Protein AF-0000000075091235 (afdb_homodimer)

Foldseek 3Di:
DQDPVPRDDDDDDPFDDDPQFDTPLLVLLVVQLQQQHAQVVSQVVCVVVPHHGDDPVSSVVSLVVLLVLLQVLLLVLLQVLLQVQQVVQVVVVQADPVGFGEFAKEKDKDFLADDDDPDQDGQKMKMFIATPVLLATNDMDMAGQAALQCVVCVVVVHHRDDDDFRHDDDDGPVCVRLVRVLVCQLCSCVSRSYHHQEYEYQPPPSNLVSNQVVCSDDPGGHHYAYALVSLLVVLLVLLLVLLPPPLFDVVLSVLSVVCVVVLSVLLVVLLVVLLPDPDDLVVSLVSSLVSLLCSVQVSQQNCVPPDCVRDPPVSNVPHDNCLVVCVVRVSVVSNNVSSNVSSVNSNNSSVNDHNVSNVVLVVLLCSSNVNSPDRQSNGCSSVSSSSQSSCCSSPVQRQQSSSCVVSVDGHDPVSVVVSVVVVVVVVVCVVPPDVPDPPPPPPPDDPVVPDDDPDPPDDDPVVVVVVVVVLQVVLDDDPVVLVVQFVQFLVQPVDPSNLVNQLSADEPVCVVVVVPDDPPDDCVVVNCCRNVNDPCCVVPQNVQFVVCV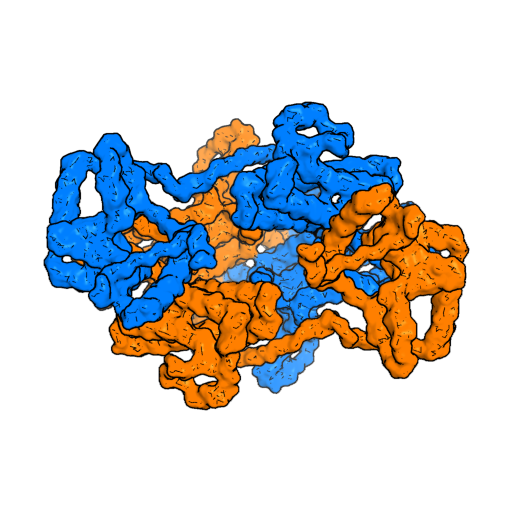VVVVVVVCVVVVWDWARTGWHADPVRSRYIYGARTATPVGTDHDGDGPVPPPD/DADPVPRDDDDDDPFDDDPQFDTPLLVLLVVQLQQQHAQVVSQVVCVVVPHHGDDPVSSVVSLVVLLVLLQVLLLVLLQVLLQVQQVVQVVVVQADPVGFGEFAKEKDKDFLADDDDPDQDGQKMKMFIATPVLLATNDMDMAGQAALQCVVCVVVVHDRDDDDFRHDDDDGPVCVRLVGVLVCQLCSCVSRSYHHQEYEYQPPPSSLVSNQVVCSDDPGGHHYAYALVSLLVVLLVLLLVLLPPPLFDVVLSVLSVVCVVVLSVLLVVLLVVLLPDPDDLVVSLVSSLVSLLCSVQVRQQNCPPPDCVRDPPVSNVPHDNCLVVCVVRVSVVSNNVSSNVSSVNSNNSSVNDHNVSNVVLVVLLCSSNVNSPDRPSNGCSSVSSSSQSSCCSSPVQRQQSSSCVVSVDGHDPVSVVVSVVVVVVVVVCVVPPDVPDPPPPPPPDDPVVPDDDDDDPDDDPVVVVVVVVVLQVVLDDDPVVLVVQFVQFLVQPVDPSNLVLQLSADEPVCVCVVVPDDPPDDCVVVNCCRNVNDPCCPVPFNVQFVVCVVVVVVVVCVVVVWDWGRTGWHADPVRSRYIYGARTATPVGTDHDGDGPVPPPD

Organism: Spodoptera litura (NCBI:txid69820)

Nearest PDB structures (foldseek):
  3slp-assembly1_B  TM=7.299E-01  e=2.199E-02  Lambdavirus lambda
  3sm4-assembly1_A  TM=6.497E-01  e=1.557E-02  Lambdavirus lambda
  3sz4-assembly1_A  TM=7.822E-01  e=1.300E-01  Laribacter hongkongensis HLHK9
  2xri-assembly1_A  TM=3.672E-01  e=8.485E-01  Homo sapiens
  3slp-assembly1_B  TM=7.310E-01  e=6.527E-03  Lambdavirus lambda

InterPro domains:
  IPR011335 Restriction endonuclease type II-like [SSF52980] (484-599)
  IPR011604 PD-(D/E)XK endonuclease-like domain superfamily [G3DSA:3.90.320.10] (476-602)
  IPR019080 YqaJ viral recombinase [PF09588] (498-599)
  IPR049012 Mutator-like transposase domain [PF20700] (2-311)
  IPR051703 NF-kappa-B Signaling Regulator [PTHR46609] (299-599)

Sequence (1204 aa):
MKCRMCSKEFVLKSSEYSANKMDVNEEIVAGIMSIGAGVTQLNTVLCHINIPPMSVRLYQGKHDIICGWWHKTAQHCMAEAGKEEKNHALSIGSVNESGIPMIPVSGDACWSKRSYGTNYSATSGVGAIVGLFSKKVLYYGVKNKTCIICSRAHLKGVQPPKHRCFKNFQGPSTAMEALIITEGFKESIERHGLIYNQYVADGDSSTYASIRNSRPYESVTVGKVECKNHLLRNYCKGLLSIASNTTYPIRARKILKDNYLRIRWGVDSSVKYWVKQSIPFSEKMKNIKDDINNGPYHIFGDHSKCASYFCNDEIKKRTENMVPELKANGVFQKIEDLAHRLSFHAYSFVHNETNNLVESFNARVAKFVGGKRVNFSQRRSYAGRCAAAVISYNSGALQSTVHKYIFGTEANHEIVRLETIRQKLNVKIMEKRIKKRKVIKHTTNKDVHYGEECQKVDMDDKQYATAKREFLLRLEITPEEKDKIEQDTILQSASPLWLETRRKLLTASWFSTVCKRRPSSNCAPLVKQILYGKDLGNVPSIKHGKDNEYTALRELEQVLQTNILQCGLSIDKEISFLGASPDGKCEHGIVEIKCPSSAYGMMKCRMCSKEFVLKSSEYSANKMDVNEEIVAGIMSIGAGVTQLNTVLCHINIPPMSVRLYQGKHDIICGWWHKTAQHCMAEAGKEEKNHALSIGSVNESGIPMIPVSGDACWSKRSYGTNYSATSGVGAIVGLFSKKVLYYGVKNKTCIICSRAHLKGVQPPKHRCFKNFQGPSTAMEALIITEGFKESIERHGLIYNQYVADGDSSTYASIRNSRPYESVTVGKVECKNHLLRNYCKGLLSIASNTTYPIRARKILKDNYLRIRWGVDSSVKYWVKQSIPFSEKMKNIKDDINNGPYHIFGDHSKCASYFCNDEIKKRTENMVPELKANGVFQKIEDLAHRLSFHAYSFVHNETNNLVESFNARVAKFVGGKRVNFSQRRSYAGRCAAAVISYNSGALQSTVHKYIFGTEANHEIVRLETIRQKLNVKIMEKRIKKRKVIKHTTNKDVHYGEECQKVDMDDKQYATAKREFLLRLEITPEEKDKIEQDTILQSASPLWLETRRKLLTASWFSTVCKRRPSSNCAPLVKQILYGKDLGNVPSIKHGKDNEYTALRELEQVLQTNILQCGLSIDKEISFLGASPDGKCEHGIVEIKCPSSAYGM

Secondary structure (DSSP, 8-state):
-B-TTT--B----SS---TTS--HHHHHHHHHHHTT--HHHHHHHHHHTTPPPPPHHHHHHHHHHHHHHHHHHHHHHHHHHHHHHHHHHHHHT-B-TTS-BEEEEEEEEEESS--BTTB---SEEEEEEEETTT-SEEEEEEEE---HHHHHHHHHTSPPPS--------S-TTHHHHHHHHHHHHTHHHHHS-EEEEEEES--HHHHHHHHHH--SSS-PPEEEE-HHHHHHHHHHHHHHHHH-TTS-HHHHHHHHHHHHHHHHHHHHHHHHHHHS-S-HHHHHHHHHHHHHHHHHHHTT--TT--TTT--HHHHHH----HHHHHHTTHHHHHHHHHHHHHTTHHHHHHT--SHHHHHHHHHHHHHTTTTTS---SSSHHHHHHHHHHHHHHHS-HHHHHHHHHTSS---HHHHHHHHHHHHHHHHHHHH-------------S-TTSSS--------HHHHHHHHHHHHHHH---HHHHHHHHHHTTTGGG-HHHHHHHHHSEEHHHHHHHHT--TTS--HHHHHHHHH---GGGSHHHHHHHHHHHHHHHHHHHHHTS--B----EEPSS-TTEEE--SEEETTEEE-----GGGTT-/-B-TTT--B----SS---TTS--HHHHHHHHHHHTT--HHHHHHHHHHTTPPPPPHHHHHHHHHHHHHHHHHHHHHHHHHHHHHHHHHHHHHT-B-TTS-BEEEEEEEEEESS--BTTB---SEEEEEEEETTT-SEEEEEEEE---HHHHHHHHHTSPPPS--------S-TTHHHHHHHHHHHHTHHHHHS-EEEEEEES--HHHHHHHHHH--SSS-PPEEEE-HHHHHHHHHHHHHHHHH-TTS-HHHHHHHHHHHHHHHHHHHHHHHHHHHS-S-HHHHHHHHHHHHHHHHHHHTT--TT--TTT--HHHHHH----HHHHHHTTHHHHHHHHHHHHHTTHHHHHHT--SHHHHHHHHHHHHHTTTTTS---SSSHHHHHHHHHHHHHHHS-HHHHHHHHHTSS---HHHHHHHHHHHHHHHHHHHH-------------S-TTSSS--------HHHHHHHHHHHHHHH---HHHHHHHHHHTTTGGG-HHHHHHHHHSEEHHHHHHHHT--TTS-SHHHHHHHHH---GGGSHHHHHHHHHHHHHHHHHHHHHTS--B----EEPSS-TTEEE--SEEETTEEE-----GGGTT-

Structure (mmCIF, N/CA/C/O backbone):
data_AF-0000000075091235-model_v1
#
loop_
_entity.id
_entity.type
_entity.pdbx_description
1 polymer 'Uncharacterized protein LOC111364270'
#
loop_
_atom_site.group_PDB
_atom_site.id
_atom_site.type_symbol
_atom_site.label_atom_id
_atom_site.label_alt_id
_atom_site.label_comp_id
_atom_site.label_asym_id
_atom_site.label_entity_id
_atom_site.label_seq_id
_atom_site.pdbx_PDB_ins_code
_atom_site.Cartn_x
_atom_site.Cartn_y
_atom_site.Cartn_z
_atom_site.occupancy
_atom_site.B_iso_or_equiv
_atom_site.auth_seq_id
_atom_site.auth_comp_id
_atom_site.auth_asym_id
_atom_site.auth_atom_id
_atom_site.pdbx_PDB_model_num
ATOM 1 N N . MET A 1 1 ? -47.375 -5.469 15.273 1 59.91 1 MET A N 1
ATOM 2 C CA . MET A 1 1 ? -48.125 -4.297 14.82 1 59.91 1 MET A CA 1
ATOM 3 C C . MET A 1 1 ? -49.594 -4.414 15.195 1 59.91 1 MET A C 1
ATOM 5 O O . MET A 1 1 ? -50.156 -5.508 15.164 1 59.91 1 MET A O 1
ATOM 9 N N . LYS A 1 2 ? -50.062 -3.443 15.891 1 63.91 2 LYS A N 1
ATOM 10 C CA . LYS A 1 2 ? -51.438 -3.5 16.359 1 63.91 2 LYS A CA 1
ATOM 11 C C . LYS A 1 2 ? -52.375 -2.684 15.461 1 63.91 2 LYS A C 1
ATOM 13 O O . LYS A 1 2 ? -52.062 -1.521 15.164 1 63.91 2 LYS A O 1
ATOM 18 N N . CYS A 1 3 ? -53.25 -3.445 14.812 1 60.53 3 CYS A N 1
ATOM 19 C CA . CYS A 1 3 ? -54.219 -2.773 13.984 1 60.53 3 CYS A CA 1
ATOM 20 C C . CYS A 1 3 ? -55.094 -1.842 14.828 1 60.53 3 CYS A C 1
ATOM 22 O O . CYS A 1 3 ? -55.625 -2.244 15.867 1 60.53 3 CYS A O 1
ATOM 24 N N . ARG A 1 4 ? -54.844 -0.584 14.578 1 67.62 4 ARG A N 1
ATOM 25 C CA . ARG A 1 4 ? -55.594 0.412 15.32 1 67.62 4 ARG A CA 1
ATOM 26 C C . ARG A 1 4 ? -57.094 0.147 15.227 1 67.62 4 ARG A C 1
ATOM 28 O O . ARG A 1 4 ? -57.844 0.542 16.109 1 67.62 4 ARG A O 1
ATOM 35 N N . MET A 1 5 ? -57.438 -0.457 14.148 1 61.53 5 MET A N 1
ATOM 36 C CA . MET A 1 5 ? -58.844 -0.627 13.922 1 61.53 5 MET A CA 1
ATOM 37 C C . MET A 1 5 ? -59.406 -1.799 14.734 1 61.53 5 MET A C 1
ATOM 39 O O . MET A 1 5 ? -60.406 -1.669 15.414 1 61.53 5 MET A O 1
ATOM 43 N N . CYS A 1 6 ? -58.781 -2.895 14.547 1 62.59 6 CYS A N 1
ATOM 44 C CA . CYS A 1 6 ? -59.344 -4.086 15.164 1 62.59 6 CYS A CA 1
ATOM 45 C C . CYS A 1 6 ? -58.531 -4.52 16.375 1 62.59 6 CYS A C 1
ATOM 47 O O . CYS A 1 6 ? -58.875 -5.496 17.047 1 62.59 6 CYS A O 1
ATOM 49 N N . SER A 1 7 ? -57.594 -3.738 16.75 1 67.31 7 SER A N 1
ATOM 50 C CA . SER A 1 7 ? -56.75 -3.957 17.906 1 67.31 7 SER A CA 1
ATOM 51 C C . SER A 1 7 ? -56.062 -5.312 17.844 1 67.31 7 SER A C 1
ATOM 53 O O . SER A 1 7 ? -55.531 -5.805 18.844 1 67.31 7 SER A O 1
ATOM 55 N N . LYS A 1 8 ? -56.188 -5.961 16.688 1 64 8 LYS A N 1
ATOM 56 C CA . LYS A 1 8 ? -55.5 -7.242 16.562 1 64 8 LYS A CA 1
ATOM 57 C C . LYS A 1 8 ? -54 -7.047 16.375 1 64 8 LYS A C 1
ATOM 59 O O . LYS A 1 8 ? -53.562 -6.117 15.68 1 64 8 LYS A O 1
ATOM 64 N N . GLU A 1 9 ? -53.281 -7.695 17.25 1 68.06 9 GLU A N 1
ATOM 65 C CA . GLU A 1 9 ? -51.812 -7.691 17.172 1 68.06 9 GLU A CA 1
ATOM 66 C C . GLU A 1 9 ? -51.344 -8.672 16.109 1 68.06 9 GLU A C 1
ATOM 68 O O . GLU A 1 9 ? -51.812 -9.805 16.031 1 68.06 9 GLU A O 1
ATOM 73 N N . PHE A 1 10 ? -50.969 -8.125 14.992 1 60.41 10 PHE A N 1
ATOM 74 C CA . PHE A 1 10 ? -50.375 -8.992 13.992 1 60.41 10 PHE A CA 1
ATOM 75 C C . PHE A 1 10 ? -48.844 -8.945 14.062 1 60.41 10 PHE A C 1
ATOM 77 O O . PHE A 1 10 ? -48.281 -7.91 14.414 1 60.41 10 PHE A O 1
ATOM 84 N N . VAL A 1 11 ? -48.406 -10.203 14.18 1 60.56 11 VAL A N 1
ATOM 85 C CA . VAL A 1 11 ? -46.969 -10.32 14.133 1 60.56 11 VAL A CA 1
ATOM 86 C C . VAL A 1 11 ? -46.5 -10.336 12.68 1 60.56 11 VAL A C 1
ATOM 88 O O . VAL A 1 11 ? -46.938 -11.18 11.891 1 60.56 11 VAL A O 1
ATOM 91 N N . LEU A 1 12 ? -46.125 -9.195 12.156 1 55.38 12 LEU A N 1
ATOM 92 C CA . LEU A 1 12 ? -45.531 -9.148 10.836 1 55.38 12 LEU A CA 1
ATOM 93 C C . LEU A 1 12 ? -44.062 -9.547 10.891 1 55.38 12 LEU A C 1
ATOM 95 O O . LEU A 1 12 ? -43.25 -8.859 11.516 1 55.38 12 LEU A O 1
ATOM 99 N N . LYS A 1 13 ? -43.938 -10.797 10.461 1 58.41 13 LYS A N 1
ATOM 100 C CA . LYS A 1 13 ? -42.531 -11.234 10.375 1 58.41 13 LYS A CA 1
ATOM 101 C C . LYS A 1 13 ? -41.875 -10.664 9.133 1 58.41 13 LYS A C 1
ATOM 103 O O . LYS A 1 13 ? -42.5 -10.516 8.086 1 58.41 13 LYS A O 1
ATOM 108 N N . SER A 1 14 ? -40.844 -9.969 9.344 1 56.56 14 SER A N 1
ATOM 109 C CA . SER A 1 14 ? -40.094 -9.375 8.234 1 56.56 14 SER A CA 1
ATOM 110 C C . SER A 1 14 ? -39.719 -10.43 7.195 1 56.56 14 SER A C 1
ATOM 112 O O . SER A 1 14 ? -39.531 -10.109 6.023 1 56.56 14 SER A O 1
ATOM 114 N N . SER A 1 15 ? -39.469 -11.695 7.652 1 61.28 15 SER A N 1
ATOM 115 C CA . SER A 1 15 ? -39.156 -12.734 6.684 1 61.28 15 SER A CA 1
ATOM 116 C C . SER A 1 15 ? -39.781 -14.07 7.074 1 61.28 15 SER A C 1
ATOM 118 O O . SER A 1 15 ? -40.031 -14.32 8.25 1 61.28 15 SER A O 1
ATOM 120 N N . GLU A 1 16 ? -40.438 -14.742 6.137 1 60.22 16 GLU A N 1
ATOM 121 C CA . GLU A 1 16 ? -40.938 -16.094 6.371 1 60.22 16 GLU A CA 1
ATOM 122 C C . GLU A 1 16 ? -39.812 -17.078 6.621 1 60.22 16 GLU A C 1
ATOM 124 O O . GLU A 1 16 ? -38.781 -17.031 5.938 1 60.22 16 GLU A O 1
ATOM 129 N N . TYR A 1 17 ? -39.719 -17.641 7.863 1 65.69 17 TYR A N 1
ATOM 130 C CA . TYR A 1 17 ? -38.719 -18.641 8.156 1 65.69 17 TYR A CA 1
ATOM 131 C C . TYR A 1 17 ? -38.812 -19.828 7.203 1 65.69 17 TYR A C 1
ATOM 133 O O . TYR A 1 17 ? -39.938 -20.328 6.969 1 65.69 17 TYR A O 1
ATOM 141 N N . SER A 1 18 ? -38 -19.844 6.195 1 68.75 18 SER A N 1
ATOM 142 C CA . SER A 1 18 ? -37.938 -21.031 5.336 1 68.75 18 SER A CA 1
ATOM 143 C C . SER A 1 18 ? -36.625 -21.781 5.547 1 68.75 18 SER A C 1
ATOM 145 O O . SER A 1 18 ? -35.562 -21.172 5.746 1 68.75 18 SER A O 1
ATOM 147 N N . ALA A 1 19 ? -36.75 -23.109 5.77 1 73.19 19 ALA A N 1
ATOM 148 C CA . ALA A 1 19 ? -35.594 -23.969 5.965 1 73.19 19 ALA A CA 1
ATOM 149 C C . ALA A 1 19 ? -34.781 -24.062 4.684 1 73.19 19 ALA A C 1
ATOM 151 O O . ALA A 1 19 ? -33.594 -24.438 4.723 1 73.19 19 ALA A O 1
ATOM 152 N N . ASN A 1 20 ? -35.375 -23.641 3.682 1 82.19 20 ASN A N 1
ATOM 153 C CA . ASN A 1 20 ? -34.719 -23.906 2.416 1 82.19 20 ASN A CA 1
ATOM 154 C C . ASN A 1 20 ? -34.125 -22.625 1.818 1 82.19 20 ASN A C 1
ATOM 156 O O . ASN A 1 20 ? -33.844 -22.562 0.626 1 82.19 20 ASN A O 1
ATOM 160 N N . LYS A 1 21 ? -34.125 -21.609 2.672 1 86.94 21 LYS A N 1
ATOM 161 C CA . LYS A 1 21 ? -33.562 -20.344 2.213 1 86.94 21 LYS A CA 1
ATOM 162 C C . LYS A 1 21 ? -32.938 -19.578 3.367 1 86.94 21 LYS A C 1
ATOM 164 O O . LYS A 1 21 ? -33.25 -19.828 4.535 1 86.94 21 LYS A O 1
ATOM 169 N N . MET A 1 22 ? -32.031 -18.75 3.059 1 91.44 22 MET A N 1
ATOM 170 C CA . MET A 1 22 ? -31.469 -17.859 4.07 1 91.44 22 MET A CA 1
ATOM 171 C C . MET A 1 22 ? -32.5 -16.891 4.613 1 91.44 22 MET A C 1
ATOM 173 O O . MET A 1 22 ? -33.344 -16.391 3.859 1 91.44 22 MET A O 1
ATOM 177 N N . ASP A 1 23 ? -32.469 -16.719 5.828 1 90.5 23 ASP A N 1
ATOM 178 C CA . ASP A 1 23 ? -33.375 -15.711 6.379 1 90.5 23 ASP A CA 1
ATOM 179 C C . ASP A 1 23 ? -32.812 -14.305 6.172 1 90.5 23 ASP A C 1
ATOM 181 O O . ASP A 1 23 ? -31.719 -14.141 5.617 1 90.5 23 ASP A O 1
ATOM 185 N N . VAL A 1 24 ? -33.562 -13.32 6.547 1 91.06 24 VAL A N 1
ATOM 186 C CA . VAL A 1 24 ? -33.25 -11.93 6.246 1 91.06 24 VAL A CA 1
ATOM 187 C C . VAL A 1 24 ? -31.969 -11.539 6.98 1 91.06 24 VAL A C 1
ATOM 189 O O . VAL A 1 24 ? -31.141 -10.781 6.449 1 91.06 24 VAL A O 1
ATOM 192 N N . ASN A 1 25 ? -31.75 -12.039 8.203 1 92.81 25 ASN A N 1
ATOM 193 C CA . ASN A 1 25 ? -30.531 -11.742 8.969 1 92.81 25 ASN A CA 1
ATOM 194 C C . ASN A 1 25 ? -29.297 -12.375 8.336 1 92.81 25 ASN A C 1
ATOM 196 O O . ASN A 1 25 ? -28.234 -11.758 8.297 1 92.81 25 ASN A O 1
ATOM 200 N N . GLU A 1 26 ? -29.516 -13.539 7.867 1 94.88 26 GLU A N 1
ATOM 201 C CA . GLU A 1 26 ? -28.438 -14.219 7.176 1 94.88 26 GLU A CA 1
ATOM 202 C C . GLU A 1 26 ? -28.078 -13.516 5.867 1 94.88 26 GLU A C 1
ATOM 204 O O . GLU A 1 26 ? -26.906 -13.344 5.543 1 94.88 26 GLU A O 1
ATOM 209 N N . GLU A 1 27 ? -29.141 -13.07 5.203 1 95.5 27 GLU A N 1
ATOM 210 C CA . GLU A 1 27 ? -28.938 -12.398 3.92 1 95.5 27 GLU A CA 1
ATOM 211 C C . GLU A 1 27 ? -28.203 -11.078 4.094 1 95.5 27 GLU A C 1
ATOM 213 O O . GLU A 1 27 ? -27.328 -10.742 3.303 1 95.5 27 GLU A O 1
ATOM 218 N N . ILE A 1 28 ? -28.531 -10.352 5.082 1 96.12 28 ILE A N 1
ATOM 219 C CA . ILE A 1 28 ? -27.922 -9.039 5.273 1 96.12 28 ILE A CA 1
ATOM 220 C C . ILE A 1 28 ? -26.469 -9.211 5.684 1 96.12 28 ILE A C 1
ATOM 222 O O . ILE A 1 28 ? -25.609 -8.422 5.289 1 96.12 28 ILE A O 1
ATOM 226 N N . VAL A 1 29 ? -26.188 -10.234 6.496 1 97.56 29 VAL A N 1
ATOM 227 C CA . VAL A 1 29 ? -24.812 -10.508 6.914 1 97.56 29 VAL A CA 1
ATOM 228 C C . VAL A 1 29 ? -23.984 -10.977 5.719 1 97.56 29 VAL A C 1
ATOM 230 O O . VAL A 1 29 ? -22.859 -10.516 5.516 1 97.56 29 VAL A O 1
ATOM 233 N N . ALA A 1 30 ? -24.578 -11.828 4.895 1 97.62 30 ALA A N 1
ATOM 234 C CA . ALA A 1 30 ? -23.891 -12.273 3.682 1 97.62 30 ALA A CA 1
ATOM 235 C C . ALA A 1 30 ? -23.625 -11.094 2.746 1 97.62 30 ALA A C 1
ATOM 237 O O . ALA A 1 30 ? -22.547 -11.008 2.135 1 97.62 30 ALA A O 1
ATOM 238 N N . GLY A 1 31 ? -24.609 -10.234 2.695 1 97 31 GLY A N 1
ATOM 239 C CA . GLY A 1 31 ? -24.484 -9.07 1.836 1 97 31 GLY A CA 1
ATOM 240 C C . GLY A 1 31 ? -23.375 -8.125 2.277 1 97 31 GLY A C 1
ATOM 241 O O . GLY A 1 31 ? -22.562 -7.691 1.463 1 97 31 GLY A O 1
ATOM 242 N N . ILE A 1 32 ? -23.328 -7.824 3.549 1 97.12 32 ILE A N 1
ATOM 243 C CA . ILE A 1 32 ? -22.328 -6.887 4.062 1 97.12 32 ILE A CA 1
ATOM 244 C C . ILE A 1 32 ? -20.938 -7.5 3.955 1 97.12 32 ILE A C 1
ATOM 246 O O . ILE A 1 32 ? -19.953 -6.797 3.693 1 97.12 32 ILE A O 1
ATOM 250 N N . MET A 1 33 ? -20.812 -8.82 4.121 1 97.06 33 MET A N 1
ATOM 251 C CA . MET A 1 33 ? -19.531 -9.508 3.99 1 97.06 33 MET A CA 1
ATOM 252 C C . MET A 1 33 ? -19.047 -9.492 2.543 1 97.06 33 MET A C 1
ATOM 254 O O . MET A 1 33 ? -17.859 -9.375 2.281 1 97.06 33 MET A O 1
ATOM 258 N N . SER A 1 34 ? -19.984 -9.57 1.629 1 96.31 34 SER A N 1
ATOM 259 C CA . SER A 1 34 ? -19.625 -9.641 0.214 1 96.31 34 SER A CA 1
ATOM 260 C C . SER A 1 34 ? -19.047 -8.328 -0.285 1 96.31 34 SER A C 1
ATOM 262 O O . SER A 1 34 ? -18.359 -8.297 -1.306 1 96.31 34 SER A O 1
ATOM 264 N N . ILE A 1 35 ? -19.328 -7.246 0.447 1 94.81 35 ILE A N 1
ATOM 265 C CA . ILE A 1 35 ? -18.812 -5.965 -0.011 1 94.81 35 ILE A CA 1
ATOM 266 C C . ILE A 1 35 ? -17.594 -5.578 0.824 1 94.81 35 ILE A C 1
ATOM 268 O O . ILE A 1 35 ? -17.125 -4.434 0.765 1 94.81 35 ILE A O 1
ATOM 272 N N . GLY A 1 36 ? -17.109 -6.488 1.603 1 93.44 36 GLY A N 1
ATOM 273 C CA . GLY A 1 36 ? -15.875 -6.273 2.346 1 93.44 36 GLY A CA 1
ATOM 274 C C . GLY A 1 36 ? -16.078 -5.5 3.633 1 93.44 36 GLY A C 1
ATOM 275 O O . GLY A 1 36 ? -15.156 -4.852 4.129 1 93.44 36 GLY A O 1
ATOM 276 N N . ALA A 1 37 ? -17.297 -5.469 4.172 1 94.88 37 ALA A N 1
ATOM 277 C CA . ALA A 1 37 ? -17.609 -4.723 5.391 1 94.88 37 ALA A CA 1
ATOM 278 C C . ALA A 1 37 ? -17.984 -5.668 6.531 1 94.88 37 ALA A C 1
ATOM 280 O O . ALA A 1 37 ? -18.094 -6.879 6.332 1 94.88 37 ALA A O 1
ATOM 281 N N . GLY A 1 38 ? -17.984 -5.164 7.742 1 94.38 38 GLY A N 1
ATOM 282 C CA . GLY A 1 38 ? -18.312 -5.934 8.93 1 94.38 38 GLY A CA 1
ATOM 283 C C . GLY A 1 38 ? -19.484 -5.379 9.703 1 94.38 38 GLY A C 1
ATOM 284 O O . GLY A 1 38 ? -20.328 -4.688 9.133 1 94.38 38 GLY A O 1
ATOM 285 N N . VAL A 1 39 ? -19.578 -5.734 10.922 1 96 39 VAL A N 1
ATOM 286 C CA . VAL A 1 39 ? -20.734 -5.418 11.75 1 96 39 VAL A CA 1
ATOM 287 C C . VAL A 1 39 ? -20.797 -3.916 12.016 1 96 39 VAL A C 1
ATOM 289 O O . VAL A 1 39 ? -21.875 -3.322 12.023 1 96 39 VAL A O 1
ATOM 292 N N . THR A 1 40 ? -19.688 -3.268 12.219 1 94.12 40 THR A N 1
ATOM 293 C CA . THR A 1 40 ? -19.641 -1.836 12.492 1 94.12 40 THR A CA 1
ATOM 294 C C . THR A 1 40 ? -20.188 -1.042 11.312 1 94.12 40 THR A C 1
ATOM 296 O O . THR A 1 40 ? -20.969 -0.105 11.5 1 94.12 40 THR A O 1
ATOM 299 N N . GLN A 1 41 ? -19.828 -1.392 10.125 1 94.94 41 GLN A N 1
ATOM 300 C CA . GLN A 1 41 ? -20.312 -0.719 8.922 1 94.94 41 GLN A CA 1
ATOM 301 C C . GLN A 1 41 ? -21.781 -0.991 8.688 1 94.94 41 GLN A C 1
ATOM 303 O O . GLN A 1 41 ? -22.547 -0.086 8.32 1 94.94 41 GLN A O 1
ATOM 308 N N . LEU A 1 42 ? -22.125 -2.244 8.914 1 96.94 42 LEU A N 1
ATOM 309 C CA . LEU A 1 42 ? -23.531 -2.6 8.773 1 96.94 42 LEU A CA 1
ATOM 310 C C . LEU A 1 42 ? -24.406 -1.76 9.703 1 96.94 42 LEU A C 1
ATOM 312 O O . LEU A 1 42 ? -25.391 -1.167 9.266 1 96.94 42 LEU A O 1
ATOM 316 N N . ASN A 1 43 ? -24 -1.681 10.945 1 97.12 43 ASN A N 1
ATOM 317 C CA . ASN A 1 43 ? -24.797 -0.953 11.938 1 97.12 43 ASN A CA 1
ATOM 318 C C . ASN A 1 43 ? -24.828 0.542 11.633 1 97.12 43 ASN A C 1
ATOM 320 O O . ASN A 1 43 ? -25.828 1.208 11.906 1 97.12 43 ASN A O 1
ATOM 324 N N . THR A 1 44 ? -23.781 1.086 11.047 1 96.56 44 THR A N 1
ATOM 325 C CA . THR A 1 44 ? -23.797 2.488 10.648 1 96.56 44 THR A CA 1
ATOM 326 C C . THR A 1 44 ? -24.875 2.74 9.594 1 96.56 44 THR A C 1
ATOM 328 O O . THR A 1 44 ? -25.641 3.699 9.695 1 96.56 44 THR A O 1
ATOM 331 N N . VAL A 1 45 ? -24.969 1.873 8.641 1 95.94 45 VAL A N 1
ATOM 332 C CA . VAL A 1 45 ? -25.938 2.031 7.559 1 95.94 45 VAL A CA 1
ATOM 333 C C . VAL A 1 45 ? -27.359 1.843 8.102 1 95.94 45 VAL A C 1
ATOM 335 O O . VAL A 1 45 ? -28.25 2.625 7.793 1 95.94 45 VAL A O 1
ATOM 338 N N . LEU A 1 46 ? -27.547 0.84 8.961 1 95.81 46 LEU A N 1
ATOM 339 C CA . LEU A 1 46 ? -28.859 0.572 9.531 1 95.81 46 LEU A CA 1
ATOM 340 C C . LEU A 1 46 ? -29.328 1.754 10.367 1 95.81 46 LEU A C 1
ATOM 342 O O . LEU A 1 46 ? -30.484 2.176 10.258 1 95.81 46 LEU A O 1
ATOM 346 N N . CYS A 1 47 ? -28.438 2.301 11.141 1 95.94 47 CYS A N 1
ATOM 347 C CA . CYS A 1 47 ? -28.812 3.383 12.039 1 95.94 47 CYS A CA 1
ATOM 348 C C . CYS A 1 47 ? -29.141 4.656 11.266 1 95.94 47 CYS A C 1
ATOM 350 O O . CYS A 1 47 ? -29.969 5.461 11.695 1 95.94 47 CYS A O 1
ATOM 352 N N . HIS A 1 48 ? -28.484 4.867 10.156 1 95.5 48 HIS A N 1
ATOM 353 C CA . HIS A 1 48 ? -28.812 6.004 9.297 1 95.5 48 HIS A CA 1
ATOM 354 C C . HIS A 1 48 ? -30.281 5.98 8.891 1 95.5 48 HIS A C 1
ATOM 356 O O . HIS A 1 48 ? -30.953 7.02 8.875 1 95.5 48 HIS A O 1
ATOM 362 N N . ILE A 1 49 ? -30.844 4.77 8.586 1 92.19 49 ILE A N 1
ATOM 363 C CA . ILE A 1 49 ? -32.219 4.66 8.148 1 92.19 49 ILE A CA 1
ATOM 364 C C . ILE A 1 49 ? -33.125 4.367 9.352 1 92.19 49 ILE A C 1
ATOM 366 O O . ILE A 1 49 ? -34.25 3.865 9.188 1 92.19 49 ILE A O 1
ATOM 370 N N . ASN A 1 50 ? -32.656 4.512 10.523 1 92.56 50 ASN A N 1
ATOM 371 C CA . ASN A 1 50 ? -33.344 4.465 11.797 1 92.56 50 ASN A CA 1
ATOM 372 C C . ASN A 1 50 ? -33.781 3.041 12.148 1 92.56 50 ASN A C 1
ATOM 374 O O . ASN A 1 50 ? -34.875 2.828 12.695 1 92.56 50 ASN A O 1
ATOM 378 N N . ILE A 1 51 ? -33.031 2.061 11.734 1 92.25 51 ILE A N 1
ATOM 379 C CA . ILE A 1 51 ? -33.156 0.674 12.164 1 92.25 51 ILE A CA 1
ATOM 380 C C . ILE A 1 51 ? -32.188 0.382 13.289 1 92.25 51 ILE A C 1
ATOM 382 O O . ILE A 1 51 ? -31 0.721 13.18 1 92.25 51 ILE A O 1
ATOM 386 N N . PRO A 1 52 ? -32.625 -0.201 14.375 1 93.19 52 PRO A N 1
ATOM 387 C CA . PRO A 1 52 ? -31.703 -0.51 15.469 1 93.19 52 PRO A CA 1
ATOM 388 C C . PRO A 1 52 ? -30.562 -1.424 15.031 1 93.19 52 PRO A C 1
ATOM 390 O O . PRO A 1 52 ? -30.75 -2.307 14.195 1 93.19 52 PRO A O 1
ATOM 393 N N . PRO A 1 53 ? -29.469 -1.164 15.555 1 94.88 53 PRO A N 1
ATOM 394 C CA . PRO A 1 53 ? -28.297 -1.957 15.156 1 94.88 53 PRO A CA 1
ATOM 395 C C . PRO A 1 53 ? -28.438 -3.43 15.531 1 94.88 53 PRO A C 1
ATOM 397 O O . PRO A 1 53 ? -29.094 -3.76 16.516 1 94.88 53 PRO A O 1
ATOM 400 N N . MET A 1 54 ? -27.875 -4.23 14.719 1 94.94 54 MET A N 1
ATOM 401 C CA . MET A 1 54 ? -27.781 -5.66 15 1 94.94 54 MET A CA 1
ATOM 402 C C . MET A 1 54 ? -26.781 -5.938 16.109 1 94.94 54 MET A C 1
ATOM 404 O O . MET A 1 54 ? -25.688 -5.363 16.125 1 94.94 54 MET A O 1
ATOM 408 N N . SER A 1 55 ? -27.172 -6.785 17.062 1 94.94 55 SER A N 1
ATOM 409 C CA . SER A 1 55 ? -26.25 -7.133 18.125 1 94.94 55 SER A CA 1
ATOM 410 C C . SER A 1 55 ? -25.047 -7.891 17.594 1 94.94 55 SER A C 1
ATOM 412 O O . SER A 1 55 ? -25.141 -8.625 16.609 1 94.94 55 SER A O 1
ATOM 414 N N . VAL A 1 56 ? -23.984 -7.707 18.234 1 94.25 56 VAL A N 1
ATOM 415 C CA . VAL A 1 56 ? -22.75 -8.344 17.812 1 94.25 56 VAL A CA 1
ATOM 416 C C . VAL A 1 56 ? -22.875 -9.859 17.953 1 94.25 56 VAL A C 1
ATOM 418 O O . VAL A 1 56 ? -22.375 -10.609 17.109 1 94.25 56 VAL A O 1
ATOM 421 N N . ARG A 1 57 ? -23.516 -10.289 18.906 1 94.12 57 ARG A N 1
ATOM 422 C CA . ARG A 1 57 ? -23.719 -11.719 19.125 1 94.12 57 ARG A CA 1
ATOM 423 C C . ARG A 1 57 ? -24.531 -12.336 18 1 94.12 57 ARG A C 1
ATOM 425 O O . ARG A 1 57 ? -24.172 -13.406 17.484 1 94.12 57 ARG A O 1
ATOM 432 N N . LEU A 1 58 ? -25.594 -11.664 17.656 1 94.88 58 LEU A N 1
ATOM 433 C CA . LEU A 1 58 ? -26.422 -12.141 16.547 1 94.88 58 LEU A CA 1
ATOM 434 C C . LEU A 1 58 ? -25.625 -12.133 15.242 1 94.88 58 LEU A C 1
ATOM 436 O O . LEU A 1 58 ? -25.688 -13.094 14.469 1 94.88 58 LEU A O 1
ATOM 440 N N . TYR A 1 59 ? -24.953 -11.086 15.031 1 96.69 59 TYR A N 1
ATOM 441 C CA . TYR A 1 59 ? -24.125 -10.984 13.828 1 96.69 59 TYR A CA 1
ATOM 442 C C . TYR A 1 59 ? -23.125 -12.133 13.75 1 96.69 59 TYR A C 1
ATOM 444 O O . TYR A 1 59 ? -22.984 -12.773 12.711 1 96.69 59 TYR A O 1
ATOM 452 N N . GLN A 1 60 ? -22.453 -12.383 14.859 1 94.25 60 GLN A N 1
ATOM 453 C CA . GLN A 1 60 ? -21.422 -13.406 14.891 1 94.25 60 GLN A CA 1
ATOM 454 C C . GLN A 1 60 ? -22.016 -14.797 14.656 1 94.25 60 GLN A C 1
ATOM 456 O O . GLN A 1 60 ? -21.406 -15.641 14 1 94.25 60 GLN A O 1
ATOM 461 N N . GLY A 1 61 ? -23.125 -15.008 15.227 1 95 61 GLY A N 1
ATOM 462 C CA . GLY A 1 61 ? -23.797 -16.281 15 1 95 61 GLY A CA 1
ATOM 463 C C . GLY A 1 61 ? -24.109 -16.547 13.539 1 95 61 GLY A C 1
ATOM 464 O O . GLY A 1 61 ? -23.812 -17.609 13.016 1 95 61 GLY A O 1
ATOM 465 N N . LYS A 1 62 ? -24.719 -15.539 12.883 1 96.38 62 LYS A N 1
ATOM 466 C CA . LYS A 1 62 ? -25.047 -15.672 11.469 1 96.38 62 LYS A CA 1
ATOM 467 C C . LYS A 1 62 ? -23.797 -15.711 10.609 1 96.38 62 LYS A C 1
ATOM 469 O O . LYS A 1 62 ? -23.734 -16.453 9.625 1 96.38 62 LYS A O 1
ATOM 474 N N . HIS A 1 63 ? -22.875 -14.914 10.992 1 96.62 63 HIS A N 1
ATOM 475 C CA . HIS A 1 63 ? -21.578 -14.875 10.305 1 96.62 63 HIS A CA 1
ATOM 476 C C . HIS A 1 63 ? -20.938 -16.25 10.266 1 96.62 63 HIS A C 1
ATOM 478 O O . HIS A 1 63 ? -20.453 -16.688 9.211 1 96.62 63 HIS A O 1
ATOM 484 N N . ASP A 1 64 ? -20.906 -16.953 11.336 1 95.5 64 ASP A N 1
ATOM 485 C CA . ASP A 1 64 ? -20.297 -18.281 11.43 1 95.5 64 ASP A CA 1
ATOM 486 C C . ASP A 1 64 ? -21 -19.281 10.539 1 95.5 64 ASP A C 1
ATOM 488 O O . ASP A 1 64 ? -20.359 -20.109 9.891 1 95.5 64 ASP A O 1
ATOM 492 N N . ILE A 1 65 ? -22.25 -19.172 10.516 1 96.19 65 ILE A N 1
ATOM 493 C CA . ILE A 1 65 ? -23.047 -20.078 9.688 1 96.19 65 ILE A CA 1
ATOM 494 C C . ILE A 1 65 ? -22.75 -19.828 8.211 1 96.19 65 ILE A C 1
ATOM 496 O O . ILE A 1 65 ? -22.531 -20.781 7.445 1 96.19 65 ILE A O 1
ATOM 500 N N . ILE A 1 66 ? -22.719 -18.625 7.848 1 97.25 66 ILE A N 1
ATOM 501 C CA . ILE A 1 66 ? -22.469 -18.234 6.461 1 97.25 66 ILE A CA 1
ATOM 502 C C . ILE A 1 66 ? -21.078 -18.688 6.039 1 97.25 66 ILE A C 1
ATOM 504 O O . ILE A 1 66 ? -20.891 -19.203 4.934 1 97.25 66 ILE A O 1
ATOM 508 N N . CYS A 1 67 ? -20.109 -18.516 6.914 1 97.31 67 CYS A N 1
ATOM 509 C CA . CYS A 1 67 ? -18.75 -18.953 6.621 1 97.31 67 CYS A CA 1
ATOM 510 C C . CYS A 1 67 ? -18.719 -20.453 6.367 1 97.31 67 CYS A C 1
ATOM 512 O O . CYS A 1 67 ? -17.984 -20.922 5.492 1 97.31 67 CYS A O 1
ATOM 514 N N . GLY A 1 68 ? -19.469 -21.172 7.113 1 96.62 68 GLY A N 1
ATOM 515 C CA . GLY A 1 68 ? -19.578 -22.609 6.879 1 96.62 68 GLY A CA 1
ATOM 516 C C . GLY A 1 68 ? -20.141 -22.953 5.516 1 96.62 68 GLY A C 1
ATOM 517 O O . GLY A 1 68 ? -19.609 -23.812 4.82 1 96.62 68 GLY A O 1
ATOM 518 N N . TRP A 1 69 ? -21.234 -22.25 5.141 1 97.69 69 TRP A N 1
ATOM 519 C CA . TRP A 1 69 ? -21.844 -22.469 3.836 1 97.69 69 TRP A CA 1
ATOM 520 C C . TRP A 1 69 ? -20.875 -22.109 2.713 1 97.69 69 TRP A C 1
ATOM 522 O O . TRP A 1 69 ? -20.781 -22.828 1.712 1 97.69 69 TRP A O 1
ATOM 532 N N . TRP A 1 70 ? -20.188 -21 2.879 1 98.31 70 TRP A N 1
ATOM 533 C CA . TRP A 1 70 ? -19.25 -20.547 1.862 1 98.31 70 TRP A CA 1
ATOM 534 C C . TRP A 1 70 ? -18.109 -21.547 1.696 1 98.31 70 TRP A C 1
ATOM 536 O O . TRP A 1 70 ? -17.688 -21.828 0.574 1 98.31 70 TRP A O 1
ATOM 546 N N . HIS A 1 71 ? -17.609 -22.078 2.805 1 97.56 71 HIS A N 1
ATOM 547 C CA . HIS A 1 71 ? -16.531 -23.047 2.752 1 97.56 71 HIS A CA 1
ATOM 548 C C . HIS A 1 71 ? -16.953 -24.312 2.002 1 97.56 71 HIS A C 1
ATOM 550 O O . HIS A 1 71 ? -16.234 -24.797 1.123 1 97.56 71 HIS A O 1
ATOM 556 N N . LYS A 1 72 ? -18.109 -24.812 2.311 1 98 72 LYS A N 1
ATOM 557 C CA . LYS A 1 72 ? -18.625 -26.016 1.665 1 98 72 LYS A CA 1
ATOM 558 C C . LYS A 1 72 ? -18.828 -25.797 0.171 1 98 72 LYS A C 1
ATOM 560 O O . LYS A 1 72 ? -18.484 -26.641 -0.647 1 98 72 LYS A O 1
ATOM 565 N N . THR A 1 73 ? -19.406 -24.703 -0.109 1 98.44 73 THR A N 1
ATOM 566 C CA . THR A 1 73 ? -19.688 -24.391 -1.51 1 98.44 73 THR A CA 1
ATOM 567 C C . THR A 1 73 ? -18.375 -24.203 -2.281 1 98.44 73 THR A C 1
ATOM 569 O O . THR A 1 73 ? -18.281 -24.578 -3.449 1 98.44 73 THR A O 1
ATOM 572 N N . ALA A 1 74 ? -17.406 -23.547 -1.653 1 98.5 74 ALA A N 1
ATOM 573 C CA . ALA A 1 74 ? -16.094 -23.359 -2.293 1 98.5 74 ALA A CA 1
ATOM 574 C C . ALA A 1 74 ? -15.461 -24.703 -2.641 1 98.5 74 ALA A C 1
ATOM 576 O O . ALA A 1 74 ? -14.898 -24.859 -3.727 1 98.5 74 ALA A O 1
ATOM 577 N N . GLN A 1 75 ? -15.578 -25.625 -1.737 1 97.88 75 GLN A N 1
ATOM 578 C CA . GLN A 1 75 ? -15.047 -26.953 -1.985 1 97.88 75 GLN A CA 1
ATOM 579 C C . GLN A 1 75 ? -15.719 -27.609 -3.189 1 97.88 75 GLN A C 1
ATOM 581 O O . GLN A 1 75 ? -15.062 -28.234 -4.016 1 97.88 75 GLN A O 1
ATOM 586 N N . HIS A 1 76 ? -16.969 -27.422 -3.242 1 97.81 76 HIS A N 1
ATOM 587 C CA . HIS A 1 76 ? -17.719 -27.969 -4.367 1 97.81 76 HIS A CA 1
ATOM 588 C C . HIS A 1 76 ? -17.281 -27.328 -5.684 1 97.81 76 HIS A C 1
ATOM 590 O O . HIS A 1 76 ? -17.094 -28.031 -6.68 1 97.81 76 HIS A O 1
ATOM 596 N N . CYS A 1 77 ? -17.125 -26.016 -5.68 1 98 77 CYS A N 1
ATOM 597 C CA . CYS A 1 77 ? -16.703 -25.297 -6.879 1 98 77 CYS A CA 1
ATOM 598 C C . CYS A 1 77 ? -15.336 -25.766 -7.336 1 98 77 CYS A C 1
ATOM 600 O O . CYS A 1 77 ? -15.086 -25.906 -8.531 1 98 77 CYS A O 1
ATOM 602 N N . MET A 1 78 ? -14.477 -25.984 -6.434 1 98.44 78 MET A N 1
ATOM 603 C CA . MET A 1 78 ? -13.125 -26.438 -6.762 1 98.44 78 MET A CA 1
ATOM 604 C C . MET A 1 78 ? -13.141 -27.859 -7.305 1 98.44 78 MET A C 1
ATOM 606 O O . MET A 1 78 ? -12.383 -28.188 -8.219 1 98.44 78 MET A O 1
ATOM 610 N N . ALA A 1 79 ? -14 -28.688 -6.746 1 97.94 79 ALA A N 1
ATOM 611 C CA . ALA A 1 79 ? -14.141 -30.047 -7.238 1 97.94 79 ALA A CA 1
ATOM 612 C C . ALA A 1 79 ? -14.625 -30.062 -8.688 1 97.94 79 ALA A C 1
ATOM 614 O O . ALA A 1 79 ? -14.133 -30.859 -9.5 1 97.94 79 ALA A O 1
ATOM 615 N N . GLU A 1 80 ? -15.57 -29.234 -8.961 1 97.56 80 GLU A N 1
ATOM 616 C CA . GLU A 1 80 ? -16.062 -29.125 -10.336 1 97.56 80 GLU A CA 1
ATOM 617 C C . GLU A 1 80 ? -14.969 -28.641 -11.281 1 97.56 80 GLU A C 1
ATOM 619 O O . GLU A 1 80 ? -14.867 -29.109 -12.414 1 97.56 80 GLU A O 1
ATOM 624 N N . ALA A 1 81 ? -14.203 -27.734 -10.859 1 98.12 81 ALA A N 1
ATOM 625 C CA . ALA A 1 81 ? -13.086 -27.234 -11.664 1 98.12 81 ALA A CA 1
ATOM 626 C C . ALA A 1 81 ? -12.062 -28.328 -11.914 1 98.12 81 ALA A C 1
ATOM 628 O O . ALA A 1 81 ? -11.508 -28.438 -13.008 1 98.12 81 ALA A O 1
ATOM 629 N N . GLY A 1 82 ? -11.797 -29.109 -10.875 1 97.94 82 GLY A N 1
ATOM 630 C CA . GLY A 1 82 ? -10.891 -30.234 -11.016 1 97.94 82 GLY A CA 1
ATOM 631 C C . GLY A 1 82 ? -11.352 -31.234 -12.055 1 97.94 82 GLY A C 1
ATOM 632 O O . GLY A 1 82 ? -10.539 -31.75 -12.836 1 97.94 82 GLY A O 1
ATOM 633 N N . LYS A 1 83 ? -12.641 -31.516 -12.094 1 97.62 83 LYS A N 1
ATOM 634 C CA . LYS A 1 83 ? -13.203 -32.438 -13.078 1 97.62 83 LYS A CA 1
ATOM 635 C C . LYS A 1 83 ? -13.031 -31.891 -14.492 1 97.62 83 LYS A C 1
ATOM 637 O O . LYS A 1 83 ? -12.734 -32.656 -15.422 1 97.62 83 LYS A O 1
ATOM 642 N N . GLU A 1 84 ? -13.227 -30.641 -14.602 1 97.5 84 GLU A N 1
ATOM 643 C CA . GLU A 1 84 ? -13.047 -30 -15.898 1 97.5 84 GLU A CA 1
ATOM 644 C C . GLU A 1 84 ? -11.602 -30.141 -16.391 1 97.5 84 GLU A C 1
ATOM 646 O O . GLU A 1 84 ? -11.359 -30.453 -17.547 1 97.5 84 GLU A O 1
ATOM 651 N N . GLU A 1 85 ? -10.688 -29.875 -15.516 1 97.56 85 GLU A N 1
ATOM 652 C CA . GLU A 1 85 ? -9.266 -30 -15.844 1 97.56 85 GLU A CA 1
ATOM 653 C C . GLU A 1 85 ? -8.898 -31.453 -16.156 1 97.56 85 GLU A C 1
ATOM 655 O O . GLU A 1 85 ? -8.125 -31.703 -17.094 1 97.56 85 GLU A O 1
ATOM 660 N N . LYS A 1 86 ? -9.43 -32.312 -15.414 1 96.88 86 LYS A N 1
ATOM 661 C CA . LYS A 1 86 ? -9.164 -33.75 -15.609 1 96.88 86 LYS A CA 1
ATOM 662 C C . LYS A 1 86 ? -9.664 -34.219 -16.969 1 96.88 86 LYS A C 1
ATOM 664 O O . LYS A 1 86 ? -8.938 -34.875 -17.719 1 96.88 86 LYS A O 1
ATOM 669 N N . ASN A 1 87 ? -10.875 -33.875 -17.312 1 96.56 87 ASN A N 1
ATOM 670 C CA . ASN A 1 87 ? -11.461 -34.281 -18.594 1 96.56 87 ASN A CA 1
ATOM 671 C C . ASN A 1 87 ? -10.656 -33.719 -19.766 1 96.56 87 ASN A C 1
ATOM 673 O O . ASN A 1 87 ? -10.453 -34.406 -20.766 1 96.56 87 ASN A O 1
ATOM 677 N N . HIS A 1 88 ? -10.211 -32.562 -19.609 1 96.12 88 HIS A N 1
ATOM 678 C CA . HIS A 1 88 ? -9.414 -31.938 -20.672 1 96.12 88 HIS A CA 1
ATOM 679 C C . HIS A 1 88 ? -8.07 -32.656 -20.812 1 96.12 88 HIS A C 1
ATOM 681 O O . HIS A 1 88 ? -7.625 -32.906 -21.938 1 96.12 88 HIS A O 1
ATOM 687 N N . ALA A 1 89 ? -7.418 -32.875 -19.734 1 95.5 89 ALA A N 1
ATOM 688 C CA . ALA A 1 89 ? -6.117 -33.531 -19.75 1 95.5 89 ALA A CA 1
ATOM 689 C C . ALA A 1 89 ? -6.227 -34.938 -20.391 1 95.5 89 ALA A C 1
ATOM 691 O O . ALA A 1 89 ? -5.359 -35.312 -21.172 1 95.5 89 ALA A O 1
ATOM 692 N N . LEU A 1 90 ? -7.293 -35.625 -20.109 1 94 90 LEU A N 1
ATOM 693 C CA . LEU A 1 90 ? -7.527 -36.938 -20.688 1 94 90 LEU A CA 1
ATOM 694 C C . LEU A 1 90 ? -7.801 -36.844 -22.188 1 94 90 LEU A C 1
ATOM 696 O O . LEU A 1 90 ? -7.34 -37.688 -22.953 1 94 90 LEU A O 1
ATOM 700 N N . SER A 1 91 ? -8.484 -35.844 -22.578 1 94.38 91 SER A N 1
ATOM 701 C CA . SER A 1 91 ? -8.828 -35.656 -23.984 1 94.38 91 SER A CA 1
ATOM 702 C C . SER A 1 91 ? -7.594 -35.375 -24.828 1 94.38 91 SER A C 1
ATOM 704 O O . SER A 1 91 ? -7.523 -35.781 -25.984 1 94.38 91 SER A O 1
ATOM 706 N N . ILE A 1 92 ? -6.594 -34.656 -24.281 1 93 92 ILE A N 1
ATOM 707 C CA . ILE A 1 92 ? -5.398 -34.312 -25.047 1 93 92 ILE A CA 1
ATOM 708 C C . ILE A 1 92 ? -4.324 -35.375 -24.828 1 93 92 ILE A C 1
ATOM 710 O O . ILE A 1 92 ? -3.254 -35.312 -25.453 1 93 92 ILE A O 1
ATOM 714 N N . GLY A 1 93 ? -4.543 -36.312 -23.922 1 88.81 93 GLY A N 1
ATOM 715 C CA . GLY A 1 93 ? -3.621 -37.406 -23.703 1 88.81 93 GLY A CA 1
ATOM 716 C C . GLY A 1 93 ? -2.465 -37.031 -22.797 1 88.81 93 GLY A C 1
ATOM 717 O O . GLY A 1 93 ? -1.389 -37.656 -22.891 1 88.81 93 GLY A O 1
ATOM 718 N N . SER A 1 94 ? -2.582 -36.062 -22.062 1 91.94 94 SER A N 1
ATOM 719 C CA . SER A 1 94 ? -1.55 -35.656 -21.109 1 91.94 94 SER A CA 1
ATOM 720 C C . SER A 1 94 ? -1.636 -36.5 -19.828 1 91.94 94 SER A C 1
ATOM 722 O O . SER A 1 94 ? -2.227 -36.062 -18.828 1 91.94 94 SER A O 1
ATOM 724 N N . VAL A 1 95 ? -1.086 -37.625 -19.859 1 90.69 95 VAL A N 1
ATOM 725 C CA . VAL A 1 95 ? -1.154 -38.562 -18.734 1 90.69 95 VAL A CA 1
ATOM 726 C C . VAL A 1 95 ? 0.241 -39.094 -18.422 1 90.69 95 VAL A C 1
ATOM 728 O O . VAL A 1 95 ? 1.111 -39.125 -19.297 1 90.69 95 VAL A O 1
ATOM 731 N N . ASN A 1 96 ? 0.414 -39.375 -17.156 1 87.31 96 ASN A N 1
ATOM 732 C CA . ASN A 1 96 ? 1.693 -39.938 -16.766 1 87.31 96 ASN A CA 1
ATOM 733 C C . ASN A 1 96 ? 1.75 -41.438 -17.094 1 87.31 96 ASN A C 1
ATOM 735 O O . ASN A 1 96 ? 0.84 -41.969 -17.734 1 87.31 96 ASN A O 1
ATOM 739 N N . GLU A 1 97 ? 2.838 -42.125 -16.641 1 83.12 97 GLU A N 1
ATOM 740 C CA . GLU A 1 97 ? 3.049 -43.531 -16.938 1 83.12 97 GLU A CA 1
ATOM 741 C C . GLU A 1 97 ? 1.979 -44.406 -16.281 1 83.12 97 GLU A C 1
ATOM 743 O O . GLU A 1 97 ? 1.571 -45.438 -16.828 1 83.12 97 GLU A O 1
ATOM 748 N N . SER A 1 98 ? 1.465 -43.938 -15.156 1 88.31 98 SER A N 1
ATOM 749 C CA . SER A 1 98 ? 0.458 -44.688 -14.406 1 88.31 98 SER A CA 1
ATOM 750 C C . SER A 1 98 ? -0.952 -44.312 -14.859 1 88.31 98 SER A C 1
ATOM 752 O O . SER A 1 98 ? -1.936 -44.812 -14.312 1 88.31 98 SER A O 1
ATOM 754 N N . GLY A 1 99 ? -1.054 -43.344 -15.789 1 90.19 99 GLY A N 1
ATOM 755 C CA . GLY A 1 99 ? -2.354 -42.969 -16.328 1 90.19 99 GLY A CA 1
ATOM 756 C C . GLY A 1 99 ? -3 -41.812 -15.617 1 90.19 99 GLY A C 1
ATOM 757 O O . GLY A 1 99 ? -4.176 -41.531 -15.844 1 90.19 99 GLY A O 1
ATOM 758 N N . ILE A 1 100 ? -2.359 -41.188 -14.758 1 94.44 100 ILE A N 1
ATOM 759 C CA . ILE A 1 100 ? -2.9 -40.062 -14.039 1 94.44 100 ILE A CA 1
ATOM 760 C C . ILE A 1 100 ? -2.717 -38.781 -14.875 1 94.44 100 ILE A C 1
ATOM 762 O O . ILE A 1 100 ? -1.618 -38.5 -15.359 1 94.44 100 ILE A O 1
ATOM 766 N N . PRO A 1 101 ? -3.775 -38.062 -15.094 1 96.12 101 PRO A N 1
ATOM 767 C CA . PRO A 1 101 ? -3.684 -36.844 -15.898 1 96.12 101 PRO A CA 1
ATOM 768 C C . PRO A 1 101 ? -2.748 -35.812 -15.281 1 96.12 101 PRO A C 1
ATOM 770 O O . PRO A 1 101 ? -2.717 -35.625 -14.062 1 96.12 101 PRO A O 1
ATOM 773 N N . MET A 1 102 ? -1.994 -35.125 -16.125 1 95.75 102 MET A N 1
ATOM 774 C CA . MET A 1 102 ? -1.044 -34.094 -15.734 1 95.75 102 MET A CA 1
ATOM 775 C C . MET A 1 102 ? -1.45 -32.719 -16.297 1 95.75 102 MET A C 1
ATOM 777 O O . MET A 1 102 ? -1.788 -32.594 -17.469 1 95.75 102 MET A O 1
ATOM 781 N N . ILE A 1 103 ? -1.427 -31.672 -15.406 1 96.5 103 ILE A N 1
ATOM 782 C CA . ILE A 1 103 ? -1.851 -30.359 -15.875 1 96.5 103 ILE A CA 1
ATOM 783 C C . ILE A 1 103 ? -0.88 -29.297 -15.359 1 96.5 103 ILE A C 1
ATOM 785 O O . ILE A 1 103 ? -0.258 -29.469 -14.312 1 96.5 103 ILE A O 1
ATOM 789 N N . PRO A 1 104 ? -0.708 -28.188 -16.109 1 95 104 PRO A N 1
ATOM 790 C CA . PRO A 1 104 ? 0.003 -27.031 -15.57 1 95 104 PRO A CA 1
ATOM 791 C C . PRO A 1 104 ? -0.881 -26.156 -14.688 1 95 104 PRO A C 1
ATOM 793 O O . PRO A 1 104 ? -2.084 -26.031 -14.93 1 95 104 PRO A O 1
ATOM 796 N N . VAL A 1 105 ? -0.298 -25.609 -13.664 1 97.06 105 VAL A N 1
ATOM 797 C CA . VAL A 1 105 ? -1.062 -24.766 -12.742 1 97.06 105 VAL A CA 1
ATOM 798 C C . VAL A 1 105 ? -0.275 -23.5 -12.422 1 97.06 105 VAL A C 1
ATOM 800 O O . VAL A 1 105 ? 0.93 -23.438 -12.672 1 97.06 105 VAL A O 1
ATOM 803 N N . SER A 1 106 ? -1.008 -22.516 -11.969 1 96.38 106 SER A N 1
ATOM 804 C CA . SER A 1 106 ? -0.415 -21.281 -11.484 1 96.38 106 SER A CA 1
ATOM 805 C C . SER A 1 106 ? -0.777 -21.016 -10.023 1 96.38 106 SER A C 1
ATOM 807 O O . SER A 1 106 ? -1.881 -21.344 -9.586 1 96.38 106 SER A O 1
ATOM 809 N N . GLY A 1 107 ? 0.179 -20.5 -9.266 1 95.12 107 GLY A N 1
ATOM 810 C CA . GLY A 1 107 ? -0.081 -20.266 -7.855 1 95.12 107 GLY A CA 1
ATOM 811 C C . GLY A 1 107 ? 0.538 -18.984 -7.344 1 95.12 107 GLY A C 1
ATOM 812 O O . GLY A 1 107 ? 1.541 -18.516 -7.883 1 95.12 107 GLY A O 1
ATOM 813 N N . ASP A 1 108 ? -0.097 -18.406 -6.371 1 94.12 108 ASP A N 1
ATOM 814 C CA . ASP A 1 108 ? 0.353 -17.203 -5.68 1 94.12 108 ASP A CA 1
ATOM 815 C C . ASP A 1 108 ? -0.389 -17.016 -4.359 1 94.12 108 ASP A C 1
ATOM 817 O O . ASP A 1 108 ? -1.375 -17.703 -4.094 1 94.12 108 ASP A O 1
ATOM 821 N N . ALA A 1 109 ? 0.209 -16.188 -3.525 1 94.25 109 ALA A N 1
ATOM 822 C CA . ALA A 1 109 ? -0.407 -15.945 -2.223 1 94.25 109 ALA A CA 1
ATOM 823 C C . ALA A 1 109 ? -0.616 -14.453 -1.987 1 94.25 109 ALA A C 1
ATOM 825 O O . ALA A 1 109 ? -0.026 -13.625 -2.68 1 94.25 109 ALA A O 1
ATOM 826 N N . CYS A 1 110 ? -1.571 -14.133 -1.146 1 94.31 110 CYS A N 1
ATOM 827 C CA . CYS A 1 110 ? -1.777 -12.766 -0.675 1 94.31 110 CYS A CA 1
ATOM 828 C C . CYS A 1 110 ? -1.989 -12.734 0.833 1 94.31 110 CYS A C 1
ATOM 830 O O . CYS A 1 110 ? -2.342 -13.75 1.437 1 94.31 110 CYS A O 1
ATOM 832 N N . TRP A 1 111 ? -1.706 -11.625 1.445 1 93.25 111 TRP A N 1
ATOM 833 C CA . TRP A 1 111 ? -1.712 -11.477 2.896 1 93.25 111 TRP A CA 1
ATOM 834 C C . TRP A 1 111 ? -2.824 -10.539 3.342 1 93.25 111 TRP A C 1
ATOM 836 O O . TRP A 1 111 ? -3.342 -9.758 2.541 1 93.25 111 TRP A O 1
ATOM 846 N N . SER A 1 112 ? -3.162 -10.602 4.598 1 92.31 112 SER A N 1
ATOM 847 C CA . SER A 1 112 ? -4.277 -9.844 5.156 1 92.31 112 SER A CA 1
ATOM 848 C C . SER A 1 112 ? -3.887 -8.391 5.402 1 92.31 112 SER A C 1
ATOM 850 O O . SER A 1 112 ? -4.754 -7.527 5.562 1 92.31 112 SER A O 1
ATOM 852 N N . LYS A 1 113 ? -2.629 -8.148 5.48 1 89.06 113 LYS A N 1
ATOM 853 C CA . LYS A 1 113 ? -2.129 -6.801 5.73 1 89.06 113 LYS A CA 1
ATOM 854 C C . LYS A 1 113 ? -1.056 -6.414 4.719 1 89.06 113 LYS A C 1
ATOM 856 O O . LYS A 1 113 ? -0.254 -7.254 4.305 1 89.06 113 LYS A O 1
ATOM 861 N N . ARG A 1 114 ? -1.081 -5.156 4.379 1 83.19 114 ARG A N 1
ATOM 862 C CA . ARG A 1 114 ? -0.044 -4.66 3.48 1 83.19 114 ARG A CA 1
ATOM 863 C C . ARG A 1 114 ? 1.29 -4.523 4.207 1 83.19 114 ARG A C 1
ATOM 865 O O . ARG A 1 114 ? 1.335 -4.078 5.355 1 83.19 114 ARG A O 1
ATOM 872 N N . SER A 1 115 ? 2.252 -4.91 3.562 1 78.5 115 SER A N 1
ATOM 873 C CA . SER A 1 115 ? 3.588 -4.793 4.137 1 78.5 115 SER A CA 1
ATOM 874 C C . SER A 1 115 ? 4.172 -3.404 3.902 1 78.5 115 SER A C 1
ATOM 876 O O . SER A 1 115 ? 3.824 -2.736 2.926 1 78.5 115 SER A O 1
ATOM 878 N N . TYR A 1 116 ? 4.879 -2.949 4.879 1 73.62 116 TYR A N 1
ATOM 879 C CA . TYR A 1 116 ? 5.59 -1.681 4.754 1 73.62 116 TYR A CA 1
ATOM 880 C C . TYR A 1 116 ? 7.09 -1.879 4.922 1 73.62 116 TYR A C 1
ATOM 882 O O . TYR A 1 116 ? 7.551 -2.295 5.988 1 73.62 116 TYR A O 1
ATOM 890 N N . GLY A 1 117 ? 7.699 -1.643 3.912 1 68.62 117 GLY A N 1
ATOM 891 C CA . GLY A 1 117 ? 9.141 -1.827 3.979 1 68.62 117 GLY A CA 1
ATOM 892 C C . GLY A 1 117 ? 9.547 -3.262 4.254 1 68.62 117 GLY A C 1
ATOM 893 O O . GLY A 1 117 ? 9.148 -4.176 3.527 1 68.62 117 GLY A O 1
ATOM 894 N N . THR A 1 118 ? 10.203 -3.354 5.371 1 70.19 118 THR A N 1
ATOM 895 C CA . THR A 1 118 ? 10.703 -4.68 5.723 1 70.19 118 THR A CA 1
ATOM 896 C C . THR A 1 118 ? 9.82 -5.316 6.797 1 70.19 118 THR A C 1
ATOM 898 O O . THR A 1 118 ? 10.156 -6.375 7.332 1 70.19 118 THR A O 1
ATOM 901 N N . ASN A 1 119 ? 8.758 -4.629 6.969 1 73.69 119 ASN A N 1
ATOM 902 C CA . ASN A 1 119 ? 7.855 -5.141 7.996 1 73.69 119 ASN A CA 1
ATOM 903 C C . ASN A 1 119 ? 6.797 -6.066 7.402 1 73.69 119 ASN A C 1
ATOM 905 O O . ASN A 1 119 ? 5.859 -5.609 6.75 1 73.69 119 ASN A O 1
ATOM 909 N N . TYR A 1 120 ? 7.02 -7.367 7.578 1 81.81 120 TYR A N 1
ATOM 910 C CA . TYR A 1 120 ? 6.059 -8.383 7.152 1 81.81 120 TYR A CA 1
ATOM 911 C C . TYR A 1 120 ? 5.312 -8.961 8.344 1 81.81 120 TYR A C 1
ATOM 913 O O . TYR A 1 120 ? 5.676 -10.031 8.852 1 81.81 120 TYR A O 1
ATOM 921 N N . SER A 1 121 ? 4.219 -8.281 8.766 1 85.38 121 SER A N 1
ATOM 922 C CA . SER A 1 121 ? 3.576 -8.656 10.016 1 85.38 121 SER A CA 1
ATOM 923 C C . SER A 1 121 ? 2.135 -9.102 9.781 1 85.38 121 SER A C 1
ATOM 925 O O . SER A 1 121 ? 1.31 -9.055 10.695 1 85.38 121 SER A O 1
ATOM 927 N N . ALA A 1 122 ? 1.842 -9.594 8.609 1 90.94 122 ALA A N 1
ATOM 928 C CA . ALA A 1 122 ? 0.475 -10.047 8.375 1 90.94 122 ALA A CA 1
ATOM 929 C C . ALA A 1 122 ? 0.147 -11.266 9.234 1 90.94 122 ALA A C 1
ATOM 931 O O . ALA A 1 122 ? 0.963 -12.18 9.359 1 90.94 122 ALA A O 1
ATOM 932 N N . THR A 1 123 ? -1.003 -11.289 9.836 1 92.12 123 THR A N 1
ATOM 933 C CA . THR A 1 123 ? -1.382 -12.375 10.734 1 92.12 123 THR A CA 1
ATOM 934 C C . THR A 1 123 ? -2.018 -13.523 9.961 1 92.12 123 THR A C 1
ATOM 936 O O . THR A 1 123 ? -2.104 -14.648 10.461 1 92.12 123 THR A O 1
ATOM 939 N N . SER A 1 124 ? -2.502 -13.258 8.773 1 94.5 124 SER A N 1
ATOM 940 C CA . SER A 1 124 ? -3.104 -14.312 7.957 1 94.5 124 SER A CA 1
ATOM 941 C C . SER A 1 124 ? -2.684 -14.18 6.496 1 94.5 124 SER A C 1
ATOM 943 O O . SER A 1 124 ? -2.285 -13.102 6.051 1 94.5 124 SER A O 1
ATOM 945 N N . GLY A 1 125 ? -2.711 -15.258 5.801 1 95.31 125 GLY A N 1
ATOM 946 C CA . GLY A 1 125 ? -2.42 -15.328 4.375 1 95.31 125 GLY A CA 1
ATOM 947 C C . GLY A 1 125 ? -3.18 -16.422 3.664 1 95.31 125 GLY A C 1
ATOM 948 O O . GLY A 1 125 ? -3.604 -17.406 4.289 1 95.31 125 GLY A O 1
ATOM 949 N N . VAL A 1 126 ? -3.449 -16.156 2.396 1 97.31 126 VAL A N 1
ATOM 950 C CA . VAL A 1 126 ? -4.145 -17.141 1.587 1 97.31 126 VAL A CA 1
ATOM 951 C C . VAL A 1 126 ? -3.332 -17.438 0.328 1 97.31 126 VAL A C 1
ATOM 953 O O . VAL A 1 126 ? -2.727 -16.547 -0.256 1 97.31 126 VAL A O 1
ATOM 956 N N . GLY A 1 127 ? -3.17 -18.641 -0.009 1 96.94 127 GLY A N 1
ATOM 957 C CA . GLY A 1 127 ? -2.596 -19.109 -1.261 1 96.94 127 GLY A CA 1
ATOM 958 C C . GLY A 1 127 ? -3.582 -19.859 -2.123 1 96.94 127 GLY A C 1
ATOM 959 O O . GLY A 1 127 ? -4.449 -20.578 -1.606 1 96.94 127 GLY A O 1
ATOM 960 N N . ALA A 1 128 ? -3.469 -19.672 -3.406 1 97.88 128 ALA A N 1
ATOM 961 C CA . ALA A 1 128 ? -4.387 -20.359 -4.312 1 97.88 128 ALA A CA 1
ATOM 962 C C . ALA A 1 128 ? -3.639 -20.953 -5.508 1 97.88 128 ALA A C 1
ATOM 964 O O . ALA A 1 128 ? -2.57 -20.453 -5.883 1 97.88 128 ALA A O 1
ATOM 965 N N . ILE A 1 129 ? -4.109 -22.031 -5.992 1 98.12 129 ILE A N 1
ATOM 966 C CA . ILE A 1 129 ? -3.635 -22.688 -7.207 1 98.12 129 ILE A CA 1
ATOM 967 C C . ILE A 1 129 ? -4.738 -22.672 -8.266 1 98.12 129 ILE A C 1
ATOM 969 O O . ILE A 1 129 ? -5.867 -23.094 -7.996 1 98.12 129 ILE A O 1
ATOM 973 N N . VAL A 1 130 ? -4.449 -22.188 -9.43 1 98.19 130 VAL A N 1
ATOM 974 C CA . VAL A 1 130 ? -5.418 -22.047 -10.508 1 98.19 130 VAL A CA 1
ATOM 975 C C . VAL A 1 130 ? -4.988 -22.906 -11.695 1 98.19 130 VAL A C 1
ATOM 977 O O . VAL A 1 130 ? -3.807 -22.938 -12.047 1 98.19 130 VAL A O 1
ATOM 980 N N . GLY A 1 131 ? -5.949 -23.625 -12.211 1 97.25 131 GLY A N 1
ATOM 981 C CA . GLY A 1 131 ? -5.668 -24.359 -13.43 1 97.25 131 GLY A CA 1
ATOM 982 C C . GLY A 1 131 ? -5.539 -23.469 -14.648 1 97.25 131 GLY A C 1
ATOM 983 O O . GLY A 1 131 ? -6.273 -22.5 -14.789 1 97.25 131 GLY A O 1
ATOM 984 N N . LEU A 1 132 ? -4.672 -23.828 -15.516 1 95.44 132 LEU A N 1
ATOM 985 C CA . LEU A 1 132 ? -4.402 -22.969 -16.656 1 95.44 132 LEU A CA 1
ATOM 986 C C . LEU A 1 132 ? -5.48 -23.125 -17.734 1 95.44 132 LEU A C 1
ATOM 988 O O . LEU A 1 132 ? -5.758 -22.188 -18.484 1 95.44 132 LEU A O 1
ATOM 992 N N . PHE A 1 133 ? -6.074 -24.297 -17.828 1 94.69 133 PHE A N 1
ATOM 993 C CA . PHE A 1 133 ? -7.102 -24.531 -18.844 1 94.69 133 PHE A CA 1
ATOM 994 C C . PHE A 1 133 ? -8.453 -24 -18.375 1 94.69 133 PHE A C 1
ATOM 996 O O . PHE A 1 133 ? -9.07 -23.188 -19.062 1 94.69 133 PHE A O 1
ATOM 1003 N N . SER A 1 134 ? -8.867 -24.438 -17.203 1 95.69 134 SER A N 1
ATOM 1004 C CA . SER A 1 134 ? -10.172 -24.047 -16.703 1 95.69 134 SER A CA 1
ATOM 1005 C C . SER A 1 134 ? -10.18 -22.578 -16.281 1 95.69 134 SER A C 1
ATOM 1007 O O . SER A 1 134 ? -11.234 -21.953 -16.219 1 95.69 134 SER A O 1
ATOM 1009 N N . LYS A 1 135 ? -8.977 -22.062 -15.883 1 96.44 135 LYS A N 1
ATOM 1010 C CA . LYS A 1 135 ? -8.82 -20.719 -15.328 1 96.44 135 LYS A CA 1
ATOM 1011 C C . LYS A 1 135 ? -9.641 -20.562 -14.055 1 96.44 135 LYS A C 1
ATOM 1013 O O . LYS A 1 135 ? -10.18 -19.484 -13.789 1 96.44 135 LYS A O 1
ATOM 1018 N N . LYS A 1 136 ? -9.82 -21.656 -13.383 1 98.19 136 LYS A N 1
ATOM 1019 C CA . LYS A 1 136 ? -10.562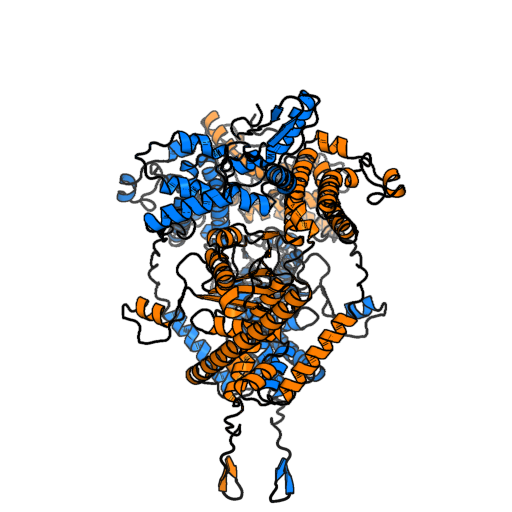 -21.672 -12.133 1 98.19 136 LYS A CA 1
ATOM 1020 C C . LYS A 1 136 ? -9.68 -22.141 -10.977 1 98.19 136 LYS A C 1
ATOM 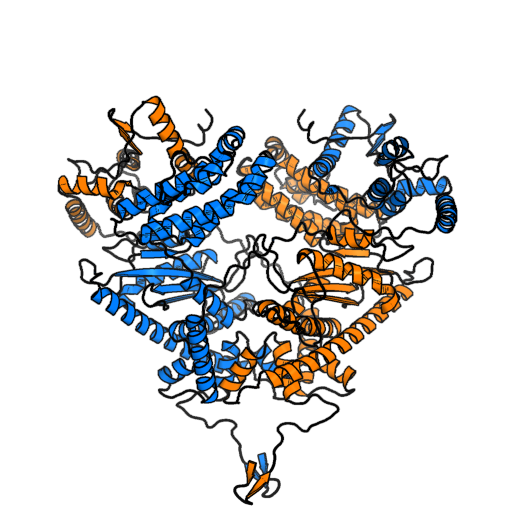1022 O O . LYS A 1 136 ? -8.688 -22.844 -11.195 1 98.19 136 LYS A O 1
ATOM 1027 N N . VAL A 1 137 ? -10.047 -21.766 -9.797 1 98.62 137 VAL A N 1
ATOM 1028 C CA . VAL A 1 137 ? -9.281 -22.141 -8.609 1 98.62 137 VAL A CA 1
ATOM 1029 C C . VAL A 1 137 ? -9.477 -23.625 -8.312 1 98.62 137 VAL A C 1
ATOM 1031 O 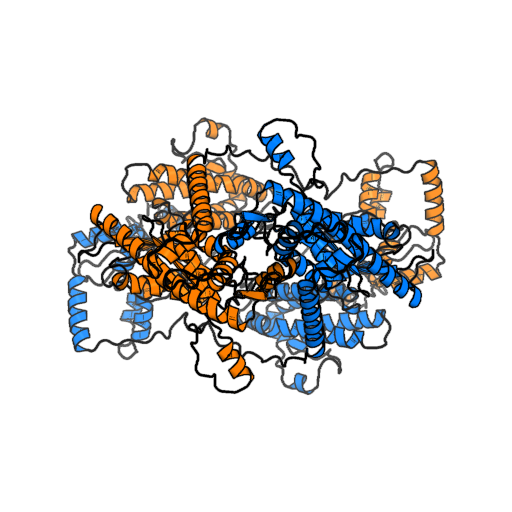O . VAL A 1 137 ? -10.609 -24.109 -8.242 1 98.62 137 VAL A O 1
ATOM 1034 N N . LEU A 1 138 ? -8.383 -24.344 -8.125 1 98.5 138 LEU A N 1
ATOM 1035 C CA . LEU A 1 138 ? -8.406 -25.781 -7.824 1 98.5 138 LEU A CA 1
ATOM 1036 C C . LEU A 1 138 ? -8.164 -26.031 -6.34 1 98.5 138 LEU A C 1
ATOM 1038 O O . LEU A 1 138 ? -8.586 -27.047 -5.801 1 98.5 138 LEU A O 1
ATOM 1042 N N . TYR A 1 139 ? -7.453 -25.109 -5.77 1 98.44 139 TYR A N 1
ATOM 1043 C CA . TYR A 1 139 ? -7.082 -25.234 -4.363 1 98.44 139 TYR A CA 1
ATOM 1044 C C . TYR A 1 139 ? -6.879 -23.859 -3.734 1 98.44 139 TYR A C 1
ATOM 1046 O O . TYR A 1 139 ? -6.375 -22.938 -4.387 1 98.44 139 TYR A O 1
ATOM 1054 N N . TYR A 1 140 ? -7.34 -23.734 -2.537 1 98.12 140 TYR A N 1
ATOM 1055 C CA . TYR A 1 140 ? -6.965 -22.562 -1.74 1 98.12 140 TYR A CA 1
ATOM 1056 C C . TYR A 1 140 ? -6.68 -22.969 -0.297 1 98.12 140 TYR A C 1
ATOM 1058 O O . TYR A 1 140 ? -7.258 -23.922 0.214 1 98.12 140 TYR A O 1
ATOM 1066 N N . GLY A 1 141 ? -5.75 -22.359 0.313 1 97.44 141 GLY A N 1
ATOM 1067 C CA . GLY A 1 141 ? -5.426 -22.547 1.718 1 97.44 141 GLY A CA 1
ATOM 1068 C C . GLY A 1 141 ? -5.254 -21.234 2.471 1 97.44 141 GLY A C 1
ATOM 1069 O O . GLY A 1 141 ? -4.773 -20.25 1.91 1 97.44 141 GLY A O 1
ATOM 1070 N N . VAL A 1 142 ? -5.77 -21.297 3.727 1 96.94 142 VAL A N 1
ATOM 1071 C CA . VAL A 1 142 ? -5.637 -20.109 4.562 1 96.94 142 VAL A CA 1
ATOM 1072 C C . VAL A 1 142 ? -4.852 -20.453 5.828 1 96.94 142 VAL A C 1
ATOM 1074 O O . VAL A 1 142 ? -5.113 -21.469 6.473 1 96.94 142 VAL A O 1
ATOM 1077 N N . LYS A 1 143 ? -3.852 -19.656 6.09 1 96.12 143 LYS A N 1
ATOM 1078 C CA . LYS A 1 143 ? -3.084 -19.797 7.324 1 96.12 143 LYS A CA 1
ATOM 1079 C C . LYS A 1 143 ? -3.295 -18.594 8.234 1 96.12 143 LYS A C 1
ATOM 1081 O O . LYS A 1 143 ? -3.367 -17.453 7.766 1 96.12 143 LYS A O 1
ATOM 1086 N N . ASN A 1 144 ? -3.49 -18.891 9.5 1 94.44 144 ASN A N 1
ATOM 1087 C CA . ASN A 1 144 ? -3.727 -17.875 10.523 1 94.44 144 ASN A CA 1
ATOM 1088 C C . ASN A 1 144 ? -2.754 -18.016 11.688 1 94.44 144 ASN A C 1
ATOM 1090 O O . ASN A 1 144 ? -2.58 -19.109 12.227 1 94.44 144 ASN A O 1
ATOM 1094 N N . LYS A 1 145 ? -2.215 -16.906 12.164 1 91.5 145 LYS A N 1
ATOM 1095 C CA . LYS A 1 145 ? -1.258 -16.922 13.266 1 91.5 145 LYS A CA 1
ATOM 1096 C C . LYS A 1 145 ? -1.938 -16.594 14.586 1 91.5 145 LYS A C 1
ATOM 1098 O O . LYS A 1 145 ? -1.386 -16.844 15.656 1 91.5 145 LYS A O 1
ATOM 1103 N N . THR A 1 146 ? -3.141 -16 14.469 1 88.75 146 THR A N 1
ATOM 1104 C CA . THR A 1 146 ? -3.723 -15.461 15.695 1 88.75 146 THR A CA 1
ATOM 1105 C C . THR A 1 146 ? -5.152 -15.961 15.875 1 88.75 146 THR A C 1
ATOM 1107 O O . THR A 1 146 ? -5.816 -16.328 14.898 1 88.75 146 THR A O 1
ATOM 1110 N N . CYS A 1 147 ? -5.535 -16.172 17.109 1 89.56 147 CYS A N 1
ATOM 1111 C CA . CYS A 1 147 ? -6.898 -16.406 17.578 1 89.56 147 CYS A CA 1
ATOM 1112 C C . CYS A 1 147 ? -7.234 -15.5 18.75 1 89.56 147 CYS A C 1
ATOM 1114 O O . CYS A 1 147 ? -6.539 -15.508 19.766 1 89.56 147 CYS A O 1
ATOM 1116 N N . ILE A 1 148 ? -8.219 -14.695 18.578 1 89.81 148 ILE A N 1
ATOM 1117 C CA . ILE A 1 148 ? -8.539 -13.672 19.562 1 89.81 148 ILE A CA 1
ATOM 1118 C C . ILE A 1 148 ? -8.875 -14.328 20.891 1 89.81 148 ILE A C 1
ATOM 1120 O O . ILE A 1 148 ? -8.547 -13.797 21.953 1 89.81 148 ILE A O 1
ATOM 1124 N N . ILE A 1 149 ? -9.508 -15.5 20.875 1 90.44 149 ILE A N 1
ATOM 1125 C CA . ILE A 1 149 ? -9.875 -16.188 22.109 1 90.44 149 ILE A CA 1
ATOM 1126 C C . ILE A 1 149 ? -8.617 -16.672 22.828 1 90.44 149 ILE A C 1
ATOM 1128 O O . ILE A 1 149 ? -8.477 -16.469 24.031 1 90.44 149 ILE A O 1
ATOM 1132 N N . CYS A 1 150 ? -7.734 -17.203 22.031 1 90.25 150 CYS A N 1
ATOM 1133 C CA . CYS A 1 150 ? -6.477 -17.688 22.609 1 90.25 150 CYS A CA 1
ATOM 1134 C C . CYS A 1 150 ? -5.637 -16.531 23.125 1 90.25 150 CYS A C 1
ATOM 1136 O O . CYS A 1 150 ? -5.039 -16.625 24.203 1 90.25 150 CYS A O 1
ATOM 1138 N N . SER A 1 151 ? -5.562 -15.445 22.375 1 88.31 151 SER A N 1
ATOM 1139 C CA . SER A 1 151 ? -4.758 -14.289 22.75 1 88.31 151 SER A CA 1
ATOM 1140 C C . SER A 1 151 ? -5.266 -13.648 24.031 1 88.31 151 SER A C 1
ATOM 1142 O O . SER A 1 151 ? -4.477 -13.25 24.891 1 88.31 151 SER A O 1
ATOM 1144 N N . ARG A 1 152 ? -6.57 -13.492 24.125 1 90.25 152 ARG A N 1
ATOM 1145 C CA . ARG A 1 152 ? -7.164 -12.914 25.328 1 90.25 152 ARG A CA 1
ATOM 1146 C C . ARG A 1 152 ? -6.879 -13.781 26.547 1 90.25 152 ARG A C 1
ATOM 1148 O O . ARG A 1 152 ? -6.582 -13.258 27.625 1 90.25 152 ARG A O 1
ATOM 1155 N N . ALA A 1 153 ? -7.027 -15.031 26.391 1 90.75 153 ALA A N 1
ATOM 1156 C CA . ALA A 1 153 ? -6.738 -15.953 27.484 1 90.75 153 ALA A CA 1
ATOM 1157 C C . ALA A 1 153 ? -5.277 -15.859 27.906 1 90.75 153 ALA A C 1
ATOM 1159 O O . ALA A 1 153 ? -4.973 -15.883 29.109 1 90.75 153 ALA A O 1
ATOM 1160 N N . HIS A 1 154 ? -4.449 -15.789 26.953 1 87.81 154 HIS A N 1
ATOM 1161 C CA . HIS A 1 154 ? -3.021 -15.688 27.234 1 87.81 154 HIS A CA 1
ATOM 1162 C C . HIS A 1 154 ? -2.705 -14.406 28 1 87.81 154 HIS A C 1
ATOM 1164 O O . HIS A 1 154 ? -1.876 -14.414 28.906 1 87.81 154 HIS A O 1
ATOM 1170 N N . LEU A 1 155 ? -3.316 -13.305 27.594 1 86.44 155 LEU A N 1
ATOM 1171 C CA . LEU A 1 155 ? -3.098 -12.016 28.25 1 86.44 155 LEU A CA 1
ATOM 1172 C C . LEU A 1 155 ? -3.592 -12.055 29.703 1 86.44 155 LEU A C 1
ATOM 1174 O O . LEU A 1 155 ? -2.992 -11.43 30.578 1 86.44 155 LEU A O 1
ATOM 1178 N N . LYS A 1 156 ? -4.652 -12.82 29.875 1 88.62 156 LYS A N 1
ATOM 1179 C CA . LYS A 1 156 ? -5.207 -12.945 31.219 1 88.62 156 LYS A CA 1
ATOM 1180 C C . LYS A 1 156 ? -4.5 -14.039 32 1 88.62 156 LYS A C 1
ATOM 1182 O O . LYS A 1 156 ? -4.707 -14.172 33.219 1 88.62 156 LYS A O 1
ATOM 1187 N N . GLY A 1 157 ? -3.713 -14.828 31.406 1 88.44 157 GLY A N 1
ATOM 1188 C CA . GLY A 1 157 ? -3 -15.914 32.062 1 88.44 157 GLY A CA 1
ATOM 1189 C C . GLY A 1 157 ? -3.889 -17.094 32.406 1 88.44 157 GLY A C 1
ATOM 1190 O O . GLY A 1 157 ? -3.682 -17.766 33.406 1 88.44 157 GLY A O 1
ATOM 1191 N N . VAL A 1 158 ? -5.02 -17.203 31.656 1 91.31 158 VAL A N 1
ATOM 1192 C CA . VAL A 1 158 ? -5.961 -18.297 31.891 1 91.31 158 VAL A CA 1
ATOM 1193 C C . VAL A 1 158 ? -5.965 -19.25 30.703 1 91.31 158 VAL A C 1
ATOM 1195 O O . VAL A 1 158 ? -5.461 -18.906 29.625 1 91.31 158 VAL A O 1
ATOM 1198 N N . GLN A 1 159 ? -6.336 -20.422 30.922 1 90.38 159 GLN A N 1
ATOM 1199 C CA . GLN A 1 159 ? -6.492 -21.375 29.828 1 90.38 159 GLN A CA 1
ATOM 1200 C C . GLN A 1 159 ? -7.676 -21 28.938 1 90.38 159 GLN A C 1
ATOM 1202 O O . GLN A 1 159 ? -8.734 -20.609 29.438 1 90.38 159 GLN A O 1
ATOM 1207 N N . PRO A 1 160 ? -7.449 -21.016 27.703 1 91 160 PRO A N 1
ATOM 1208 C CA . PRO A 1 160 ? -8.539 -20.672 26.781 1 91 160 PRO A CA 1
ATOM 1209 C C . PRO A 1 160 ? -9.734 -21.625 26.906 1 91 160 PRO A C 1
ATOM 1211 O O . PRO A 1 160 ? -9.555 -22.828 27.109 1 91 160 PRO A O 1
ATOM 1214 N N . PRO A 1 161 ? -10.906 -21.125 26.922 1 91.31 161 PRO A N 1
ATOM 1215 C CA . PRO A 1 161 ? -12.094 -21.984 26.938 1 91.31 161 PRO A CA 1
ATOM 1216 C C . PRO A 1 161 ? -12.219 -22.859 25.703 1 91.31 161 PRO A C 1
ATOM 1218 O O . PRO A 1 161 ? -11.5 -22.656 24.719 1 91.31 161 PRO A O 1
ATOM 1221 N N . LYS A 1 162 ? -13.062 -23.859 25.781 1 91.19 162 LYS A N 1
ATOM 1222 C CA . LYS A 1 162 ? -13.305 -24.719 24.625 1 91.19 162 LYS A CA 1
ATOM 1223 C C . LYS A 1 162 ? -13.883 -23.922 23.469 1 91.19 162 LYS A C 1
ATOM 1225 O O . LYS A 1 162 ? -14.875 -23.219 23.625 1 91.19 162 LYS A O 1
ATOM 1230 N N . HIS A 1 163 ? -13.18 -23.828 22.375 1 88.5 163 HIS A N 1
ATOM 1231 C CA . HIS A 1 163 ? -13.594 -23.078 21.203 1 88.5 163 HIS A CA 1
ATOM 1232 C C . HIS A 1 163 ? -13 -23.672 19.922 1 88.5 163 HIS A C 1
ATOM 1234 O O . HIS A 1 163 ? -12.141 -24.562 19.984 1 88.5 163 HIS A O 1
ATOM 1240 N N . ARG A 1 164 ? -13.594 -23.344 18.891 1 88.25 164 ARG A N 1
ATOM 1241 C CA . ARG A 1 164 ? -12.969 -23.703 17.625 1 88.25 164 ARG A CA 1
ATOM 1242 C C . ARG A 1 164 ? -11.828 -22.75 17.281 1 88.25 164 ARG A C 1
ATOM 1244 O O . ARG A 1 164 ? -12.07 -21.594 16.891 1 88.25 164 ARG A O 1
ATOM 1251 N N . CYS A 1 165 ? -10.602 -23.219 17.453 1 89.69 165 CYS A N 1
ATOM 1252 C CA . CYS A 1 165 ? -9.43 -22.375 17.25 1 89.69 165 CYS A CA 1
ATOM 1253 C C . CYS A 1 165 ? -9.07 -22.297 15.766 1 89.69 165 CYS A C 1
ATOM 1255 O O . CYS A 1 165 ? -9.078 -23.312 15.062 1 89.69 165 CYS A O 1
ATOM 1257 N N . PHE A 1 166 ? -8.812 -21.172 15.297 1 90.19 166 PHE A N 1
ATOM 1258 C CA . PHE A 1 166 ? -8.492 -20.969 13.891 1 90.19 166 PHE A CA 1
ATOM 1259 C C . PHE A 1 166 ? -7.012 -20.656 13.703 1 90.19 166 PHE A C 1
ATOM 1261 O O . PHE A 1 166 ? -6.574 -20.328 12.602 1 90.19 166 PHE A O 1
ATOM 1268 N N . LYS A 1 167 ? -6.234 -20.719 14.781 1 91.62 167 LYS A N 1
ATOM 1269 C CA . LYS A 1 167 ? -4.781 -20.625 14.688 1 91.62 167 LYS A CA 1
ATOM 1270 C C . LYS A 1 167 ? -4.176 -21.906 14.133 1 91.62 167 LYS A C 1
ATOM 1272 O O . LYS A 1 167 ? -4.289 -22.969 14.75 1 91.62 167 LYS A O 1
ATOM 1277 N N . ASN A 1 168 ? -3.529 -21.875 12.914 1 92.75 168 ASN A N 1
ATOM 1278 C CA . ASN A 1 168 ? -3.008 -23.094 12.312 1 92.75 168 ASN A CA 1
ATOM 1279 C C . ASN A 1 168 ? -1.601 -22.891 11.758 1 92.75 168 ASN A C 1
ATOM 1281 O O . ASN A 1 168 ? -1.123 -23.688 10.953 1 92.75 168 ASN A O 1
ATOM 1285 N N . PHE A 1 169 ? -1.011 -21.781 12.125 1 93 169 PHE A N 1
ATOM 1286 C CA . PHE A 1 169 ? 0.326 -21.5 11.609 1 93 169 PHE A CA 1
ATOM 1287 C C . PHE A 1 169 ? 1.188 -20.828 12.672 1 93 169 PHE A C 1
ATOM 1289 O O . PHE A 1 169 ? 0.711 -19.969 13.406 1 93 169 PHE A O 1
ATOM 1296 N N . GLN A 1 170 ? 2.391 -21.391 12.742 1 89.75 170 GLN A N 1
ATOM 1297 C CA . GLN A 1 170 ? 3.395 -20.797 13.625 1 89.75 170 GLN A CA 1
ATOM 1298 C C . GLN A 1 170 ? 4.68 -20.484 12.867 1 89.75 170 GLN A C 1
ATOM 1300 O O . GLN A 1 170 ? 5.156 -21.297 12.078 1 89.75 170 GLN A O 1
ATOM 1305 N N . GLY A 1 171 ? 5.062 -19.25 12.656 1 87.12 171 GLY A N 1
ATOM 1306 C CA . GLY A 1 171 ? 6.254 -18.828 11.93 1 87.12 171 GLY A CA 1
ATOM 1307 C C . GLY A 1 171 ? 6.125 -17.469 11.305 1 87.12 171 GLY A C 1
ATOM 1308 O O . GLY A 1 171 ? 5.195 -16.719 11.609 1 87.12 171 GLY A O 1
ATOM 1309 N N . PRO A 1 172 ? 7.129 -17.25 10.477 1 87.19 172 PRO A N 1
ATOM 1310 C CA . PRO A 1 172 ? 7.066 -15.945 9.828 1 87.19 172 PRO A CA 1
ATOM 1311 C C . PRO A 1 172 ? 5.969 -15.859 8.766 1 87.19 172 PRO A C 1
ATOM 1313 O O . PRO A 1 172 ? 5.645 -16.875 8.133 1 87.19 172 PRO A O 1
ATOM 1316 N N . SER A 1 173 ? 5.418 -14.727 8.555 1 89.56 173 SER A N 1
ATOM 1317 C CA . SER A 1 173 ? 4.309 -14.531 7.625 1 89.56 173 SER A CA 1
ATOM 1318 C C . SER A 1 173 ? 4.715 -14.867 6.195 1 89.56 173 SER A C 1
ATOM 1320 O O . SER A 1 173 ? 3.885 -15.297 5.391 1 89.56 173 SER A O 1
ATOM 1322 N N . THR A 1 174 ? 5.949 -14.727 5.82 1 85.06 174 THR A N 1
ATOM 1323 C CA . THR A 1 174 ? 6.414 -14.945 4.453 1 85.06 174 THR A CA 1
ATOM 1324 C C . THR A 1 174 ? 6.465 -16.438 4.129 1 85.06 174 THR A C 1
ATOM 1326 O O . THR A 1 174 ? 6.508 -16.812 2.959 1 85.06 174 THR A O 1
ATOM 1329 N N . ALA A 1 175 ? 6.473 -17.25 5.109 1 89.19 175 ALA A N 1
ATOM 1330 C CA . ALA A 1 175 ? 6.57 -18.688 4.914 1 89.19 175 ALA A CA 1
ATOM 1331 C C . ALA A 1 175 ? 5.207 -19.297 4.586 1 89.19 175 ALA A C 1
ATOM 1333 O O . ALA A 1 175 ? 5.117 -20.438 4.133 1 89.19 175 ALA A O 1
ATOM 1334 N N . MET A 1 176 ? 4.191 -18.547 4.742 1 92.56 176 MET A N 1
ATOM 1335 C CA . MET A 1 176 ? 2.832 -19.047 4.555 1 92.56 176 MET A CA 1
ATOM 1336 C C . MET A 1 176 ? 2.607 -19.484 3.111 1 92.56 176 MET A C 1
ATOM 1338 O O . MET A 1 176 ? 1.965 -20.5 2.861 1 92.56 176 MET A O 1
ATOM 1342 N N . GLU A 1 177 ? 3.125 -18.719 2.188 1 92.06 177 GLU A N 1
ATOM 1343 C CA . GLU A 1 177 ? 2.91 -19 0.771 1 92.06 177 GLU A CA 1
ATOM 1344 C C . GLU A 1 177 ? 3.475 -20.359 0.385 1 92.06 177 GLU A C 1
ATOM 1346 O O . GLU A 1 177 ? 2.775 -21.188 -0.214 1 92.06 177 GLU A O 1
ATOM 1351 N N . ALA A 1 178 ? 4.727 -20.562 0.756 1 91.75 178 ALA A N 1
ATOM 1352 C CA . ALA A 1 178 ? 5.387 -21.828 0.415 1 91.75 178 ALA A CA 1
ATOM 1353 C C . ALA A 1 178 ? 4.66 -23.016 1.034 1 91.75 178 ALA A C 1
ATOM 1355 O O . ALA A 1 178 ? 4.438 -24.031 0.37 1 91.75 178 ALA A O 1
ATOM 1356 N N . LEU A 1 179 ? 4.227 -22.859 2.211 1 94.12 179 LEU A N 1
ATOM 1357 C CA . LEU A 1 179 ? 3.561 -23.953 2.912 1 94.12 179 LEU A CA 1
ATOM 1358 C C . LEU A 1 179 ? 2.209 -24.266 2.277 1 94.12 179 LEU A C 1
ATOM 1360 O O . LEU A 1 179 ? 1.878 -25.422 2.045 1 94.12 179 LEU A O 1
ATOM 1364 N N . ILE A 1 180 ? 1.426 -23.266 2.02 1 96.81 180 ILE A N 1
ATOM 1365 C CA . ILE A 1 180 ? 0.077 -23.438 1.492 1 96.81 180 ILE A CA 1
ATOM 1366 C C . ILE A 1 180 ? 0.143 -24.078 0.107 1 96.81 180 ILE A C 1
ATOM 1368 O O . ILE A 1 180 ? -0.583 -25.031 -0.178 1 96.81 180 ILE A O 1
ATOM 1372 N N . ILE A 1 181 ? 0.955 -23.547 -0.727 1 96.31 181 ILE A N 1
ATOM 1373 C CA . ILE A 1 181 ? 1.046 -24.031 -2.098 1 96.31 181 ILE A CA 1
ATOM 1374 C C . ILE A 1 181 ? 1.562 -25.469 -2.094 1 96.31 181 ILE A C 1
ATOM 1376 O O . ILE A 1 181 ? 1.073 -26.312 -2.85 1 96.31 181 ILE A O 1
ATOM 1380 N N . THR A 1 182 ? 2.559 -25.75 -1.255 1 95.62 182 THR A N 1
ATOM 1381 C CA . THR A 1 182 ? 3.086 -27.094 -1.161 1 95.62 182 THR A CA 1
ATOM 1382 C C . THR A 1 182 ? 1.999 -28.078 -0.717 1 95.62 182 THR A C 1
ATOM 1384 O O . THR A 1 182 ? 1.889 -29.172 -1.256 1 95.62 182 THR A O 1
ATOM 1387 N N . GLU A 1 183 ? 1.215 -27.672 0.226 1 96.88 183 GLU A N 1
ATOM 1388 C CA . GLU A 1 183 ? 0.097 -28.5 0.668 1 96.88 183 GLU A CA 1
ATOM 1389 C C . GLU A 1 183 ? -0.889 -28.75 -0.469 1 96.88 183 GLU A C 1
ATOM 1391 O O . GLU A 1 183 ? -1.438 -29.844 -0.592 1 96.88 183 GLU A O 1
ATOM 1396 N N . GLY A 1 184 ? -1.092 -27.766 -1.288 1 97.56 184 GLY A N 1
ATOM 1397 C CA . GLY A 1 184 ? -1.968 -27.922 -2.439 1 97.56 184 GLY A CA 1
ATOM 1398 C C . GLY A 1 184 ? -1.473 -28.938 -3.439 1 97.56 184 GLY A C 1
ATOM 1399 O O . GLY A 1 184 ? -2.266 -29.703 -4.004 1 97.56 184 GLY A O 1
ATOM 1400 N N . PHE A 1 185 ? -0.246 -28.969 -3.652 1 96.69 185 PHE A N 1
ATOM 1401 C CA . PHE A 1 185 ? 0.345 -29.953 -4.555 1 96.69 185 PHE A CA 1
ATOM 1402 C C . PHE A 1 185 ? 0.252 -31.359 -3.965 1 96.69 185 PHE A C 1
ATOM 1404 O O . PHE A 1 185 ? -0.055 -32.312 -4.676 1 96.69 185 PHE A O 1
ATOM 1411 N N . LYS A 1 186 ? 0.422 -31.469 -2.666 1 96.44 186 LYS A N 1
ATOM 1412 C CA . LYS A 1 186 ? 0.387 -32.75 -2 1 96.44 186 LYS A CA 1
ATOM 1413 C C . LYS A 1 186 ? -1.019 -33.344 -2.027 1 96.44 186 LYS A C 1
ATOM 1415 O O . LYS A 1 186 ? -1.183 -34.562 -2.084 1 96.44 186 LYS A O 1
ATOM 1420 N N . GLU A 1 187 ? -1.965 -32.531 -2.021 1 96.94 187 GLU A N 1
ATOM 1421 C CA . GLU A 1 187 ? -3.35 -33 -1.935 1 96.94 187 GLU A CA 1
ATOM 1422 C C . GLU A 1 187 ? -3.996 -33.062 -3.316 1 96.94 187 GLU A C 1
ATOM 1424 O O . GLU A 1 187 ? -5.16 -33.438 -3.443 1 96.94 187 GLU A O 1
ATOM 1429 N N . SER A 1 188 ? -3.295 -32.812 -4.332 1 97.56 188 SER A N 1
ATOM 1430 C CA . SER A 1 188 ? -3.881 -32.688 -5.66 1 97.56 188 SER A CA 1
ATOM 1431 C C . SER A 1 188 ? -4.438 -34.031 -6.141 1 97.56 188 SER A C 1
ATOM 1433 O O . SER A 1 188 ? -5.508 -34.094 -6.75 1 97.56 188 SER A O 1
ATOM 1435 N N . ILE A 1 189 ? -3.758 -35.156 -5.863 1 95.94 189 ILE A N 1
ATOM 1436 C CA . ILE A 1 189 ? -4.199 -36.469 -6.316 1 95.94 189 ILE A CA 1
ATOM 1437 C C . ILE A 1 189 ? -5.434 -36.875 -5.52 1 95.94 189 ILE A C 1
ATOM 1439 O O . ILE A 1 189 ? -6.414 -37.375 -6.098 1 95.94 189 ILE A O 1
ATOM 1443 N N . GLU A 1 190 ? -5.371 -36.719 -4.273 1 95.75 190 GLU A N 1
ATOM 1444 C CA . GLU A 1 190 ? -6.484 -37.094 -3.416 1 95.75 190 GLU A CA 1
ATOM 1445 C C . GLU A 1 190 ? -7.738 -36.281 -3.725 1 95.75 190 GLU A C 1
ATOM 1447 O O . GLU A 1 190 ? -8.844 -36.812 -3.76 1 95.75 190 GLU A O 1
ATOM 1452 N N . ARG A 1 191 ? -7.598 -35.094 -3.965 1 95.69 191 ARG A N 1
ATOM 1453 C CA . ARG A 1 191 ? -8.734 -34.188 -4.117 1 95.69 191 ARG A CA 1
ATOM 1454 C C . ARG A 1 191 ? -9.289 -34.25 -5.535 1 95.69 191 ARG A C 1
ATOM 1456 O O . ARG A 1 191 ? -10.508 -34.188 -5.734 1 95.69 191 ARG A O 1
ATOM 1463 N N . HIS A 1 192 ? -8.383 -34.25 -6.547 1 97.06 192 HIS A N 1
ATOM 1464 C CA . HIS A 1 192 ? -8.828 -34.062 -7.926 1 97.06 192 HIS A CA 1
ATOM 1465 C C . HIS A 1 192 ? -8.398 -35.25 -8.797 1 97.06 192 HIS A C 1
ATOM 1467 O O . HIS A 1 192 ? -8.867 -35.406 -9.922 1 97.06 192 HIS A O 1
ATOM 1473 N N . GLY A 1 193 ? -7.477 -36.062 -8.352 1 95.88 193 GLY A N 1
ATOM 1474 C CA . GLY A 1 193 ? -6.891 -37.094 -9.203 1 95.88 193 GLY A CA 1
ATOM 1475 C C . GLY A 1 193 ? -6.004 -36.531 -10.297 1 95.88 193 GLY A C 1
ATOM 1476 O O . GLY A 1 193 ? -6.023 -37 -11.43 1 95.88 193 GLY A O 1
ATOM 1477 N N . LEU A 1 194 ? -5.352 -35.5 -9.984 1 97 194 LEU A N 1
ATOM 1478 C CA . LEU A 1 194 ? -4.527 -34.781 -10.953 1 97 194 LEU A CA 1
ATOM 1479 C C . LEU A 1 194 ? -3.092 -34.656 -10.453 1 97 194 LEU A C 1
ATOM 1481 O O . LEU A 1 194 ? -2.861 -34.562 -9.25 1 97 194 LEU A O 1
ATOM 1485 N N . ILE A 1 195 ? -2.16 -34.625 -11.383 1 96.38 195 ILE A N 1
ATOM 1486 C CA . ILE A 1 195 ? -0.771 -34.281 -11.109 1 96.38 195 ILE A CA 1
ATOM 1487 C C . ILE A 1 195 ? -0.467 -32.906 -11.695 1 96.38 195 ILE A C 1
ATOM 1489 O O . ILE A 1 195 ? -0.746 -32.656 -12.867 1 96.38 195 ILE A O 1
ATOM 1493 N N . TYR A 1 196 ? -0.031 -32.031 -10.828 1 96.81 196 TYR A N 1
ATOM 1494 C CA . TYR A 1 196 ? 0.442 -30.75 -11.312 1 96.81 196 TYR A CA 1
ATOM 1495 C C . TYR A 1 196 ? 1.886 -30.844 -11.797 1 96.81 196 TYR A C 1
ATOM 1497 O O . TYR A 1 196 ? 2.816 -30.828 -10.984 1 96.81 196 TYR A O 1
ATOM 1505 N N . ASN A 1 197 ? 2.068 -30.828 -13.078 1 91.19 197 ASN A N 1
ATOM 1506 C CA . ASN A 1 197 ? 3.398 -31.125 -13.602 1 91.19 197 ASN A CA 1
ATOM 1507 C C . ASN A 1 197 ? 4.207 -29.859 -13.836 1 91.19 197 ASN A C 1
ATOM 1509 O O . ASN A 1 197 ? 5.434 -29.906 -13.922 1 91.19 197 ASN A O 1
ATOM 1513 N N . GLN A 1 198 ? 3.473 -28.75 -13.969 1 90.5 198 GLN A N 1
ATOM 1514 C CA . GLN A 1 198 ? 4.137 -27.469 -14.18 1 90.5 198 GLN A CA 1
ATOM 1515 C C . GLN A 1 198 ? 3.566 -26.406 -13.266 1 90.5 198 GLN A C 1
ATOM 1517 O O . GLN A 1 198 ? 2.354 -26.344 -13.047 1 90.5 198 GLN A O 1
ATOM 1522 N N . TYR A 1 199 ? 4.512 -25.656 -12.711 1 92.94 199 TYR A N 1
ATOM 1523 C CA . TYR A 1 199 ? 4.137 -24.594 -11.789 1 92.94 199 TYR A CA 1
ATOM 1524 C C . TYR A 1 199 ? 4.539 -23.219 -12.336 1 92.94 199 TYR A C 1
ATOM 1526 O O . TYR A 1 199 ? 5.73 -22.922 -12.461 1 92.94 199 TYR A O 1
ATOM 1534 N N . VAL A 1 200 ? 3.545 -22.438 -12.695 1 92.44 200 VAL A N 1
ATOM 1535 C CA . VAL A 1 200 ? 3.766 -21.078 -13.203 1 92.44 200 VAL A CA 1
ATOM 1536 C C . VAL A 1 200 ? 3.623 -20.062 -12.07 1 92.44 200 VAL A C 1
ATOM 1538 O O . VAL A 1 200 ? 2.553 -19.953 -11.469 1 92.44 200 VAL A O 1
ATOM 1541 N N . ALA A 1 201 ? 4.691 -19.312 -11.727 1 89 201 ALA A N 1
ATOM 1542 C CA . ALA A 1 201 ? 4.621 -18.375 -10.617 1 89 201 ALA A CA 1
ATOM 1543 C C . ALA A 1 201 ? 5.52 -17.156 -10.867 1 89 201 ALA A C 1
ATOM 1545 O O . ALA A 1 201 ? 6.051 -17 -11.969 1 89 201 ALA A O 1
ATOM 1546 N N . ASP A 1 202 ? 5.578 -16.203 -9.922 1 86 202 ASP A N 1
ATOM 1547 C CA . ASP A 1 202 ? 6.289 -14.945 -10.062 1 86 202 ASP A CA 1
ATOM 1548 C C . ASP A 1 202 ? 7.793 -15.125 -9.867 1 86 202 ASP A C 1
ATOM 1550 O O . ASP A 1 202 ? 8.562 -14.172 -9.984 1 86 202 ASP A O 1
ATOM 1554 N N . GLY A 1 203 ? 8.289 -16.312 -9.695 1 73.31 203 GLY A N 1
ATOM 1555 C CA . GLY A 1 203 ? 9.727 -16.547 -9.641 1 73.31 203 GLY A CA 1
ATOM 1556 C C . GLY A 1 203 ? 10.25 -16.703 -8.227 1 73.31 203 GLY A C 1
ATOM 1557 O O . GLY A 1 203 ? 11.461 -16.766 -8.008 1 73.31 203 GLY A O 1
ATOM 1558 N N . ASP A 1 204 ? 9.297 -16.656 -7.305 1 75.19 204 ASP A N 1
ATOM 1559 C CA . ASP A 1 204 ? 9.758 -16.891 -5.938 1 75.19 204 ASP A CA 1
ATOM 1560 C C . ASP A 1 204 ? 10.43 -18.25 -5.797 1 75.19 204 ASP A C 1
ATOM 1562 O O . ASP A 1 204 ? 9.789 -19.281 -6.02 1 75.19 204 ASP A O 1
ATOM 1566 N N . SER A 1 205 ? 11.641 -18.219 -5.426 1 73.5 205 SER A N 1
ATOM 1567 C CA . SER A 1 205 ? 12.438 -19.438 -5.387 1 73.5 205 SER A CA 1
ATOM 1568 C C . SER A 1 205 ? 12.109 -20.281 -4.152 1 73.5 205 SER A C 1
ATOM 1570 O O . SER A 1 205 ? 12.258 -21.5 -4.168 1 73.5 205 SER A O 1
ATOM 1572 N N . SER A 1 206 ? 11.641 -19.625 -3.15 1 79.88 206 SER A N 1
ATOM 1573 C CA . SER A 1 206 ? 11.375 -20.359 -1.911 1 79.88 206 SER A CA 1
ATOM 1574 C C . SER A 1 206 ? 10.18 -21.297 -2.061 1 79.88 206 SER A C 1
ATOM 1576 O O . SER A 1 206 ? 10.219 -22.438 -1.593 1 79.88 206 SER A O 1
ATOM 1578 N N . THR A 1 207 ? 9.18 -20.875 -2.742 1 87.25 207 THR A N 1
ATOM 1579 C CA . THR A 1 207 ? 7.988 -21.688 -2.926 1 87.25 207 THR A CA 1
ATOM 1580 C C . THR A 1 207 ? 8.297 -22.906 -3.811 1 87.25 207 THR A C 1
ATOM 1582 O O . THR A 1 207 ? 7.906 -24.031 -3.486 1 87.25 207 THR A O 1
ATOM 1585 N N . TYR A 1 208 ? 8.984 -22.641 -4.828 1 85.06 208 TYR A N 1
ATOM 1586 C CA . TYR A 1 208 ? 9.32 -23.734 -5.723 1 85.06 208 TYR A CA 1
ATOM 1587 C C . TYR A 1 208 ? 10.227 -24.75 -5.035 1 85.06 208 TYR A C 1
ATOM 1589 O O . TYR A 1 208 ? 10.07 -25.953 -5.215 1 85.06 208 TYR A O 1
ATOM 1597 N N . ALA A 1 209 ? 11.188 -24.172 -4.309 1 80.56 209 ALA A N 1
ATOM 1598 C CA . ALA A 1 209 ? 12.086 -25.062 -3.568 1 80.56 209 ALA A CA 1
ATOM 1599 C C . ALA A 1 209 ? 11.305 -25.938 -2.586 1 80.56 209 ALA A C 1
ATOM 1601 O O . ALA A 1 209 ? 11.594 -27.125 -2.428 1 80.56 209 ALA A O 1
ATOM 1602 N N . SER A 1 210 ? 10.336 -25.344 -1.998 1 87.25 210 SER A N 1
ATOM 1603 C CA . SER A 1 210 ? 9.5 -26.094 -1.061 1 87.25 210 SER A CA 1
ATOM 1604 C C . SER A 1 210 ? 8.734 -27.203 -1.766 1 87.25 210 SER A C 1
ATOM 1606 O O . SER A 1 210 ? 8.633 -28.328 -1.25 1 87.25 210 SER A O 1
ATOM 1608 N N . ILE A 1 211 ? 8.219 -26.953 -2.924 1 88.88 211 ILE A N 1
ATOM 1609 C CA . ILE A 1 211 ? 7.488 -27.953 -3.711 1 88.88 211 ILE A CA 1
ATOM 1610 C C . ILE A 1 211 ? 8.43 -29.078 -4.121 1 88.88 211 ILE A C 1
ATOM 1612 O O . ILE A 1 211 ? 8.102 -30.25 -3.945 1 88.88 211 ILE A O 1
ATOM 1616 N N . ARG A 1 212 ? 9.5 -28.672 -4.629 1 79.94 212 ARG A N 1
ATOM 1617 C CA . ARG A 1 212 ? 10.461 -29.641 -5.133 1 79.94 212 ARG A CA 1
ATOM 1618 C C . ARG A 1 212 ? 10.961 -30.547 -4.012 1 79.94 212 ARG A C 1
ATOM 1620 O O . ARG A 1 212 ? 11.055 -31.766 -4.184 1 79.94 212 ARG A O 1
ATOM 1627 N N . ASN A 1 213 ? 11.242 -29.906 -2.889 1 78 213 ASN A N 1
ATOM 1628 C CA . ASN A 1 213 ? 11.805 -30.656 -1.765 1 78 213 ASN A CA 1
ATOM 1629 C C . ASN A 1 213 ? 10.766 -31.578 -1.128 1 78 213 ASN A C 1
ATOM 1631 O O . ASN A 1 213 ? 11.117 -32.625 -0.561 1 78 213 ASN A O 1
ATOM 1635 N N . SER A 1 214 ? 9.562 -31.25 -1.241 1 86.38 214 SER A N 1
ATOM 1636 C CA . SER A 1 214 ? 8.5 -32.062 -0.645 1 86.38 214 SER A CA 1
ATOM 1637 C C . SER A 1 214 ? 8.148 -33.25 -1.531 1 86.38 214 SER A C 1
ATOM 1639 O O . SER A 1 214 ? 7.48 -34.188 -1.088 1 86.38 214 SER A O 1
ATOM 1641 N N . ARG A 1 215 ? 8.516 -33.281 -2.727 1 84.06 215 ARG A N 1
ATOM 1642 C CA . ARG A 1 215 ? 8.242 -34.344 -3.682 1 84.06 215 ARG A CA 1
ATOM 1643 C C . ARG A 1 215 ? 6.789 -34.812 -3.594 1 84.06 215 ARG A C 1
ATOM 1645 O O . ARG A 1 215 ? 6.516 -35.969 -3.266 1 84.06 215 ARG A O 1
ATOM 1652 N N . PRO A 1 216 ? 5.953 -34 -3.957 1 90.5 216 PRO A N 1
ATOM 1653 C CA . PRO A 1 216 ? 4.535 -34.375 -3.838 1 90.5 216 PRO A CA 1
ATOM 1654 C C . PRO A 1 216 ? 4.145 -35.562 -4.703 1 90.5 216 PRO A C 1
ATOM 1656 O O . PRO A 1 216 ? 3.182 -36.25 -4.387 1 90.5 216 PRO A O 1
ATOM 1659 N N . TYR A 1 217 ? 4.91 -35.75 -5.758 1 88.56 217 TYR A N 1
ATOM 1660 C CA . TYR A 1 217 ? 4.617 -36.844 -6.645 1 88.56 217 TYR A CA 1
ATOM 1661 C C . TYR A 1 217 ? 5.801 -37.812 -6.727 1 88.56 217 TYR A C 1
ATOM 1663 O O . TYR A 1 217 ? 6.953 -37.375 -6.797 1 88.56 217 TYR A O 1
ATOM 1671 N N . GLU A 1 218 ? 5.559 -39 -6.812 1 78.12 218 GLU A N 1
ATOM 1672 C CA . GLU A 1 218 ? 6.602 -40.031 -6.789 1 78.12 218 GLU A CA 1
ATOM 1673 C C . GLU A 1 218 ? 7.348 -40.094 -8.117 1 78.12 218 GLU A C 1
ATOM 1675 O O . GLU A 1 218 ? 8.578 -40.219 -8.141 1 78.12 218 GLU A O 1
ATOM 1680 N N . SER A 1 219 ? 6.699 -39.969 -9.234 1 75 219 SER A N 1
ATOM 1681 C CA . SER A 1 219 ? 7.316 -40.25 -10.531 1 75 219 SER A CA 1
ATOM 1682 C C . SER A 1 219 ? 7.477 -38.969 -11.344 1 75 219 SER A C 1
ATOM 1684 O O . SER A 1 219 ? 8.039 -39 -12.438 1 75 219 SER A O 1
ATOM 1686 N N . VAL A 1 220 ? 6.965 -37.875 -10.867 1 79.62 220 VAL A N 1
ATOM 1687 C CA . VAL A 1 220 ? 6.977 -36.656 -11.68 1 79.62 220 VAL A CA 1
ATOM 1688 C C . VAL A 1 220 ? 7.602 -35.5 -10.891 1 79.62 220 VAL A C 1
ATOM 1690 O O . VAL A 1 220 ? 7.238 -35.281 -9.734 1 79.62 220 VAL A O 1
ATOM 1693 N N . THR A 1 221 ? 8.57 -34.875 -11.469 1 79.38 221 THR A N 1
ATOM 1694 C CA . THR A 1 221 ? 9.133 -33.656 -10.898 1 79.38 221 THR A CA 1
ATOM 1695 C C . THR A 1 221 ? 8.453 -32.406 -11.477 1 79.38 221 THR A C 1
ATOM 1697 O O . THR A 1 221 ? 8.367 -32.281 -12.695 1 79.38 221 THR A O 1
ATOM 1700 N N . VAL A 1 222 ? 8.039 -31.625 -10.578 1 86.56 222 VAL A N 1
ATOM 1701 C CA . VAL A 1 222 ? 7.289 -30.438 -11 1 86.56 222 VAL A CA 1
ATOM 1702 C C . VAL A 1 222 ? 8.227 -29.469 -11.703 1 86.56 222 VAL A C 1
ATOM 1704 O O . VAL A 1 222 ? 9.297 -29.141 -11.188 1 86.56 222 VAL A O 1
ATOM 1707 N N . GLY A 1 223 ? 7.816 -29.047 -12.898 1 82.19 223 GLY A N 1
ATOM 1708 C CA . GLY A 1 223 ? 8.586 -28.047 -13.633 1 82.19 223 GLY A CA 1
ATOM 1709 C C . GLY A 1 223 ? 8.273 -26.625 -13.219 1 82.19 223 GLY A C 1
ATOM 1710 O O . GLY A 1 223 ? 7.152 -26.328 -12.805 1 82.19 223 GLY A O 1
ATOM 1711 N N . LYS A 1 224 ? 9.312 -25.781 -13.336 1 84.31 224 LYS A N 1
ATOM 1712 C CA . LYS A 1 224 ? 9.141 -24.391 -12.969 1 84.31 224 LYS A CA 1
ATOM 1713 C C . LYS A 1 224 ? 9.055 -23.5 -14.211 1 84.31 224 LYS A C 1
ATOM 1715 O O . LYS A 1 224 ? 9.922 -23.562 -15.086 1 84.31 224 LYS A O 1
ATOM 1720 N N . VAL A 1 225 ? 8.023 -22.766 -14.312 1 87.56 225 VAL A N 1
ATOM 1721 C CA . VAL A 1 225 ? 7.867 -21.75 -15.344 1 87.56 225 VAL A CA 1
ATOM 1722 C C . VAL A 1 225 ? 7.648 -20.375 -14.703 1 87.56 225 VAL A C 1
ATOM 1724 O O . VAL A 1 225 ? 6.738 -20.203 -13.891 1 87.56 225 VAL A O 1
ATOM 1727 N N . GLU A 1 226 ? 8.477 -19.516 -15.062 1 88.88 226 GLU A N 1
ATOM 1728 C CA . GLU A 1 226 ? 8.359 -18.188 -14.477 1 88.88 226 GLU A CA 1
ATOM 1729 C C . GLU A 1 226 ? 7.492 -17.266 -15.344 1 88.88 226 GLU A C 1
ATOM 1731 O O . GLU A 1 226 ? 7.559 -17.328 -16.578 1 88.88 226 GLU A O 1
ATOM 1736 N N . CYS A 1 227 ? 6.734 -16.484 -14.664 1 91.69 227 CYS A N 1
ATOM 1737 C CA . CYS A 1 227 ? 5.855 -15.531 -15.328 1 91.69 227 CYS A CA 1
ATOM 1738 C C . CYS A 1 227 ? 6.652 -14.562 -16.188 1 91.69 227 CYS A C 1
ATOM 1740 O O . CYS A 1 227 ? 7.625 -13.969 -15.727 1 91.69 227 CYS A O 1
ATOM 1742 N N . LYS A 1 228 ? 6.273 -14.391 -17.391 1 92.56 228 LYS A N 1
ATOM 1743 C CA . LYS A 1 228 ? 6.961 -13.531 -18.359 1 92.56 228 LYS A CA 1
ATOM 1744 C C . LYS A 1 228 ? 6.984 -12.078 -17.875 1 92.56 228 LYS A C 1
ATOM 1746 O O . LYS A 1 228 ? 8.016 -11.406 -17.969 1 92.56 228 LYS A O 1
ATOM 1751 N N . ASN A 1 229 ? 5.895 -11.633 -17.359 1 90.62 229 ASN A N 1
ATOM 1752 C CA . ASN A 1 229 ? 5.797 -10.242 -16.922 1 90.62 229 ASN A CA 1
ATOM 1753 C C . ASN A 1 229 ? 6.742 -9.953 -15.758 1 90.62 229 ASN A C 1
ATOM 1755 O O . ASN A 1 229 ? 7.352 -8.891 -15.703 1 90.62 229 ASN A O 1
ATOM 1759 N N . HIS A 1 230 ? 6.77 -10.828 -14.875 1 90.69 230 HIS A N 1
ATOM 1760 C CA . HIS A 1 230 ? 7.668 -10.641 -13.734 1 90.69 230 HIS A CA 1
ATOM 1761 C C . HIS A 1 230 ? 9.125 -10.648 -14.18 1 90.69 230 HIS A C 1
ATOM 1763 O O . HIS A 1 230 ? 9.938 -9.875 -13.68 1 90.69 230 HIS A O 1
ATOM 1769 N N . LEU A 1 231 ? 9.453 -11.516 -15.109 1 91.12 231 LEU A N 1
ATOM 1770 C CA . LEU A 1 231 ? 10.805 -11.57 -15.648 1 91.12 231 LEU A CA 1
ATOM 1771 C C . LEU A 1 231 ? 11.18 -10.25 -16.328 1 91.12 231 LEU A C 1
ATOM 1773 O O . LEU A 1 231 ? 12.258 -9.703 -16.078 1 91.12 231 LEU A O 1
ATOM 1777 N N . LEU A 1 232 ? 10.32 -9.789 -17.109 1 93.81 232 LEU A N 1
ATOM 1778 C CA . LEU A 1 232 ? 10.57 -8.547 -17.844 1 93.81 232 LEU A CA 1
ATOM 1779 C C . LEU A 1 232 ? 10.602 -7.355 -16.891 1 93.81 232 LEU A C 1
ATOM 1781 O O . LEU A 1 232 ? 11.359 -6.406 -17.109 1 93.81 232 LEU A O 1
ATOM 1785 N N . ARG A 1 233 ? 9.75 -7.391 -15.891 1 91.25 233 ARG A N 1
ATOM 1786 C CA . ARG A 1 233 ? 9.766 -6.32 -14.898 1 91.25 233 ARG A CA 1
ATOM 1787 C C . ARG A 1 233 ? 11.109 -6.266 -14.18 1 91.25 233 ARG A C 1
ATOM 1789 O O . ARG A 1 233 ? 11.641 -5.184 -13.93 1 91.25 233 ARG A O 1
ATOM 1796 N N . ASN A 1 234 ? 11.594 -7.402 -13.82 1 88.75 234 ASN A N 1
ATOM 1797 C CA . ASN A 1 234 ? 12.898 -7.465 -13.172 1 88.75 234 ASN A CA 1
ATOM 1798 C C . ASN A 1 234 ? 14.008 -6.977 -14.094 1 88.75 234 ASN A C 1
ATOM 1800 O O . ASN A 1 234 ? 14.945 -6.32 -13.641 1 88.75 234 ASN A O 1
ATOM 1804 N N . TYR A 1 235 ? 13.914 -7.336 -15.383 1 92.62 235 TYR A N 1
ATOM 1805 C CA . TYR A 1 235 ? 14.852 -6.855 -16.391 1 92.62 235 TYR A CA 1
ATOM 1806 C C . TYR A 1 235 ? 14.852 -5.332 -16.453 1 92.62 235 TYR A C 1
ATOM 1808 O O . TYR A 1 235 ? 15.914 -4.703 -16.438 1 92.62 235 TYR A O 1
ATOM 1816 N N . CYS A 1 236 ? 13.695 -4.75 -16.406 1 93.06 236 CYS A N 1
ATOM 1817 C CA . CYS A 1 236 ? 13.555 -3.299 -16.484 1 93.06 236 CYS A CA 1
ATOM 1818 C C . CYS A 1 236 ? 14.078 -2.637 -15.211 1 93.06 236 CYS A C 1
ATOM 1820 O O . CYS A 1 236 ? 14.695 -1.57 -15.273 1 93.06 236 CYS A O 1
ATOM 1822 N N . LYS A 1 237 ? 13.789 -3.229 -14.109 1 90.94 237 LYS A N 1
ATOM 1823 C CA . LYS A 1 237 ? 14.312 -2.705 -12.852 1 90.94 237 LYS A CA 1
ATOM 1824 C C . LYS A 1 237 ? 15.836 -2.648 -12.875 1 90.94 237 LYS A C 1
ATOM 1826 O O . LYS A 1 237 ? 16.438 -1.687 -12.391 1 90.94 237 LYS A O 1
ATOM 1831 N N . GLY A 1 238 ? 16.391 -3.713 -13.445 1 90.56 238 GLY A N 1
ATOM 1832 C CA . GLY A 1 238 ? 17.844 -3.727 -13.586 1 90.56 238 GLY A CA 1
ATOM 1833 C C . GLY A 1 238 ? 18.359 -2.623 -14.484 1 90.56 238 GLY A C 1
ATOM 1834 O O . GLY A 1 238 ? 19.359 -1.964 -14.156 1 90.56 238 GLY A O 1
ATOM 1835 N N . LEU A 1 239 ? 17.734 -2.42 -15.578 1 93.06 239 LEU A N 1
ATOM 1836 C CA . LEU A 1 239 ? 18.125 -1.382 -16.531 1 93.06 239 LEU A CA 1
ATOM 1837 C C . LEU A 1 239 ? 17.984 0.003 -15.898 1 93.06 239 LEU A C 1
ATOM 1839 O O . LEU A 1 239 ? 18.875 0.848 -16.062 1 93.06 239 LEU A O 1
ATOM 1843 N N . LEU A 1 240 ? 16.953 0.189 -15.172 1 91.62 240 LEU A N 1
ATOM 1844 C CA . LEU A 1 240 ? 16.703 1.483 -14.547 1 91.62 240 LEU A CA 1
ATOM 1845 C C . LEU A 1 240 ? 17.719 1.739 -13.43 1 91.62 240 LEU A C 1
ATOM 1847 O O . LEU A 1 240 ? 18.094 2.885 -13.18 1 91.62 240 LEU A O 1
ATOM 1851 N N . SER A 1 241 ? 18.031 0.665 -12.758 1 89.19 241 SER A N 1
ATOM 1852 C CA . SER A 1 241 ? 19.062 0.8 -11.734 1 89.19 241 SER A CA 1
ATOM 1853 C C . SER A 1 241 ? 20.375 1.304 -12.328 1 89.19 241 SER A C 1
ATOM 1855 O O . SER A 1 241 ? 21.062 2.113 -11.711 1 89.19 241 SER A O 1
ATOM 1857 N N . ILE A 1 242 ? 20.719 0.898 -13.5 1 88.56 242 ILE A N 1
ATOM 1858 C CA . ILE A 1 242 ? 21.906 1.355 -14.195 1 88.56 242 ILE A CA 1
ATOM 1859 C C . ILE A 1 242 ? 21.734 2.82 -14.602 1 88.56 242 ILE A C 1
ATOM 1861 O O . ILE A 1 242 ? 22.672 3.619 -14.453 1 88.56 242 ILE A O 1
ATOM 1865 N N . ALA A 1 243 ? 20.594 3.133 -15.008 1 90.75 243 ALA A N 1
ATOM 1866 C CA . ALA A 1 243 ? 20.312 4.492 -15.461 1 90.75 243 ALA A CA 1
ATOM 1867 C C . ALA A 1 243 ? 20.344 5.477 -14.305 1 90.75 243 ALA A C 1
ATOM 1869 O O . ALA A 1 243 ? 20.625 6.664 -14.492 1 90.75 243 ALA A O 1
ATOM 1870 N N . SER A 1 244 ? 20.078 5.02 -13.172 1 86.56 244 SER A N 1
ATOM 1871 C CA . SER A 1 244 ? 20.031 5.902 -12.008 1 86.56 244 SER A CA 1
ATOM 1872 C C . SER A 1 244 ? 21.391 5.961 -11.312 1 86.56 244 SER A C 1
ATOM 1874 O O . SER A 1 244 ? 21.594 6.785 -10.414 1 86.56 244 SER A O 1
ATOM 1876 N N . ASN A 1 245 ? 22.281 5.082 -11.781 1 79.94 245 ASN A N 1
ATOM 1877 C CA . ASN A 1 245 ? 23.609 5.074 -11.203 1 79.94 245 ASN A CA 1
ATOM 1878 C C . ASN A 1 245 ? 24.438 6.266 -11.68 1 79.94 245 ASN A C 1
ATOM 1880 O O . ASN A 1 245 ? 24.875 6.305 -12.836 1 79.94 245 ASN A O 1
ATOM 1884 N N . THR A 1 246 ? 24.75 7.199 -10.773 1 76.69 246 THR A N 1
ATOM 1885 C CA . THR A 1 246 ? 25.359 8.477 -11.109 1 76.69 246 THR A CA 1
ATOM 1886 C C . THR A 1 246 ? 26.844 8.305 -11.414 1 76.69 246 THR A C 1
ATOM 1888 O O . THR A 1 246 ? 27.516 9.25 -11.844 1 76.69 246 THR A O 1
ATOM 1891 N N . THR A 1 247 ? 27.391 7.152 -11.195 1 71.06 247 THR A N 1
ATOM 1892 C CA . THR A 1 247 ? 28.781 6.891 -11.547 1 71.06 247 THR A CA 1
ATOM 1893 C C . THR A 1 247 ? 28.969 6.879 -13.055 1 71.06 247 THR A C 1
ATOM 1895 O O . THR A 1 247 ? 30.078 7.105 -13.555 1 71.06 247 THR A O 1
ATOM 1898 N N . TYR A 1 248 ? 27.953 6.711 -13.82 1 84.38 248 TYR A N 1
ATOM 1899 C CA . TYR A 1 248 ? 27.984 6.703 -15.281 1 84.38 248 TYR A CA 1
ATOM 1900 C C . TYR A 1 248 ? 27.688 8.086 -15.836 1 84.38 248 TYR A C 1
ATOM 1902 O O . TYR A 1 248 ? 27.016 8.898 -15.195 1 84.38 248 TYR A O 1
ATOM 1910 N N . PRO A 1 249 ? 28.172 8.328 -16.984 1 82.38 249 PRO A N 1
ATOM 1911 C CA . PRO A 1 249 ? 27.922 9.641 -17.594 1 82.38 249 PRO A CA 1
ATOM 1912 C C . PRO A 1 249 ? 26.438 9.906 -17.812 1 82.38 249 PRO A C 1
ATOM 1914 O O . PRO A 1 249 ? 25.688 8.984 -18.141 1 82.38 249 PRO A O 1
ATOM 1917 N N . ILE A 1 250 ? 26.078 11.133 -17.719 1 83.69 250 ILE A N 1
ATOM 1918 C CA . ILE A 1 250 ? 24.688 11.57 -17.766 1 83.69 250 ILE A CA 1
ATOM 1919 C C . ILE A 1 250 ? 24.078 11.211 -19.109 1 83.69 250 ILE A C 1
ATOM 1921 O O . ILE A 1 250 ? 22.906 10.82 -19.188 1 83.69 250 ILE A O 1
ATOM 1925 N N . ARG A 1 251 ? 24.828 11.383 -20.141 1 84.38 251 ARG A N 1
ATOM 1926 C CA . ARG A 1 251 ? 24.297 11.102 -21.484 1 84.38 251 ARG A CA 1
ATOM 1927 C C . ARG A 1 251 ? 23.953 9.625 -21.625 1 84.38 251 ARG A C 1
ATOM 1929 O O . ARG A 1 251 ? 22.891 9.281 -22.156 1 84.38 251 ARG A O 1
ATOM 1936 N N . ALA A 1 252 ? 24.828 8.812 -21.172 1 88.69 252 ALA A N 1
ATOM 1937 C CA . ALA A 1 252 ? 24.594 7.375 -21.266 1 88.69 252 ALA A CA 1
ATOM 1938 C C . ALA A 1 252 ? 23.375 6.961 -20.453 1 88.69 252 ALA A C 1
ATOM 1940 O O . ALA A 1 252 ? 22.594 6.109 -20.891 1 88.69 252 ALA A O 1
ATOM 1941 N N . ARG A 1 253 ? 23.203 7.562 -19.359 1 90.56 253 ARG A N 1
ATOM 1942 C CA . ARG A 1 253 ? 22.062 7.258 -18.5 1 90.56 253 ARG A CA 1
ATOM 1943 C C . ARG A 1 253 ? 20.75 7.688 -19.156 1 90.56 253 ARG A C 1
ATOM 1945 O O . ARG A 1 253 ? 19.75 6.969 -19.094 1 90.56 253 ARG A O 1
ATOM 1952 N N . LYS A 1 254 ? 20.844 8.812 -19.75 1 89.81 254 LYS A N 1
ATOM 1953 C CA . LYS A 1 254 ? 19.656 9.336 -20.422 1 89.81 254 LYS A CA 1
ATOM 1954 C C . LYS A 1 254 ? 19.266 8.461 -21.609 1 89.81 254 LYS A C 1
ATOM 1956 O O . LYS A 1 254 ? 18.078 8.195 -21.812 1 89.81 254 LYS A O 1
ATOM 1961 N N . ILE A 1 255 ? 20.203 8.039 -22.312 1 90.5 255 ILE A N 1
ATOM 1962 C CA . ILE A 1 255 ? 19.953 7.176 -23.453 1 90.5 255 ILE A CA 1
ATOM 1963 C C . ILE A 1 255 ? 19.281 5.891 -23 1 90.5 255 ILE A C 1
ATOM 1965 O O . ILE A 1 255 ? 18.312 5.438 -23.625 1 90.5 255 ILE A O 1
ATOM 1969 N N . LEU A 1 256 ? 19.75 5.379 -21.953 1 92.69 256 LEU A N 1
ATOM 1970 C CA . LEU A 1 256 ? 19.203 4.133 -21.438 1 92.69 256 LEU A CA 1
ATOM 1971 C C . LEU A 1 256 ? 17.781 4.348 -20.891 1 92.69 256 LEU A C 1
ATOM 1973 O O . LEU A 1 256 ? 16.891 3.525 -21.125 1 92.69 256 LEU A O 1
ATOM 1977 N N . LYS A 1 257 ? 17.609 5.367 -20.172 1 92.25 257 LYS A N 1
ATOM 1978 C CA . LYS A 1 257 ? 16.297 5.664 -19.594 1 92.25 257 LYS A CA 1
ATOM 1979 C C . LYS A 1 257 ? 15.242 5.875 -20.672 1 92.25 257 LYS A C 1
ATOM 1981 O O . LYS A 1 257 ? 14.094 5.465 -20.516 1 92.25 257 LYS A O 1
ATOM 1986 N N . ASP A 1 258 ? 15.656 6.348 -21.766 1 89.94 258 ASP A N 1
ATOM 1987 C CA . ASP A 1 258 ? 14.711 6.652 -22.828 1 89.94 258 ASP A CA 1
ATOM 1988 C C . ASP A 1 258 ? 14.398 5.41 -23.656 1 89.94 258 ASP A C 1
ATOM 1990 O O . ASP A 1 258 ? 13.375 5.352 -24.344 1 89.94 258 ASP A O 1
ATOM 1994 N N . ASN A 1 259 ? 15.258 4.406 -23.531 1 92 259 ASN A N 1
ATOM 1995 C CA . ASN A 1 259 ? 15.094 3.285 -24.453 1 92 259 ASN A CA 1
ATOM 1996 C C . ASN A 1 259 ? 14.828 1.982 -23.703 1 92 259 ASN A C 1
ATOM 1998 O O . ASN A 1 259 ? 14.664 0.929 -24.328 1 92 259 ASN A O 1
ATOM 2002 N N . TYR A 1 260 ? 14.812 1.951 -22.422 1 92.69 260 TYR A N 1
ATOM 2003 C CA . TYR A 1 260 ? 14.727 0.697 -21.688 1 92.69 260 TYR A CA 1
ATOM 2004 C C . TYR A 1 260 ? 13.414 -0.024 -21.984 1 92.69 260 TYR A C 1
ATOM 2006 O O . TYR A 1 260 ? 13.375 -1.256 -22.016 1 92.69 260 TYR A O 1
ATOM 2014 N N . LEU A 1 261 ? 12.297 0.708 -22.281 1 92.06 261 LEU A N 1
ATOM 2015 C CA . LEU A 1 261 ? 11.023 0.075 -22.609 1 92.06 261 LEU A CA 1
ATOM 2016 C C . LEU A 1 261 ? 11.07 -0.565 -23.984 1 92.06 261 LEU A C 1
ATOM 2018 O O . LEU A 1 261 ? 10.43 -1.595 -24.219 1 92.06 261 LEU A O 1
ATOM 2022 N N . ARG A 1 262 ? 11.797 0.02 -24.828 1 90.5 262 ARG A N 1
ATOM 2023 C CA . ARG A 1 262 ? 11.953 -0.55 -26.172 1 90.5 262 ARG A CA 1
ATOM 2024 C C . ARG A 1 262 ? 12.664 -1.896 -26.109 1 90.5 262 ARG A C 1
ATOM 2026 O O . ARG A 1 262 ? 12.352 -2.807 -26.875 1 90.5 262 ARG A O 1
ATOM 2033 N N . ILE A 1 263 ? 13.609 -1.931 -25.234 1 91.38 263 ILE A N 1
ATOM 2034 C CA . ILE A 1 263 ? 14.312 -3.191 -25.047 1 91.38 263 ILE A CA 1
ATOM 2035 C C . ILE A 1 263 ? 13.336 -4.262 -24.562 1 91.38 263 ILE A C 1
ATOM 2037 O O . ILE A 1 263 ? 13.352 -5.391 -25.047 1 91.38 263 ILE A O 1
ATOM 2041 N N . ARG A 1 264 ? 12.508 -3.869 -23.641 1 93.06 264 ARG A N 1
ATOM 2042 C CA . ARG A 1 264 ? 11.5 -4.785 -23.109 1 93.06 264 ARG A CA 1
ATOM 2043 C C . ARG A 1 264 ? 10.555 -5.25 -24.203 1 93.06 264 ARG A C 1
ATOM 2045 O O . ARG A 1 264 ? 10.258 -6.441 -24.312 1 93.06 264 ARG A O 1
ATOM 2052 N N . TRP A 1 265 ? 10.086 -4.336 -25.031 1 91.38 265 TRP A N 1
ATOM 2053 C CA . TRP A 1 265 ? 9.133 -4.648 -26.094 1 91.38 265 TRP A CA 1
ATOM 2054 C C . TRP A 1 265 ? 9.773 -5.547 -27.141 1 91.38 265 TRP A C 1
ATOM 2056 O O . TRP A 1 265 ? 9.094 -6.387 -27.75 1 91.38 265 TRP A O 1
ATOM 2066 N N . GLY A 1 266 ? 11.016 -5.316 -27.328 1 89.88 266 GLY A N 1
ATOM 2067 C CA . GLY A 1 266 ? 11.727 -6.188 -28.25 1 89.88 266 GLY A CA 1
ATOM 2068 C C . GLY A 1 266 ? 11.68 -7.648 -27.859 1 89.88 266 GLY A C 1
ATOM 2069 O O . GLY A 1 266 ? 11.461 -8.523 -28.688 1 89.88 266 GLY A O 1
ATOM 2070 N N . VAL A 1 267 ? 11.812 -7.859 -26.594 1 92.38 267 VAL A N 1
ATOM 2071 C CA . VAL A 1 267 ? 11.773 -9.234 -26.094 1 92.38 267 VAL A CA 1
ATOM 2072 C C . VAL A 1 267 ? 10.359 -9.781 -26.203 1 92.38 267 VAL A C 1
ATOM 2074 O O . VAL A 1 267 ? 10.164 -10.93 -26.609 1 92.38 267 VAL A O 1
ATOM 2077 N N . ASP A 1 268 ? 9.414 -9 -25.812 1 92.56 268 ASP A N 1
ATOM 2078 C CA . ASP A 1 268 ? 8.016 -9.414 -25.859 1 92.56 268 ASP A CA 1
ATOM 2079 C C . ASP A 1 268 ? 7.605 -9.773 -27.297 1 92.56 268 ASP A C 1
ATOM 2081 O O . ASP A 1 268 ? 6.891 -10.75 -27.516 1 92.56 268 ASP A O 1
ATOM 2085 N N . SER A 1 269 ? 8.086 -9 -28.234 1 90.5 269 SER A N 1
ATOM 2086 C CA . SER A 1 269 ? 7.766 -9.242 -29.641 1 90.5 269 SER A CA 1
ATOM 2087 C C . SER A 1 269 ? 8.422 -10.523 -30.141 1 90.5 269 SER A C 1
ATOM 2089 O O . SER A 1 269 ? 7.84 -11.258 -30.938 1 90.5 269 SER A O 1
ATOM 2091 N N . SER A 1 270 ? 9.594 -10.703 -29.703 1 91.31 270 SER A N 1
ATOM 2092 C CA . SER A 1 270 ? 10.297 -11.922 -30.094 1 91.31 270 SER A CA 1
ATOM 2093 C C . SER A 1 270 ? 9.562 -13.156 -29.562 1 91.31 270 SER A C 1
ATOM 2095 O O . SER A 1 270 ? 9.367 -14.125 -30.312 1 91.31 270 SER A O 1
ATOM 2097 N N . VAL A 1 271 ? 9.156 -13.164 -28.375 1 92.56 271 VAL A N 1
ATOM 2098 C CA . VAL A 1 271 ? 8.461 -14.289 -27.766 1 92.56 271 VAL A CA 1
ATOM 2099 C C . VAL A 1 271 ? 7.16 -14.562 -28.5 1 92.56 271 VAL A C 1
ATOM 2101 O O . VAL A 1 271 ? 6.855 -15.711 -28.828 1 92.56 271 VAL A O 1
ATOM 2104 N N . LYS A 1 272 ? 6.418 -13.531 -28.812 1 91.25 272 LYS A N 1
ATOM 2105 C CA . LYS A 1 272 ? 5.152 -13.688 -29.531 1 91.25 272 LYS A CA 1
ATOM 2106 C C . LYS A 1 272 ? 5.371 -14.289 -30.906 1 91.25 272 LYS A C 1
ATOM 2108 O O . LYS A 1 272 ? 4.578 -15.109 -31.375 1 91.25 272 LYS A O 1
ATOM 2113 N N . TYR A 1 273 ? 6.445 -13.859 -31.5 1 90.5 273 TYR A N 1
ATOM 2114 C CA . TYR A 1 273 ? 6.762 -14.328 -32.844 1 90.5 273 TYR A CA 1
ATOM 2115 C C . TYR A 1 273 ? 7.105 -15.812 -32.844 1 90.5 273 TYR A C 1
ATOM 2117 O O . TYR A 1 273 ? 6.543 -16.594 -33.594 1 90.5 273 TYR A O 1
ATOM 2125 N N . TRP A 1 274 ? 7.918 -16.219 -32 1 90.81 274 TRP A N 1
ATOM 2126 C CA . TRP A 1 274 ? 8.438 -17.578 -32.031 1 90.81 274 TRP A CA 1
ATOM 2127 C C . TRP A 1 274 ? 7.406 -18.562 -31.5 1 90.81 274 TRP A C 1
ATOM 2129 O O . TRP A 1 274 ? 7.363 -19.719 -31.922 1 90.81 274 TRP A O 1
ATOM 2139 N N . VAL A 1 275 ? 6.582 -18.188 -30.578 1 89.62 275 VAL A N 1
ATOM 2140 C CA . VAL A 1 275 ? 5.559 -19.062 -30.016 1 89.62 275 VAL A CA 1
ATOM 2141 C C . VAL A 1 275 ? 4.543 -19.438 -31.109 1 89.62 275 VAL A C 1
ATOM 2143 O O . VAL A 1 275 ? 3.998 -20.531 -31.109 1 89.62 275 VAL A O 1
ATOM 2146 N N . LYS A 1 276 ? 4.363 -18.562 -32.062 1 88.75 276 LYS A N 1
ATOM 2147 C CA . LYS A 1 276 ? 3.395 -18.797 -33.125 1 88.75 276 LYS A CA 1
ATOM 2148 C C . LYS A 1 276 ? 3.977 -19.688 -34.219 1 88.75 276 LYS A C 1
ATOM 2150 O O . LYS A 1 276 ? 3.234 -20.297 -35 1 88.75 276 LYS A O 1
ATOM 2155 N N . GLN A 1 277 ? 5.234 -19.812 -34.219 1 87.75 277 GLN A N 1
ATOM 2156 C CA . GLN A 1 277 ? 5.879 -20.609 -35.25 1 87.75 277 GLN A CA 1
ATOM 2157 C C . GLN A 1 277 ? 5.801 -22.094 -34.906 1 87.75 277 GLN A C 1
ATOM 2159 O O . GLN A 1 277 ? 5.766 -22.469 -33.719 1 87.75 277 GLN A O 1
ATOM 2164 N N . SER A 1 278 ? 5.621 -22.906 -35.938 1 86.69 278 SER A N 1
ATOM 2165 C CA . SER A 1 278 ? 5.531 -24.344 -35.75 1 86.69 278 SER A CA 1
ATOM 2166 C C . SER A 1 278 ? 6.91 -25 -35.812 1 86.69 278 SER A C 1
ATOM 2168 O O . SER A 1 278 ? 7.191 -25.781 -36.719 1 86.69 278 SER A O 1
ATOM 2170 N N . ILE A 1 279 ? 7.781 -24.609 -35 1 85.12 279 ILE A N 1
ATOM 2171 C CA . ILE A 1 279 ? 9.125 -25.172 -34.875 1 85.12 279 ILE A CA 1
ATOM 2172 C C . ILE A 1 279 ? 9.273 -25.906 -33.562 1 85.12 279 ILE A C 1
ATOM 2174 O O . ILE A 1 279 ? 8.469 -25.719 -32.656 1 85.12 279 ILE A O 1
ATOM 2178 N N . PRO A 1 280 ? 10.227 -26.75 -33.562 1 81 280 PRO A N 1
ATOM 2179 C CA . PRO A 1 280 ? 10.414 -27.5 -32.312 1 81 280 PRO A CA 1
ATOM 2180 C C . PRO A 1 280 ? 10.742 -26.594 -31.125 1 81 280 PRO A C 1
ATOM 2182 O O . PRO A 1 280 ? 11.258 -25.484 -31.297 1 81 280 PRO A O 1
ATOM 2185 N N . PHE A 1 281 ? 10.383 -27.094 -29.969 1 81.44 281 PHE A N 1
ATOM 2186 C CA . PHE A 1 281 ? 10.523 -26.359 -28.719 1 81.44 281 PHE A CA 1
ATOM 2187 C C . PHE A 1 281 ? 11.969 -25.938 -28.5 1 81.44 281 PHE A C 1
ATOM 2189 O O . PHE A 1 281 ? 12.234 -24.812 -28.062 1 81.44 281 PHE A O 1
ATOM 2196 N N . SER A 1 282 ? 12.938 -26.703 -28.797 1 77.94 282 SER A N 1
ATOM 2197 C CA . SER A 1 282 ? 14.352 -26.422 -28.578 1 77.94 282 SER A CA 1
ATOM 2198 C C . SER A 1 282 ? 14.836 -25.297 -29.484 1 77.94 282 SER A C 1
ATOM 2200 O O . SER A 1 282 ? 15.648 -24.469 -29.062 1 77.94 282 SER A O 1
ATOM 2202 N N . GLU A 1 283 ? 14.367 -25.312 -30.625 1 82.44 283 GLU A N 1
ATOM 2203 C CA . GLU A 1 283 ? 14.742 -24.25 -31.562 1 82.44 283 GLU A CA 1
ATOM 2204 C C . GLU A 1 283 ? 14.133 -22.922 -31.156 1 82.44 283 GLU A C 1
ATOM 2206 O O . GLU A 1 283 ? 14.758 -21.875 -31.312 1 82.44 283 GLU A O 1
ATOM 2211 N N . LYS A 1 284 ? 12.914 -23.031 -30.703 1 87.94 284 LYS A N 1
ATOM 2212 C CA . LYS A 1 284 ? 12.281 -21.812 -30.219 1 87.94 284 LYS A CA 1
ATOM 2213 C C . LYS A 1 284 ? 13.094 -21.188 -29.078 1 87.94 284 LYS A C 1
ATOM 2215 O O . LYS A 1 284 ? 13.305 -19.984 -29.062 1 87.94 284 LYS A O 1
ATOM 2220 N N . MET A 1 285 ? 13.508 -22 -28.219 1 83.75 285 MET A N 1
ATOM 2221 C CA . MET A 1 285 ? 14.281 -21.547 -27.078 1 83.75 285 MET A CA 1
ATOM 2222 C C . MET A 1 285 ? 15.586 -20.891 -27.516 1 83.75 285 MET A C 1
ATOM 2224 O O . MET A 1 285 ? 15.969 -19.844 -27.016 1 83.75 285 MET A O 1
ATOM 2228 N N . LYS A 1 286 ? 16.25 -21.516 -28.453 1 83.62 286 LYS A N 1
ATOM 2229 C CA . LYS A 1 286 ? 17.516 -21 -28.969 1 83.62 286 LYS A CA 1
ATOM 2230 C C . LYS A 1 286 ? 17.312 -19.641 -29.641 1 83.62 286 LYS A C 1
ATOM 2232 O O . LYS A 1 286 ? 18.078 -18.703 -29.406 1 83.62 286 LYS A O 1
ATOM 2237 N N . ASN A 1 287 ? 16.312 -19.594 -30.422 1 89 287 ASN A N 1
ATOM 2238 C CA . ASN A 1 287 ? 16.047 -18.359 -31.141 1 89 287 ASN A CA 1
ATOM 2239 C C . ASN A 1 287 ? 15.688 -17.219 -30.203 1 89 287 ASN A C 1
ATOM 2241 O O . ASN A 1 287 ? 16.125 -16.078 -30.391 1 89 287 ASN A O 1
ATOM 2245 N N . ILE A 1 288 ? 14.906 -17.531 -29.203 1 91.31 288 ILE A N 1
ATOM 2246 C CA . ILE A 1 288 ? 14.531 -16.516 -28.234 1 91.31 288 ILE A CA 1
ATOM 2247 C C . ILE A 1 288 ? 15.766 -16.062 -27.453 1 91.31 288 ILE A C 1
ATOM 2249 O O . ILE A 1 288 ? 15.938 -14.875 -27.188 1 91.31 288 ILE A O 1
ATOM 2253 N N . LYS A 1 289 ? 16.594 -16.953 -27.109 1 88.5 289 LYS A N 1
ATOM 2254 C CA . LYS A 1 289 ? 17.844 -16.641 -26.422 1 88.5 289 LYS A CA 1
ATOM 2255 C C . LYS A 1 289 ? 18.703 -15.68 -27.25 1 88.5 289 LYS A C 1
ATOM 2257 O O . LYS A 1 289 ? 19.203 -14.695 -26.719 1 88.5 289 LYS A O 1
ATOM 2262 N N . ASP A 1 290 ? 18.766 -15.984 -28.469 1 88.94 290 ASP A N 1
ATOM 2263 C CA . ASP A 1 290 ? 19.562 -15.148 -29.375 1 88.94 290 ASP A CA 1
ATOM 2264 C C . ASP A 1 290 ? 18.953 -13.758 -29.516 1 88.94 290 ASP A C 1
ATOM 2266 O O . ASP A 1 290 ? 19.672 -12.758 -29.547 1 88.94 290 ASP A O 1
ATOM 2270 N N . ASP A 1 291 ? 17.734 -13.766 -29.625 1 92.06 291 ASP A N 1
ATOM 2271 C CA . ASP A 1 291 ? 17.047 -12.484 -29.766 1 92.06 291 ASP A CA 1
ATOM 2272 C C . ASP A 1 291 ? 17.219 -11.625 -28.516 1 92.06 291 ASP A C 1
ATOM 2274 O O . ASP A 1 291 ? 17.359 -10.406 -28.609 1 92.06 291 ASP A O 1
ATOM 2278 N N . ILE A 1 292 ? 17.141 -12.25 -27.328 1 92.62 292 ILE A N 1
ATOM 2279 C CA . ILE A 1 292 ? 17.281 -11.523 -26.078 1 92.62 292 ILE A CA 1
ATOM 2280 C C . ILE A 1 292 ? 18.688 -10.906 -26 1 92.62 292 ILE A C 1
ATOM 2282 O O . ILE A 1 292 ? 18.828 -9.734 -25.656 1 92.62 292 ILE A O 1
ATOM 2286 N N . ASN A 1 293 ? 19.625 -11.617 -26.422 1 89.38 293 ASN A N 1
ATOM 2287 C CA . ASN A 1 293 ? 21.016 -11.141 -26.375 1 89.38 293 ASN A CA 1
ATOM 2288 C C . ASN A 1 293 ? 21.266 -10.047 -27.406 1 89.38 293 ASN A C 1
ATOM 2290 O O . ASN A 1 293 ? 22.078 -9.148 -27.172 1 89.38 293 ASN A O 1
ATOM 2294 N N . ASN A 1 294 ? 20.578 -10.117 -28.484 1 91.19 294 ASN A N 1
ATOM 2295 C CA . ASN A 1 294 ? 20.766 -9.125 -29.531 1 91.19 294 ASN A CA 1
ATOM 2296 C C . ASN A 1 294 ? 19.906 -7.887 -29.297 1 91.19 294 ASN A C 1
ATOM 2298 O O . ASN A 1 294 ? 20.109 -6.852 -29.938 1 91.19 294 ASN A O 1
ATOM 2302 N N . GLY A 1 295 ? 19 -7.945 -28.422 1 91.12 295 GLY A N 1
ATOM 2303 C CA . GLY A 1 295 ? 18.047 -6.875 -28.172 1 91.12 295 GLY A CA 1
ATOM 2304 C C . GLY A 1 295 ? 18.703 -5.531 -27.938 1 91.12 295 GLY A C 1
ATOM 2305 O O . GLY A 1 295 ? 18.422 -4.562 -28.641 1 91.12 295 GLY A O 1
ATOM 2306 N N . PRO A 1 296 ? 19.594 -5.516 -26.969 1 92.38 296 PRO A N 1
ATOM 2307 C CA . PRO A 1 296 ? 20.266 -4.246 -26.688 1 92.38 296 PRO A CA 1
ATOM 2308 C C . PRO A 1 296 ? 21.047 -3.709 -27.875 1 92.38 296 PRO A C 1
ATOM 2310 O O . PRO A 1 296 ? 21.031 -2.502 -28.141 1 92.38 296 PRO A O 1
ATOM 2313 N N . TYR A 1 297 ? 21.719 -4.57 -28.656 1 90.88 297 TYR A N 1
ATOM 2314 C CA . TYR A 1 297 ? 22.453 -4.137 -29.844 1 90.88 297 TYR A CA 1
ATOM 2315 C C . TYR A 1 297 ? 21.516 -3.502 -30.859 1 90.88 297 TYR A C 1
ATOM 2317 O O . TYR A 1 297 ? 21.797 -2.41 -31.375 1 90.88 297 TYR A O 1
ATOM 2325 N N . HIS A 1 298 ? 20.453 -4.129 -31.078 1 90.25 298 HIS A N 1
ATOM 2326 C CA . HIS A 1 298 ? 19.469 -3.65 -32.031 1 90.25 298 HIS A CA 1
ATOM 2327 C C . HIS A 1 298 ? 18.922 -2.291 -31.641 1 90.25 298 HIS A C 1
ATOM 2329 O O . HIS A 1 298 ? 18.844 -1.374 -32.469 1 90.25 298 HIS A O 1
ATOM 2335 N N . ILE A 1 299 ? 18.594 -2.086 -30.422 1 91.19 299 ILE A N 1
ATOM 2336 C CA . ILE A 1 299 ? 17.906 -0.888 -29.938 1 91.19 299 ILE A CA 1
ATOM 2337 C C . ILE A 1 299 ? 18.891 0.285 -29.906 1 91.19 299 ILE A C 1
ATOM 2339 O O . ILE A 1 299 ? 18.5 1.424 -30.188 1 91.19 299 ILE A O 1
ATOM 2343 N N . PHE A 1 300 ? 20.125 -0.038 -29.609 1 91.69 300 PHE A N 1
ATOM 2344 C CA . PHE A 1 300 ? 21.109 1.045 -29.516 1 91.69 300 PHE A CA 1
ATOM 2345 C C . PHE A 1 300 ? 21.812 1.256 -30.844 1 91.69 300 PHE A C 1
ATOM 2347 O O . PHE A 1 300 ? 22.797 1.99 -30.922 1 91.69 300 PHE A O 1
ATOM 2354 N N . GLY A 1 301 ? 21.359 0.579 -31.922 1 89.12 301 GLY A N 1
ATOM 2355 C CA . GLY A 1 301 ? 21.734 0.986 -33.281 1 89.12 301 GLY A CA 1
ATOM 2356 C C . GLY A 1 301 ? 22.672 0.01 -33.938 1 89.12 301 GLY A C 1
ATOM 2357 O O . GLY A 1 301 ? 23.062 0.214 -35.094 1 89.12 301 GLY A O 1
ATOM 2358 N N . ASP A 1 302 ? 23.141 -1.012 -33.344 1 89.31 302 ASP A N 1
ATOM 2359 C CA . ASP A 1 302 ? 23.969 -2.027 -34 1 89.31 302 ASP A CA 1
ATOM 2360 C C . ASP A 1 302 ? 23.094 -3.133 -34.594 1 89.31 302 ASP A C 1
ATOM 2362 O O . ASP A 1 302 ? 22.656 -4.031 -33.875 1 89.31 302 ASP A O 1
ATOM 2366 N N . HIS A 1 303 ? 22.953 -3.131 -35.906 1 88.5 303 HIS A N 1
ATOM 2367 C CA . HIS A 1 303 ? 22.047 -4.066 -36.562 1 88.5 303 HIS A CA 1
ATOM 2368 C C . HIS A 1 303 ? 22.828 -5.141 -37.312 1 88.5 303 HIS A C 1
ATOM 2370 O O . HIS A 1 303 ? 22.297 -5.785 -38.219 1 88.5 303 HIS A O 1
ATOM 2376 N N . SER A 1 304 ? 24 -5.359 -36.969 1 84.12 304 SER A N 1
ATOM 2377 C CA . SER A 1 304 ? 24.875 -6.285 -37.688 1 84.12 304 SER A CA 1
ATOM 2378 C C . SER A 1 304 ? 24.359 -7.719 -37.562 1 84.12 304 SER A C 1
ATOM 2380 O O . SER A 1 304 ? 24.5 -8.508 -38.5 1 84.12 304 SER A O 1
ATOM 2382 N N . LYS A 1 305 ? 23.734 -8.031 -36.406 1 82.75 305 LYS A N 1
ATOM 2383 C CA . LYS A 1 305 ? 23.312 -9.414 -36.156 1 82.75 305 LYS A CA 1
ATOM 2384 C C . LYS A 1 305 ? 21.797 -9.531 -36.188 1 82.75 305 LYS A C 1
ATOM 2386 O O . LYS A 1 305 ? 21.234 -10.539 -35.75 1 82.75 305 LYS A O 1
ATOM 2391 N N . CYS A 1 306 ? 21.094 -8.555 -36.625 1 86.94 306 CYS A N 1
ATOM 2392 C CA . CYS A 1 306 ? 19.625 -8.57 -36.594 1 86.94 306 CYS A CA 1
ATOM 2393 C C . CYS A 1 306 ? 19.062 -9.391 -37.75 1 86.94 306 CYS A C 1
ATOM 2395 O O . CYS A 1 306 ? 19.547 -9.297 -38.875 1 86.94 306 CYS A O 1
ATOM 2397 N N . ALA A 1 307 ? 18.219 -10.25 -37.406 1 82.38 307 ALA A N 1
ATOM 2398 C CA . ALA A 1 307 ? 17.516 -11.008 -38.438 1 82.38 307 ALA A CA 1
ATOM 2399 C C . ALA A 1 307 ? 16.438 -10.156 -39.094 1 82.38 307 ALA A C 1
ATOM 2401 O O . ALA A 1 307 ? 16.031 -9.125 -38.562 1 82.38 307 ALA A O 1
ATOM 2402 N N . SER A 1 308 ? 15.977 -10.609 -40.281 1 79.44 308 SER A N 1
ATOM 2403 C CA . SER A 1 308 ? 15.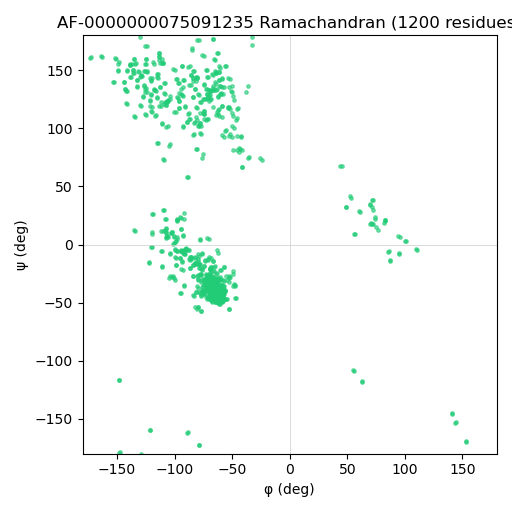031 -9.844 -41.094 1 79.44 308 SER A CA 1
ATOM 2404 C C . SER A 1 308 ? 13.68 -9.719 -40.406 1 79.44 308 SER A C 1
ATOM 2406 O O . SER A 1 308 ? 12.977 -8.727 -40.562 1 79.44 308 SER A O 1
ATOM 2408 N N . TYR A 1 309 ? 13.359 -10.742 -39.562 1 78.5 309 TYR A N 1
ATOM 2409 C CA . TYR A 1 309 ? 12.062 -10.695 -38.906 1 78.5 309 TYR A CA 1
ATOM 2410 C C . TYR A 1 309 ? 12.094 -9.75 -37.719 1 78.5 309 TYR A C 1
ATOM 2412 O O . TYR A 1 309 ? 11.047 -9.289 -37.25 1 78.5 309 TYR A O 1
ATOM 2420 N N . PHE A 1 310 ? 13.242 -9.422 -37.312 1 71.88 310 PHE A N 1
ATOM 2421 C CA . PHE A 1 310 ? 13.461 -8.648 -36.094 1 71.88 310 PHE A CA 1
ATOM 2422 C C . PHE A 1 310 ? 13.719 -7.18 -36.406 1 71.88 310 PHE A C 1
ATOM 2424 O O . PHE A 1 310 ? 13.422 -6.297 -35.625 1 71.88 310 PHE A O 1
ATOM 2431 N N . CYS A 1 311 ? 14.266 -6.875 -37.531 1 78.06 311 CYS A N 1
ATOM 2432 C CA . CYS A 1 311 ? 14.719 -5.539 -37.906 1 78.06 311 CYS A CA 1
ATOM 2433 C C . CYS A 1 311 ? 14.445 -5.258 -39.375 1 78.06 311 CYS A C 1
ATOM 2435 O O . CYS A 1 311 ? 14.797 -6.066 -40.219 1 78.06 311 CYS A O 1
ATOM 2437 N N . ASN A 1 312 ? 13.664 -4.184 -39.594 1 76.62 312 ASN A N 1
ATOM 2438 C CA . ASN A 1 312 ? 13.414 -3.785 -40.969 1 76.62 312 ASN A CA 1
ATOM 2439 C C . ASN A 1 312 ? 14.484 -2.832 -41.469 1 76.62 312 ASN A C 1
ATOM 2441 O O . ASN A 1 312 ? 15.18 -2.188 -40.688 1 76.62 312 ASN A O 1
ATOM 2445 N N . ASP A 1 313 ? 14.695 -2.832 -42.75 1 72.56 313 ASP A N 1
ATOM 2446 C CA . ASP A 1 313 ? 15.734 -2.062 -43.438 1 72.56 313 ASP A CA 1
ATOM 2447 C C . ASP A 1 313 ? 15.555 -0.566 -43.188 1 72.56 313 ASP A C 1
ATOM 2449 O O . ASP A 1 313 ? 16.531 0.178 -43.125 1 72.56 313 ASP A O 1
ATOM 2453 N N . GLU A 1 314 ? 14.406 -0.159 -43 1 71 314 GLU A N 1
ATOM 2454 C CA . GLU A 1 314 ? 14.164 1.262 -42.75 1 71 314 GLU A CA 1
ATOM 2455 C C . GLU A 1 314 ? 14.703 1.697 -41.406 1 71 314 GLU A C 1
ATOM 2457 O O . GLU A 1 314 ? 15.242 2.799 -41.281 1 71 314 GLU A O 1
ATOM 2462 N N . ILE A 1 315 ? 14.672 0.861 -40.438 1 71.44 315 ILE A N 1
ATOM 2463 C CA . ILE A 1 315 ? 15.133 1.156 -39.094 1 71.44 315 ILE A CA 1
ATOM 2464 C C . ILE A 1 315 ? 16.656 1.192 -39.062 1 71.44 315 ILE A C 1
ATOM 2466 O O . ILE A 1 315 ? 17.25 2.033 -38.375 1 71.44 315 ILE A O 1
ATOM 2470 N N . LYS A 1 316 ? 17.328 0.419 -39.875 1 70.12 316 LYS A N 1
ATOM 2471 C CA . LYS A 1 316 ? 18.781 0.326 -39.906 1 70.12 316 LYS A CA 1
ATOM 2472 C C . LYS A 1 316 ? 19.406 1.637 -40.375 1 70.12 316 LYS A C 1
ATOM 2474 O O . LYS A 1 316 ? 20.469 2.029 -39.906 1 70.12 316 LYS A O 1
ATOM 2479 N N . LYS A 1 317 ? 18.703 2.219 -41.25 1 67.94 317 LYS A N 1
ATOM 2480 C CA . LYS A 1 317 ? 19.234 3.447 -41.844 1 67.94 317 LYS A CA 1
ATOM 2481 C C . LYS A 1 317 ? 19.062 4.629 -40.906 1 67.94 317 LYS A C 1
ATOM 2483 O O . LYS A 1 317 ? 19.891 5.547 -40.875 1 67.94 317 LYS A O 1
ATOM 2488 N N . ARG A 1 318 ? 18.125 4.68 -40 1 65.62 318 ARG A N 1
ATOM 2489 C CA . ARG A 1 318 ? 17.734 5.879 -39.281 1 65.62 318 ARG A CA 1
ATOM 2490 C C . ARG A 1 318 ? 18.391 5.91 -37.906 1 65.62 318 ARG A C 1
ATOM 2492 O O . ARG A 1 318 ? 18.484 6.969 -37.281 1 65.62 318 ARG A O 1
ATOM 2499 N N . THR A 1 319 ? 18.969 4.844 -37.5 1 72.06 319 THR A N 1
ATOM 2500 C CA . THR A 1 319 ? 19.344 4.828 -36.094 1 72.06 319 THR A CA 1
ATOM 2501 C C . THR A 1 319 ? 20.859 4.957 -35.938 1 72.06 319 THR A C 1
ATOM 2503 O O . THR A 1 319 ? 21.625 4.293 -36.625 1 72.06 319 THR A O 1
ATOM 2506 N N . GLU A 1 320 ? 21.266 6.094 -35.188 1 83.75 320 GLU A N 1
ATOM 2507 C CA . GLU A 1 320 ? 22.672 6.277 -34.812 1 83.75 320 GLU A CA 1
ATOM 2508 C C . GLU A 1 320 ? 23.141 5.156 -33.906 1 83.75 320 GLU A C 1
ATOM 2510 O O . GLU A 1 320 ? 22.406 4.73 -33 1 83.75 320 GLU A O 1
ATOM 2515 N N . ASN A 1 321 ? 24.297 4.539 -34.344 1 88.44 321 ASN A N 1
ATOM 2516 C CA . ASN A 1 321 ? 24.891 3.492 -33.5 1 88.44 321 ASN A CA 1
ATOM 2517 C C . ASN A 1 321 ? 25.516 4.066 -32.25 1 88.44 321 ASN A C 1
ATOM 2519 O O . ASN A 1 321 ? 26.594 4.672 -32.312 1 88.44 321 ASN A O 1
ATOM 2523 N N . MET A 1 322 ? 24.953 3.871 -31.156 1 91.38 322 MET A N 1
ATOM 2524 C CA . MET A 1 322 ? 25.391 4.418 -29.875 1 91.38 322 MET A CA 1
ATOM 2525 C C . MET A 1 322 ? 26.141 3.361 -29.062 1 91.38 322 MET A C 1
ATOM 2527 O O . MET A 1 322 ? 26.578 3.629 -27.938 1 91.38 322 MET A O 1
ATOM 2531 N N . VAL A 1 323 ? 26.312 2.135 -29.578 1 90.81 323 VAL A N 1
ATOM 2532 C CA . VAL A 1 323 ? 26.875 1 -28.859 1 90.81 323 VAL A CA 1
ATOM 2533 C C . VAL A 1 323 ? 28.312 1.289 -28.484 1 90.81 323 VAL A C 1
ATOM 2535 O O . VAL A 1 323 ? 28.719 1.084 -27.328 1 90.81 323 VAL A O 1
ATOM 2538 N N . PRO A 1 324 ? 29.078 1.897 -29.438 1 86.88 324 PRO A N 1
ATOM 2539 C CA . PRO A 1 324 ? 30.469 2.178 -29.062 1 86.88 324 PRO A CA 1
ATOM 2540 C C . PRO A 1 324 ? 30.594 3.213 -27.953 1 86.88 324 PRO A C 1
ATOM 2542 O O . PRO A 1 324 ? 31.453 3.086 -27.078 1 86.88 324 PRO A O 1
ATOM 2545 N N . GLU A 1 325 ? 29.781 4.133 -27.984 1 85.94 325 GLU A N 1
ATOM 2546 C CA . GLU A 1 325 ? 29.781 5.148 -26.938 1 85.94 325 GLU A CA 1
ATOM 2547 C C . GLU A 1 325 ? 29.422 4.547 -25.578 1 85.94 325 GLU A C 1
ATOM 2549 O O . GLU A 1 325 ? 30.062 4.84 -24.578 1 85.94 325 GLU A O 1
ATOM 2554 N N . LEU A 1 326 ? 28.438 3.736 -25.562 1 90.81 326 LEU A N 1
ATOM 2555 C CA . LEU A 1 326 ? 27.984 3.115 -24.328 1 90.81 326 LEU A CA 1
ATOM 2556 C C . LEU A 1 326 ? 29 2.098 -23.812 1 90.81 326 LEU A C 1
ATOM 2558 O O . LEU A 1 326 ? 29.125 1.896 -22.609 1 90.81 326 LEU A O 1
ATOM 2562 N N . LYS A 1 327 ? 29.703 1.436 -24.703 1 86.31 327 LYS A N 1
ATOM 2563 C CA . LYS A 1 327 ? 30.734 0.479 -24.328 1 86.31 327 LYS A CA 1
ATOM 2564 C C . LYS A 1 327 ? 31.922 1.184 -23.688 1 86.31 327 LYS A C 1
ATOM 2566 O O . LYS A 1 327 ? 32.531 0.66 -22.75 1 86.31 327 LYS A O 1
ATOM 2571 N N . ALA A 1 328 ? 32.188 2.322 -24.203 1 81.56 328 ALA A N 1
ATOM 2572 C CA . ALA A 1 328 ? 33.312 3.1 -23.688 1 81.56 328 ALA A CA 1
ATOM 2573 C C . ALA A 1 328 ? 33.094 3.506 -22.234 1 81.56 328 ALA A C 1
ATOM 2575 O O . ALA A 1 328 ? 34.031 3.58 -21.453 1 81.56 328 ALA A O 1
ATOM 2576 N N . ASN A 1 329 ? 31.891 3.666 -21.922 1 81.44 329 ASN A N 1
ATOM 2577 C CA . ASN A 1 329 ? 31.562 4.117 -20.578 1 81.44 329 ASN A CA 1
ATOM 2578 C C . ASN A 1 329 ? 31.266 2.941 -19.641 1 81.44 329 ASN A C 1
ATOM 2580 O O . ASN A 1 329 ? 31.016 3.133 -18.453 1 81.44 329 ASN A O 1
ATOM 2584 N N . GLY A 1 330 ? 31.234 1.723 -20.156 1 82.19 330 GLY A N 1
ATOM 2585 C CA . GLY A 1 330 ? 31.031 0.544 -19.344 1 82.19 330 GLY A CA 1
ATOM 2586 C C . GLY A 1 330 ? 29.562 0.224 -19.109 1 82.19 330 GLY A C 1
ATOM 2587 O O . GLY A 1 330 ? 29.234 -0.799 -18.5 1 82.19 330 GLY A O 1
ATOM 2588 N N . VAL A 1 331 ? 28.734 1.075 -19.547 1 88.25 331 VAL A N 1
ATOM 2589 C CA . VAL A 1 331 ? 27.297 0.926 -19.328 1 88.25 331 VAL A CA 1
ATOM 2590 C C . VAL A 1 331 ? 26.766 -0.247 -20.156 1 88.25 331 VAL A C 1
ATOM 2592 O O . VAL A 1 331 ? 25.953 -1.037 -19.672 1 88.25 331 VAL A O 1
ATOM 2595 N N . PHE A 1 332 ? 27.266 -0.398 -21.312 1 89.62 332 PHE A N 1
ATOM 2596 C CA . PHE A 1 332 ? 26.75 -1.418 -22.219 1 89.62 332 PHE A CA 1
ATOM 2597 C C . PHE A 1 332 ? 27.078 -2.814 -21.719 1 89.62 332 PHE A C 1
ATOM 2599 O O . PHE A 1 332 ? 26.281 -3.746 -21.891 1 89.62 332 PHE A O 1
ATOM 2606 N N . GLN A 1 333 ? 28.203 -2.961 -21.109 1 83.06 333 GLN A N 1
ATOM 2607 C CA . GLN A 1 333 ? 28.562 -4.258 -20.562 1 83.06 333 GLN A CA 1
ATOM 2608 C C . GLN A 1 333 ? 27.562 -4.711 -19.5 1 83.06 333 GLN A C 1
ATOM 2610 O O . GLN A 1 333 ? 27.203 -5.891 -19.438 1 83.06 333 GLN A O 1
ATOM 2615 N N . LYS A 1 334 ? 27.188 -3.811 -18.688 1 86.81 334 LYS A N 1
ATOM 2616 C CA . LYS A 1 334 ? 26.203 -4.141 -17.656 1 86.81 334 LYS A CA 1
ATOM 2617 C C . LYS A 1 334 ? 24.859 -4.523 -18.281 1 86.81 334 LYS A C 1
ATOM 2619 O O . LYS A 1 334 ? 24.156 -5.402 -17.766 1 86.81 334 LYS A O 1
ATOM 2624 N N . ILE A 1 335 ? 24.516 -3.838 -19.328 1 91.38 335 ILE A N 1
ATOM 2625 C CA . ILE A 1 335 ? 23.281 -4.141 -20.047 1 91.38 335 ILE A CA 1
ATOM 2626 C C . ILE A 1 335 ? 23.359 -5.543 -20.641 1 91.38 335 ILE A C 1
ATOM 2628 O O . ILE A 1 335 ? 22.406 -6.316 -20.578 1 91.38 335 ILE A O 1
ATOM 2632 N N . GLU A 1 336 ? 24.484 -5.789 -21.172 1 87.12 336 GLU A N 1
ATOM 2633 C CA . GLU A 1 336 ? 24.703 -7.102 -21.781 1 87.12 336 GLU A CA 1
ATOM 2634 C C . GLU A 1 336 ? 24.625 -8.211 -20.734 1 87.12 336 GLU A C 1
ATOM 2636 O O . GLU A 1 336 ? 24.078 -9.289 -21 1 87.12 336 GLU A O 1
ATOM 2641 N N . ASP A 1 337 ? 25.109 -7.883 -19.625 1 81.69 337 ASP A N 1
ATOM 2642 C CA . ASP A 1 337 ? 25.062 -8.859 -18.531 1 81.69 337 ASP A CA 1
ATOM 2643 C C . ASP A 1 337 ? 23.625 -9.148 -18.125 1 81.69 337 ASP A C 1
ATOM 2645 O O . ASP A 1 337 ? 23.266 -10.305 -17.875 1 81.69 337 ASP A O 1
ATOM 2649 N N . LEU A 1 338 ? 22.859 -8.156 -18.031 1 87.81 338 LEU A N 1
ATOM 2650 C CA . LEU A 1 338 ? 21.453 -8.32 -17.688 1 87.81 338 LEU A CA 1
ATOM 2651 C C . LEU A 1 338 ? 20.703 -9.117 -18.75 1 87.81 338 LEU A C 1
ATOM 2653 O O . LEU A 1 338 ? 19.875 -9.969 -18.422 1 87.81 338 LEU A O 1
ATOM 2657 N N . ALA A 1 339 ? 20.984 -8.789 -20 1 89.81 339 ALA A N 1
ATOM 2658 C CA . ALA A 1 339 ? 20.344 -9.508 -21.094 1 89.81 339 ALA A CA 1
ATOM 2659 C C . ALA A 1 339 ? 20.75 -10.984 -21.094 1 89.81 339 ALA A C 1
ATOM 2661 O O . ALA A 1 339 ? 19.906 -11.859 -21.312 1 89.81 339 ALA A O 1
ATOM 2662 N N . HIS A 1 340 ? 21.922 -11.164 -20.812 1 80.44 340 HIS A N 1
ATOM 2663 C CA . HIS A 1 340 ? 22.422 -12.531 -20.766 1 80.44 340 HIS A CA 1
ATOM 2664 C C . HIS A 1 340 ? 21.766 -13.328 -19.656 1 80.44 340 HIS A C 1
ATOM 2666 O O . HIS A 1 340 ? 21.422 -14.492 -19.828 1 80.44 340 HIS A O 1
ATOM 2672 N N . ARG A 1 341 ? 21.609 -12.711 -18.531 1 79.75 341 ARG A N 1
ATOM 2673 C CA . ARG A 1 341 ? 20.922 -13.359 -17.422 1 79.75 341 ARG A CA 1
ATOM 2674 C C . ARG A 1 341 ? 19.469 -13.664 -17.781 1 79.75 341 ARG A C 1
ATOM 2676 O O . ARG A 1 341 ? 18.953 -14.727 -17.422 1 79.75 341 ARG A O 1
ATOM 2683 N N . LEU A 1 342 ? 18.859 -12.758 -18.438 1 89.06 342 LEU A N 1
ATOM 2684 C CA . LEU A 1 342 ? 17.484 -12.953 -18.859 1 89.06 342 LEU A CA 1
ATOM 2685 C C . LEU A 1 342 ? 17.375 -14.094 -19.859 1 89.06 342 LEU A C 1
ATOM 2687 O O . LEU A 1 342 ? 16.375 -14.82 -19.875 1 89.06 342 LEU A O 1
ATOM 2691 N N . SER A 1 343 ? 18.391 -14.242 -20.688 1 85.88 343 SER A N 1
ATOM 2692 C CA . SER A 1 343 ? 18.375 -15.234 -21.75 1 85.88 343 SER A CA 1
ATOM 2693 C C . SER A 1 343 ? 18.344 -16.656 -21.188 1 85.88 343 SER A C 1
ATOM 2695 O O . SER A 1 343 ? 17.891 -17.578 -21.859 1 85.88 343 SER A O 1
ATOM 2697 N N . PHE A 1 344 ? 18.719 -16.797 -19.922 1 76.62 344 PHE A N 1
ATOM 2698 C CA . PHE A 1 344 ? 18.703 -18.094 -19.281 1 76.62 344 PHE A CA 1
ATOM 2699 C C . PHE A 1 344 ? 17.281 -18.531 -18.984 1 76.62 344 PHE A C 1
ATOM 2701 O O . PHE A 1 344 ? 17.016 -19.703 -18.703 1 76.62 344 PHE A O 1
ATOM 2708 N N . HIS A 1 345 ? 16.422 -17.641 -19.062 1 84.62 345 HIS A N 1
ATOM 2709 C CA . HIS A 1 345 ? 15.023 -17.938 -18.812 1 84.62 345 HIS A CA 1
ATOM 2710 C C . HIS A 1 345 ? 14.258 -18.156 -20.109 1 84.62 345 HIS A C 1
ATOM 2712 O O . HIS A 1 345 ? 13.039 -17.984 -20.156 1 84.62 345 HIS A O 1
ATOM 2718 N N . ALA A 1 346 ? 14.945 -18.453 -21.156 1 85.25 346 ALA A N 1
ATOM 2719 C CA . ALA A 1 346 ? 14.328 -18.672 -22.453 1 85.25 346 ALA A CA 1
ATOM 2720 C C . ALA A 1 346 ? 13.281 -19.781 -22.391 1 85.25 346 ALA A C 1
ATOM 2722 O O . ALA A 1 346 ? 12.266 -19.734 -23.094 1 85.25 346 ALA A O 1
ATOM 2723 N N . TYR A 1 347 ? 13.539 -20.75 -21.5 1 80.5 347 TYR A N 1
ATOM 2724 C CA . TYR A 1 347 ? 12.586 -21.844 -21.312 1 80.5 347 TYR A CA 1
ATOM 2725 C C . TYR A 1 347 ? 11.227 -21.297 -20.891 1 80.5 347 TYR A C 1
ATOM 2727 O O . TYR A 1 347 ? 10.195 -21.719 -21.422 1 80.5 347 TYR A O 1
ATOM 2735 N N . SER A 1 348 ? 11.203 -20.422 -19.969 1 87.38 348 SER A N 1
ATOM 2736 C CA . SER A 1 348 ? 9.969 -19.844 -19.469 1 87.38 348 SER A CA 1
ATOM 2737 C C . SER A 1 348 ? 9.297 -18.969 -20.516 1 87.38 348 SER A C 1
ATOM 2739 O O . SER A 1 348 ? 8.07 -18.906 -20.594 1 87.38 348 SER A O 1
ATOM 2741 N N . PHE A 1 349 ? 10.117 -18.328 -21.344 1 91.62 349 PHE A N 1
ATOM 2742 C CA . PHE A 1 349 ? 9.586 -17.422 -22.344 1 91.62 349 PHE A CA 1
ATOM 2743 C C . PHE A 1 349 ? 8.859 -18.188 -23.453 1 91.62 349 PHE A C 1
ATOM 2745 O O . PHE A 1 349 ? 7.887 -17.703 -24.016 1 91.62 349 PHE A O 1
ATOM 2752 N N . VAL A 1 350 ? 9.297 -19.391 -23.688 1 89.06 350 VAL A N 1
ATOM 2753 C CA . VAL A 1 350 ? 8.672 -20.188 -24.734 1 89.06 350 VAL A CA 1
ATOM 2754 C C . VAL A 1 350 ? 7.242 -20.547 -24.344 1 89.06 350 VAL A C 1
ATOM 2756 O O . VAL A 1 350 ? 6.352 -20.609 -25.188 1 89.06 350 VAL A O 1
ATOM 2759 N N . HIS A 1 351 ? 7.035 -20.766 -23.078 1 88 351 HIS A N 1
ATOM 2760 C CA . HIS A 1 351 ? 5.699 -21.094 -22.609 1 88 351 HIS A CA 1
ATOM 2761 C C . HIS A 1 351 ? 4.785 -19.859 -22.641 1 88 351 HIS A C 1
ATOM 2763 O O . HIS A 1 351 ? 3.566 -20 -22.766 1 88 351 HIS A O 1
ATOM 2769 N N . ASN A 1 352 ? 5.367 -18.594 -22.547 1 91.12 352 ASN A N 1
ATOM 2770 C CA . ASN A 1 352 ? 4.641 -17.328 -22.656 1 91.12 352 ASN A CA 1
ATOM 2771 C C . ASN A 1 352 ? 3.453 -17.281 -21.703 1 91.12 352 ASN A C 1
ATOM 2773 O O . ASN A 1 352 ? 2.344 -16.922 -22.094 1 91.12 352 ASN A O 1
ATOM 2777 N N . GLU A 1 353 ? 3.67 -17.766 -20.5 1 90.06 353 GLU A N 1
ATOM 2778 C CA . GLU A 1 353 ? 2.605 -17.781 -19.5 1 90.06 353 GLU A CA 1
ATOM 2779 C C . GLU A 1 353 ? 2.77 -16.641 -18.5 1 90.06 353 GLU A C 1
ATOM 2781 O O . GLU A 1 353 ? 3.873 -16.125 -18.312 1 90.06 353 GLU A O 1
ATOM 2786 N N . THR A 1 354 ? 1.626 -16.203 -17.984 1 90.31 354 THR A N 1
ATOM 2787 C CA . THR A 1 354 ? 1.62 -15.164 -16.953 1 90.31 354 THR A CA 1
ATOM 2788 C C . THR A 1 354 ? 0.87 -15.641 -15.711 1 90.31 354 THR A C 1
ATOM 2790 O O . THR A 1 354 ? 0.145 -16.641 -15.758 1 90.31 354 THR A O 1
ATOM 2793 N N . ASN A 1 355 ? 1.152 -15 -14.625 1 89.75 355 ASN A N 1
ATOM 2794 C CA . ASN A 1 355 ? 0.466 -15.328 -13.375 1 89.75 355 ASN A CA 1
ATOM 2795 C C . ASN A 1 355 ? -0.735 -14.422 -13.141 1 89.75 355 ASN A C 1
ATOM 2797 O O . ASN A 1 355 ? -1.177 -14.25 -12.008 1 89.75 355 ASN A O 1
ATOM 2801 N N . ASN A 1 356 ? -1.293 -13.828 -14.172 1 90.44 356 ASN A N 1
ATOM 2802 C CA . ASN A 1 356 ? -2.398 -12.875 -14.086 1 90.44 356 ASN A CA 1
ATOM 2803 C C . ASN A 1 356 ? -3.654 -13.531 -13.516 1 90.44 356 ASN A C 1
ATOM 2805 O O . ASN A 1 356 ? -4.453 -12.867 -12.844 1 90.44 356 ASN A O 1
ATOM 2809 N N . LEU A 1 357 ? -3.791 -14.805 -13.773 1 93.5 357 LEU A N 1
ATOM 2810 C CA . LEU A 1 357 ? -4.969 -15.516 -13.289 1 93.5 357 LEU A CA 1
ATOM 2811 C C . LEU A 1 357 ? -5.023 -15.5 -11.766 1 93.5 357 LEU A C 1
ATOM 2813 O O . LEU A 1 357 ? -6.055 -15.156 -11.18 1 93.5 357 LEU A O 1
ATOM 2817 N N . VAL A 1 358 ? -3.947 -15.812 -11.18 1 95.12 358 VAL A N 1
ATOM 2818 C CA . VAL A 1 358 ? -3.924 -15.867 -9.727 1 95.12 358 VAL A CA 1
ATOM 2819 C C . VAL A 1 358 ? -3.984 -14.453 -9.148 1 95.12 358 VAL A C 1
ATOM 2821 O O . VAL A 1 358 ? -4.555 -14.234 -8.078 1 95.12 358 VAL A O 1
ATOM 2824 N N . GLU A 1 359 ? -3.418 -13.516 -9.836 1 92.25 359 GLU A N 1
ATOM 2825 C CA . GLU A 1 359 ? -3.51 -12.125 -9.406 1 92.25 359 GLU A CA 1
ATOM 2826 C C . GLU A 1 359 ? -4.953 -11.633 -9.43 1 92.25 359 GLU A C 1
ATOM 2828 O O . GLU A 1 359 ? -5.355 -10.836 -8.578 1 92.25 359 GLU A O 1
ATOM 2833 N N . SER A 1 360 ? -5.66 -12.031 -10.445 1 94.75 360 SER A N 1
ATOM 2834 C CA . SER A 1 360 ? -7.082 -11.703 -10.508 1 94.75 360 SER A CA 1
ATOM 2835 C C . SER A 1 360 ? -7.836 -12.289 -9.32 1 94.75 360 SER A C 1
ATOM 2837 O O . SER A 1 360 ? -8.719 -11.633 -8.758 1 94.75 360 SER A O 1
ATOM 2839 N N . PHE A 1 361 ? -7.516 -13.523 -9.023 1 96.81 361 PHE A N 1
ATOM 2840 C CA . PHE A 1 361 ? -8.102 -14.117 -7.828 1 96.81 361 PHE A CA 1
ATOM 2841 C C . PHE A 1 361 ? -7.758 -13.297 -6.594 1 96.81 361 PHE A C 1
ATOM 2843 O O . PHE A 1 361 ? -8.625 -13.031 -5.754 1 96.81 361 PHE A O 1
ATOM 2850 N N . ASN A 1 362 ? -6.477 -12.898 -6.406 1 95.69 362 ASN A N 1
ATOM 2851 C CA . ASN A 1 362 ? -6.047 -12.094 -5.27 1 95.69 362 ASN A CA 1
ATOM 2852 C C . ASN A 1 362 ? -6.812 -10.773 -5.195 1 95.69 362 ASN A C 1
ATOM 2854 O O . ASN A 1 362 ? -7.102 -10.281 -4.105 1 95.69 362 ASN A O 1
ATOM 2858 N N . ALA A 1 363 ? -7.109 -10.242 -6.344 1 94.19 363 ALA A N 1
ATOM 2859 C CA . ALA A 1 363 ? -7.895 -9.016 -6.387 1 94.19 363 ALA A CA 1
ATOM 2860 C C . ALA A 1 363 ? -9.297 -9.242 -5.836 1 94.19 363 ALA A C 1
ATOM 2862 O O . ALA A 1 363 ? -9.867 -8.359 -5.184 1 94.19 363 ALA A O 1
ATOM 2863 N N . ARG A 1 364 ? -9.844 -10.391 -6.156 1 95.06 364 ARG A N 1
ATOM 2864 C CA . ARG A 1 364 ? -11.156 -10.727 -5.629 1 95.06 364 ARG A CA 1
ATOM 2865 C C . ARG A 1 364 ? -11.125 -10.883 -4.113 1 95.06 364 ARG A C 1
ATOM 2867 O O . ARG A 1 364 ? -12.047 -10.461 -3.418 1 95.06 364 ARG A O 1
ATOM 2874 N N . VAL A 1 365 ? -10.078 -11.5 -3.623 1 96.44 365 VAL A N 1
ATOM 2875 C CA . VAL A 1 365 ? -9.922 -11.625 -2.178 1 96.44 365 VAL A CA 1
ATOM 2876 C C . VAL A 1 365 ? -9.867 -10.242 -1.54 1 96.44 365 VAL A C 1
ATOM 2878 O O . VAL A 1 365 ? -10.516 -10 -0.518 1 96.44 365 VAL A O 1
ATOM 2881 N N . ALA A 1 366 ? -9.125 -9.32 -2.125 1 93.31 366 ALA A N 1
ATOM 2882 C CA . ALA A 1 366 ? -9.008 -7.961 -1.612 1 93.31 366 ALA A CA 1
ATOM 2883 C C . ALA A 1 366 ? -10.375 -7.281 -1.532 1 93.31 366 ALA A C 1
ATOM 2885 O O . ALA A 1 366 ? -10.633 -6.492 -0.619 1 93.31 366 ALA A O 1
ATOM 2886 N N . LYS A 1 367 ? -11.211 -7.59 -2.467 1 93 367 LYS A N 1
ATOM 2887 C CA . LYS A 1 367 ? -12.57 -7.039 -2.469 1 93 367 LYS A CA 1
ATOM 2888 C C . LYS A 1 367 ? -13.359 -7.527 -1.26 1 93 367 LYS A C 1
ATOM 2890 O O . LYS A 1 367 ? -14.008 -6.734 -0.573 1 93 367 LYS A O 1
ATOM 2895 N N . PHE A 1 368 ? -13.227 -8.766 -0.99 1 95.31 368 PHE A N 1
ATOM 2896 C CA . PHE A 1 368 ? -14.023 -9.367 0.073 1 95.31 368 PHE A CA 1
ATOM 2897 C C . PHE A 1 368 ? -13.477 -8.977 1.442 1 95.31 368 PHE A C 1
ATOM 2899 O O . PHE A 1 368 ? -14.188 -9.078 2.447 1 95.31 368 PHE A O 1
ATOM 2906 N N . VAL A 1 369 ? -12.227 -8.586 1.52 1 92.25 369 VAL A N 1
ATOM 2907 C CA . VAL A 1 369 ? -11.664 -8.195 2.811 1 92.25 369 VAL A CA 1
ATOM 2908 C C . VAL A 1 369 ? -11.641 -6.676 2.932 1 92.25 369 VAL A C 1
ATOM 2910 O O . VAL A 1 369 ? -11.062 -6.129 3.873 1 92.25 369 VAL A O 1
ATOM 2913 N N . GLY A 1 370 ? -12.195 -5.93 2.023 1 87.94 370 GLY A N 1
ATOM 2914 C CA . GLY A 1 370 ? -12.352 -4.484 2.117 1 87.94 370 GLY A CA 1
ATOM 2915 C C . GLY A 1 370 ? -11.047 -3.732 1.954 1 87.94 370 GLY A C 1
ATOM 2916 O O . GLY A 1 370 ? -10.773 -2.783 2.693 1 87.94 370 GLY A O 1
ATOM 2917 N N . GLY A 1 371 ? -10.18 -4.176 1.085 1 83.81 371 GLY A N 1
ATOM 2918 C CA . GLY A 1 371 ? -8.93 -3.482 0.805 1 83.81 371 GLY A CA 1
ATOM 2919 C C . GLY A 1 371 ? -7.941 -3.551 1.951 1 83.81 371 GLY A C 1
ATOM 2920 O O . GLY A 1 371 ? -7.129 -2.641 2.133 1 83.81 371 GLY A O 1
ATOM 2921 N N . LYS A 1 372 ? -8.047 -4.391 2.855 1 82.38 372 LYS A N 1
ATOM 2922 C CA . LYS A 1 372 ? -7.125 -4.668 3.949 1 82.38 372 LYS A CA 1
ATOM 2923 C C . LYS A 1 372 ? -7.148 -3.549 4.988 1 82.38 372 LYS A C 1
ATOM 2925 O O . LYS A 1 372 ? -6.164 -3.336 5.703 1 82.38 372 LYS A O 1
ATOM 2930 N N . ARG A 1 373 ? -8.18 -2.768 4.938 1 82.31 373 ARG A N 1
ATOM 2931 C CA . ARG A 1 373 ? -8.281 -1.688 5.918 1 82.31 373 ARG A CA 1
ATOM 2932 C C . ARG A 1 373 ? -8.68 -2.227 7.285 1 82.31 373 ARG A C 1
ATOM 2934 O O . ARG A 1 373 ? -8.125 -1.815 8.305 1 82.31 373 ARG A O 1
ATOM 2941 N N . VAL A 1 374 ? -9.633 -3.141 7.219 1 84.81 374 VAL A N 1
ATOM 2942 C CA . VAL A 1 374 ? -10.156 -3.723 8.453 1 84.81 374 VAL A CA 1
ATOM 2943 C C . VAL A 1 374 ? -9.484 -5.07 8.711 1 84.81 374 VAL A C 1
ATOM 2945 O O . VAL A 1 374 ? -9.25 -5.84 7.773 1 84.81 374 VAL A O 1
ATOM 2948 N N . ASN A 1 375 ? -9.227 -5.336 9.922 1 86.5 375 ASN A N 1
ATOM 2949 C CA . ASN A 1 375 ? -8.594 -6.598 10.289 1 86.5 375 ASN A CA 1
ATOM 2950 C C . ASN A 1 375 ? -9.625 -7.699 10.5 1 86.5 375 ASN A C 1
ATOM 2952 O O . ASN A 1 375 ? -10.273 -7.754 11.555 1 86.5 375 ASN A O 1
ATOM 2956 N N . PHE A 1 376 ? -9.688 -8.625 9.594 1 90.75 376 PHE A N 1
ATOM 2957 C CA . PHE A 1 376 ? -10.641 -9.719 9.68 1 90.75 376 PHE A CA 1
ATOM 2958 C C . PHE A 1 376 ? -9.938 -11.023 10.031 1 90.75 376 PHE A C 1
ATOM 2960 O O . PHE A 1 376 ? -10.508 -12.109 9.891 1 90.75 376 PHE A O 1
ATOM 2967 N N . SER A 1 377 ? -8.68 -10.914 10.469 1 90.12 377 SER A N 1
ATOM 2968 C CA . SER A 1 377 ? -7.863 -12.109 10.664 1 90.12 377 SER A CA 1
ATOM 2969 C C . SER A 1 377 ? -7.859 -12.531 12.133 1 90.12 377 SER A C 1
ATOM 2971 O O . SER A 1 377 ? -6.988 -13.289 12.562 1 90.12 377 SER A O 1
ATOM 2973 N N . GLN A 1 378 ? -8.797 -12.156 12.891 1 89.31 378 GLN A N 1
ATOM 2974 C CA . GLN A 1 378 ? -8.781 -12.453 14.32 1 89.31 378 GLN A CA 1
ATOM 2975 C C . GLN A 1 378 ? -9.336 -13.844 14.594 1 89.31 378 GLN A C 1
ATOM 2977 O O . GLN A 1 378 ? -8.992 -14.469 15.609 1 89.31 378 GLN A O 1
ATOM 2982 N N . ARG A 1 379 ? -10.172 -14.328 13.773 1 89.5 379 ARG A N 1
ATOM 2983 C CA . ARG A 1 379 ? -10.75 -15.664 13.883 1 89.5 379 ARG A CA 1
ATOM 2984 C C . ARG A 1 379 ? -11.047 -16.25 12.5 1 89.5 379 ARG A C 1
ATOM 2986 O O . ARG A 1 379 ? -10.148 -16.359 11.664 1 89.5 379 ARG A O 1
ATOM 2993 N N . ARG A 1 380 ? -12.328 -16.516 12.18 1 91 380 ARG A N 1
ATOM 2994 C CA . ARG A 1 380 ? -12.68 -17.281 10.992 1 91 380 ARG A CA 1
ATOM 2995 C C . ARG A 1 380 ? -13.055 -16.359 9.836 1 91 380 ARG A C 1
ATOM 2997 O O . ARG A 1 380 ? -13.188 -16.812 8.695 1 91 380 ARG A O 1
ATOM 3004 N N . SER A 1 381 ? -13.133 -15.062 10.062 1 94.44 381 SER A N 1
ATOM 3005 C CA . SER A 1 381 ? -13.719 -14.172 9.07 1 94.44 381 SER A CA 1
ATOM 3006 C C . SER A 1 381 ? -12.875 -14.117 7.801 1 94.44 381 SER A C 1
ATOM 3008 O O . SER A 1 381 ? -13.406 -14.125 6.691 1 94.44 381 SER A O 1
ATOM 3010 N N . TYR A 1 382 ? -11.578 -14.039 7.949 1 95.75 382 TYR A N 1
ATOM 3011 C CA . TYR A 1 382 ? -10.695 -13.984 6.789 1 95.75 382 TYR A CA 1
ATOM 3012 C C . TYR A 1 382 ? -10.852 -15.234 5.93 1 95.75 382 TYR A C 1
ATOM 3014 O O . TYR A 1 382 ? -10.977 -15.141 4.707 1 95.75 382 TYR A O 1
ATOM 3022 N N . ALA A 1 383 ? -10.859 -16.359 6.566 1 95.81 383 ALA A N 1
ATOM 3023 C CA . ALA A 1 383 ? -11.008 -17.625 5.855 1 95.81 383 ALA A CA 1
ATOM 3024 C C . ALA A 1 383 ? -12.352 -17.703 5.133 1 95.81 383 ALA A C 1
ATOM 3026 O O . ALA A 1 383 ? -12.422 -18.156 3.996 1 95.81 383 ALA A O 1
ATOM 3027 N N . GLY A 1 384 ? -13.398 -17.312 5.828 1 96.94 384 GLY A N 1
ATOM 3028 C CA . GLY A 1 384 ? -14.711 -17.297 5.207 1 96.94 384 GLY A CA 1
ATOM 3029 C C . GLY A 1 384 ? -14.773 -16.406 3.98 1 96.94 384 GLY A C 1
ATOM 3030 O O . GLY A 1 384 ? -15.352 -16.781 2.961 1 96.94 384 GLY A O 1
ATOM 3031 N N . ARG A 1 385 ? -14.203 -15.297 4.047 1 97.5 385 ARG A N 1
ATOM 3032 C CA . ARG A 1 385 ? -14.203 -14.336 2.945 1 97.5 385 ARG A CA 1
ATOM 3033 C C . ARG A 1 385 ? -13.375 -14.852 1.773 1 97.5 385 ARG A C 1
ATOM 3035 O O . ARG A 1 385 ? -13.695 -14.578 0.614 1 97.5 385 ARG A O 1
ATOM 3042 N N . CYS A 1 386 ? -12.281 -15.555 2.072 1 98 386 CYS A N 1
ATOM 3043 C CA . CYS A 1 386 ? -11.5 -16.172 1.007 1 98 386 CYS A CA 1
ATOM 3044 C C . CYS A 1 386 ? -12.312 -17.25 0.29 1 98 386 CYS A C 1
ATOM 3046 O O . CYS A 1 386 ? -12.227 -17.391 -0.931 1 98 386 CYS A O 1
ATOM 3048 N N . ALA A 1 387 ? -13.094 -17.984 1.056 1 98.38 387 ALA A N 1
ATOM 3049 C CA . ALA A 1 387 ? -13.977 -18.984 0.45 1 98.38 387 ALA A CA 1
ATOM 3050 C C . ALA A 1 387 ? -14.977 -18.328 -0.497 1 98.38 387 ALA A C 1
ATOM 3052 O O . ALA A 1 387 ? -15.227 -18.828 -1.592 1 98.38 387 ALA A O 1
ATOM 3053 N N . ALA A 1 388 ? -15.492 -17.219 -0.06 1 98.44 388 ALA A N 1
ATOM 3054 C CA . ALA A 1 388 ? -16.422 -16.484 -0.907 1 98.44 388 ALA A CA 1
ATOM 3055 C C . ALA A 1 388 ? -15.742 -16.016 -2.188 1 98.44 388 ALA A C 1
ATOM 3057 O O . ALA A 1 388 ? -16.359 -16 -3.258 1 98.44 388 ALA A O 1
ATOM 3058 N N . ALA A 1 389 ? -14.523 -15.617 -2.053 1 98.19 389 ALA A N 1
ATOM 3059 C CA . ALA A 1 389 ? -13.758 -15.18 -3.219 1 98.19 389 ALA A CA 1
ATOM 3060 C C . ALA A 1 389 ? -13.594 -16.312 -4.223 1 98.19 389 ALA A C 1
ATOM 3062 O O . ALA A 1 389 ? -13.664 -16.094 -5.434 1 98.19 389 ALA A O 1
ATOM 3063 N N . VAL A 1 390 ? -13.367 -17.516 -3.734 1 98.56 390 VAL A N 1
ATOM 3064 C CA . VAL A 1 390 ? -13.211 -18.672 -4.602 1 98.56 390 VAL A CA 1
ATOM 3065 C C . VAL A 1 390 ? -14.508 -18.922 -5.379 1 98.56 390 VAL A C 1
ATOM 3067 O O . VAL A 1 390 ? -14.477 -19.125 -6.594 1 98.56 390 VAL A O 1
ATOM 3070 N N . ILE A 1 391 ? -15.664 -18.844 -4.672 1 98.44 391 ILE A N 1
ATOM 3071 C CA . ILE A 1 391 ? -16.953 -19.094 -5.297 1 98.44 391 ILE A CA 1
ATOM 3072 C C . ILE A 1 391 ? -17.203 -18.047 -6.379 1 98.44 391 ILE A C 1
ATOM 3074 O O . ILE A 1 391 ? -17.578 -18.375 -7.508 1 98.44 391 ILE A O 1
ATOM 3078 N N . SER A 1 392 ? -17 -16.812 -5.984 1 96.88 392 SER A N 1
ATOM 3079 C CA . SER A 1 392 ? -17.219 -15.711 -6.922 1 96.88 392 SER A CA 1
ATOM 3080 C C . SER A 1 392 ? -16.312 -15.828 -8.133 1 96.88 392 SER A C 1
ATOM 3082 O O . SER A 1 392 ? -16.719 -15.547 -9.266 1 96.88 392 SER A O 1
ATOM 3084 N N . TYR A 1 393 ? -15.078 -16.203 -7.922 1 97.06 393 TYR A N 1
ATOM 3085 C CA . TYR A 1 393 ? -14.094 -16.312 -9 1 97.06 393 TYR A CA 1
ATOM 3086 C C . TYR A 1 393 ? -14.438 -17.469 -9.93 1 97.06 393 TYR A C 1
ATOM 3088 O O . TYR A 1 393 ? -14.398 -17.328 -11.156 1 97.06 393 TYR A O 1
ATOM 3096 N N . ASN A 1 394 ? -14.789 -18.625 -9.414 1 97.62 394 ASN A N 1
ATOM 3097 C CA . ASN A 1 394 ? -15.031 -19.828 -10.203 1 97.62 394 ASN A CA 1
ATOM 3098 C C . ASN A 1 394 ? -16.391 -19.766 -10.906 1 97.62 394 ASN A C 1
ATOM 3100 O O . ASN A 1 394 ? -16.516 -20.219 -12.047 1 97.62 394 ASN A O 1
ATOM 3104 N N . SER A 1 395 ? -17.422 -19.25 -10.234 1 94.62 395 SER A N 1
ATOM 3105 C CA . SER A 1 395 ? -18.766 -19.328 -10.781 1 94.62 395 SER A CA 1
ATOM 3106 C C . SER A 1 395 ? -19.219 -17.984 -11.344 1 94.62 395 SER A C 1
ATOM 3108 O O . SER A 1 395 ? -20.125 -17.938 -12.18 1 94.62 395 SER A O 1
ATOM 3110 N N . GLY A 1 396 ? -18.688 -16.906 -10.82 1 91.5 396 GLY A N 1
ATOM 3111 C CA . GLY A 1 396 ? -19.125 -15.578 -11.242 1 91.5 396 GLY A CA 1
ATOM 3112 C C . GLY A 1 396 ? -20.328 -15.07 -10.469 1 91.5 396 GLY A C 1
ATOM 3113 O O . GLY A 1 396 ? -20.688 -13.898 -10.57 1 91.5 396 GLY A O 1
ATOM 3114 N N . ALA A 1 397 ? -20.984 -15.977 -9.758 1 94.75 397 ALA A N 1
ATOM 3115 C CA . ALA A 1 397 ? -22.172 -15.641 -8.969 1 94.75 397 ALA A CA 1
ATOM 3116 C C . ALA A 1 397 ? -22.109 -16.266 -7.578 1 94.75 397 ALA A C 1
ATOM 3118 O O . ALA A 1 397 ? -22.422 -17.453 -7.41 1 94.75 397 ALA A O 1
ATOM 3119 N N . LEU A 1 398 ? -21.938 -15.469 -6.582 1 96.25 398 LEU A N 1
ATOM 3120 C CA . LEU A 1 398 ? -21.688 -15.969 -5.234 1 96.25 398 LEU A CA 1
ATOM 3121 C C . LEU A 1 398 ? -22.984 -16.469 -4.594 1 96.25 398 LEU A C 1
ATOM 3123 O O . LEU A 1 398 ? -23.109 -17.656 -4.262 1 96.25 398 LEU A O 1
ATOM 3127 N N . GLN A 1 399 ? -24.016 -15.617 -4.484 1 96.56 399 GLN A N 1
ATOM 3128 C CA . GLN A 1 399 ? -25.219 -15.93 -3.713 1 96.56 399 GLN A CA 1
ATOM 3129 C C . GLN A 1 399 ? -26.047 -17 -4.41 1 96.56 399 GLN A C 1
ATOM 3131 O O . GLN A 1 399 ? -26.594 -17.891 -3.756 1 96.56 399 GLN A O 1
ATOM 3136 N N . SER A 1 400 ? -26.141 -16.938 -5.734 1 96.38 400 SER A N 1
ATOM 3137 C CA . SER A 1 400 ? -26.906 -17.922 -6.496 1 96.38 400 SER A CA 1
ATOM 3138 C C . SER A 1 400 ? -26.281 -19.312 -6.371 1 96.38 400 SER A C 1
ATOM 3140 O O . SER A 1 400 ? -26.984 -20.297 -6.203 1 96.38 400 SER A O 1
ATOM 3142 N N . THR A 1 401 ? -24.984 -19.375 -6.43 1 97.38 401 THR A N 1
ATOM 3143 C CA . THR A 1 401 ? -24.281 -20.641 -6.355 1 97.38 401 THR A CA 1
ATOM 3144 C C . THR A 1 401 ? -24.406 -21.25 -4.965 1 97.38 401 THR A C 1
ATOM 3146 O O . THR A 1 401 ? -24.609 -22.469 -4.828 1 97.38 401 THR A O 1
ATOM 3149 N N . VAL A 1 402 ? -24.359 -20.438 -3.924 1 97.38 402 VAL A N 1
ATOM 3150 C CA . VAL A 1 402 ? -24.453 -20.922 -2.551 1 97.38 402 VAL A CA 1
ATOM 3151 C C . VAL A 1 402 ? -25.859 -21.484 -2.297 1 97.38 402 VAL A C 1
ATOM 3153 O O . VAL A 1 402 ? -26 -22.578 -1.732 1 97.38 402 VAL A O 1
ATOM 3156 N N . HIS A 1 403 ? -26.891 -20.781 -2.721 1 96.19 403 HIS A N 1
ATOM 3157 C CA . HIS A 1 403 ? -28.266 -21.234 -2.494 1 96.19 403 HIS A CA 1
ATOM 3158 C C . HIS A 1 403 ? -28.562 -22.516 -3.258 1 96.19 403 HIS A C 1
ATOM 3160 O O . HIS A 1 403 ? -29.219 -23.422 -2.734 1 96.19 403 HIS A O 1
ATOM 3166 N N . LYS A 1 404 ? -28.062 -22.594 -4.418 1 95.75 404 LYS A N 1
ATOM 3167 C CA . LYS A 1 404 ? -28.297 -23.781 -5.23 1 95.75 404 LYS A CA 1
ATOM 3168 C C . LYS A 1 404 ? -27.641 -25.016 -4.605 1 95.75 404 LYS A C 1
ATOM 3170 O O . LYS A 1 404 ? -28.25 -26.078 -4.531 1 95.75 404 LYS A O 1
ATOM 3175 N N . TYR A 1 405 ? -26.469 -24.875 -4.184 1 96.38 405 TYR A N 1
ATOM 3176 C CA . TYR A 1 405 ? -25.734 -26.016 -3.67 1 96.38 405 TYR A CA 1
ATOM 3177 C C . TYR A 1 405 ? -26.203 -26.375 -2.266 1 96.38 405 TYR A C 1
ATOM 3179 O O . TYR A 1 405 ? -26.359 -27.562 -1.946 1 96.38 405 TYR A O 1
ATOM 3187 N N . ILE A 1 406 ? -26.406 -25.438 -1.36 1 96.06 406 ILE A N 1
ATOM 3188 C CA . ILE A 1 406 ? -26.688 -25.703 0.047 1 96.06 406 ILE A CA 1
ATOM 3189 C C . ILE A 1 406 ? -28.172 -26.031 0.222 1 96.06 406 ILE A C 1
ATOM 3191 O O . ILE A 1 406 ? -28.516 -26.953 0.96 1 96.06 406 ILE A O 1
ATOM 3195 N N . PHE A 1 407 ? -29.047 -25.281 -0.508 1 94.19 407 PHE A N 1
ATOM 3196 C CA . PHE A 1 407 ? -30.469 -25.391 -0.244 1 94.19 407 PHE A CA 1
ATOM 3197 C C . PHE A 1 407 ? -31.188 -26.062 -1.413 1 94.19 407 PHE A C 1
ATOM 3199 O O . PHE A 1 407 ? -32.312 -26.516 -1.271 1 94.19 407 PHE A O 1
ATOM 3206 N N . GLY A 1 408 ? -30.594 -26.078 -2.572 1 93.31 408 GLY A N 1
ATOM 3207 C CA . GLY A 1 408 ? -31.25 -26.609 -3.752 1 93.31 408 GLY A CA 1
ATOM 3208 C C . GLY A 1 408 ? -32.312 -25.688 -4.324 1 93.31 408 GLY A C 1
ATOM 3209 O O . GLY A 1 408 ? -33.156 -26.109 -5.086 1 93.31 408 GLY A O 1
ATOM 3210 N N . THR A 1 409 ? -32.25 -24.438 -3.848 1 91.88 409 THR A N 1
ATOM 3211 C CA . THR A 1 409 ? -33.219 -23.438 -4.301 1 91.88 409 THR A CA 1
ATOM 3212 C C . THR A 1 409 ? -32.5 -22.203 -4.855 1 91.88 409 THR A C 1
ATOM 3214 O O . THR A 1 409 ? -31.266 -22.094 -4.754 1 91.88 409 THR A O 1
ATOM 3217 N N . GLU A 1 410 ? -33.375 -21.422 -5.43 1 91.88 410 GLU A N 1
ATOM 3218 C CA . GLU A 1 410 ? -32.812 -20.188 -5.949 1 91.88 410 GLU A CA 1
ATOM 3219 C C . GLU A 1 410 ? -32.75 -19.109 -4.859 1 91.88 410 GLU A C 1
ATOM 3221 O O . GLU A 1 410 ? -33.562 -19.094 -3.945 1 91.88 410 GLU A O 1
ATOM 3226 N N . ALA A 1 411 ? -31.719 -18.297 -4.938 1 94.06 411 ALA A N 1
ATOM 3227 C CA . ALA A 1 411 ? -31.609 -17.172 -4.027 1 94.06 411 ALA A CA 1
ATOM 3228 C C . ALA A 1 411 ? -32.719 -16.141 -4.281 1 94.06 411 ALA A C 1
ATOM 3230 O O . ALA A 1 411 ? -33.625 -16.375 -5.094 1 94.06 411 ALA A O 1
ATOM 3231 N N . ASN A 1 412 ? -32.781 -15.102 -3.477 1 91.94 412 ASN A N 1
ATOM 3232 C CA . ASN A 1 412 ? -33.75 -14.039 -3.664 1 91.94 412 ASN A CA 1
ATOM 3233 C C . ASN A 1 412 ? -33.719 -13.492 -5.09 1 91.94 412 ASN A C 1
ATOM 3235 O O . ASN A 1 412 ? -32.656 -13.367 -5.688 1 91.94 412 ASN A O 1
ATOM 3239 N N . HIS A 1 413 ? -34.75 -13.172 -5.613 1 93.38 413 HIS A N 1
ATOM 3240 C CA . HIS A 1 413 ? -34.938 -12.797 -7.016 1 93.38 413 HIS A CA 1
ATOM 3241 C C . HIS A 1 413 ? -34.062 -11.602 -7.371 1 93.38 413 HIS A C 1
ATOM 3243 O O . HIS A 1 413 ? -33.438 -11.57 -8.438 1 93.38 413 HIS A O 1
ATOM 3249 N N . GLU A 1 414 ? -34 -10.664 -6.523 1 94.75 414 GLU A N 1
ATOM 3250 C CA . GLU A 1 414 ? -33.281 -9.43 -6.836 1 94.75 414 GLU A CA 1
ATOM 3251 C C . GLU A 1 414 ? -31.766 -9.68 -6.938 1 94.75 414 GLU A C 1
ATOM 3253 O O . GLU A 1 414 ? -31.094 -9.086 -7.773 1 94.75 414 GLU A O 1
ATOM 3258 N N . ILE A 1 415 ? -31.219 -10.516 -6.086 1 95.44 415 ILE A N 1
ATOM 3259 C CA . ILE A 1 415 ? -29.781 -10.766 -6.121 1 95.44 415 ILE A CA 1
ATOM 3260 C C . ILE A 1 415 ? -29.438 -11.617 -7.34 1 95.44 415 ILE A C 1
ATOM 3262 O O . ILE A 1 415 ? -28.375 -11.453 -7.945 1 95.44 415 ILE A O 1
ATOM 3266 N N . VAL A 1 416 ? -30.328 -12.539 -7.66 1 96.19 416 VAL A N 1
ATOM 3267 C CA . VAL A 1 416 ? -30.125 -13.352 -8.859 1 96.19 416 VAL A CA 1
ATOM 3268 C C . VAL A 1 416 ? -30.109 -12.461 -10.094 1 96.19 416 VAL A C 1
ATOM 3270 O O . VAL A 1 416 ? -29.266 -12.609 -10.969 1 96.19 416 VAL A O 1
ATOM 3273 N N . ARG A 1 417 ? -31.062 -11.562 -10.117 1 95.88 417 ARG A N 1
ATOM 3274 C CA . ARG A 1 417 ? -31.141 -10.609 -11.219 1 95.88 417 ARG A CA 1
ATOM 3275 C C . ARG A 1 417 ? -29.875 -9.766 -11.312 1 95.88 417 ARG A C 1
ATOM 3277 O O . ARG A 1 417 ? -29.312 -9.586 -12.398 1 95.88 417 ARG A O 1
ATOM 3284 N N . LEU A 1 418 ? -29.453 -9.312 -10.203 1 95.56 418 LEU A N 1
ATOM 3285 C CA . LEU A 1 418 ? -28.25 -8.469 -10.164 1 95.56 418 LEU A CA 1
ATOM 3286 C C . LEU A 1 418 ? -27.031 -9.242 -10.641 1 95.56 418 LEU A C 1
ATOM 3288 O O . LEU A 1 418 ? -26.25 -8.734 -11.445 1 95.56 418 LEU A O 1
ATOM 3292 N N . GLU A 1 419 ? -26.828 -10.438 -10.172 1 95.56 419 GLU A N 1
ATOM 3293 C CA . GLU A 1 419 ? -25.688 -11.266 -10.562 1 95.56 419 GLU A CA 1
ATOM 3294 C C . GLU A 1 419 ? -25.734 -11.586 -12.055 1 95.56 419 GLU A C 1
ATOM 3296 O O . GLU A 1 419 ? -24.688 -11.625 -12.711 1 95.56 419 GLU A O 1
ATOM 3301 N N . THR A 1 420 ? -26.906 -11.75 -12.594 1 94.38 420 THR A N 1
ATOM 3302 C CA . THR A 1 420 ? -27.062 -12.031 -14.016 1 94.38 420 THR A CA 1
ATOM 3303 C C . THR A 1 420 ? -26.688 -10.812 -14.859 1 94.38 420 THR A C 1
ATOM 3305 O O . THR A 1 420 ? -26.031 -10.945 -15.891 1 94.38 420 THR A O 1
ATOM 3308 N N . ILE A 1 421 ? -27.141 -9.703 -14.43 1 93.38 421 ILE A N 1
ATOM 3309 C CA . ILE A 1 421 ? -26.812 -8.461 -15.125 1 93.38 421 ILE A CA 1
ATOM 3310 C C . ILE A 1 421 ? -25.297 -8.273 -15.156 1 93.38 421 ILE A C 1
ATOM 3312 O O . ILE A 1 421 ? -24.734 -7.906 -16.188 1 93.38 421 ILE A O 1
ATOM 3316 N N . ARG A 1 422 ? -24.672 -8.547 -14.062 1 91.25 422 ARG A N 1
ATOM 3317 C CA . ARG A 1 422 ? -23.219 -8.398 -13.961 1 91.25 422 ARG A CA 1
ATOM 3318 C C . ARG A 1 422 ? -22.5 -9.375 -14.883 1 91.25 422 ARG A C 1
ATOM 3320 O O . ARG A 1 422 ? -21.516 -9.031 -15.516 1 91.25 422 ARG A O 1
ATOM 3327 N N . GLN A 1 423 ? -22.969 -10.516 -14.953 1 91.12 423 GLN A N 1
ATOM 3328 C CA . GLN A 1 423 ? -22.375 -11.531 -15.828 1 91.12 423 GLN A CA 1
ATOM 3329 C C . GLN A 1 423 ? -22.516 -11.133 -17.297 1 91.12 423 GLN A C 1
ATOM 3331 O O . GLN A 1 423 ? -21.578 -11.281 -18.078 1 91.12 423 GLN A O 1
ATOM 3336 N N . LYS A 1 424 ? -23.672 -10.617 -17.609 1 90.75 424 LYS A N 1
ATOM 3337 C CA . LYS A 1 424 ? -23.906 -10.188 -18.984 1 90.75 424 LYS A CA 1
ATOM 3338 C C . LYS A 1 424 ? -23 -9.016 -19.344 1 90.75 424 LYS A C 1
ATOM 3340 O O . LYS A 1 424 ? -22.484 -8.961 -20.469 1 90.75 424 LYS A O 1
ATOM 3345 N N . LEU A 1 425 ? -22.891 -8.172 -18.422 1 88.5 425 LEU A N 1
ATOM 3346 C CA . LEU A 1 425 ? -22.031 -7.023 -18.656 1 88.5 425 LEU A CA 1
ATOM 3347 C C . LEU A 1 425 ? -20.578 -7.465 -18.859 1 88.5 425 LEU A C 1
ATOM 3349 O O . LEU A 1 425 ? -19.875 -6.922 -19.703 1 88.5 425 LEU A O 1
ATOM 3353 N N . ASN A 1 426 ? -20.141 -8.375 -18.062 1 84.44 426 ASN A N 1
ATOM 3354 C CA . ASN A 1 426 ? -18.781 -8.891 -18.172 1 84.44 426 ASN A CA 1
ATOM 3355 C C . ASN A 1 426 ? -18.547 -9.555 -19.531 1 84.44 426 ASN A C 1
ATOM 3357 O O . ASN A 1 426 ? -17.484 -9.383 -20.141 1 84.44 426 ASN A O 1
ATOM 3361 N N . VAL A 1 427 ? -19.5 -10.234 -19.969 1 85.62 427 VAL A N 1
ATOM 3362 C CA . VAL A 1 427 ? -19.406 -10.898 -21.266 1 85.62 427 VAL A CA 1
ATOM 3363 C C . VAL A 1 427 ? -19.328 -9.852 -22.375 1 85.62 427 VAL A C 1
ATOM 3365 O O . VAL A 1 427 ? -18.547 -9.992 -23.312 1 85.62 427 VAL A O 1
ATOM 3368 N N . LYS A 1 428 ? -20.109 -8.812 -22.234 1 85.69 428 LYS A N 1
ATOM 3369 C CA . LYS A 1 428 ? -20.109 -7.742 -23.234 1 85.69 428 LYS A CA 1
ATOM 3370 C C . LYS A 1 428 ? -18.75 -7.027 -23.266 1 85.69 428 LYS A C 1
ATOM 3372 O O . LYS A 1 428 ? -18.25 -6.688 -24.344 1 85.69 428 LYS A O 1
ATOM 3377 N N . ILE A 1 429 ? -18.234 -6.84 -22.078 1 82.19 429 ILE A N 1
ATOM 3378 C CA . ILE A 1 429 ? -16.938 -6.16 -21.984 1 82.19 429 ILE A CA 1
ATOM 3379 C C . ILE A 1 429 ? -15.852 -7.023 -22.641 1 82.19 429 ILE A C 1
ATOM 3381 O O . ILE A 1 429 ? -14.984 -6.512 -23.344 1 82.19 429 ILE A O 1
ATOM 3385 N N . MET A 1 430 ? -15.945 -8.273 -22.422 1 78.44 430 MET A N 1
ATOM 3386 C CA . MET A 1 430 ? -14.977 -9.195 -23 1 78.44 430 MET A CA 1
ATOM 3387 C C . MET A 1 430 ? -15.086 -9.234 -24.516 1 78.44 430 MET A C 1
ATOM 3389 O O . MET A 1 430 ? -14.078 -9.344 -25.219 1 78.44 430 MET A O 1
ATOM 3393 N N . GLU A 1 431 ? -16.297 -9.016 -24.875 1 76.44 431 GLU A N 1
ATOM 3394 C CA . GLU A 1 431 ? -16.547 -9.039 -26.328 1 76.44 431 GLU A CA 1
ATOM 3395 C C . GLU A 1 431 ? -16.094 -7.742 -26.984 1 76.44 431 GLU A C 1
ATOM 3397 O O . GLU A 1 431 ? -15.602 -7.754 -28.109 1 76.44 431 GLU A O 1
ATOM 3402 N N . LYS A 1 432 ? -16.375 -6.637 -26.312 1 67.69 432 LYS A N 1
ATOM 3403 C CA . LYS A 1 432 ? -16.062 -5.324 -26.875 1 67.69 432 LYS A CA 1
ATOM 3404 C C . LYS A 1 432 ? -14.57 -5.039 -26.797 1 67.69 432 LYS A C 1
ATOM 3406 O O . LYS A 1 432 ? -14.086 -4.09 -27.422 1 67.69 432 LYS A O 1
ATOM 3411 N N . ARG A 1 433 ? -13.906 -5.559 -25.844 1 59.41 433 ARG A N 1
ATOM 3412 C CA . ARG A 1 433 ? -12.508 -5.191 -25.672 1 59.41 433 ARG A CA 1
ATOM 3413 C C . ARG A 1 433 ? -11.789 -5.102 -27.016 1 59.41 433 ARG A C 1
ATOM 3415 O O . ARG A 1 433 ? -11.461 -6.121 -27.625 1 59.41 433 ARG A O 1
ATOM 3422 N N . ILE A 1 434 ? -12.312 -4.059 -27.734 1 52.97 434 ILE A N 1
ATOM 3423 C CA . ILE A 1 434 ? -11.586 -3.527 -28.891 1 52.97 434 ILE A CA 1
ATOM 3424 C C . ILE A 1 434 ? -10.219 -3.012 -28.438 1 52.97 434 ILE A C 1
ATOM 3426 O O . ILE A 1 434 ? -10.102 -2.385 -27.391 1 52.97 434 ILE A O 1
ATOM 3430 N N . LYS A 1 435 ? -9.219 -3.438 -29.125 1 52.06 435 LYS A N 1
ATOM 3431 C CA . LYS A 1 435 ? -7.852 -2.967 -28.938 1 52.06 435 LYS A CA 1
ATOM 3432 C C . LYS A 1 435 ? -7.805 -1.447 -28.797 1 52.06 435 LYS A C 1
ATOM 3434 O O . LYS A 1 435 ? -8.25 -0.722 -29.688 1 52.06 435 LYS A O 1
ATOM 3439 N N . LYS A 1 436 ? -8.023 -0.958 -27.703 1 46.41 436 LYS A N 1
ATOM 3440 C CA . LYS A 1 436 ? -7.895 0.484 -27.516 1 46.41 436 LYS A CA 1
ATOM 3441 C C . LYS A 1 436 ? -6.574 0.993 -28.078 1 46.41 436 LYS A C 1
ATOM 3443 O O . LYS A 1 436 ? -5.527 0.362 -27.906 1 46.41 436 LYS A O 1
ATOM 3448 N N . ARG A 1 437 ? -6.68 1.721 -29.125 1 40.72 437 ARG A N 1
ATOM 3449 C CA . ARG A 1 437 ? -5.523 2.441 -29.656 1 40.72 437 ARG A CA 1
ATOM 3450 C C . ARG A 1 437 ? -4.824 3.23 -28.547 1 40.72 437 ARG A C 1
ATOM 3452 O O . ARG A 1 437 ? -5.473 3.945 -27.781 1 40.72 437 ARG A O 1
ATOM 3459 N N . LYS A 1 438 ? -3.604 2.846 -28.203 1 43.16 438 LYS A N 1
ATOM 3460 C CA . LYS A 1 438 ? -2.73 3.486 -27.234 1 43.16 438 LYS A CA 1
ATOM 3461 C C . LYS A 1 438 ? -2.631 4.988 -27.484 1 43.16 438 LYS A C 1
ATOM 3463 O O . LYS A 1 438 ? -2.232 5.414 -28.562 1 43.16 438 LYS A O 1
ATOM 3468 N N . VAL A 1 439 ? -3.572 5.715 -27.031 1 39.16 439 VAL A N 1
ATOM 3469 C CA . VAL A 1 439 ? -3.301 7.145 -27.156 1 39.16 439 VAL A CA 1
ATOM 3470 C C . VAL A 1 439 ? -1.934 7.465 -26.562 1 39.16 439 VAL A C 1
ATOM 3472 O O . VAL A 1 439 ? -1.67 7.156 -25.391 1 39.16 439 VAL A O 1
ATOM 3475 N N . ILE A 1 440 ? -0.951 7.5 -27.359 1 35.91 440 ILE A N 1
ATOM 3476 C CA . ILE A 1 440 ? 0.367 7.973 -26.938 1 35.91 440 ILE A CA 1
ATOM 3477 C C . ILE A 1 440 ? 0.224 9.266 -26.141 1 35.91 440 ILE A C 1
ATOM 3479 O O . ILE A 1 440 ? -0.239 10.281 -26.672 1 35.91 440 ILE A O 1
ATOM 3483 N N . LYS A 1 441 ? -0.086 9.18 -24.953 1 41.81 441 LYS A N 1
ATOM 3484 C CA . LYS A 1 441 ? -0.031 10.398 -24.156 1 41.81 441 LYS A CA 1
ATOM 3485 C C . LYS A 1 441 ? 1.304 11.117 -24.328 1 41.81 441 LYS A C 1
ATOM 3487 O O . LYS A 1 441 ? 2.365 10.5 -24.234 1 41.81 441 LYS A O 1
ATOM 3492 N N . HIS A 1 442 ? 1.398 12.102 -25.047 1 35.03 442 HIS A N 1
ATOM 3493 C CA . HIS A 1 442 ? 2.578 12.961 -25.078 1 35.03 442 HIS A CA 1
ATOM 3494 C C . HIS A 1 442 ? 3.066 13.289 -23.672 1 35.03 442 HIS A C 1
ATOM 3496 O O . HIS A 1 442 ? 2.271 13.656 -22.812 1 35.03 442 HIS A O 1
ATOM 3502 N N . THR A 1 443 ? 3.951 12.523 -23.25 1 37.25 443 THR A N 1
ATOM 3503 C CA . THR A 1 443 ? 4.59 12.836 -21.984 1 37.25 443 THR A CA 1
ATOM 3504 C C . THR A 1 443 ? 4.738 14.344 -21.812 1 37.25 443 THR A C 1
ATOM 3506 O O . THR A 1 443 ? 5.41 15.008 -22.609 1 37.25 443 THR A O 1
ATOM 3509 N N . THR A 1 444 ? 3.717 14.977 -21.531 1 36.72 444 THR A N 1
ATOM 3510 C CA . THR A 1 444 ? 3.881 16.391 -21.203 1 36.72 444 THR A CA 1
ATOM 3511 C C . THR A 1 444 ? 5.172 16.609 -20.422 1 36.72 444 THR A C 1
ATOM 3513 O O . THR A 1 444 ? 5.656 15.703 -19.734 1 36.72 444 THR A O 1
ATOM 3516 N N . ASN A 1 445 ? 5.941 17.781 -20.875 1 35 445 ASN A N 1
ATOM 3517 C CA . ASN A 1 445 ? 7.168 18.328 -20.312 1 35 445 ASN A CA 1
ATOM 3518 C C . ASN A 1 445 ? 7.219 18.141 -18.797 1 35 445 ASN A C 1
ATOM 3520 O O . ASN A 1 445 ? 6.188 17.906 -18.156 1 35 445 ASN A O 1
ATOM 3524 N N . LYS A 1 446 ? 8.391 18.469 -18.281 1 36 446 LYS A N 1
ATOM 3525 C CA . LYS A 1 446 ? 8.82 18.562 -16.875 1 36 446 LYS A CA 1
ATOM 3526 C C . LYS A 1 446 ? 7.777 19.281 -16.031 1 36 446 LYS A C 1
ATOM 3528 O O . LYS A 1 446 ? 7.078 20.172 -16.516 1 36 446 LYS A O 1
ATOM 3533 N N . ASP A 1 447 ? 7.191 18.703 -15.094 1 37.66 447 ASP A N 1
ATOM 3534 C CA . ASP A 1 447 ? 6.391 19.344 -14.055 1 37.66 447 ASP A CA 1
ATOM 3535 C C . ASP A 1 447 ? 6.801 20.797 -13.875 1 37.66 447 ASP A C 1
ATOM 3537 O O . ASP A 1 447 ? 7.863 21.078 -13.32 1 37.66 447 ASP A O 1
ATOM 3541 N N . VAL A 1 448 ? 6.5 21.75 -14.766 1 35.06 448 VAL A N 1
ATOM 3542 C CA . VAL A 1 448 ? 6.828 23.172 -14.859 1 35.06 448 VAL A CA 1
ATOM 3543 C C . VAL A 1 448 ? 6.598 23.844 -13.516 1 35.06 448 VAL A C 1
ATOM 3545 O O . VAL A 1 448 ? 7.027 24.984 -13.297 1 35.06 448 VAL A O 1
ATOM 3548 N N . HIS A 1 449 ? 5.613 23.672 -12.844 1 31.09 449 HIS A N 1
ATOM 3549 C CA . HIS A 1 449 ? 5.207 24.438 -11.664 1 31.09 449 HIS A CA 1
ATOM 3550 C C . HIS A 1 449 ? 6.227 24.297 -10.539 1 31.09 449 HIS A C 1
ATOM 3552 O O . HIS A 1 449 ? 6.051 24.875 -9.469 1 31.09 449 HIS A O 1
ATOM 3558 N N . TYR A 1 450 ? 7.148 23.484 -10.805 1 31.05 450 TYR A N 1
ATOM 3559 C CA . TYR A 1 450 ? 8.422 23.453 -10.094 1 31.05 450 TYR A CA 1
ATOM 3560 C C . TYR A 1 450 ? 9.539 24.031 -10.953 1 31.05 450 TYR A C 1
ATOM 3562 O O . TYR A 1 450 ? 9.633 23.719 -12.148 1 31.05 450 TYR A O 1
ATOM 3570 N N . GLY A 1 451 ? 10.062 25.344 -10.797 1 28.84 451 GLY A N 1
ATOM 3571 C CA . GLY A 1 451 ? 11.203 26.047 -11.383 1 28.84 451 GLY A CA 1
ATOM 3572 C C . GLY A 1 451 ? 10.914 27.5 -11.711 1 28.84 451 GLY A C 1
ATOM 3573 O O . GLY A 1 451 ? 9.977 28.078 -11.18 1 28.84 451 GLY A O 1
ATOM 3574 N N . GLU A 1 452 ? 11.492 28.156 -12.875 1 29.36 452 GLU A N 1
ATOM 3575 C CA . GLU A 1 452 ? 11.93 29.484 -13.297 1 29.36 452 GLU A CA 1
ATOM 3576 C C . GLU A 1 452 ? 10.75 30.344 -13.742 1 29.36 452 GLU A C 1
ATOM 3578 O O . GLU A 1 452 ? 10.875 31.562 -13.867 1 29.36 452 GLU A O 1
ATOM 3583 N N . GLU A 1 453 ? 9.672 29.875 -14.219 1 30.33 453 GLU A N 1
ATOM 3584 C CA . GLU A 1 453 ? 8.828 30.766 -15.023 1 30.33 453 GLU A CA 1
ATOM 3585 C C . GLU A 1 453 ? 7.785 31.469 -14.156 1 30.33 453 GLU A C 1
ATOM 3587 O O . GLU A 1 453 ? 6.762 31.938 -14.664 1 30.33 453 GLU A O 1
ATOM 3592 N N . CYS A 1 454 ? 7.953 31.688 -12.969 1 29.88 454 CYS A N 1
ATOM 3593 C CA . CYS A 1 454 ? 6.977 32.375 -12.141 1 29.88 454 CYS A CA 1
ATOM 3594 C C . CYS A 1 454 ? 6.828 33.844 -12.578 1 29.88 454 CYS A C 1
ATOM 3596 O O . CYS A 1 454 ? 7.812 34.469 -12.93 1 29.88 454 CYS A O 1
ATOM 3598 N N . GLN A 1 455 ? 5.715 34.281 -13.008 1 30.78 455 GLN A N 1
ATOM 3599 C CA . GLN A 1 455 ? 5.258 35.594 -13.484 1 30.78 455 GLN A CA 1
ATOM 3600 C C . GLN A 1 455 ? 5.641 36.688 -12.508 1 30.78 455 GLN A C 1
ATOM 3602 O O . GLN A 1 455 ? 5.531 36.531 -11.289 1 30.78 455 GLN A O 1
ATOM 3607 N N . LYS A 1 456 ? 6.332 37.781 -13.039 1 33.59 456 LYS A N 1
ATOM 3608 C CA . LYS A 1 456 ? 6.93 38.969 -12.477 1 33.59 456 LYS A CA 1
ATOM 3609 C C . LYS A 1 456 ? 5.863 40 -12.109 1 33.59 456 LYS A C 1
ATOM 3611 O O . LYS A 1 456 ? 5.066 40.406 -12.961 1 33.59 456 LYS A O 1
ATOM 3616 N N . VAL A 1 457 ? 5.141 39.938 -11.188 1 35.59 457 VAL A N 1
ATOM 3617 C CA . VAL A 1 457 ? 4.355 41.125 -10.945 1 35.59 457 VAL A CA 1
ATOM 3618 C C . VAL A 1 457 ? 5.285 42.312 -10.711 1 35.59 457 VAL A C 1
ATOM 3620 O O . VAL A 1 457 ? 6.125 42.281 -9.805 1 35.59 457 VAL A O 1
ATOM 3623 N N . ASP A 1 458 ? 5.617 43.094 -11.68 1 39.5 458 ASP A N 1
ATOM 3624 C CA . ASP A 1 458 ? 6.562 44.188 -11.602 1 39.5 458 ASP A CA 1
ATOM 3625 C C . ASP A 1 458 ? 5.93 45.406 -10.938 1 39.5 458 ASP A C 1
ATOM 3627 O O . ASP A 1 458 ? 4.766 45.75 -11.188 1 39.5 458 ASP A O 1
ATOM 3631 N N . MET A 1 459 ? 6.254 45.844 -9.875 1 45.44 459 MET A N 1
ATOM 3632 C CA . MET A 1 459 ? 5.949 47.094 -9.203 1 45.44 459 MET A CA 1
ATOM 3633 C C . MET A 1 459 ? 6.277 48.281 -10.094 1 45.44 459 MET A C 1
ATOM 3635 O O . MET A 1 459 ? 7.203 48.219 -10.906 1 45.44 459 MET A O 1
ATOM 3639 N N . ASP A 1 460 ? 5.438 49.25 -10.18 1 51.97 460 ASP A N 1
ATOM 3640 C CA . ASP A 1 460 ? 5.695 50.5 -10.867 1 51.97 460 ASP A CA 1
ATOM 3641 C C . ASP A 1 460 ? 6.953 51.188 -10.336 1 51.97 460 ASP A C 1
ATOM 3643 O O . ASP A 1 460 ? 7.371 50.906 -9.203 1 51.97 460 ASP A O 1
ATOM 3647 N N . ASP A 1 461 ? 7.676 52.031 -11.086 1 56.41 461 ASP A N 1
ATOM 3648 C CA . ASP A 1 461 ? 8.977 52.625 -10.789 1 56.41 461 ASP A CA 1
ATOM 3649 C C . ASP A 1 461 ? 8.906 53.5 -9.547 1 56.41 461 ASP A C 1
ATOM 3651 O O . ASP A 1 461 ? 9.812 53.5 -8.719 1 56.41 461 ASP A O 1
ATOM 3655 N N . LYS A 1 462 ? 7.828 54.406 -9.523 1 59.72 462 LYS A N 1
ATOM 3656 C CA . LYS A 1 462 ? 7.707 55.281 -8.359 1 59.72 462 LYS A CA 1
ATOM 3657 C C . LYS A 1 462 ? 7.465 54.5 -7.086 1 59.72 462 LYS A C 1
ATOM 3659 O O . LYS A 1 462 ? 8.062 54.781 -6.047 1 59.72 462 LYS A O 1
ATOM 3664 N N . GLN A 1 463 ? 6.676 53.625 -7.258 1 59.5 463 GLN A N 1
ATOM 3665 C CA . GLN A 1 463 ? 6.383 52.781 -6.109 1 59.5 463 GLN A CA 1
ATOM 3666 C C . GLN A 1 463 ? 7.605 51.938 -5.707 1 59.5 463 GLN A C 1
ATOM 3668 O O . GLN A 1 463 ? 7.859 51.75 -4.52 1 59.5 463 GLN A O 1
ATOM 3673 N N . TYR A 1 464 ? 8.305 51.656 -6.695 1 63.97 464 TYR A N 1
ATOM 3674 C CA . TYR A 1 464 ? 9.539 50.906 -6.445 1 63.97 464 TYR A CA 1
ATOM 3675 C C . TYR A 1 464 ? 10.547 51.781 -5.691 1 63.97 464 TYR A C 1
ATOM 3677 O O . TYR A 1 464 ? 11.195 51.312 -4.758 1 63.97 464 TYR A O 1
ATOM 3685 N N . ALA A 1 465 ? 10.594 53 -6.145 1 69.94 465 ALA A N 1
ATOM 3686 C CA . ALA A 1 465 ? 11.547 53.906 -5.504 1 69.94 465 ALA A CA 1
ATOM 3687 C C . ALA A 1 465 ? 11.18 54.125 -4.039 1 69.94 465 ALA A C 1
ATOM 3689 O O . ALA A 1 465 ? 12.055 54.125 -3.168 1 69.94 465 ALA A O 1
ATOM 3690 N N . THR A 1 466 ? 9.945 54.344 -3.795 1 67.88 466 THR A N 1
ATOM 3691 C CA . THR A 1 466 ? 9.492 54.562 -2.422 1 67.88 466 THR A CA 1
ATOM 3692 C C . THR A 1 466 ? 9.688 53.281 -1.602 1 67.88 466 THR A C 1
ATOM 3694 O O . THR A 1 466 ? 10.164 53.312 -0.466 1 67.88 466 THR A O 1
ATOM 3697 N N . ALA A 1 467 ? 9.398 52.25 -2.215 1 70.44 467 ALA A N 1
ATOM 3698 C CA . ALA A 1 467 ? 9.539 51 -1.522 1 70.44 467 ALA A CA 1
ATOM 3699 C C . ALA A 1 467 ? 11.008 50.688 -1.221 1 70.44 467 ALA A C 1
ATOM 3701 O O . ALA A 1 467 ? 11.336 50.156 -0.152 1 70.44 467 ALA A O 1
ATOM 3702 N N . LYS A 1 468 ? 11.766 51.062 -2.174 1 72.19 468 LYS A N 1
ATOM 3703 C CA . LYS A 1 468 ? 13.203 50.875 -1.999 1 72.19 468 LYS A CA 1
ATOM 3704 C C . LYS A 1 468 ? 13.727 51.719 -0.829 1 72.19 468 LYS A C 1
ATOM 3706 O O . LYS A 1 468 ? 14.484 51.219 0.004 1 72.19 468 LYS A O 1
ATOM 3711 N N . ARG A 1 469 ? 13.281 52.938 -0.828 1 73.69 469 ARG A N 1
ATOM 3712 C CA . ARG A 1 469 ? 13.719 53.844 0.241 1 73.69 469 ARG A CA 1
ATOM 3713 C C . ARG A 1 469 ? 13.242 53.344 1.601 1 73.69 469 ARG A C 1
ATOM 3715 O O . ARG A 1 469 ? 14.008 53.312 2.566 1 73.69 469 ARG A O 1
ATOM 3722 N N . GLU A 1 470 ? 12.078 52.969 1.553 1 70.44 470 GLU A N 1
ATOM 3723 C CA . GLU A 1 470 ? 11.531 52.469 2.811 1 70.44 470 GLU A CA 1
ATOM 3724 C C . GLU A 1 470 ? 12.227 51.188 3.24 1 70.44 470 GLU A C 1
ATOM 3726 O O . GLU A 1 470 ? 12.492 50.969 4.426 1 70.44 470 GLU A O 1
ATOM 3731 N N . PHE A 1 471 ? 12.508 50.406 2.316 1 74.75 471 PHE A N 1
ATOM 3732 C CA . PHE A 1 471 ? 13.195 49.125 2.588 1 74.75 471 PHE A CA 1
ATOM 3733 C C . PHE A 1 471 ? 14.586 49.406 3.158 1 74.75 471 PHE A C 1
ATOM 3735 O O . PHE A 1 471 ? 14.969 48.781 4.164 1 74.75 471 PHE A O 1
ATOM 3742 N N . LEU A 1 472 ? 15.25 50.312 2.584 1 75.75 472 LEU A N 1
ATOM 3743 C CA . LEU A 1 472 ? 16.609 50.625 3.01 1 75.75 472 LEU A CA 1
ATOM 3744 C C . LEU A 1 472 ? 16.625 51.281 4.387 1 75.75 472 LEU A C 1
ATOM 3746 O O . LEU A 1 472 ? 17.516 51 5.191 1 75.75 472 LEU A O 1
ATOM 3750 N N . LEU A 1 473 ? 15.602 51.969 4.602 1 72.19 473 LEU A N 1
ATOM 3751 C CA . LEU A 1 473 ? 15.492 52.625 5.902 1 72.19 473 LEU A CA 1
ATOM 3752 C C . LEU A 1 473 ? 15.219 51.594 7 1 72.19 473 LEU A C 1
ATOM 3754 O O . LEU A 1 473 ? 15.734 51.719 8.109 1 72.19 473 LEU A O 1
ATOM 3758 N N . ARG A 1 474 ? 14.484 50.688 6.652 1 72.12 474 ARG A N 1
ATOM 3759 C CA . ARG A 1 474 ? 14.141 49.656 7.617 1 72.12 474 ARG A CA 1
ATOM 3760 C C . ARG A 1 474 ? 15.352 48.781 7.938 1 72.12 474 ARG A C 1
ATOM 3762 O O . ARG A 1 474 ? 15.406 48.156 9 1 72.12 474 ARG A O 1
ATOM 3769 N N . LEU A 1 475 ? 16.266 48.719 7.059 1 75.81 475 LEU A N 1
ATOM 3770 C CA . LEU A 1 475 ? 17.469 47.875 7.258 1 75.81 475 LEU A CA 1
ATOM 3771 C C . LEU A 1 475 ? 18.469 48.594 8.164 1 75.81 475 LEU A C 1
ATOM 3773 O O . LEU A 1 475 ? 19.391 47.969 8.68 1 75.81 475 LEU A O 1
ATOM 3777 N N . GLU A 1 476 ? 18.234 49.906 8.391 1 74.81 476 GLU A N 1
ATOM 3778 C CA . GLU A 1 476 ? 19.141 50.656 9.25 1 74.81 476 GLU A CA 1
ATOM 3779 C C . GLU A 1 476 ? 18.875 50.344 10.727 1 74.81 476 GLU A C 1
ATOM 3781 O O . GLU A 1 476 ? 17.859 50.781 11.266 1 74.81 476 GLU A O 1
ATOM 3786 N N . ILE A 1 477 ? 19.609 49.438 11.25 1 76.62 477 ILE A N 1
ATOM 3787 C CA . ILE A 1 477 ? 19.469 49.031 12.648 1 76.62 477 ILE A CA 1
ATOM 3788 C C . ILE A 1 477 ? 20.688 49.5 13.438 1 76.62 477 ILE A C 1
ATOM 3790 O O . ILE A 1 477 ? 21.719 49.844 12.852 1 76.62 477 ILE A O 1
ATOM 3794 N N . THR A 1 478 ? 20.531 49.656 14.734 1 77.5 478 THR A N 1
ATOM 3795 C CA . THR A 1 478 ? 21.609 50.062 15.625 1 77.5 478 THR A CA 1
ATOM 3796 C C . THR A 1 478 ? 22.688 49 15.727 1 77.5 478 THR A C 1
ATOM 3798 O O . THR A 1 478 ? 22.438 47.844 15.438 1 77.5 478 THR A O 1
ATOM 3801 N N . PRO A 1 479 ? 23.891 49.406 15.875 1 80.94 479 PRO A N 1
ATOM 3802 C CA . PRO A 1 479 ? 24.969 48.438 16.047 1 80.94 479 PRO A CA 1
ATOM 3803 C C . PRO A 1 479 ? 24.672 47.375 17.094 1 80.94 479 PRO A C 1
ATOM 3805 O O . PRO A 1 479 ? 25.062 46.219 16.938 1 80.94 479 PRO A O 1
ATOM 3808 N N . GLU A 1 480 ? 24 47.75 18.047 1 79.56 480 GLU A N 1
ATOM 3809 C CA . GLU A 1 480 ? 23.641 46.781 19.078 1 79.56 480 GLU A CA 1
ATOM 3810 C C . GLU A 1 480 ? 22.688 45.719 18.547 1 79.56 480 GLU A C 1
ATOM 3812 O O . GLU A 1 480 ? 22.797 44.531 18.891 1 79.56 480 GLU A O 1
ATOM 3817 N N . GLU A 1 481 ? 21.844 46.25 17.766 1 81.81 481 GLU A N 1
ATOM 3818 C CA . GLU A 1 481 ? 20.875 45.312 17.172 1 81.81 481 GLU A CA 1
ATOM 3819 C C . GLU A 1 481 ? 21.562 44.375 16.188 1 81.81 481 GLU A C 1
ATOM 3821 O O . GLU A 1 481 ? 21.203 43.188 16.094 1 81.81 481 GLU A O 1
ATOM 3826 N N . LYS A 1 482 ? 22.516 44.812 15.555 1 85.38 482 LYS A N 1
ATOM 3827 C CA . LYS A 1 482 ? 23.297 44 14.633 1 85.38 482 LYS A CA 1
ATOM 3828 C C . LYS A 1 482 ? 24.016 42.875 15.367 1 85.38 482 LYS A C 1
ATOM 3830 O O . LYS A 1 482 ? 24.016 41.719 14.906 1 85.38 482 LYS A O 1
ATOM 3835 N N . ASP A 1 483 ? 24.5 43.25 16.453 1 81.12 483 ASP A N 1
ATOM 3836 C CA . ASP A 1 483 ? 25.203 42.25 17.266 1 81.12 483 ASP A CA 1
ATOM 3837 C C . ASP A 1 483 ? 24.234 41.188 17.781 1 81.12 483 ASP A C 1
ATOM 3839 O O . ASP A 1 483 ? 24.578 40 17.812 1 81.12 483 ASP A O 1
ATOM 3843 N N . LYS A 1 484 ? 23.141 41.656 18.078 1 80.56 484 LYS A N 1
ATOM 3844 C CA . LYS A 1 484 ? 22.125 40.719 18.562 1 80.56 484 LYS A CA 1
ATOM 3845 C C . LYS A 1 484 ? 21.688 39.75 17.469 1 80.56 484 LYS A C 1
ATOM 3847 O O . LYS A 1 484 ? 21.516 38.562 17.719 1 80.56 484 LYS A O 1
ATOM 3852 N N . ILE A 1 485 ? 21.5 40.25 16.328 1 81.56 485 ILE A N 1
ATOM 3853 C CA . ILE A 1 485 ? 21.094 39.438 15.188 1 81.56 485 ILE A CA 1
ATOM 3854 C C . ILE A 1 485 ? 22.172 38.375 14.906 1 81.56 485 ILE A C 1
ATOM 3856 O O . ILE A 1 485 ? 21.859 37.219 14.625 1 81.56 485 ILE A O 1
ATOM 3860 N N . GLU A 1 486 ? 23.359 38.75 14.969 1 83.56 486 GLU A N 1
ATOM 3861 C CA . GLU A 1 486 ? 24.469 37.812 14.742 1 83.56 486 GLU A CA 1
ATOM 3862 C C . GLU A 1 486 ? 24.453 36.688 15.758 1 83.56 486 GLU A C 1
ATOM 3864 O O . GLU A 1 486 ? 24.656 35.5 15.406 1 83.56 486 GLU A O 1
ATOM 3869 N N . GLN A 1 487 ? 24.109 37.062 16.891 1 77.56 487 GLN A N 1
ATOM 3870 C CA . GLN A 1 487 ? 24.094 36.062 17.969 1 77.56 487 GLN A CA 1
ATOM 3871 C C . GLN A 1 487 ? 22.875 35.156 17.828 1 77.56 487 GLN A C 1
ATOM 3873 O O . GLN A 1 487 ? 22.969 33.938 18.078 1 77.56 487 GLN A O 1
ATOM 3878 N N . ASP A 1 488 ? 21.828 35.781 17.406 1 75 488 ASP A N 1
ATOM 3879 C CA . ASP A 1 488 ? 20.578 35.031 17.359 1 75 488 ASP A CA 1
ATOM 3880 C C . ASP A 1 488 ? 20.531 34.125 16.125 1 75 488 ASP A C 1
ATOM 3882 O O . ASP A 1 488 ? 19.75 33.188 16.078 1 75 488 ASP A O 1
ATOM 3886 N N . THR A 1 489 ? 21.375 34.406 15.195 1 76.94 489 THR A N 1
ATOM 3887 C CA . THR A 1 489 ? 21.312 33.656 13.945 1 76.94 489 THR A CA 1
ATOM 3888 C C . THR A 1 489 ? 22.516 32.719 13.812 1 76.94 489 THR A C 1
ATOM 3890 O O . THR A 1 489 ? 22.922 32.375 12.695 1 76.94 489 THR A O 1
ATOM 3893 N N . ILE A 1 490 ? 23 32.281 14.844 1 72.88 490 ILE A N 1
ATOM 3894 C CA . ILE A 1 490 ? 24.203 31.453 14.852 1 72.88 490 ILE A CA 1
ATOM 3895 C C . ILE A 1 490 ? 23.922 30.125 14.18 1 72.88 490 ILE A C 1
ATOM 3897 O O . ILE A 1 490 ? 24.812 29.516 13.578 1 72.88 490 ILE A O 1
ATOM 3901 N N . LEU A 1 491 ? 22.688 29.812 14.18 1 65.06 491 LEU A N 1
ATOM 3902 C CA . LEU A 1 491 ? 22.328 28.516 13.609 1 65.06 491 LEU A CA 1
ATOM 3903 C C . LEU A 1 491 ? 22.109 28.625 12.109 1 65.06 491 LEU A C 1
ATOM 3905 O O . LEU A 1 491 ? 21.828 27.625 11.438 1 65.06 491 LEU A O 1
ATOM 3909 N N . GLN A 1 492 ? 22.172 29.781 11.586 1 68.94 492 GLN A N 1
ATOM 3910 C CA . GLN A 1 492 ? 22.141 30.094 10.164 1 68.94 492 GLN A CA 1
ATOM 3911 C C . GLN A 1 492 ? 20.891 29.484 9.492 1 68.94 492 GLN A C 1
ATOM 3913 O O . GLN A 1 492 ? 19.766 29.797 9.891 1 68.94 492 GLN A O 1
ATOM 3918 N N . SER A 1 493 ? 21.031 28.469 8.711 1 64.19 493 SER A N 1
ATOM 3919 C CA . SER A 1 493 ? 19.969 27.984 7.852 1 64.19 493 SER A CA 1
ATOM 3920 C C . SER A 1 493 ? 18.844 27.344 8.664 1 64.19 493 SER A C 1
ATOM 3922 O O . SER A 1 493 ? 17.719 27.219 8.195 1 64.19 493 SER A O 1
ATOM 3924 N N . ALA A 1 494 ? 19.141 27.172 9.867 1 61.44 494 ALA A N 1
ATOM 3925 C CA . ALA A 1 494 ? 18.125 26.547 10.719 1 61.44 494 ALA A CA 1
ATOM 3926 C C . ALA A 1 494 ? 17.266 27.594 11.414 1 61.44 494 ALA A C 1
ATOM 3928 O O . ALA A 1 494 ? 16.203 27.281 11.945 1 61.44 494 ALA A O 1
ATOM 3929 N N . SER A 1 495 ? 17.688 28.844 11.438 1 64.06 495 SER A N 1
ATOM 3930 C CA . SER A 1 495 ? 17 29.922 12.133 1 64.06 495 SER A CA 1
ATOM 3931 C C . SER A 1 495 ? 16.094 30.703 11.18 1 64.06 495 SER A C 1
ATOM 3933 O O . SER A 1 495 ? 16.562 31.203 10.148 1 64.06 495 SER A O 1
ATOM 3935 N N . PRO A 1 496 ? 14.812 30.781 11.523 1 66.06 496 PRO A N 1
ATOM 3936 C CA . PRO A 1 496 ? 13.922 31.594 10.703 1 66.06 496 PRO A CA 1
ATOM 3937 C C . PRO A 1 496 ? 14.375 33.062 10.617 1 66.06 496 PRO A C 1
ATOM 3939 O O . PRO A 1 496 ? 14.219 33.688 9.57 1 66.06 496 PRO A O 1
ATOM 3942 N N . LEU A 1 497 ? 14.828 33.438 11.773 1 71.62 497 LEU A N 1
ATOM 3943 C CA . LEU A 1 497 ? 15.305 34.812 11.781 1 71.62 497 LEU A CA 1
ATOM 3944 C C . LEU A 1 497 ? 16.422 35 10.766 1 71.62 497 LEU A C 1
ATOM 3946 O O . LEU A 1 497 ? 16.469 36.031 10.078 1 71.62 497 LEU A O 1
ATOM 3950 N N . TRP A 1 498 ? 17.281 34.062 10.688 1 77.25 498 TRP A N 1
ATOM 3951 C CA . TRP A 1 498 ? 18.375 34.094 9.711 1 77.25 498 TRP A CA 1
ATOM 3952 C C . TRP A 1 498 ? 17.828 34.156 8.289 1 77.25 498 TRP A C 1
ATOM 3954 O O . TRP A 1 498 ? 18.281 34.969 7.477 1 77.25 498 TRP A O 1
ATOM 3964 N N . LEU A 1 499 ? 16.906 33.375 8.117 1 71.25 499 LEU A N 1
ATOM 3965 C CA . LEU A 1 499 ? 16.312 33.312 6.785 1 71.25 499 LEU A CA 1
ATOM 3966 C C . LEU A 1 499 ? 15.656 34.656 6.41 1 71.25 499 LEU A C 1
ATOM 3968 O O . LEU A 1 499 ? 15.812 35.125 5.285 1 71.25 499 LEU A O 1
ATOM 3972 N N . GLU A 1 500 ? 14.961 35.156 7.379 1 74.06 500 GLU A N 1
ATOM 3973 C CA . GLU A 1 500 ? 14.266 36.406 7.137 1 74.06 500 GLU A CA 1
ATOM 3974 C C . GLU A 1 500 ? 15.258 37.562 6.926 1 74.06 500 GLU A C 1
ATOM 3976 O O . GLU A 1 500 ? 15.094 38.344 6.012 1 74.06 500 GLU A O 1
ATOM 3981 N N . THR A 1 501 ? 16.219 37.562 7.812 1 77 501 THR A N 1
ATOM 3982 C CA . THR A 1 501 ? 17.156 38.656 7.754 1 77 501 THR A CA 1
ATOM 3983 C C . THR A 1 501 ? 18.016 38.562 6.5 1 77 501 THR A C 1
ATOM 3985 O O . THR A 1 501 ? 18.312 39.594 5.863 1 77 501 THR A O 1
ATOM 3988 N N . ARG A 1 502 ? 18.359 37.438 6.094 1 77.38 502 ARG A N 1
ATOM 3989 C CA . ARG A 1 502 ? 19.219 37.219 4.938 1 77.38 502 ARG A CA 1
ATOM 3990 C C . ARG A 1 502 ? 18.516 37.625 3.646 1 77.38 502 ARG A C 1
ATOM 3992 O O . ARG A 1 502 ? 19.172 38.094 2.711 1 77.38 502 ARG A O 1
ATOM 3999 N N . ARG A 1 503 ? 17.344 37.438 3.691 1 74.38 503 ARG A N 1
ATOM 4000 C CA . ARG A 1 503 ? 16.562 37.781 2.51 1 74.38 503 ARG A CA 1
ATOM 4001 C C . ARG A 1 503 ? 16.594 39.281 2.266 1 74.38 503 ARG A C 1
ATOM 4003 O O . ARG A 1 503 ? 16.438 39.75 1.131 1 74.38 503 ARG A O 1
ATOM 4010 N N . LYS A 1 504 ? 16.734 39.969 3.381 1 75.88 504 LYS A N 1
ATOM 4011 C CA . LYS A 1 504 ? 16.703 41.406 3.289 1 75.88 504 LYS A CA 1
ATOM 4012 C C . LYS A 1 504 ? 18.078 41.969 2.977 1 75.88 504 LYS A C 1
ATOM 4014 O O . LYS A 1 504 ? 18.219 43.156 2.666 1 75.88 504 LYS A O 1
ATOM 4019 N N . LEU A 1 505 ? 19.109 41.094 3.064 1 79.19 505 LEU A N 1
ATOM 4020 C CA . LEU A 1 505 ? 20.484 41.562 2.93 1 79.19 505 LEU A CA 1
ATOM 4021 C C . LEU A 1 505 ? 21.141 40.969 1.674 1 79.19 505 LEU A C 1
ATOM 4023 O O . LEU A 1 505 ? 20.719 39.938 1.168 1 79.19 505 LEU A O 1
ATOM 4027 N N . LEU A 1 506 ? 21.984 41.719 1.095 1 80.06 506 LEU A N 1
ATOM 4028 C CA . LEU A 1 506 ? 22.891 41.156 0.084 1 80.06 506 LEU A CA 1
ATOM 4029 C C . LEU A 1 506 ? 24.078 40.469 0.735 1 80.06 506 LEU A C 1
ATOM 4031 O O . LEU A 1 506 ? 24.891 41.094 1.403 1 80.06 506 LEU A O 1
ATOM 4035 N N . THR A 1 507 ? 24.062 39.219 0.631 1 82.06 507 THR A N 1
ATOM 4036 C CA . THR A 1 507 ? 25.062 38.438 1.35 1 82.06 507 THR A CA 1
ATOM 4037 C C . THR A 1 507 ? 26.344 38.344 0.532 1 82.06 507 THR A C 1
ATOM 4039 O O . THR A 1 507 ? 26.359 38.625 -0.668 1 82.06 507 THR A O 1
ATOM 4042 N N . ALA A 1 508 ? 27.391 37.844 1.182 1 77.69 508 ALA A N 1
ATOM 4043 C CA . ALA A 1 508 ? 28.719 37.781 0.59 1 77.69 508 ALA A CA 1
ATOM 4044 C C . ALA A 1 508 ? 28.719 36.844 -0.62 1 77.69 508 ALA A C 1
ATOM 4046 O O . ALA A 1 508 ? 29.453 37.062 -1.584 1 77.69 508 ALA A O 1
ATOM 4047 N N . SER A 1 509 ? 27.891 35.844 -0.61 1 73.94 509 SER A N 1
ATOM 4048 C CA . SER A 1 509 ? 27.859 34.875 -1.694 1 73.94 509 SER A CA 1
ATOM 4049 C C . SER A 1 509 ? 27.359 35.5 -2.988 1 73.94 509 SER A C 1
ATOM 4051 O O . SER A 1 509 ? 27.688 35.031 -4.082 1 73.94 509 SER A O 1
ATOM 4053 N N . TRP A 1 510 ? 26.594 36.469 -2.801 1 77.12 510 TRP A N 1
ATOM 4054 C CA . TRP A 1 510 ? 25.984 37.062 -3.982 1 77.12 510 TRP A CA 1
ATOM 4055 C C . TRP A 1 510 ? 26.656 38.375 -4.348 1 77.12 510 TRP A C 1
ATOM 4057 O O . TRP A 1 510 ? 26.406 38.938 -5.418 1 77.12 510 TRP A O 1
ATOM 4067 N N . PHE A 1 511 ? 27.547 38.844 -3.506 1 76.81 511 PHE A N 1
ATOM 4068 C CA . PHE A 1 511 ? 28.109 40.156 -3.676 1 76.81 511 PHE A CA 1
ATOM 4069 C C . PHE A 1 511 ? 28.891 40.25 -4.984 1 76.81 511 PHE A C 1
ATOM 4071 O O . PHE A 1 511 ? 28.719 41.188 -5.75 1 76.81 511 PHE A O 1
ATOM 4078 N N . SER A 1 512 ? 29.641 39.188 -5.16 1 71.81 512 SER A N 1
ATOM 4079 C CA . SER A 1 512 ? 30.453 39.219 -6.375 1 71.81 512 SER A CA 1
ATOM 4080 C C . SER A 1 512 ? 29.578 39.188 -7.625 1 71.81 512 SER A C 1
ATOM 4082 O O . SER A 1 512 ? 29.859 39.906 -8.586 1 71.81 512 SER A O 1
ATOM 4084 N N . THR A 1 513 ? 28.625 38.438 -7.535 1 76.88 513 THR A N 1
ATOM 4085 C CA . THR A 1 513 ? 27.734 38.281 -8.688 1 76.88 513 THR A CA 1
ATOM 4086 C C . THR A 1 513 ? 27 39.594 -8.961 1 76.88 513 THR A C 1
ATOM 4088 O O . THR A 1 513 ? 26.828 40 -10.117 1 76.88 513 THR A O 1
ATOM 4091 N N . VAL A 1 514 ? 26.641 40.188 -7.898 1 79 514 VAL A N 1
ATOM 4092 C CA . VAL A 1 514 ? 25.906 41.406 -8.047 1 79 514 VAL A CA 1
ATOM 4093 C C . VAL A 1 514 ? 26.844 42.531 -8.523 1 79 514 VAL A C 1
ATOM 4095 O O . VAL A 1 514 ? 26.484 43.312 -9.398 1 79 514 VAL A O 1
ATOM 4098 N N . CYS A 1 515 ? 28.047 42.469 -8.008 1 73.44 515 CYS A N 1
ATOM 4099 C CA . CYS A 1 515 ? 29.016 43.5 -8.352 1 73.44 515 CYS A CA 1
ATOM 4100 C C . CYS A 1 515 ? 29.5 43.344 -9.789 1 73.44 515 CYS A C 1
ATOM 4102 O O . CYS A 1 515 ? 29.781 44.312 -10.469 1 73.44 515 CYS A O 1
ATOM 4104 N N . LYS A 1 516 ? 29.5 42.094 -10.164 1 73.25 516 LYS A N 1
ATOM 4105 C CA . LYS A 1 516 ? 30.031 41.844 -11.492 1 73.25 516 LYS A CA 1
ATOM 4106 C C . LYS A 1 516 ? 28.938 41.906 -12.555 1 73.25 516 LYS A C 1
ATOM 4108 O O . LYS A 1 516 ? 29.203 41.719 -13.742 1 73.25 516 LYS A O 1
ATOM 4113 N N . ARG A 1 517 ? 27.891 42.062 -12.07 1 74.31 517 ARG A N 1
ATOM 4114 C CA . ARG A 1 517 ? 26.781 42.094 -13.023 1 74.31 517 ARG A CA 1
ATOM 4115 C C . ARG A 1 517 ? 26.891 43.312 -13.93 1 74.31 517 ARG A C 1
ATOM 4117 O O . ARG A 1 517 ? 27.156 44.406 -13.461 1 74.31 517 ARG A O 1
ATOM 4124 N N . ARG A 1 518 ? 26.719 43.031 -15.188 1 66.06 518 ARG A N 1
ATOM 4125 C CA . ARG A 1 518 ? 26.688 44.125 -16.141 1 66.06 518 ARG A CA 1
ATOM 4126 C C . ARG A 1 518 ? 25.391 44.906 -16.031 1 66.06 518 ARG A C 1
ATOM 4128 O O . ARG A 1 518 ? 24.312 44.344 -15.875 1 66.06 518 ARG A O 1
ATOM 4135 N N . PRO A 1 519 ? 25.391 46.156 -15.836 1 61.5 519 PRO A N 1
ATOM 4136 C CA . PRO A 1 519 ? 24.188 47 -15.688 1 61.5 519 PRO A CA 1
ATOM 4137 C C . PRO A 1 519 ? 23.172 46.75 -16.797 1 61.5 519 PRO A C 1
ATOM 4139 O O . PRO A 1 519 ? 21.969 46.938 -16.594 1 61.5 519 PRO A O 1
ATOM 4142 N N . SER A 1 520 ? 23.609 46.312 -17.891 1 63.31 520 SER A N 1
ATOM 4143 C CA . SER A 1 520 ? 22.719 46.125 -19.047 1 63.31 520 SER A CA 1
ATOM 4144 C C . SER A 1 520 ? 21.969 44.812 -18.969 1 63.31 520 SER A C 1
ATOM 4146 O O . SER A 1 520 ? 20.984 44.594 -19.672 1 63.31 520 SER A O 1
ATOM 4148 N N . SER A 1 521 ? 22.406 43.969 -18.172 1 62.16 521 SER A N 1
ATOM 4149 C CA . SER A 1 521 ? 21.797 42.656 -18.141 1 62.16 521 SER A CA 1
ATOM 4150 C C . SER A 1 521 ? 20.578 42.625 -17.234 1 62.16 521 SER A C 1
ATOM 4152 O O . SER A 1 521 ? 20.516 43.344 -16.25 1 62.16 521 SER A O 1
ATOM 4154 N N . ASN A 1 522 ? 19.594 42 -17.703 1 63.34 522 ASN A N 1
ATOM 4155 C CA . ASN A 1 522 ? 18.375 41.812 -16.922 1 63.34 522 ASN A CA 1
ATOM 4156 C C . ASN A 1 522 ? 18.688 41.219 -15.547 1 63.34 522 ASN A C 1
ATOM 4158 O O . ASN A 1 522 ? 19.359 40.219 -15.438 1 63.34 522 ASN A O 1
ATOM 4162 N N . CYS A 1 523 ? 18.375 42 -14.477 1 65.75 523 CYS A N 1
ATOM 4163 C CA . CYS A 1 523 ? 18.688 41.594 -13.102 1 65.75 523 CYS A CA 1
ATOM 4164 C C . CYS A 1 523 ? 17.672 40.594 -12.562 1 65.75 523 CYS A C 1
ATOM 4166 O O . CYS A 1 523 ? 17.859 40.031 -11.492 1 65.75 523 CYS A O 1
ATOM 4168 N N . ALA A 1 524 ? 16.703 40.406 -13.25 1 65.38 524 ALA A N 1
ATOM 4169 C CA . ALA A 1 524 ? 15.562 39.594 -12.766 1 65.38 524 ALA A CA 1
ATOM 4170 C C . ALA A 1 524 ? 16 38.188 -12.406 1 65.38 524 ALA A C 1
ATOM 4172 O O . ALA A 1 524 ? 15.68 37.688 -11.328 1 65.38 524 ALA A O 1
ATOM 4173 N N . PRO A 1 525 ? 16.703 37.688 -13.281 1 64.62 525 PRO A N 1
ATOM 4174 C CA . PRO A 1 525 ? 17.078 36.312 -12.945 1 64.62 525 PRO A CA 1
ATOM 4175 C C . PRO A 1 525 ? 17.969 36.25 -11.711 1 64.62 525 PRO A C 1
ATOM 4177 O O . PRO A 1 525 ? 17.844 35.312 -10.898 1 64.62 525 PRO A O 1
ATOM 4180 N N . LEU A 1 526 ? 18.797 37.156 -11.664 1 69.12 526 LEU A N 1
ATOM 4181 C CA . LEU A 1 526 ? 19.703 37.188 -10.531 1 69.12 526 LEU A CA 1
ATOM 4182 C C . LEU A 1 526 ? 18.938 37.438 -9.234 1 69.12 526 LEU A C 1
ATOM 4184 O O . LEU A 1 526 ? 19.188 36.781 -8.219 1 69.12 526 LEU A O 1
ATOM 4188 N N . VAL A 1 527 ? 18.031 38.375 -9.281 1 69.62 527 VAL A N 1
ATOM 4189 C CA . VAL A 1 527 ? 17.234 38.719 -8.102 1 69.62 527 VAL A CA 1
ATOM 4190 C C . VAL A 1 527 ? 16.391 37.5 -7.688 1 69.62 527 VAL A C 1
ATOM 4192 O O . VAL A 1 527 ? 16.281 37.188 -6.5 1 69.62 527 VAL A O 1
ATOM 4195 N N . LYS A 1 528 ? 15.922 36.938 -8.672 1 66.19 528 LYS A N 1
ATOM 4196 C CA . LYS A 1 528 ? 15.117 35.75 -8.398 1 66.19 528 LYS A CA 1
ATOM 4197 C C . LYS A 1 528 ? 15.961 34.656 -7.738 1 66.19 528 LYS A C 1
ATOM 4199 O O . LYS A 1 528 ? 15.5 33.969 -6.816 1 66.19 528 LYS A O 1
ATOM 4204 N N . GLN A 1 529 ? 17.109 34.594 -8.203 1 66.25 529 GLN A N 1
ATOM 4205 C CA . GLN A 1 529 ? 18.016 33.594 -7.637 1 66.25 529 GLN A CA 1
ATOM 4206 C C . GLN A 1 529 ? 18.375 33.938 -6.195 1 66.25 529 GLN A C 1
ATOM 4208 O O . GLN A 1 529 ? 18.453 33.031 -5.344 1 66.25 529 GLN A O 1
ATOM 4213 N N . ILE A 1 530 ? 18.562 35.188 -5.996 1 65.38 530 ILE A N 1
ATOM 4214 C CA . ILE A 1 530 ? 19.016 35.625 -4.68 1 65.38 530 ILE A CA 1
ATOM 4215 C C . ILE A 1 530 ? 17.875 35.531 -3.678 1 65.38 530 ILE A C 1
ATOM 4217 O O . ILE A 1 530 ? 18.062 35.062 -2.555 1 65.38 530 ILE A O 1
ATOM 4221 N N . LEU A 1 531 ? 16.688 35.906 -4.137 1 62.75 531 LEU A N 1
ATOM 4222 C CA . LEU A 1 531 ? 15.586 36.031 -3.193 1 62.75 531 LEU A CA 1
ATOM 4223 C C . LEU A 1 531 ? 14.805 34.719 -3.109 1 62.75 531 LEU A C 1
ATOM 4225 O O . LEU A 1 531 ? 14.289 34.375 -2.047 1 62.75 531 LEU A O 1
ATOM 4229 N N . TYR A 1 532 ? 14.734 34.094 -4.254 1 56.19 532 TYR A N 1
ATOM 4230 C CA . TYR A 1 532 ? 13.844 32.938 -4.309 1 56.19 532 TYR A CA 1
ATOM 4231 C C . TYR A 1 532 ? 14.617 31.688 -4.668 1 56.19 532 TYR A C 1
ATOM 4233 O O . TYR A 1 532 ? 14.031 30.703 -5.145 1 56.19 532 TYR A O 1
ATOM 4241 N N . GLY A 1 533 ? 15.797 31.828 -4.641 1 55 533 GLY A N 1
ATOM 4242 C CA . GLY A 1 533 ? 16.625 30.719 -5.098 1 55 533 GLY A CA 1
ATOM 4243 C C . GLY A 1 533 ? 16.266 29.391 -4.449 1 55 533 GLY A C 1
ATOM 4244 O O . GLY A 1 533 ? 15.781 29.359 -3.312 1 55 533 GLY A O 1
ATOM 4245 N N . LYS A 1 534 ? 16.125 28.406 -5.219 1 51.88 534 LYS A N 1
ATOM 4246 C CA . LYS A 1 534 ? 15.836 27.031 -4.852 1 51.88 534 LYS A CA 1
ATOM 4247 C C . LYS A 1 534 ? 16.844 26.516 -3.832 1 51.88 534 LYS A C 1
ATOM 4249 O O . LYS A 1 534 ? 18.031 26.859 -3.885 1 51.88 534 LYS A O 1
ATOM 4254 N N . ASP A 1 535 ? 16.344 26.188 -2.736 1 50.88 535 ASP A N 1
ATOM 4255 C CA . ASP A 1 535 ? 17.219 25.484 -1.808 1 50.88 535 ASP A CA 1
ATOM 4256 C C . ASP A 1 535 ? 18.062 24.422 -2.531 1 50.88 535 ASP A C 1
ATOM 4258 O O . ASP A 1 535 ? 17.516 23.469 -3.096 1 50.88 535 ASP A O 1
ATOM 4262 N N . LEU A 1 536 ? 19.203 24.875 -2.883 1 50.34 536 LEU A N 1
ATOM 4263 C CA . LEU A 1 536 ? 20.094 23.969 -3.6 1 50.34 536 LEU A CA 1
ATOM 4264 C C . LEU A 1 536 ? 20.641 22.891 -2.666 1 50.34 536 LEU A C 1
ATOM 4266 O O . LEU A 1 536 ? 21.578 22.172 -3.02 1 50.34 536 LEU A O 1
ATOM 4270 N N . GLY A 1 537 ? 20.094 23.016 -1.585 1 51.69 537 GLY A N 1
ATOM 4271 C CA . GLY A 1 537 ? 20.594 22.078 -0.596 1 51.69 537 GLY A CA 1
ATOM 4272 C C . GLY A 1 537 ? 20.469 20.625 -1.022 1 51.69 537 GLY A C 1
ATOM 4273 O O . GLY A 1 537 ? 21.203 19.766 -0.541 1 51.69 537 GLY A O 1
ATOM 4274 N N . ASN A 1 538 ? 19.625 20.422 -1.949 1 50.94 538 ASN A N 1
ATOM 4275 C CA . ASN A 1 538 ? 19.391 19.031 -2.359 1 50.94 538 ASN A CA 1
ATOM 4276 C C . ASN A 1 538 ? 20.266 18.656 -3.555 1 50.94 538 ASN A C 1
ATOM 4278 O O . ASN A 1 538 ? 20.25 17.516 -4.008 1 50.94 538 ASN A O 1
ATOM 4282 N N . VAL A 1 539 ? 20.969 19.641 -4.082 1 53.69 539 VAL A N 1
ATOM 4283 C CA . VAL A 1 539 ? 21.922 19.328 -5.137 1 53.69 539 VAL A CA 1
ATOM 4284 C C . VAL A 1 539 ? 23.094 18.516 -4.559 1 53.69 539 VAL A C 1
ATOM 4286 O O . VAL A 1 539 ? 23.672 18.906 -3.545 1 53.69 539 VAL A O 1
ATOM 4289 N N . PRO A 1 540 ? 23.312 17.438 -5.129 1 57.5 540 PRO A N 1
ATOM 4290 C CA . PRO A 1 540 ? 24.281 16.516 -4.547 1 57.5 540 PRO A CA 1
ATOM 4291 C C . PRO A 1 540 ? 25.609 17.203 -4.195 1 57.5 540 PRO A C 1
ATOM 4293 O O . PRO A 1 540 ? 26.188 16.922 -3.137 1 57.5 540 PRO A O 1
ATOM 4296 N N . SER A 1 541 ? 26.047 18.156 -4.984 1 59 541 SER A N 1
ATOM 4297 C CA . SER A 1 541 ? 27.328 18.812 -4.73 1 59 541 SER A CA 1
ATOM 4298 C C . SER A 1 541 ? 27.25 19.703 -3.498 1 59 541 SER A C 1
ATOM 4300 O O . SER A 1 541 ? 28.188 19.766 -2.703 1 59 541 SER A O 1
ATOM 4302 N N . ILE A 1 542 ? 26.062 20.266 -3.354 1 57.97 542 ILE A N 1
ATOM 4303 C CA . ILE A 1 542 ? 25.891 21.203 -2.236 1 57.97 542 ILE A CA 1
ATOM 4304 C C . ILE A 1 542 ? 25.641 20.406 -0.951 1 57.97 542 ILE A C 1
ATOM 4306 O O . ILE A 1 542 ? 26.188 20.75 0.105 1 57.97 542 ILE A O 1
ATOM 4310 N N . LYS A 1 543 ? 24.922 19.359 -1.271 1 62.56 543 LYS A N 1
ATOM 4311 C CA . LYS A 1 543 ? 24.703 18.484 -0.125 1 62.56 543 LYS A CA 1
ATOM 4312 C C . LYS A 1 543 ? 26.016 17.891 0.377 1 62.56 543 LYS A C 1
ATOM 4314 O O . LYS A 1 543 ? 26.25 17.812 1.585 1 62.56 543 LYS A O 1
ATOM 4319 N N . HIS A 1 544 ? 26.844 17.484 -0.589 1 61.31 544 HIS A N 1
ATOM 4320 C CA . HIS A 1 544 ? 28.172 17 -0.245 1 61.31 544 HIS A CA 1
ATOM 4321 C C . HIS A 1 544 ? 28.953 18.047 0.528 1 61.31 544 HIS A C 1
ATOM 4323 O O . HIS A 1 544 ? 29.609 17.734 1.526 1 61.31 544 HIS A O 1
ATOM 4329 N N . GLY A 1 545 ? 28.859 19.188 0.122 1 62.09 545 GLY A N 1
ATOM 4330 C CA . GLY A 1 545 ? 29.578 20.266 0.773 1 62.09 545 GLY A CA 1
ATOM 4331 C C . GLY A 1 545 ? 29.109 20.531 2.195 1 62.09 545 GLY A C 1
ATOM 4332 O O . GLY A 1 545 ? 29.938 20.672 3.105 1 62.09 545 GLY A O 1
ATOM 4333 N N . LYS A 1 546 ? 27.875 20.406 2.229 1 63.69 546 LYS A N 1
ATOM 4334 C CA . LYS A 1 546 ? 27.281 20.656 3.543 1 63.69 546 LYS A CA 1
ATOM 4335 C C . LYS A 1 546 ? 27.609 19.531 4.512 1 63.69 546 LYS A C 1
ATOM 4337 O O . LYS A 1 546 ? 27.906 19.766 5.684 1 63.69 546 LYS A O 1
ATOM 4342 N N . ASP A 1 547 ? 27.609 18.375 3.908 1 63.22 547 ASP A N 1
ATOM 4343 C CA . ASP A 1 547 ? 27.844 17.188 4.73 1 63.22 547 ASP A CA 1
ATOM 4344 C C . ASP A 1 547 ? 29.281 17.141 5.223 1 63.22 547 ASP A C 1
ATOM 4346 O O . ASP A 1 547 ? 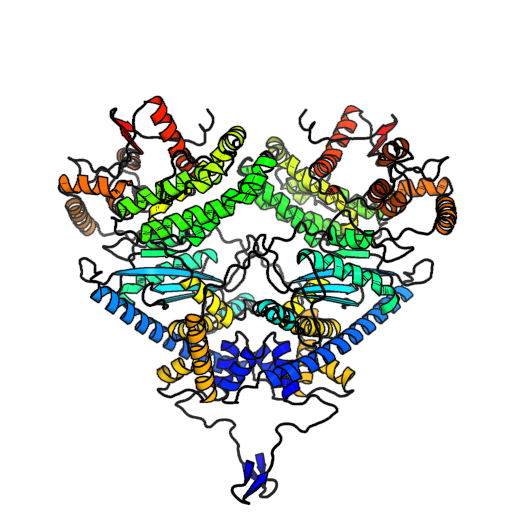29.562 16.641 6.32 1 63.22 547 ASP A O 1
ATOM 4350 N N . ASN A 1 548 ? 30.156 17.703 4.43 1 63.41 548 ASN A N 1
ATOM 4351 C CA . ASN A 1 548 ? 31.578 17.594 4.762 1 63.41 548 ASN A CA 1
ATOM 4352 C C . ASN A 1 548 ? 32.094 18.859 5.43 1 63.41 548 ASN A C 1
ATOM 4354 O O . ASN A 1 548 ? 33.25 18.938 5.816 1 63.41 548 ASN A O 1
ATOM 4358 N N . GLU A 1 549 ? 31.25 19.797 5.5 1 68.81 549 GLU A N 1
ATOM 4359 C CA . GLU A 1 549 ? 31.656 21.062 6.082 1 68.81 549 GLU A CA 1
ATOM 4360 C C . GLU A 1 549 ? 32.031 20.906 7.555 1 68.81 549 GLU A C 1
ATOM 4362 O O . GLU A 1 549 ? 33.031 21.484 8.016 1 68.81 549 GLU A O 1
ATOM 4367 N N . TYR A 1 550 ? 31.375 20.125 8.141 1 65.25 550 TYR A N 1
ATOM 4368 C CA . TYR A 1 550 ? 31.641 19.922 9.562 1 65.25 550 TYR A CA 1
ATOM 4369 C C . TYR A 1 550 ? 32.969 19.219 9.781 1 65.25 550 TYR A C 1
ATOM 4371 O O . TYR A 1 550 ? 33.75 19.594 10.648 1 65.25 550 TYR A O 1
ATOM 4379 N N . THR A 1 551 ? 33.094 18.203 8.969 1 69.06 551 THR A N 1
ATOM 4380 C CA . THR A 1 551 ? 34.344 17.469 9.07 1 69.06 551 THR A CA 1
ATOM 4381 C C . THR A 1 551 ? 35.531 18.391 8.781 1 69.06 551 THR A C 1
ATOM 4383 O O . THR A 1 551 ? 36.562 18.328 9.469 1 69.06 551 THR A O 1
ATOM 4386 N N . ALA A 1 552 ? 35.344 19.156 7.816 1 74.88 552 ALA A N 1
ATOM 4387 C CA . ALA A 1 552 ? 36.406 20.078 7.43 1 74.88 552 ALA A CA 1
ATOM 4388 C C . ALA A 1 552 ? 36.688 21.094 8.531 1 74.88 552 ALA A C 1
ATOM 4390 O O . ALA A 1 552 ? 37.844 21.438 8.797 1 74.88 552 ALA A O 1
ATOM 4391 N N . LEU A 1 553 ? 35.625 21.484 9.164 1 74.44 553 LEU A N 1
ATOM 4392 C CA . LEU A 1 553 ? 35.781 22.453 10.25 1 74.44 553 LEU A CA 1
ATOM 4393 C C . LEU A 1 553 ? 36.531 21.844 11.422 1 74.44 553 LEU A C 1
ATOM 4395 O O . LEU A 1 553 ? 37.406 22.484 12.023 1 74.44 553 LEU A O 1
ATOM 4399 N N . ARG A 1 554 ? 36.219 20.703 11.68 1 72 554 ARG A N 1
ATOM 4400 C CA . ARG A 1 554 ? 36.906 20 12.773 1 72 554 ARG A CA 1
ATOM 4401 C C . ARG A 1 554 ? 38.375 19.781 12.477 1 72 554 ARG A C 1
ATOM 4403 O O . ARG A 1 554 ? 39.219 19.953 13.352 1 72 554 ARG A O 1
ATOM 4410 N N . GLU A 1 555 ? 38.562 19.391 11.266 1 76.19 555 GLU A N 1
ATOM 4411 C CA . GLU A 1 555 ? 39.969 19.203 10.859 1 76.19 555 GLU A CA 1
ATOM 4412 C C . GLU A 1 555 ? 40.75 20.5 10.93 1 76.19 555 GLU A C 1
ATOM 4414 O O . GLU A 1 555 ? 41.906 20.516 11.352 1 76.19 555 GLU A O 1
ATOM 4419 N N . LEU A 1 556 ? 40.094 21.516 10.547 1 79.38 556 LEU A N 1
ATOM 4420 C CA . LEU A 1 556 ? 40.75 22.812 10.578 1 79.38 556 LEU A CA 1
ATOM 4421 C C . LEU A 1 556 ? 41.031 23.25 12.008 1 79.38 556 LEU A C 1
ATOM 4423 O O . LEU A 1 556 ? 42.062 23.844 12.289 1 79.38 556 LEU A O 1
ATOM 4427 N N . GLU A 1 557 ? 40.094 22.953 12.789 1 78.75 557 GLU A N 1
ATOM 4428 C CA . GLU A 1 557 ? 40.281 23.281 14.195 1 78.75 557 GLU A CA 1
ATOM 4429 C C . GLU A 1 557 ? 41.5 22.547 14.773 1 78.75 557 GLU A C 1
ATOM 4431 O O . GLU A 1 557 ? 42.25 23.125 15.57 1 78.75 557 GLU A O 1
ATOM 4436 N N . GLN A 1 558 ? 41.625 21.422 14.375 1 76.88 558 GLN A N 1
ATOM 4437 C CA . GLN A 1 558 ? 42.75 20.625 14.852 1 76.88 558 GLN A CA 1
ATOM 4438 C C . GLN A 1 558 ? 44.094 21.156 14.297 1 76.88 558 GLN A C 1
ATOM 4440 O O . GLN A 1 558 ? 45.094 21.234 15.016 1 76.88 558 GLN A O 1
ATOM 4445 N N . VAL A 1 559 ? 44.031 21.531 13.078 1 77.19 559 VAL A N 1
ATOM 4446 C CA . VAL A 1 559 ? 45.25 21.984 12.414 1 77.19 559 VAL A CA 1
ATOM 4447 C C . VAL A 1 559 ? 45.656 23.344 12.969 1 77.19 559 VAL A C 1
ATOM 4449 O O . VAL A 1 559 ? 46.844 23.594 13.211 1 77.19 559 VAL A O 1
ATOM 4452 N N . LEU A 1 560 ? 44.656 24.156 13.234 1 78.38 560 LEU A N 1
ATOM 4453 C CA . LEU A 1 560 ? 44.969 25.516 13.688 1 78.38 560 LEU A CA 1
ATOM 4454 C C . LEU A 1 560 ? 45.031 25.578 15.203 1 78.38 560 LEU A C 1
ATOM 4456 O O . LEU A 1 560 ? 45.469 26.578 15.773 1 78.38 560 LEU A O 1
ATOM 4460 N N . GLN A 1 561 ? 44.688 24.406 15.828 1 74.75 561 GLN A N 1
ATOM 4461 C CA . GLN A 1 561 ? 44.688 24.312 17.281 1 74.75 561 GLN A CA 1
ATOM 4462 C C . GLN A 1 561 ? 43.938 25.469 17.906 1 74.75 561 GLN A C 1
ATOM 4464 O O . GLN A 1 561 ? 44.406 26.109 18.844 1 74.75 561 GLN A O 1
ATOM 4469 N N . THR A 1 562 ? 42.906 25.938 17.203 1 76.38 562 THR A N 1
ATOM 4470 C CA . THR A 1 562 ? 42.031 27 17.703 1 76.38 562 THR A CA 1
ATOM 4471 C C . THR A 1 562 ? 40.562 26.594 17.656 1 76.38 562 THR A C 1
ATOM 4473 O O . THR A 1 562 ? 40.188 25.672 16.922 1 76.38 562 THR A O 1
ATOM 4476 N N . ASN A 1 563 ? 39.844 27.156 18.625 1 77.38 563 ASN A N 1
ATOM 4477 C CA . ASN A 1 563 ? 38.438 26.891 18.641 1 77.38 563 ASN A CA 1
ATOM 4478 C C . ASN A 1 563 ? 37.688 27.781 17.656 1 77.38 563 ASN A C 1
ATOM 4480 O O . ASN A 1 563 ? 37.844 29 17.656 1 77.38 563 ASN A O 1
ATOM 4484 N N . ILE A 1 564 ? 37.062 27.172 16.719 1 76.88 564 ILE A N 1
ATOM 4485 C CA . ILE A 1 564 ? 36.281 27.906 15.742 1 76.88 564 ILE A CA 1
ATOM 4486 C C . ILE A 1 564 ? 34.844 28.094 16.25 1 76.88 564 ILE A C 1
ATOM 4488 O O . ILE A 1 564 ? 34.156 27.125 16.531 1 76.88 564 ILE A O 1
ATOM 4492 N N . LEU A 1 565 ? 34.5 29.328 16.531 1 77 565 LEU A N 1
ATOM 4493 C CA . LEU A 1 565 ? 33.156 29.672 17.016 1 77 565 LEU A CA 1
ATOM 4494 C C . LEU A 1 565 ? 32.156 29.781 15.852 1 77 565 LEU A C 1
ATOM 4496 O O . LEU A 1 565 ? 32.531 30.266 14.773 1 77 565 LEU A O 1
ATOM 4500 N N . GLN A 1 566 ? 31.031 29.312 16.094 1 76.75 566 GLN A N 1
ATOM 4501 C CA . GLN A 1 566 ? 29.984 29.469 15.094 1 76.75 566 GLN A CA 1
ATOM 4502 C C . GLN A 1 566 ? 29.531 30.922 14.984 1 76.75 566 GLN A C 1
ATOM 4504 O O . GLN A 1 566 ? 29.469 31.625 15.984 1 76.75 566 GLN A O 1
ATOM 4509 N N . CYS A 1 567 ? 29.438 31.406 13.734 1 77.75 567 CYS A N 1
ATOM 4510 C CA . CYS A 1 567 ? 29.031 32.781 13.492 1 77.75 567 CYS A CA 1
ATOM 4511 C C . CYS A 1 567 ? 27.641 32.844 12.875 1 77.75 567 CYS A C 1
ATOM 4513 O O . CYS A 1 567 ? 27.234 31.922 12.164 1 77.75 567 CYS A O 1
ATOM 4515 N N . GLY A 1 568 ? 26.922 33.75 13.328 1 79.69 568 GLY A N 1
ATOM 4516 C CA . GLY A 1 568 ? 25.641 34.031 12.695 1 79.69 568 GLY A CA 1
ATOM 4517 C C . GLY A 1 568 ? 25.75 35.062 11.57 1 79.69 568 GLY A C 1
ATOM 4518 O O . GLY A 1 568 ? 26.812 35.188 10.953 1 79.69 568 GLY A O 1
ATOM 4519 N N . LEU A 1 569 ? 24.688 35.594 11.219 1 84.56 569 LEU A N 1
ATOM 4520 C CA . LEU A 1 569 ? 24.641 36.625 10.156 1 84.56 569 LEU A CA 1
ATOM 4521 C C . LEU A 1 569 ? 25.219 37.938 10.648 1 84.56 569 LEU A C 1
ATOM 4523 O O . LEU A 1 569 ? 24.656 38.562 11.555 1 84.56 569 LEU A O 1
ATOM 4527 N N . SER A 1 570 ? 26.438 38.312 10.172 1 85.19 570 SER A N 1
ATOM 4528 C CA . SER A 1 570 ? 27.062 39.594 10.5 1 85.19 570 SER A CA 1
ATOM 4529 C C . SER A 1 570 ? 26.703 40.688 9.492 1 85.19 570 SER A C 1
ATOM 4531 O O . SER A 1 570 ? 26.859 40.5 8.289 1 85.19 570 SER A O 1
ATOM 4533 N N . ILE A 1 571 ? 26.078 41.688 9.969 1 87.5 571 ILE A N 1
ATOM 4534 C CA . ILE A 1 571 ? 25.703 42.812 9.125 1 87.5 571 ILE A CA 1
ATOM 4535 C C . ILE A 1 571 ? 26.797 43.875 9.18 1 87.5 571 ILE A C 1
ATOM 4537 O O . ILE A 1 571 ? 27.312 44.188 10.25 1 87.5 571 ILE A O 1
ATOM 4541 N N . ASP A 1 572 ? 27.156 44.406 8.062 1 83.5 572 ASP A N 1
ATOM 4542 C CA . ASP A 1 572 ? 28.203 45.406 7.945 1 83.5 572 ASP A CA 1
ATOM 4543 C C . ASP A 1 572 ? 27.891 46.656 8.781 1 83.5 572 ASP A C 1
ATOM 4545 O O . ASP A 1 572 ? 26.734 47.094 8.812 1 83.5 572 ASP A O 1
ATOM 4549 N N . LYS A 1 573 ? 28.844 47.125 9.453 1 81.25 573 LYS A N 1
ATOM 4550 C CA . LYS A 1 573 ? 28.656 48.281 10.359 1 81.25 573 LYS A CA 1
ATOM 4551 C C . LYS A 1 573 ? 28.328 49.531 9.586 1 81.25 573 LYS A C 1
ATOM 4553 O O . LYS A 1 573 ? 27.531 50.375 10.047 1 81.25 573 LYS A O 1
ATOM 4558 N N . GLU A 1 574 ? 28.875 49.688 8.445 1 79.12 574 GLU A N 1
ATOM 4559 C CA . GLU A 1 574 ? 28.719 50.938 7.664 1 79.12 574 GLU A CA 1
ATOM 4560 C C . GLU A 1 574 ? 27.578 50.781 6.656 1 79.12 574 GLU A C 1
ATOM 4562 O O . GLU A 1 574 ? 26.781 51.719 6.465 1 79.12 574 GLU A O 1
ATOM 4567 N N . ILE A 1 575 ? 27.562 49.625 6.059 1 81.06 575 ILE A N 1
ATOM 4568 C CA . ILE A 1 575 ? 26.562 49.406 5.027 1 81.06 575 ILE A CA 1
ATOM 4569 C C . ILE A 1 575 ? 25.547 48.375 5.531 1 81.06 575 ILE A C 1
ATOM 4571 O O . ILE A 1 575 ? 25.797 47.156 5.48 1 81.06 575 ILE A O 1
ATOM 4575 N N . SER A 1 576 ? 24.453 48.812 5.887 1 80.5 576 SER A N 1
ATOM 4576 C CA . SER A 1 576 ? 23.469 48.031 6.605 1 80.5 576 SER A CA 1
ATOM 4577 C C . SER A 1 576 ? 22.828 46.969 5.695 1 80.5 576 SER A C 1
ATOM 4579 O O . SER A 1 576 ? 22.141 46.062 6.168 1 80.5 576 SER A O 1
ATOM 4581 N N . PHE A 1 577 ? 23 47.031 4.395 1 81.88 577 PHE A N 1
ATOM 4582 C CA . PHE A 1 577 ? 22.359 46.062 3.527 1 81.88 577 PHE A CA 1
ATOM 4583 C C . PHE A 1 577 ? 23.344 44.969 3.145 1 81.88 577 PHE A C 1
ATOM 4585 O O . PHE A 1 577 ? 22.984 44.031 2.396 1 81.88 577 PHE A O 1
ATOM 4592 N N . LEU A 1 578 ? 24.531 45 3.654 1 83 578 LEU A N 1
ATOM 4593 C CA . LEU A 1 578 ? 25.516 43.969 3.406 1 83 578 LEU A CA 1
ATOM 4594 C C . LEU A 1 578 ? 25.656 43.062 4.621 1 83 578 LEU A C 1
ATOM 4596 O O . LEU A 1 578 ? 25.703 43.531 5.758 1 83 578 LEU A O 1
ATOM 4600 N N . GLY A 1 579 ? 25.531 41.812 4.355 1 84.12 579 GLY A N 1
ATOM 4601 C CA . GLY A 1 579 ? 25.703 40.812 5.422 1 84.12 579 GLY A CA 1
ATOM 4602 C C . GLY A 1 579 ? 26.469 39.594 4.984 1 84.12 579 GLY A C 1
ATOM 4603 O O . GLY A 1 579 ? 26.625 39.344 3.785 1 84.12 579 GLY A O 1
ATOM 4604 N N . ALA A 1 580 ? 27.078 38.938 5.891 1 84.81 580 ALA A N 1
ATOM 4605 C CA . ALA A 1 580 ? 27.797 37.719 5.629 1 84.81 580 ALA A CA 1
ATOM 4606 C C . ALA A 1 580 ? 27.656 36.75 6.793 1 84.81 580 ALA A C 1
ATOM 4608 O O . ALA A 1 580 ? 27.516 37.156 7.945 1 84.81 580 ALA A O 1
ATOM 4609 N N . SER A 1 581 ? 27.5 35.531 6.418 1 81.88 581 SER A N 1
ATOM 4610 C CA . SER A 1 581 ? 27.5 34.469 7.41 1 81.88 581 SER A CA 1
ATOM 4611 C C . SER A 1 581 ? 28.703 33.531 7.227 1 81.88 581 SER A C 1
ATOM 4613 O O . SER A 1 581 ? 28.594 32.5 6.543 1 81.88 581 SER A O 1
ATOM 4615 N N . PRO A 1 582 ? 29.781 33.938 7.859 1 80.25 582 PRO A N 1
ATOM 4616 C CA . PRO A 1 582 ? 30.922 33.031 7.738 1 80.25 582 PRO A CA 1
ATOM 4617 C C . PRO A 1 582 ? 30.688 31.688 8.414 1 80.25 582 PRO A C 1
ATOM 4619 O O . PRO A 1 582 ? 29.781 31.547 9.227 1 80.25 582 PRO A O 1
ATOM 4622 N N . ASP A 1 583 ? 31.438 30.734 8.008 1 79 583 ASP A N 1
ATOM 4623 C CA . ASP A 1 583 ? 31.297 29.406 8.57 1 79 583 ASP A CA 1
ATOM 4624 C C . ASP A 1 583 ? 31.812 29.344 10.008 1 79 583 ASP A C 1
ATOM 4626 O O . ASP A 1 583 ? 31.438 28.469 10.781 1 79 583 ASP A O 1
ATOM 4630 N N . GLY A 1 584 ? 32.688 30.188 10.312 1 78.75 584 GLY A N 1
ATOM 4631 C CA . GLY A 1 584 ? 33.219 30.25 11.656 1 78.75 584 GLY A CA 1
ATOM 4632 C C . GLY A 1 584 ? 34.125 31.438 11.867 1 78.75 584 GLY A C 1
ATOM 4633 O O . GLY A 1 584 ? 34.469 32.156 10.922 1 78.75 584 GLY A O 1
ATOM 4634 N N . LYS A 1 585 ? 34.312 31.75 13.156 1 82.56 585 LYS A N 1
ATOM 4635 C CA . LYS A 1 585 ? 35.25 32.812 13.547 1 82.56 585 LYS A CA 1
ATOM 4636 C C . LYS A 1 585 ? 36.25 32.281 14.547 1 82.56 585 LYS A C 1
ATOM 4638 O O . LYS A 1 585 ? 35.938 31.453 15.406 1 82.56 585 LYS A O 1
ATOM 4643 N N . CYS A 1 586 ? 37.5 32.562 14.25 1 79.94 586 CYS A N 1
ATOM 4644 C CA . CYS A 1 586 ? 38.562 32.219 15.18 1 79.94 586 CYS A CA 1
ATOM 4645 C C . CYS A 1 586 ? 39.469 33.406 15.453 1 79.94 586 CYS A C 1
ATOM 4647 O O . CYS A 1 586 ? 39.219 34.5 14.992 1 79.94 586 CYS A O 1
ATOM 4649 N N . GLU A 1 587 ? 40.5 33.188 16.312 1 77.31 587 GLU A N 1
ATOM 4650 C CA . GLU A 1 587 ? 41.438 34.25 16.703 1 77.31 587 GLU A CA 1
ATOM 4651 C C . GLU A 1 587 ? 42.188 34.812 15.5 1 77.31 587 GLU A C 1
ATOM 4653 O O . GLU A 1 587 ? 42.531 36 15.477 1 77.31 587 GLU A O 1
ATOM 4658 N N . HIS A 1 588 ? 42.219 34.031 14.5 1 75.56 588 HIS A N 1
ATOM 4659 C CA . HIS A 1 588 ? 43 34.438 13.328 1 75.56 588 HIS A CA 1
ATOM 4660 C C . HIS A 1 588 ? 42.125 35.125 12.281 1 75.56 588 HIS A C 1
ATOM 4662 O O . HIS A 1 588 ? 42.625 35.656 11.312 1 75.56 588 HIS A O 1
ATOM 4668 N N . GLY A 1 589 ? 40.812 35 12.516 1 79.75 589 GLY A N 1
ATOM 4669 C CA . GLY A 1 589 ? 39.938 35.594 11.539 1 79.75 589 GLY A CA 1
ATOM 4670 C C . GLY A 1 589 ? 38.656 34.812 11.305 1 79.75 589 GLY A C 1
ATOM 4671 O O . GLY A 1 589 ? 38.188 34.156 12.211 1 79.75 589 GLY A O 1
ATOM 4672 N N . ILE A 1 590 ? 38.156 35.031 10.008 1 81.44 590 ILE A N 1
ATOM 4673 C CA . ILE A 1 590 ? 36.906 34.375 9.617 1 81.44 590 ILE A CA 1
ATOM 4674 C C . ILE A 1 590 ? 37.219 33.094 8.852 1 81.44 590 ILE A C 1
ATOM 4676 O O . ILE A 1 590 ? 38.25 33 8.18 1 81.44 590 ILE A O 1
ATOM 4680 N N . VAL A 1 591 ? 36.531 32.125 9.102 1 80.06 591 VAL A N 1
ATOM 4681 C CA . VAL A 1 591 ? 36.781 30.828 8.461 1 80.06 591 VAL A CA 1
ATOM 4682 C C . VAL A 1 591 ? 35.688 30.562 7.434 1 80.06 591 VAL A C 1
ATOM 4684 O O . VAL A 1 591 ? 34.5 30.75 7.723 1 80.06 591 VAL A O 1
ATOM 4687 N N . GLU A 1 592 ? 36.031 30.344 6.184 1 81.25 592 GLU A N 1
ATOM 4688 C CA . GLU A 1 592 ? 35.125 29.906 5.117 1 81.25 592 GLU A CA 1
ATOM 4689 C C . GLU A 1 592 ? 35.594 28.594 4.516 1 81.25 592 GLU A C 1
ATOM 4691 O O . GLU A 1 592 ? 36.75 28.469 4.074 1 81.25 592 GLU A O 1
ATOM 4696 N N . ILE A 1 593 ? 34.719 27.656 4.648 1 75.75 593 ILE A N 1
ATOM 4697 C CA . ILE A 1 593 ? 35.125 26.312 4.211 1 75.75 593 ILE A CA 1
ATOM 4698 C C . ILE A 1 593 ? 34.312 25.938 2.959 1 75.75 593 ILE A C 1
ATOM 4700 O O . ILE A 1 593 ? 33.125 26.172 2.881 1 75.75 593 ILE A O 1
ATOM 4704 N N . LYS A 1 594 ? 34.938 25.625 1.878 1 74.69 594 LYS A N 1
ATOM 4705 C CA . LYS A 1 594 ? 34.312 25.062 0.675 1 74.69 594 LYS A CA 1
ATOM 4706 C C . LYS A 1 594 ? 34.781 23.625 0.443 1 74.69 594 LYS A C 1
ATOM 4708 O O . LYS A 1 594 ? 36 23.344 0.457 1 74.69 594 LYS A O 1
ATOM 4713 N N . CYS A 1 595 ? 33.781 22.734 0.476 1 68.06 595 CYS A N 1
ATOM 4714 C CA . CYS A 1 595 ? 34.094 21.328 0.281 1 68.06 595 CYS A CA 1
ATOM 4715 C C . CYS A 1 595 ? 33.594 20.828 -1.071 1 68.06 595 CYS A C 1
ATOM 4717 O O . CYS A 1 595 ? 32.562 20.172 -1.146 1 68.06 595 CYS A O 1
ATOM 4719 N N . PRO A 1 596 ? 34.25 21.234 -2.141 1 63.78 596 PRO A N 1
ATOM 4720 C CA . PRO A 1 596 ? 33.812 20.766 -3.457 1 63.78 596 PRO A CA 1
ATOM 4721 C C . PRO A 1 596 ? 33.938 19.25 -3.617 1 63.78 596 PRO A C 1
ATOM 4723 O O . PRO A 1 596 ? 34.875 18.641 -3.082 1 63.78 596 PRO A O 1
ATOM 4726 N N . SER A 1 597 ? 32.906 18.609 -4.148 1 62.5 597 SER A N 1
ATOM 4727 C CA . SER A 1 597 ? 32.938 17.156 -4.379 1 62.5 597 SER A CA 1
ATOM 4728 C C . SER A 1 597 ? 34.125 16.75 -5.223 1 62.5 597 SER A C 1
ATOM 4730 O O . SER A 1 597 ? 34.656 15.648 -5.078 1 62.5 597 SER A O 1
ATOM 4732 N N . SER A 1 598 ? 34.625 17.656 -6.082 1 57.19 598 SER A N 1
ATOM 4733 C CA . SER A 1 598 ? 35.75 17.391 -6.965 1 57.19 598 SER A CA 1
ATOM 4734 C C . SER A 1 598 ? 37.062 17.25 -6.18 1 57.19 598 SER A C 1
ATOM 4736 O O . SER A 1 598 ? 37.969 16.562 -6.613 1 57.19 598 SER A O 1
ATOM 4738 N N . ALA A 1 599 ? 37 17.797 -5.043 1 57.03 599 ALA A N 1
ATOM 4739 C CA . ALA A 1 599 ? 38.25 17.781 -4.277 1 57.03 599 ALA A CA 1
ATOM 4740 C C . ALA A 1 599 ? 38.156 16.797 -3.113 1 57.03 599 ALA A C 1
ATOM 4742 O O . ALA A 1 599 ? 39.062 16.75 -2.258 1 57.03 599 ALA A O 1
ATOM 4743 N N . TYR A 1 600 ? 37.125 16.078 -3.174 1 56.5 600 TYR A N 1
ATOM 4744 C CA . TYR A 1 600 ? 36.875 15.156 -2.068 1 56.5 600 TYR A CA 1
ATOM 4745 C C . TYR A 1 600 ? 37.875 13.992 -2.121 1 56.5 600 TYR A C 1
ATOM 4747 O O . TYR A 1 600 ? 38.062 13.383 -3.178 1 56.5 600 TYR A O 1
ATOM 4755 N N . GLY A 1 601 ? 38.594 13.695 -1.088 1 51.66 601 GLY A N 1
ATOM 4756 C CA . GLY A 1 601 ? 39.562 12.625 -1.019 1 51.66 601 GLY A CA 1
ATOM 4757 C C . GLY A 1 601 ? 41 13.078 -1.321 1 51.66 601 GLY A C 1
ATOM 4758 O O . GLY A 1 601 ? 41.906 12.273 -1.332 1 51.66 601 GLY A O 1
ATOM 4759 N N . MET A 1 602 ? 41.156 14.281 -1.745 1 45.09 602 MET A N 1
ATOM 4760 C CA . MET A 1 602 ? 42.531 14.75 -2.031 1 45.09 602 MET A CA 1
ATOM 4761 C C . MET A 1 602 ? 43.219 15.227 -0.758 1 45.09 602 MET A C 1
ATOM 4763 O O . MET A 1 602 ? 42.562 15.75 0.148 1 45.09 602 MET A O 1
ATOM 4767 N N . MET B 1 1 ? -50.156 -0.325 -0.86 1 59.97 1 MET B N 1
ATOM 4768 C CA . MET B 1 1 ? -50.625 -1.562 -0.226 1 59.97 1 MET B CA 1
ATOM 4769 C C . MET B 1 1 ? -52.125 -1.609 -0.137 1 59.97 1 MET B C 1
ATOM 4771 O O . MET B 1 1 ? -52.781 -0.583 0.082 1 59.97 1 MET B O 1
ATOM 4775 N N . LYS B 1 2 ? -52.688 -2.66 -0.649 1 63.81 2 LYS B N 1
ATOM 4776 C CA . LYS B 1 2 ? -54.156 -2.766 -0.673 1 63.81 2 LYS B CA 1
ATOM 4777 C C . LYS B 1 2 ? -54.656 -3.658 0.455 1 63.81 2 LYS B C 1
ATOM 4779 O O . LYS B 1 2 ? -54.156 -4.777 0.635 1 63.81 2 LYS B O 1
ATOM 4784 N N . CYS B 1 3 ? -55.375 -2.994 1.348 1 60.69 3 CYS B N 1
ATOM 4785 C CA . CYS B 1 3 ? -56 -3.75 2.434 1 60.69 3 CYS B CA 1
ATOM 4786 C C . CYS B 1 3 ? -56.938 -4.797 1.893 1 60.69 3 CYS B C 1
ATOM 4788 O O . CYS B 1 3 ? -57.812 -4.488 1.067 1 60.69 3 CYS B O 1
ATOM 4790 N N . ARG B 1 4 ? -56.469 -6.012 2.062 1 67.94 4 ARG B N 1
ATOM 4791 C CA . ARG B 1 4 ? -57.312 -7.109 1.576 1 67.94 4 ARG B CA 1
ATOM 4792 C C . ARG B 1 4 ? -58.719 -7.004 2.127 1 67.94 4 ARG B C 1
ATOM 4794 O O . ARG B 1 4 ? -59.688 -7.508 1.519 1 67.94 4 ARG B O 1
ATOM 4801 N N . MET B 1 5 ? -58.781 -6.41 3.248 1 61.34 5 MET B N 1
ATOM 4802 C CA . MET B 1 5 ? -60.094 -6.391 3.9 1 61.34 5 MET B CA 1
ATOM 4803 C C . MET B 1 5 ? -61 -5.309 3.303 1 61.34 5 MET B C 1
ATOM 4805 O O . MET B 1 5 ? -62.156 -5.574 2.959 1 61.34 5 MET B O 1
ATOM 4809 N N . CYS B 1 6 ? -60.469 -4.145 3.299 1 62.44 6 CYS B N 1
ATOM 4810 C CA . CYS B 1 6 ? -61.344 -3.041 2.896 1 62.44 6 CYS B CA 1
ATOM 4811 C C . CYS B 1 6 ? -60.969 -2.547 1.5 1 62.44 6 CYS B C 1
ATOM 4813 O O . CYS B 1 6 ? -61.594 -1.624 0.981 1 62.44 6 CYS B O 1
ATOM 4815 N N . SER B 1 7 ? -60.094 -3.211 0.849 1 66.81 7 SER B N 1
ATOM 4816 C CA . SER B 1 7 ? -59.656 -2.926 -0.515 1 66.81 7 SER B CA 1
ATOM 4817 C C . SER B 1 7 ? -59.125 -1.502 -0.64 1 66.81 7 SER B C 1
ATOM 4819 O O . SER B 1 7 ? -59 -0.975 -1.747 1 66.81 7 SER B O 1
ATOM 4821 N N . LYS B 1 8 ? -58.969 -0.844 0.506 1 63.94 8 LYS B N 1
ATOM 4822 C CA . LYS B 1 8 ? -58.438 0.507 0.447 1 63.94 8 LYS B CA 1
ATOM 4823 C C . LYS B 1 8 ? -56.938 0.478 0.161 1 63.94 8 LYS B C 1
ATOM 4825 O O . LYS B 1 8 ? -56.219 -0.387 0.667 1 63.94 8 LYS B O 1
ATOM 4830 N N . GLU B 1 9 ? -56.594 1.195 -0.89 1 68.12 9 GLU B N 1
ATOM 4831 C CA . GLU B 1 9 ? -55.188 1.352 -1.26 1 68.12 9 GLU B CA 1
ATOM 4832 C C . GLU B 1 9 ? -54.5 2.398 -0.386 1 68.12 9 GLU B C 1
ATOM 4834 O O . GLU B 1 9 ? -55.062 3.473 -0.143 1 68.12 9 GLU B O 1
ATOM 4839 N N . PHE B 1 10 ? -53.75 1.911 0.557 1 60.5 10 PHE B N 1
ATOM 4840 C CA . PHE B 1 10 ? -52.969 2.863 1.339 1 60.5 10 PHE B CA 1
ATOM 4841 C C . PHE B 1 10 ? -51.531 2.951 0.815 1 60.5 10 PHE B C 1
ATOM 4843 O O . PHE B 1 10 ? -51 1.974 0.289 1 60.5 10 PHE B O 1
ATOM 4850 N N . VAL B 1 11 ? -51.312 4.246 0.608 1 60.84 11 VAL B N 1
ATOM 4851 C CA . VAL B 1 11 ? -49.906 4.492 0.219 1 60.84 11 VAL B CA 1
ATOM 4852 C C . VAL B 1 11 ? -49.031 4.586 1.465 1 60.84 11 VAL B C 1
ATOM 4854 O O . VAL B 1 11 ? -49.281 5.398 2.355 1 60.84 11 VAL B O 1
ATOM 4857 N N . LEU B 1 12 ? -48.438 3.494 1.836 1 55.44 12 LEU B N 1
ATOM 4858 C CA . LEU B 1 12 ? -47.438 3.533 2.918 1 55.44 12 LEU B CA 1
ATOM 4859 C C . LEU B 1 12 ? -46.125 4.082 2.424 1 55.44 12 LEU B C 1
ATOM 4861 O O . LEU B 1 12 ? -45.469 3.467 1.58 1 55.44 12 LEU B O 1
ATOM 4865 N N . LYS B 1 13 ? -46 5.344 2.812 1 58.53 13 LYS B N 1
ATOM 4866 C CA . LYS B 1 13 ? -44.719 5.93 2.475 1 58.53 13 LYS B CA 1
ATOM 4867 C C . LYS B 1 13 ? -43.625 5.453 3.436 1 58.53 13 LYS B C 1
ATOM 4869 O O . LYS B 1 13 ? -43.875 5.242 4.621 1 58.53 13 LYS B O 1
ATOM 4874 N N . SER B 1 14 ? -42.625 4.875 2.922 1 56.94 14 SER B N 1
ATOM 4875 C CA . SER B 1 14 ? -41.531 4.379 3.746 1 56.94 14 SER B CA 1
ATOM 4876 C C . SER B 1 14 ? -40.969 5.477 4.641 1 56.94 14 SER B C 1
ATOM 4878 O O . SER B 1 14 ? -40.375 5.195 5.684 1 56.94 14 SER B O 1
ATOM 4880 N N . SER B 1 15 ? -41.031 6.758 4.16 1 61.53 15 SER B N 1
ATOM 4881 C CA . SER B 1 15 ? -40.562 7.84 5.012 1 61.53 15 SER B CA 1
ATOM 4882 C C . SER B 1 15 ? -41.438 9.078 4.883 1 61.53 15 SER B C 1
ATOM 4884 O O . SER B 1 15 ? -42.094 9.281 3.854 1 61.53 15 SER B O 1
ATOM 4886 N N . GLU B 1 16 ? -41.844 9.664 5.992 1 60.34 16 GLU B N 1
ATOM 4887 C CA . GLU B 1 16 ? -42.562 10.93 5.973 1 60.34 16 GLU B CA 1
ATOM 4888 C C . GLU B 1 16 ? -41.688 12.055 5.414 1 60.34 16 GLU B C 1
ATOM 4890 O O . GLU B 1 16 ? -40.5 12.156 5.758 1 60.34 16 GLU B O 1
ATOM 4895 N N . TYR B 1 17 ? -42.031 12.578 4.207 1 65.62 17 TYR B N 1
ATOM 4896 C CA . TYR B 1 17 ? -41.281 13.703 3.654 1 65.62 17 TYR B CA 1
ATOM 4897 C C . TYR B 1 17 ? -41.25 14.875 4.625 1 65.62 17 TYR B C 1
ATOM 4899 O O . TYR B 1 17 ? -42.281 15.25 5.188 1 65.62 17 TYR B O 1
ATOM 4907 N N . SER B 1 18 ? -40.188 15.008 5.355 1 68.69 18 SER B N 1
ATOM 4908 C CA . SER B 1 18 ? -40 16.203 6.18 1 68.69 18 SER B CA 1
ATOM 4909 C C . SER B 1 18 ? -38.906 17.109 5.605 1 68.69 18 SER B C 1
ATOM 4911 O O . SER B 1 18 ? -37.906 16.625 5.086 1 68.69 18 SER B O 1
ATOM 4913 N N . ALA B 1 19 ? -39.25 18.406 5.461 1 72.81 19 ALA B N 1
ATOM 4914 C CA . ALA B 1 19 ? -38.312 19.391 4.945 1 72.81 19 ALA B CA 1
ATOM 4915 C C . ALA B 1 19 ? -37.156 19.609 5.922 1 72.81 19 ALA B C 1
ATOM 4917 O O . ALA B 1 19 ? -36.094 20.109 5.539 1 72.81 19 ALA B O 1
ATOM 4918 N N . ASN B 1 20 ? -37.406 19.125 7.055 1 82.06 20 ASN B N 1
ATOM 4919 C CA . ASN B 1 20 ? -36.406 19.484 8.062 1 82.06 20 ASN B CA 1
ATOM 4920 C C . ASN B 1 20 ? -35.531 18.281 8.445 1 82.06 20 ASN B C 1
ATOM 4922 O O . ASN B 1 20 ? -34.875 18.297 9.492 1 82.06 20 ASN B O 1
ATOM 4926 N N . LYS B 1 21 ? -35.688 17.281 7.617 1 86.88 21 LYS B N 1
ATOM 4927 C CA . LYS B 1 21 ? -34.844 16.094 7.863 1 86.88 21 LYS B CA 1
ATOM 4928 C C . LYS B 1 21 ? -34.5 15.383 6.559 1 86.88 21 LYS B C 1
ATOM 4930 O O . LYS B 1 21 ? -35.188 15.562 5.547 1 86.88 21 LYS B O 1
ATOM 4935 N N . MET B 1 22 ? -33.469 14.664 6.57 1 91.31 22 MET B N 1
ATOM 4936 C CA . MET B 1 22 ? -33.125 13.844 5.418 1 91.31 22 MET B CA 1
ATOM 4937 C C . MET B 1 22 ? -34.188 12.75 5.199 1 91.31 22 MET B C 1
ATOM 4939 O O . MET B 1 22 ? -34.688 12.164 6.16 1 91.31 22 MET B O 1
ATOM 4943 N N . ASP B 1 23 ? -34.469 12.562 4.027 1 90.44 23 ASP B N 1
ATOM 4944 C CA . ASP B 1 23 ? -35.375 11.445 3.756 1 90.44 23 ASP B CA 1
ATOM 4945 C C . ASP B 1 23 ? -34.625 10.117 3.764 1 90.44 23 ASP B C 1
ATOM 4947 O O . ASP B 1 23 ? -33.406 10.086 3.963 1 90.44 23 ASP B O 1
ATOM 4951 N N . VAL B 1 24 ? -35.344 9.039 3.617 1 91.06 24 VAL B N 1
ATOM 4952 C CA . VAL B 1 24 ? -34.781 7.703 3.779 1 91.06 24 VAL B CA 1
ATOM 4953 C C . VAL B 1 24 ? -33.75 7.445 2.691 1 91.06 24 VAL B C 1
ATOM 4955 O O . VAL B 1 24 ? -32.719 6.797 2.938 1 91.06 24 VAL B O 1
ATOM 4958 N N . ASN B 1 25 ? -33.969 7.949 1.458 1 92.88 25 ASN B N 1
ATOM 4959 C CA . ASN B 1 25 ? -33.031 7.773 0.366 1 92.88 25 ASN B CA 1
ATOM 4960 C C . ASN B 1 25 ? -31.734 8.555 0.611 1 92.88 25 ASN B C 1
ATOM 4962 O O . ASN B 1 25 ? -30.641 8.07 0.312 1 92.88 25 ASN B O 1
ATOM 4966 N N . GLU B 1 26 ? -31.922 9.703 1.147 1 94.88 26 GLU B N 1
ATOM 4967 C CA . GLU B 1 26 ? -30.766 10.516 1.491 1 94.88 26 GLU B CA 1
ATOM 4968 C C . GLU B 1 26 ? -29.969 9.875 2.623 1 94.88 26 GLU B C 1
ATOM 4970 O O . GLU B 1 26 ? -28.734 9.852 2.578 1 94.88 26 GLU B O 1
ATOM 4975 N N . GLU B 1 27 ? -30.719 9.32 3.568 1 95.5 27 GLU B N 1
ATOM 4976 C CA . GLU B 1 27 ? -30.062 8.703 4.719 1 95.5 27 GLU B CA 1
ATOM 4977 C C . GLU B 1 27 ? -29.281 7.465 4.309 1 95.5 27 GLU B C 1
ATOM 4979 O O . GLU B 1 27 ? -28.156 7.246 4.793 1 95.5 27 GLU B O 1
ATOM 4984 N N . ILE B 1 28 ? -29.797 6.703 3.455 1 96.06 28 ILE B N 1
ATOM 4985 C CA . ILE B 1 28 ? -29.125 5.469 3.062 1 96.06 28 ILE B CA 1
ATOM 4986 C C . ILE B 1 28 ? -27.891 5.797 2.236 1 96.06 28 ILE B C 1
ATOM 4988 O O . ILE B 1 28 ? -26.859 5.117 2.342 1 96.06 28 ILE B O 1
ATOM 4992 N N . VAL B 1 29 ? -27.984 6.824 1.4 1 97.56 29 VAL B N 1
ATOM 4993 C CA . VAL B 1 29 ? -26.844 7.242 0.593 1 97.56 29 VAL B CA 1
ATOM 4994 C C . VAL B 1 29 ? -25.75 7.82 1.495 1 97.56 29 VAL B C 1
ATOM 4996 O O . VAL B 1 29 ? -24.578 7.492 1.346 1 97.56 29 VAL B O 1
ATOM 4999 N N . ALA B 1 30 ? -26.156 8.633 2.467 1 97.69 30 ALA B N 1
ATOM 5000 C CA . ALA B 1 30 ? -25.203 9.172 3.43 1 97.69 30 ALA B CA 1
ATOM 5001 C C . ALA B 1 30 ? -24.531 8.047 4.223 1 97.69 30 ALA B C 1
ATOM 5003 O O . ALA B 1 30 ? -23.328 8.102 4.488 1 97.69 30 ALA B O 1
ATOM 5004 N N . GLY B 1 31 ? -25.359 7.082 4.547 1 97 31 GLY B N 1
ATOM 5005 C CA . GLY B 1 31 ? -24.844 5.957 5.309 1 97 31 GLY B CA 1
ATOM 5006 C C . GLY B 1 31 ? -23.812 5.137 4.543 1 97 31 GLY B C 1
ATOM 5007 O O . GLY B 1 31 ? -22.75 4.816 5.066 1 97 31 GLY B O 1
ATOM 5008 N N . ILE B 1 32 ? -24.109 4.816 3.309 1 97.12 32 ILE B N 1
ATOM 5009 C CA . ILE B 1 32 ? -23.203 3.988 2.508 1 97.12 32 ILE B CA 1
ATOM 5010 C C . ILE B 1 32 ? -21.922 4.762 2.201 1 97.12 32 ILE B C 1
ATOM 5012 O O . ILE B 1 32 ? -20.844 4.18 2.145 1 97.12 32 ILE B O 1
ATOM 5016 N N . MET B 1 33 ? -22.031 6.082 2.021 1 97 33 MET B N 1
ATOM 5017 C CA . MET B 1 33 ? -20.859 6.914 1.775 1 97 33 MET B CA 1
ATOM 5018 C C . MET B 1 33 ? -19.969 6.98 3.012 1 97 33 MET B C 1
ATOM 5020 O O . MET B 1 33 ? -18.734 7.012 2.898 1 97 33 MET B O 1
ATOM 5024 N N . SER B 1 34 ? -20.578 6.965 4.164 1 96.25 34 SER B N 1
ATOM 5025 C CA . SER B 1 34 ? -19.828 7.109 5.41 1 96.25 34 SER B CA 1
ATOM 5026 C C . SER B 1 34 ? -18.969 5.875 5.691 1 96.25 34 SER B C 1
ATOM 5028 O O . SER B 1 34 ? -18.016 5.941 6.457 1 96.25 34 SER B O 1
ATOM 5030 N N . ILE B 1 35 ? -19.344 4.758 5.059 1 94.75 35 ILE B N 1
ATOM 5031 C CA . ILE B 1 35 ? -18.562 3.555 5.324 1 94.75 35 ILE B CA 1
ATOM 5032 C C . ILE B 1 35 ? -17.609 3.291 4.156 1 94.75 35 ILE B C 1
ATOM 5034 O O . ILE B 1 35 ? -17.031 2.213 4.059 1 94.75 35 ILE B O 1
ATOM 5038 N N . GLY B 1 36 ? -17.484 4.234 3.279 1 93.44 36 GLY B N 1
ATOM 5039 C CA . GLY B 1 36 ? -16.516 4.145 2.201 1 93.44 36 GLY B CA 1
ATOM 5040 C C . GLY B 1 36 ? -17 3.33 1.021 1 93.44 36 GLY B C 1
ATOM 5041 O O . GLY B 1 36 ? -16.203 2.783 0.259 1 93.44 36 GLY B O 1
ATOM 5042 N N . ALA B 1 37 ? -18.312 3.15 0.871 1 95.06 37 ALA B N 1
ATOM 5043 C CA . ALA B 1 37 ? -18.891 2.355 -0.213 1 95.06 37 ALA B CA 1
ATOM 5044 C C . ALA B 1 37 ? -19.688 3.236 -1.176 1 95.06 37 ALA B C 1
ATOM 5046 O O . ALA B 1 37 ? -19.875 4.43 -0.927 1 95.06 37 ALA B O 1
ATOM 5047 N N . GLY B 1 38 ? -20 2.715 -2.336 1 94.44 38 GLY B N 1
ATOM 5048 C CA . GLY B 1 38 ? -20.75 3.426 -3.359 1 94.44 38 GLY B CA 1
ATOM 5049 C C . GLY B 1 38 ? -22.047 2.727 -3.75 1 94.44 38 GLY B C 1
ATOM 5050 O O . GLY B 1 38 ? -22.594 1.957 -2.965 1 94.44 38 GLY B O 1
ATOM 5051 N N . VAL B 1 39 ? -22.531 3.047 -4.883 1 96 39 VAL B N 1
ATOM 5052 C CA . VAL B 1 39 ? -23.844 2.586 -5.336 1 96 39 VAL B CA 1
ATOM 5053 C C . VAL B 1 39 ? -23.797 1.082 -5.594 1 96 39 VAL B C 1
ATOM 5055 O O . VAL B 1 39 ? -24.766 0.367 -5.289 1 96 39 VAL B O 1
ATOM 5058 N N . THR B 1 40 ? -22.734 0.556 -6.125 1 94.19 40 THR B N 1
ATOM 5059 C CA . THR B 1 40 ? -22.609 -0.866 -6.426 1 94.19 40 THR B CA 1
ATOM 5060 C C . THR B 1 40 ? -22.688 -1.697 -5.148 1 94.19 40 THR B C 1
ATOM 5062 O O . THR B 1 40 ? -23.375 -2.723 -5.109 1 94.19 40 THR B O 1
ATOM 5065 N N . GLN B 1 41 ? -22.016 -1.29 -4.117 1 95 41 GLN B N 1
ATOM 5066 C CA . GLN B 1 41 ? -22.031 -1.992 -2.838 1 95 41 GLN B CA 1
ATOM 5067 C C . GLN B 1 41 ? -23.406 -1.89 -2.168 1 95 41 GLN B C 1
ATOM 5069 O O . GLN B 1 41 ? -23.906 -2.869 -1.613 1 95 41 GLN B O 1
ATOM 5074 N N . LEU B 1 42 ? -23.938 -0.68 -2.264 1 96.94 42 LEU B N 1
ATOM 5075 C CA . LEU B 1 42 ? -25.281 -0.489 -1.701 1 96.94 42 LEU B CA 1
ATOM 5076 C C . LEU B 1 42 ? -26.281 -1.44 -2.344 1 96.94 42 LEU B C 1
ATOM 5078 O O . LEU B 1 42 ? -27.016 -2.139 -1.644 1 96.94 42 LEU B O 1
ATOM 5082 N N . ASN B 1 43 ? -26.266 -1.492 -3.652 1 97.19 43 ASN B N 1
ATOM 5083 C CA . ASN B 1 43 ? -27.219 -2.324 -4.379 1 97.19 43 ASN B CA 1
ATOM 5084 C C . ASN B 1 43 ? -26.984 -3.807 -4.102 1 97.19 43 ASN B C 1
ATOM 5086 O O . ASN B 1 43 ? -27.938 -4.59 -4.074 1 97.19 43 ASN B O 1
ATOM 5090 N N . THR B 1 44 ? -25.766 -4.227 -3.871 1 96.62 44 THR B N 1
ATOM 5091 C CA . THR B 1 44 ? -25.484 -5.613 -3.51 1 96.62 44 THR B CA 1
ATOM 5092 C C . THR B 1 44 ? -26.156 -5.969 -2.188 1 96.62 44 THR B C 1
ATOM 5094 O O . THR B 1 44 ? -26.797 -7.012 -2.076 1 96.62 44 THR B O 1
ATOM 5097 N N . VAL B 1 45 ? -26.078 -5.102 -1.226 1 96 45 VAL B N 1
ATOM 5098 C CA . VAL B 1 45 ? -26.656 -5.355 0.091 1 96 45 VAL B CA 1
ATOM 5099 C C . VAL B 1 45 ? -28.172 -5.34 0 1 96 45 VAL B C 1
ATOM 5101 O O . VAL B 1 45 ? -28.844 -6.219 0.55 1 96 45 VAL B O 1
ATOM 5104 N N . LEU B 1 46 ? -28.719 -4.367 -0.74 1 95.81 46 LEU B N 1
ATOM 5105 C CA . LEU B 1 46 ? -30.172 -4.262 -0.891 1 95.81 46 LEU B CA 1
ATOM 5106 C C . LEU B 1 46 ? -30.734 -5.508 -1.568 1 95.81 46 LEU B C 1
ATOM 5108 O O . LEU B 1 46 ? -31.75 -6.055 -1.123 1 95.81 46 LEU B O 1
ATOM 5112 N N . CYS B 1 47 ? -30.047 -5.965 -2.578 1 95.94 47 CYS B N 1
ATOM 5113 C CA . CYS B 1 47 ? -30.547 -7.102 -3.346 1 95.94 47 CYS B CA 1
ATOM 5114 C C . CYS B 1 47 ? -30.469 -8.383 -2.533 1 95.94 47 CYS B C 1
ATOM 5116 O O . CYS B 1 47 ? -31.297 -9.289 -2.711 1 95.94 47 CYS B O 1
ATOM 5118 N N . HIS B 1 48 ? -29.5 -8.508 -1.676 1 95.56 48 HIS B N 1
ATOM 5119 C CA . HIS B 1 48 ? -29.438 -9.656 -0.786 1 95.56 48 HIS B CA 1
ATOM 5120 C C . HIS B 1 48 ? -30.703 -9.797 0.044 1 95.56 48 HIS B C 1
ATOM 5122 O O . HIS B 1 48 ? -31.203 -10.914 0.244 1 95.56 48 HIS B O 1
ATOM 5128 N N . ILE B 1 49 ? -31.281 -8.656 0.531 1 92.25 49 ILE B N 1
ATOM 5129 C CA . ILE B 1 49 ? -32.469 -8.703 1.363 1 92.25 49 ILE B CA 1
ATOM 5130 C C . ILE B 1 49 ? -33.719 -8.531 0.492 1 92.25 49 ILE B C 1
ATOM 5132 O O . ILE B 1 49 ? -34.781 -8.148 0.984 1 92.25 49 ILE B O 1
ATOM 5136 N N . ASN B 1 50 ? -33.594 -8.641 -0.785 1 92.56 50 ASN B N 1
ATOM 5137 C CA . ASN B 1 50 ? -34.656 -8.695 -1.789 1 92.56 50 ASN B CA 1
ATOM 5138 C C . ASN B 1 50 ? -35.312 -7.336 -1.977 1 92.56 50 ASN B C 1
ATOM 5140 O O . ASN B 1 50 ? -36.531 -7.258 -2.178 1 92.56 50 ASN B O 1
ATOM 5144 N N . ILE B 1 51 ? -34.625 -6.266 -1.774 1 92.25 51 ILE B N 1
ATOM 5145 C CA . ILE B 1 51 ? -35.031 -4.91 -2.119 1 92.25 51 ILE B CA 1
ATOM 5146 C C . ILE B 1 51 ? -34.469 -4.523 -3.48 1 92.25 51 ILE B C 1
ATOM 5148 O O . ILE B 1 51 ? -33.281 -4.723 -3.742 1 92.25 51 ILE B O 1
ATOM 5152 N N . PRO B 1 52 ? -35.281 -4.02 -4.375 1 93.19 52 PRO B N 1
ATOM 5153 C CA . PRO B 1 52 ? -34.75 -3.623 -5.688 1 93.19 52 PRO B CA 1
ATOM 5154 C C . PRO B 1 52 ? -33.656 -2.576 -5.594 1 93.19 52 PRO B C 1
ATOM 5156 O O . PRO B 1 52 ? -33.688 -1.711 -4.715 1 93.19 52 PRO B O 1
ATOM 5159 N N . PRO B 1 53 ? -32.75 -2.719 -6.422 1 94.88 53 PRO B N 1
ATOM 5160 C CA . PRO B 1 53 ? -31.609 -1.789 -6.375 1 94.88 53 PRO B CA 1
ATOM 5161 C C . PRO B 1 53 ? -32.031 -0.347 -6.668 1 94.88 53 PRO B C 1
ATOM 5163 O O . PRO B 1 53 ? -33 -0.111 -7.402 1 94.88 53 PRO B O 1
ATOM 5166 N N . MET B 1 54 ? -31.344 0.529 -6.051 1 94.94 54 MET B N 1
ATOM 5167 C CA . MET B 1 54 ? -31.516 1.956 -6.316 1 94.94 54 MET B CA 1
ATOM 5168 C C . MET B 1 54 ? -30.922 2.326 -7.676 1 94.94 54 MET B C 1
ATOM 5170 O O . MET B 1 54 ? -29.828 1.889 -8.023 1 94.94 54 MET B O 1
ATOM 5174 N N . SER B 1 55 ? -31.688 3.094 -8.445 1 94.88 55 SER B N 1
ATOM 5175 C CA . SER B 1 55 ? -31.172 3.529 -9.742 1 94.88 55 SER B CA 1
ATOM 5176 C C . SER B 1 55 ? -29.953 4.43 -9.578 1 94.88 55 SER B C 1
ATOM 5178 O O . SER B 1 55 ? -29.844 5.172 -8.602 1 94.88 55 SER B O 1
ATOM 5180 N N . VAL B 1 56 ? -29.125 4.348 -10.508 1 94.12 56 VAL B N 1
ATOM 5181 C CA . VAL B 1 56 ? -27.891 5.137 -10.469 1 94.12 56 VAL B CA 1
ATOM 5182 C C . VAL B 1 56 ? -28.234 6.625 -10.531 1 94.12 56 VAL B C 1
ATOM 5184 O O . VAL B 1 56 ? -27.578 7.441 -9.867 1 94.12 56 VAL B O 1
ATOM 5187 N N . ARG B 1 57 ? -29.172 6.969 -11.242 1 94.06 57 ARG B N 1
ATOM 5188 C CA . ARG B 1 57 ? -29.594 8.359 -11.367 1 94.06 57 ARG B CA 1
ATOM 5189 C C . ARG B 1 57 ? -30.094 8.906 -10.031 1 94.06 57 ARG B C 1
ATOM 5191 O O . ARG B 1 57 ? -29.734 10.008 -9.633 1 94.06 57 ARG B O 1
ATOM 5198 N N . LEU B 1 58 ? -30.922 8.109 -9.398 1 94.81 58 LEU B N 1
ATOM 5199 C CA . LEU B 1 58 ? -31.438 8.508 -8.094 1 94.81 58 LEU B CA 1
ATOM 5200 C C . LEU B 1 58 ? -30.297 8.625 -7.082 1 94.81 58 LEU B C 1
ATOM 5202 O O . LEU B 1 58 ? -30.234 9.578 -6.309 1 94.81 58 LEU B O 1
ATOM 5206 N N . TYR B 1 59 ? -29.453 7.652 -7.117 1 96.62 59 TYR B N 1
ATOM 5207 C CA . TYR B 1 59 ? -28.312 7.668 -6.219 1 96.62 59 TYR B CA 1
ATOM 5208 C C . TYR B 1 59 ? -27.469 8.922 -6.418 1 96.62 59 TYR B C 1
ATOM 5210 O O . TYR B 1 59 ? -27.109 9.594 -5.453 1 96.62 59 TYR B O 1
ATOM 5218 N N . GLN B 1 60 ? -27.203 9.234 -7.668 1 94.19 60 GLN B N 1
ATOM 5219 C CA . GLN B 1 60 ? -26.359 10.383 -7.988 1 94.19 60 GLN B CA 1
ATOM 5220 C C . GLN B 1 60 ? -27.016 11.688 -7.559 1 94.19 60 GLN B C 1
ATOM 5222 O O . GLN B 1 60 ? -26.328 12.609 -7.105 1 94.19 60 GLN B O 1
ATOM 5227 N N . GLY B 1 61 ? -28.266 11.766 -7.766 1 94.94 61 GLY B N 1
ATOM 5228 C CA . GLY B 1 61 ? -28.969 12.953 -7.328 1 94.94 61 GLY B CA 1
ATOM 5229 C C . GLY B 1 61 ? -28.859 13.203 -5.836 1 94.94 61 GLY B C 1
ATOM 5230 O O . GLY B 1 61 ? -28.547 14.312 -5.406 1 94.94 61 GLY B O 1
ATOM 5231 N N . LYS B 1 62 ? -29.125 12.148 -5.051 1 96.38 62 LYS B N 1
ATOM 5232 C CA . LYS B 1 62 ? -29.047 12.273 -3.598 1 96.38 62 LYS B CA 1
ATOM 5233 C C . LYS B 1 62 ? -27.594 12.477 -3.15 1 96.38 62 LYS B C 1
ATOM 5235 O O . LYS B 1 62 ? -27.328 13.234 -2.215 1 96.38 62 LYS B O 1
ATOM 5240 N N . HIS B 1 63 ? -26.734 11.773 -3.801 1 96.62 63 HIS B N 1
ATOM 5241 C CA . HIS B 1 63 ? -25.297 11.898 -3.537 1 96.62 63 HIS B CA 1
ATOM 5242 C C . HIS B 1 63 ? -24.844 13.344 -3.664 1 96.62 63 HIS B C 1
ATOM 5244 O O . HIS B 1 63 ? -24.109 13.844 -2.803 1 96.62 63 HIS B O 1
ATOM 5250 N N . ASP B 1 64 ? -25.234 14.023 -4.691 1 95.44 64 ASP B N 1
ATOM 5251 C CA . ASP B 1 64 ? -24.828 15.406 -4.941 1 95.44 64 ASP B CA 1
ATOM 5252 C C . ASP B 1 64 ? -25.344 16.344 -3.854 1 95.44 64 ASP B C 1
ATOM 5254 O O . ASP B 1 64 ? -24.641 17.25 -3.416 1 95.44 64 ASP B O 1
ATOM 5258 N N . ILE B 1 65 ? -26.5 16.094 -3.449 1 96.12 65 ILE B N 1
ATOM 5259 C CA . ILE B 1 65 ? -27.109 16.906 -2.404 1 96.12 65 ILE B CA 1
ATOM 5260 C C . ILE B 1 65 ? -26.344 16.719 -1.095 1 96.12 65 ILE B C 1
ATOM 5262 O O . ILE B 1 65 ? -26.031 17.688 -0.41 1 96.12 65 ILE B O 1
ATOM 5266 N N . ILE B 1 66 ? -26.062 15.539 -0.784 1 97.19 66 ILE B N 1
ATOM 5267 C CA . ILE B 1 66 ? -25.375 15.203 0.459 1 97.19 66 ILE B CA 1
ATOM 5268 C C . ILE B 1 66 ? -23.984 15.82 0.453 1 97.19 66 ILE B C 1
ATOM 5270 O O . ILE B 1 66 ? -23.531 16.375 1.463 1 97.19 66 ILE B O 1
ATOM 5274 N N . CYS B 1 67 ? -23.312 15.727 -0.674 1 97.19 67 CYS B N 1
ATOM 5275 C CA . CYS B 1 67 ? -21.984 16.328 -0.794 1 97.19 67 CYS B CA 1
ATOM 5276 C C . CYS B 1 67 ? -22.047 17.828 -0.536 1 97.19 67 CYS B C 1
ATOM 5278 O O . CYS B 1 67 ? -21.141 18.406 0.082 1 97.19 67 CYS B O 1
ATOM 5280 N N . GLY B 1 68 ? -23.078 18.438 -1.01 1 96.56 68 GLY B N 1
ATOM 5281 C CA . GLY B 1 68 ? -23.266 19.859 -0.733 1 96.56 68 GLY B CA 1
ATOM 5282 C C . GLY B 1 68 ? -23.438 20.156 0.744 1 96.56 68 GLY B C 1
ATOM 5283 O O . GLY B 1 68 ? -22.828 21.094 1.264 1 96.56 68 GLY B O 1
ATOM 5284 N N . TRP B 1 69 ? -24.266 19.359 1.418 1 97.69 69 TRP B N 1
ATOM 5285 C CA . TRP B 1 69 ? -24.484 19.516 2.852 1 97.69 69 TRP B CA 1
ATOM 5286 C C . TRP B 1 69 ? -23.188 19.297 3.627 1 97.69 69 TRP B C 1
ATOM 5288 O O . TRP B 1 69 ? -22.891 20.031 4.562 1 97.69 69 TRP B O 1
ATOM 5298 N N . TRP B 1 70 ? -22.469 18.266 3.242 1 98.31 70 TRP B N 1
ATOM 5299 C CA . TRP B 1 70 ? -21.219 17.938 3.922 1 98.31 70 TRP B CA 1
ATOM 5300 C C . TRP B 1 70 ? -20.203 19.062 3.756 1 98.31 70 TRP B C 1
ATOM 5302 O O . TRP B 1 70 ? -19.5 19.422 4.707 1 98.31 70 TRP B O 1
ATOM 5312 N N . HIS B 1 71 ? -20.125 19.641 2.564 1 97.5 71 HIS B N 1
ATOM 5313 C CA . HIS B 1 71 ? -19.203 20.734 2.305 1 97.5 71 HIS B CA 1
ATOM 5314 C C . HIS B 1 71 ? -19.516 21.938 3.168 1 97.5 71 HIS B C 1
ATOM 5316 O O . HIS B 1 71 ? -18.625 22.516 3.797 1 97.5 71 HIS B O 1
ATOM 5322 N N . LYS B 1 72 ? -20.766 22.312 3.223 1 97.94 72 LYS B N 1
ATOM 5323 C CA . LYS B 1 72 ? -21.203 23.469 4.016 1 97.94 72 LYS B CA 1
ATOM 5324 C C . LYS B 1 72 ? -20.922 23.25 5.5 1 97.94 72 LYS B C 1
ATOM 5326 O O . LYS B 1 72 ? -20.438 24.141 6.184 1 97.94 72 LYS B O 1
ATOM 5331 N N . THR B 1 73 ? -21.266 22.094 5.93 1 98.38 73 THR B N 1
ATOM 5332 C CA . THR B 1 73 ? -21.062 21.797 7.34 1 98.38 73 THR B CA 1
ATOM 5333 C C . THR B 1 73 ? -19.578 21.766 7.684 1 98.38 73 THR B C 1
ATOM 5335 O O . THR B 1 73 ? -19.172 22.172 8.773 1 98.38 73 THR B O 1
ATOM 5338 N N . ALA B 1 74 ? -18.766 21.203 6.777 1 98.5 74 ALA B N 1
ATOM 5339 C CA . ALA B 1 74 ? -17.312 21.172 6.992 1 98.5 74 ALA B CA 1
ATOM 5340 C C . ALA B 1 74 ? -16.766 22.594 7.156 1 98.5 74 ALA B C 1
ATOM 5342 O O . ALA B 1 74 ? -15.922 22.828 8.023 1 98.5 74 ALA B O 1
ATOM 5343 N N . GLN B 1 75 ? -17.25 23.484 6.344 1 97.81 75 GLN B N 1
ATOM 5344 C CA . GLN B 1 75 ? -16.812 24.875 6.441 1 97.81 75 GLN B CA 1
ATOM 5345 C C . GLN B 1 75 ? -17.172 25.469 7.805 1 97.81 75 GLN B C 1
ATOM 5347 O O . GLN B 1 75 ? -16.375 26.188 8.406 1 97.81 75 GLN B O 1
ATOM 5352 N N . HIS B 1 76 ? -18.328 25.125 8.227 1 97.81 76 HIS B N 1
ATOM 5353 C CA . HIS B 1 76 ? -18.766 25.609 9.531 1 97.81 76 HIS B CA 1
ATOM 5354 C C . HIS B 1 76 ? -17.875 25.062 10.648 1 97.81 76 HIS B C 1
ATOM 5356 O O . HIS B 1 76 ? -17.484 25.797 11.555 1 97.81 76 HIS B O 1
ATOM 5362 N N . CYS B 1 77 ? -17.594 23.766 10.578 1 97.94 77 CYS B N 1
ATOM 5363 C CA . CYS B 1 77 ? -16.75 23.125 11.586 1 97.94 77 CYS B CA 1
ATOM 5364 C C . CYS B 1 77 ? -15.367 23.75 11.617 1 97.94 77 CYS B C 1
ATOM 5366 O O . CYS B 1 77 ? -14.789 23.938 12.688 1 97.94 77 CYS B O 1
ATOM 5368 N N . MET B 1 78 ? -14.844 24.047 10.5 1 98.44 78 MET B N 1
ATOM 5369 C CA . MET B 1 78 ? -13.516 24.656 10.414 1 98.44 78 MET B CA 1
ATOM 5370 C C . MET B 1 78 ? -13.539 26.078 10.961 1 98.44 78 MET B C 1
ATOM 5372 O O . MET B 1 78 ? -12.578 26.516 11.609 1 98.44 78 MET B O 1
ATOM 5376 N N . ALA B 1 79 ? -14.609 26.797 10.703 1 97.88 79 ALA B N 1
ATOM 5377 C CA . ALA B 1 79 ? -14.75 28.141 11.234 1 97.88 79 ALA B CA 1
ATOM 5378 C C . ALA B 1 79 ? -14.781 28.125 12.758 1 97.88 79 ALA B C 1
ATOM 5380 O O . ALA B 1 79 ? -14.164 28.984 13.398 1 97.88 79 ALA B O 1
ATOM 5381 N N . GLU B 1 80 ? -15.5 27.203 13.297 1 97.5 80 GLU B N 1
ATOM 5382 C CA . GLU B 1 80 ? -15.555 27.062 14.75 1 97.5 80 GLU B CA 1
ATOM 5383 C C . GLU B 1 80 ? -14.18 26.719 15.32 1 97.5 80 GLU B C 1
ATOM 5385 O O . GLU B 1 80 ? -13.797 27.234 16.375 1 97.5 80 GLU B O 1
ATOM 5390 N N . ALA B 1 81 ? -13.477 25.891 14.672 1 98.12 81 ALA B N 1
ATOM 5391 C CA . ALA B 1 81 ? -12.125 25.547 15.102 1 98.12 81 ALA B CA 1
ATOM 5392 C C . ALA B 1 81 ? -11.195 26.766 15.047 1 98.12 81 ALA B C 1
ATOM 5394 O O . ALA B 1 81 ? -10.359 26.953 15.93 1 98.12 81 ALA B O 1
ATOM 5395 N N . GLY B 1 82 ? -11.344 27.531 13.992 1 97.94 82 GLY B N 1
ATOM 5396 C CA . GLY B 1 82 ? -10.57 28.766 13.875 1 97.94 82 GLY B CA 1
ATOM 5397 C C . GLY B 1 82 ? -10.812 29.734 15.016 1 97.94 82 GLY B C 1
ATOM 5398 O O . GLY B 1 82 ? -9.875 30.344 15.531 1 97.94 82 GLY B O 1
ATOM 5399 N N . LYS B 1 83 ? -12.062 29.859 15.445 1 97.62 83 LYS B N 1
ATOM 5400 C CA . LYS B 1 83 ? -12.398 30.734 16.562 1 97.62 83 LYS B CA 1
ATOM 5401 C C . LYS B 1 83 ? -11.758 30.234 17.859 1 97.62 83 LYS B C 1
ATOM 5403 O O . LYS B 1 83 ? -11.289 31.047 18.672 1 97.62 83 LYS B O 1
ATOM 5408 N N . GLU B 1 84 ? -11.773 28.969 18 1 97.44 84 GLU B N 1
ATOM 5409 C CA . GLU B 1 84 ? -11.141 28.391 19.172 1 97.44 84 GLU B CA 1
ATOM 5410 C C . GLU B 1 84 ? -9.641 28.703 19.219 1 97.44 84 GLU B C 1
ATOM 5412 O O . GLU B 1 84 ? -9.102 29.062 20.266 1 97.44 84 GLU B O 1
ATOM 5417 N N . GLU B 1 85 ? -8.992 28.531 18.109 1 97.56 85 GLU B N 1
ATOM 5418 C CA . GLU B 1 85 ? -7.566 28.828 18 1 97.56 85 GLU B CA 1
ATOM 5419 C C . GLU B 1 85 ? -7.289 30.312 18.219 1 97.56 85 GLU B C 1
ATOM 5421 O O . GLU B 1 85 ? -6.312 30.672 18.875 1 97.56 85 GLU B O 1
ATOM 5426 N N . LYS B 1 86 ? -8.125 31.109 17.672 1 96.81 86 LYS B N 1
ATOM 5427 C CA . LYS B 1 86 ? -7.98 32.562 17.812 1 96.81 86 LYS B CA 1
ATOM 5428 C C . LYS B 1 86 ? -8.102 32.969 19.266 1 96.81 86 LYS B C 1
ATOM 5430 O O . LYS B 1 86 ? -7.277 33.75 19.766 1 96.81 86 LYS B O 1
ATOM 5435 N N . ASN B 1 87 ? -9.109 32.531 19.938 1 96.5 87 ASN B N 1
ATOM 5436 C CA . ASN B 1 87 ? -9.32 32.844 21.344 1 96.5 87 ASN B CA 1
ATOM 5437 C C . ASN B 1 87 ? -8.148 32.406 22.219 1 96.5 87 ASN B C 1
ATOM 5439 O O . ASN B 1 87 ? -7.734 33.125 23.125 1 96.5 87 ASN B O 1
ATOM 5443 N N . HIS B 1 88 ? -7.648 31.297 21.922 1 96 88 HIS B N 1
ATOM 5444 C CA . HIS B 1 88 ? -6.508 30.812 22.672 1 96 88 HIS B CA 1
ATOM 5445 C C . HIS B 1 88 ? -5.27 31.656 22.422 1 96 88 HIS B C 1
ATOM 5447 O O . HIS B 1 88 ? -4.543 32 23.359 1 96 88 HIS B O 1
ATOM 5453 N N . ALA B 1 89 ? -4.988 31.938 21.203 1 95.38 89 ALA B N 1
ATOM 5454 C CA . ALA B 1 89 ? -3.828 32.75 20.844 1 95.38 89 ALA B CA 1
ATOM 5455 C C . ALA B 1 89 ? -3.904 34.125 21.516 1 95.38 89 ALA B C 1
ATOM 5457 O O . ALA B 1 89 ? -2.895 34.656 22 1 95.38 89 ALA B O 1
ATOM 5458 N N . LEU B 1 90 ? -5.078 34.688 21.594 1 94 90 LEU B N 1
ATOM 5459 C CA . LEU B 1 90 ? -5.281 36 22.234 1 94 90 LEU B CA 1
ATOM 5460 C C . LEU B 1 90 ? -5.082 35.875 23.734 1 94 90 LEU B C 1
ATOM 5462 O O . LEU B 1 90 ? -4.512 36.781 24.359 1 94 90 LEU B O 1
ATOM 5466 N N . SER B 1 91 ? -5.496 34.812 24.281 1 94.25 91 SER B N 1
ATOM 5467 C CA . SER B 1 91 ? -5.383 34.625 25.734 1 94.25 91 SER B CA 1
ATOM 5468 C C . SER B 1 91 ? -3.924 34.5 26.156 1 94.25 91 SER B C 1
ATOM 5470 O O . SER B 1 91 ? -3.559 34.938 27.25 1 94.25 91 SER B O 1
ATOM 5472 N N . ILE B 1 92 ? -3.043 33.906 25.328 1 92.88 92 ILE B N 1
ATOM 5473 C CA . ILE B 1 92 ? -1.642 33.719 25.688 1 92.88 92 ILE B CA 1
ATOM 5474 C C . ILE B 1 92 ? -0.813 34.906 25.188 1 92.88 92 ILE B C 1
ATOM 5476 O O . ILE B 1 92 ? 0.389 34.969 25.438 1 92.88 92 ILE B O 1
ATOM 5480 N N . GLY B 1 93 ? -1.403 35.781 24.422 1 88.62 93 GLY B N 1
ATOM 5481 C CA . GLY B 1 93 ? -0.726 36.969 23.938 1 88.62 93 GLY B CA 1
ATOM 5482 C C . GLY B 1 93 ? 0.138 36.75 22.719 1 88.62 93 GLY B C 1
ATOM 5483 O O . GLY B 1 93 ? 1.116 37.438 22.5 1 88.62 93 GLY B O 1
ATOM 5484 N N . SER B 1 94 ? -0.071 35.719 22.031 1 91.88 94 SER B N 1
ATOM 5485 C CA . SER B 1 94 ? 0.663 35.438 20.812 1 91.88 94 SER B CA 1
ATOM 5486 C C . SER B 1 94 ? 0.103 36.219 19.625 1 91.88 94 SER B C 1
ATOM 5488 O O . SER B 1 94 ? -0.708 35.688 18.859 1 91.88 94 SER B O 1
ATOM 5490 N N . VAL B 1 95 ? 0.484 37.406 19.5 1 90.62 95 VAL B N 1
ATOM 5491 C CA . VAL B 1 95 ? -0.024 38.312 18.469 1 90.62 95 VAL B CA 1
ATOM 5492 C C . VAL B 1 95 ? 1.142 39 17.75 1 90.62 95 VAL B C 1
ATOM 5494 O O . VAL B 1 95 ? 2.227 39.125 18.328 1 90.62 95 VAL B O 1
ATOM 5497 N N . ASN B 1 96 ? 0.906 39.281 16.516 1 87.12 96 ASN B N 1
ATOM 5498 C CA . ASN B 1 96 ? 1.935 40 15.773 1 87.12 96 ASN B CA 1
ATOM 5499 C C . ASN B 1 96 ? 1.916 41.469 16.094 1 87.12 96 ASN B C 1
ATOM 5501 O O . ASN B 1 96 ? 1.188 41.906 16.984 1 87.12 96 ASN B O 1
ATOM 5505 N N . GLU B 1 97 ? 2.719 42.281 15.344 1 82.56 97 GLU B N 1
ATOM 5506 C CA . GLU B 1 97 ? 2.844 43.719 15.586 1 82.56 97 GLU B CA 1
ATOM 5507 C C . GLU B 1 97 ? 1.533 44.438 15.297 1 82.56 97 GLU B C 1
ATOM 5509 O O . GLU B 1 97 ? 1.198 45.406 15.961 1 82.56 97 GLU B O 1
ATOM 5514 N N . SER B 1 98 ? 0.767 43.906 14.375 1 88.19 98 SER B N 1
ATOM 5515 C CA . SER B 1 98 ? -0.497 44.531 13.977 1 88.19 98 SER B CA 1
ATOM 5516 C C . SER B 1 98 ? -1.654 44 14.82 1 88.19 98 SER B C 1
ATOM 5518 O O . SER B 1 98 ? -2.807 44.375 14.609 1 88.19 98 SER B O 1
ATOM 5520 N N . GLY B 1 99 ? -1.36 43 15.734 1 89.88 99 GLY B N 1
ATOM 5521 C CA . GLY B 1 99 ? -2.387 42.531 16.641 1 89.88 99 GLY B CA 1
ATOM 5522 C C . GLY B 1 99 ? -3.078 41.281 16.125 1 89.88 99 GLY B C 1
ATOM 5523 O O . GLY B 1 99 ? -4.09 40.844 16.688 1 89.88 99 GLY B O 1
ATOM 5524 N N . ILE B 1 100 ? -2.65 40.719 15.102 1 94.38 100 ILE B N 1
ATOM 5525 C CA . ILE B 1 100 ? -3.248 39.5 14.555 1 94.38 100 ILE B CA 1
ATOM 5526 C C . ILE B 1 100 ? -2.68 38.281 15.273 1 94.38 100 ILE B C 1
ATOM 5528 O O . ILE B 1 100 ? -1.462 38.156 15.406 1 94.38 100 ILE B O 1
ATOM 5532 N N . PRO B 1 101 ? -3.533 37.438 15.781 1 96.06 101 PRO B N 1
ATOM 5533 C CA . PRO B 1 101 ? -3.066 36.25 16.5 1 96.06 101 PRO B CA 1
ATOM 5534 C C . PRO B 1 101 ? -2.242 35.312 15.625 1 96.06 101 PRO B C 1
ATOM 5536 O O . PRO B 1 101 ? -2.559 35.125 14.445 1 96.06 101 PRO B O 1
ATOM 5539 N N . MET B 1 102 ? -1.201 34.719 16.188 1 95.69 102 MET B N 1
ATOM 5540 C CA . MET B 1 102 ? -0.3 33.812 15.5 1 95.69 102 MET B CA 1
ATOM 5541 C C . MET B 1 102 ? -0.361 32.438 16.141 1 95.69 102 MET B C 1
ATOM 5543 O O . MET B 1 102 ? -0.315 32.281 17.359 1 95.69 102 MET B O 1
ATOM 5547 N N . ILE B 1 103 ? -0.475 31.375 15.273 1 96.44 103 ILE B N 1
ATOM 5548 C CA . ILE B 1 103 ? -0.583 30.016 15.82 1 96.44 103 ILE B CA 1
ATOM 5549 C C . ILE B 1 103 ? 0.307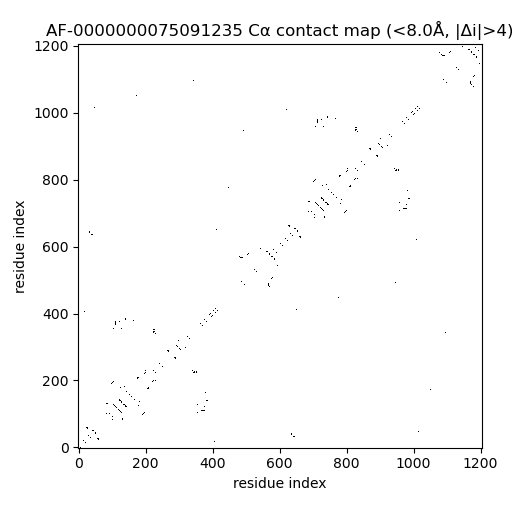 29.062 15.023 1 96.44 103 ILE B C 1
ATOM 5551 O O . ILE B 1 103 ? 0.557 29.297 13.836 1 96.44 103 ILE B O 1
ATOM 5555 N N . PRO B 1 104 ? 0.819 28.016 15.656 1 94.88 104 PRO B N 1
ATOM 5556 C CA . PRO B 1 104 ? 1.468 26.938 14.922 1 94.88 104 PRO B CA 1
ATOM 5557 C C . PRO B 1 104 ? 0.468 25.953 14.328 1 94.88 104 PRO B C 1
ATOM 5559 O O . PRO B 1 104 ? -0.587 25.703 14.914 1 94.88 104 PRO B O 1
ATOM 5562 N N . VAL B 1 105 ? 0.778 25.453 13.164 1 97.06 105 VAL B N 1
ATOM 5563 C CA . VAL B 1 105 ? -0.125 24.516 12.5 1 97.06 105 VAL B CA 1
ATOM 5564 C C . VAL B 1 105 ? 0.67 23.344 11.93 1 97.06 105 VAL B C 1
ATOM 5566 O O . VAL B 1 105 ? 1.895 23.422 11.805 1 97.06 105 VAL B O 1
ATOM 5569 N N . SER B 1 106 ? -0.036 22.266 11.695 1 96.38 106 SER B N 1
ATOM 5570 C CA . SER B 1 106 ? 0.526 21.094 11.039 1 96.38 106 SER B CA 1
ATOM 5571 C C . SER B 1 106 ? -0.223 20.766 9.75 1 96.38 106 SER B C 1
ATOM 5573 O O . SER B 1 106 ? -1.437 20.969 9.664 1 96.38 106 SER B O 1
ATOM 5575 N N . GLY B 1 107 ? 0.518 20.359 8.734 1 95.12 107 GLY B N 1
ATOM 5576 C CA . GLY B 1 107 ? -0.121 20.062 7.457 1 95.12 107 GLY B CA 1
ATOM 5577 C C . GLY B 1 107 ? 0.464 18.859 6.758 1 95.12 107 GLY B C 1
ATOM 5578 O O . GLY B 1 107 ? 1.632 18.516 6.965 1 95.12 107 GLY B O 1
ATOM 5579 N N . ASP B 1 108 ? -0.362 18.188 6.016 1 94.06 108 ASP B N 1
ATOM 5580 C CA . ASP B 1 108 ? 0.003 17.031 5.203 1 94.06 108 ASP B CA 1
ATOM 5581 C C . ASP B 1 108 ? -1.074 16.734 4.16 1 94.06 108 ASP B C 1
ATOM 5583 O O . ASP B 1 108 ? -2.172 17.297 4.219 1 94.06 108 ASP B O 1
ATOM 5587 N N . ALA B 1 109 ? -0.661 15.984 3.164 1 94.12 109 ALA B N 1
ATOM 5588 C CA . ALA B 1 109 ? -1.605 15.641 2.104 1 94.12 109 ALA B CA 1
ATOM 5589 C C . ALA B 1 109 ? -1.697 14.133 1.917 1 94.12 109 ALA B C 1
ATOM 5591 O O . ALA B 1 109 ? -0.836 13.383 2.393 1 94.12 109 ALA B O 1
ATOM 5592 N N . CYS B 1 110 ? -2.82 13.68 1.396 1 94.25 110 CYS B N 1
ATOM 5593 C CA . CYS B 1 110 ? -2.996 12.289 0.99 1 94.25 110 CYS B CA 1
ATOM 5594 C C . CYS B 1 110 ? -3.643 12.195 -0.387 1 94.25 110 CYS B C 1
ATOM 5596 O O . CYS B 1 110 ? -4.273 13.156 -0.844 1 94.25 110 CYS B O 1
ATOM 5598 N N . TRP B 1 111 ? -3.434 11.117 -1.07 1 93.12 111 TRP B N 1
ATOM 5599 C CA . TRP B 1 111 ? -3.854 10.938 -2.457 1 93.12 111 TRP B CA 1
ATOM 5600 C C . TRP B 1 111 ? -4.934 9.867 -2.564 1 93.12 111 TRP B C 1
ATOM 5602 O O . TRP B 1 111 ? -5.094 9.047 -1.659 1 93.12 111 TRP B O 1
ATOM 5612 N N . SER B 1 112 ? -5.637 9.875 -3.652 1 92 112 SER B N 1
ATOM 5613 C CA . SER B 1 112 ? -6.773 8.984 -3.867 1 92 112 SER B CA 1
ATOM 5614 C C . SER B 1 112 ? -6.309 7.578 -4.246 1 92 112 SER B C 1
ATOM 5616 O O . SER B 1 112 ? -7.078 6.621 -4.152 1 92 112 SER B O 1
ATOM 5618 N N . LYS B 1 113 ? -5.109 7.484 -4.711 1 89.06 113 LYS B N 1
ATOM 5619 C CA . LYS B 1 113 ? -4.559 6.199 -5.121 1 89.06 113 LYS B CA 1
ATOM 5620 C C . LYS B 1 113 ? -3.191 5.957 -4.48 1 89.06 113 LYS B C 1
ATOM 5622 O O . LYS B 1 113 ? -2.408 6.895 -4.305 1 89.06 113 LYS B O 1
ATOM 5627 N N . ARG B 1 114 ? -2.967 4.707 -4.176 1 83 114 ARG B N 1
ATOM 5628 C CA . ARG B 1 114 ? -1.659 4.348 -3.635 1 83 114 ARG B CA 1
ATOM 5629 C C . ARG B 1 114 ? -0.596 4.355 -4.727 1 83 114 ARG B C 1
ATOM 5631 O O . ARG B 1 114 ? -0.843 3.9 -5.848 1 83 114 ARG B O 1
ATOM 5638 N N . SER B 1 115 ? 0.46 4.867 -4.391 1 78.38 115 SER B N 1
ATOM 5639 C CA . SER B 1 115 ? 1.57 4.895 -5.336 1 78.38 115 SER B CA 1
ATOM 5640 C C . SER B 1 115 ? 2.359 3.592 -5.305 1 78.38 115 SER B C 1
ATOM 5642 O O . SER B 1 115 ? 2.41 2.916 -4.273 1 78.38 115 SER B O 1
ATOM 5644 N N . TYR B 1 116 ? 2.803 3.195 -6.461 1 73.94 116 TYR B N 1
ATOM 5645 C CA . TYR B 1 116 ? 3.666 2.025 -6.57 1 73.94 116 TYR B CA 1
ATOM 5646 C C . TYR B 1 116 ? 5.012 2.395 -7.188 1 73.94 116 TYR B C 1
ATOM 5648 O O . TYR B 1 116 ? 5.074 2.834 -8.336 1 73.94 116 TYR B O 1
ATOM 5656 N N . GLY B 1 117 ? 5.926 2.254 -6.418 1 68.81 117 GLY B N 1
ATOM 5657 C CA . GLY B 1 117 ? 7.246 2.602 -6.914 1 68.81 117 GLY B CA 1
ATOM 5658 C C . GLY B 1 117 ? 7.375 4.066 -7.285 1 68.81 117 GLY B C 1
ATOM 5659 O O . GLY B 1 117 ? 7.113 4.945 -6.461 1 68.81 117 GLY B O 1
ATOM 5660 N N . THR B 1 118 ? 7.637 4.219 -8.555 1 69.81 118 THR B N 1
ATOM 5661 C CA . THR B 1 118 ? 7.84 5.586 -9.023 1 69.81 118 THR B CA 1
ATOM 5662 C C . THR B 1 118 ? 6.605 6.09 -9.766 1 69.81 118 THR B C 1
ATOM 5664 O O . THR B 1 118 ? 6.629 7.172 -10.359 1 69.81 118 THR B O 1
ATOM 5667 N N . ASN B 1 119 ? 5.621 5.277 -9.617 1 73.88 119 ASN B N 1
ATOM 5668 C CA . ASN B 1 119 ? 4.398 5.652 -10.312 1 73.88 119 ASN B CA 1
ATOM 5669 C C . ASN B 1 119 ? 3.467 6.465 -9.414 1 73.88 119 ASN B C 1
ATOM 5671 O O . ASN B 1 119 ? 2.818 5.91 -8.531 1 73.88 119 ASN B O 1
ATOM 5675 N N . TYR B 1 120 ? 3.482 7.781 -9.625 1 81.69 120 TYR B N 1
ATOM 5676 C CA . TYR B 1 120 ? 2.582 8.68 -8.914 1 81.69 120 TYR B CA 1
ATOM 5677 C C . TYR B 1 120 ? 1.445 9.141 -9.82 1 81.69 120 TYR B C 1
ATOM 5679 O O . TYR B 1 120 ? 1.517 10.219 -10.414 1 81.69 120 TYR B O 1
ATOM 5687 N N . SER B 1 121 ? 0.362 8.336 -9.883 1 85.19 121 SER B N 1
ATOM 5688 C CA . SER B 1 121 ? -0.673 8.602 -10.875 1 85.19 121 SER B CA 1
ATOM 5689 C C . SER B 1 121 ? -2.018 8.883 -10.211 1 85.19 121 SER B C 1
ATOM 5691 O O . SER B 1 121 ? -3.068 8.711 -10.836 1 85.19 121 SER B O 1
ATOM 5693 N N . ALA B 1 122 ? -1.987 9.367 -9.008 1 90.88 122 ALA B N 1
ATOM 5694 C CA . ALA B 1 122 ? -3.262 9.672 -8.359 1 90.88 122 ALA B CA 1
ATOM 5695 C C . ALA B 1 122 ? -3.969 10.828 -9.062 1 90.88 122 ALA B C 1
ATOM 5697 O O . ALA B 1 122 ? -3.34 11.828 -9.414 1 90.88 122 ALA B O 1
ATOM 5698 N N . THR B 1 123 ? -5.25 10.703 -9.305 1 92 123 THR B N 1
ATOM 5699 C CA . THR B 1 123 ? -6.004 11.719 -10.031 1 92 123 THR B CA 1
ATOM 5700 C C . THR B 1 123 ? -6.504 12.805 -9.078 1 92 123 THR B C 1
ATOM 5702 O O . THR B 1 123 ? -6.867 13.898 -9.516 1 92 123 THR B O 1
ATOM 5705 N N . SER B 1 124 ? -6.574 12.516 -7.805 1 94.38 124 SER B N 1
ATOM 5706 C CA . SER B 1 124 ? -7.02 13.508 -6.828 1 94.38 124 SER B CA 1
ATOM 5707 C C . SER B 1 124 ? -6.172 13.453 -5.562 1 94.38 124 SER B C 1
ATOM 5709 O O . SER B 1 124 ? -5.539 12.438 -5.273 1 94.38 124 SER B O 1
ATOM 5711 N N . GLY B 1 125 ? -6.105 14.531 -4.871 1 95.31 125 GLY B N 1
ATOM 5712 C CA . GLY B 1 125 ? -5.414 14.656 -3.598 1 95.31 125 GLY B CA 1
ATOM 5713 C C . GLY B 1 125 ? -6.051 15.672 -2.67 1 95.31 125 GLY B C 1
ATOM 5714 O O . GLY B 1 125 ? -6.75 16.578 -3.125 1 95.31 125 GLY B O 1
ATOM 5715 N N . VAL B 1 126 ? -5.906 15.383 -1.388 1 97.25 126 VAL B N 1
ATOM 5716 C CA . VAL B 1 126 ? -6.441 16.312 -0.389 1 97.25 126 VAL B CA 1
ATOM 5717 C C . VAL B 1 126 ? -5.332 16.719 0.576 1 97.25 126 VAL B C 1
ATOM 5719 O O . VAL B 1 126 ? -4.48 15.906 0.938 1 97.25 126 VAL B O 1
ATOM 5722 N N . GLY B 1 127 ? -5.211 17.938 0.871 1 96.88 127 GLY B N 1
ATOM 5723 C CA . GLY B 1 127 ? -4.344 18.484 1.902 1 96.88 127 GLY B CA 1
ATOM 5724 C C . GLY B 1 127 ? -5.109 19.141 3.033 1 96.88 127 GLY B C 1
ATOM 5725 O O . GLY B 1 127 ? -6.172 19.734 2.811 1 96.88 127 GLY B O 1
ATOM 5726 N N . ALA B 1 128 ? -4.602 19 4.219 1 97.81 128 ALA B N 1
ATOM 5727 C CA . ALA B 1 128 ? -5.277 19.594 5.371 1 97.81 128 ALA B CA 1
ATOM 5728 C C . ALA B 1 128 ? -4.281 20.281 6.293 1 97.81 128 ALA B C 1
ATOM 5730 O O . ALA B 1 128 ? -3.1 19.922 6.324 1 97.81 128 ALA B O 1
ATOM 5731 N N . ILE B 1 129 ? -4.703 21.312 6.922 1 98.12 129 ILE B N 1
ATOM 5732 C CA . ILE B 1 129 ? -3.967 22.031 7.949 1 98.12 129 ILE B CA 1
ATOM 5733 C C . ILE B 1 129 ? -4.695 21.922 9.289 1 98.12 129 ILE B C 1
ATOM 5735 O O . ILE B 1 129 ? -5.891 22.203 9.375 1 98.12 129 ILE B O 1
ATOM 5739 N N . VAL B 1 130 ? -4.02 21.484 10.297 1 98.12 130 VAL B N 1
ATOM 5740 C CA . VAL B 1 130 ? -4.602 21.25 11.617 1 98.12 130 VAL B CA 1
ATOM 5741 C C . VAL B 1 130 ? -3.938 22.172 12.641 1 98.12 130 VAL B C 1
ATOM 5743 O O . VAL B 1 130 ? -2.719 22.359 12.625 1 98.12 130 VAL B O 1
ATOM 5746 N N . GLY B 1 131 ? -4.77 22.797 13.422 1 97.25 131 GLY B N 1
ATOM 5747 C CA . GLY B 1 131 ? -4.23 23.578 14.516 1 97.25 131 GLY B CA 1
ATOM 5748 C C . GLY B 1 131 ? -3.637 22.734 15.633 1 97.25 131 GLY B C 1
ATOM 5749 O O . GLY B 1 131 ? -4.176 21.688 15.969 1 97.25 131 GLY B O 1
ATOM 5750 N N . LEU B 1 132 ? -2.598 23.219 16.203 1 95.38 132 LEU B N 1
ATOM 5751 C CA . LEU B 1 132 ? -1.903 22.406 17.203 1 95.38 132 LEU B CA 1
ATOM 5752 C C . LEU B 1 132 ? -2.623 22.453 18.547 1 95.38 132 LEU B C 1
ATOM 5754 O O . LEU B 1 132 ? -2.551 21.516 19.328 1 95.38 132 LEU B O 1
ATOM 5758 N N . PHE B 1 133 ? -3.293 23.562 18.844 1 94.69 133 PHE B N 1
ATOM 5759 C CA . PHE B 1 133 ? -3.988 23.703 20.109 1 94.69 133 PHE B CA 1
ATOM 5760 C C . PHE B 1 133 ? -5.348 23 20.062 1 94.69 133 PHE B C 1
ATOM 5762 O O . PHE B 1 133 ? -5.637 22.141 20.891 1 94.69 133 PHE B O 1
ATOM 5769 N N . SER B 1 134 ? -6.145 23.375 19.094 1 95.69 134 SER B N 1
ATOM 5770 C CA . SER B 1 134 ? -7.488 22.828 19 1 95.69 134 SER B CA 1
ATOM 5771 C C . SER B 1 134 ? -7.457 21.359 18.562 1 95.69 134 SER B C 1
ATOM 5773 O O . SER B 1 134 ? -8.398 20.609 18.828 1 95.69 134 SER B O 1
ATOM 5775 N N . LYS B 1 135 ? -6.371 20.984 17.812 1 96.44 135 LYS B N 1
ATOM 5776 C CA . LYS B 1 135 ? -6.234 19.656 17.219 1 96.44 135 LYS B CA 1
ATOM 5777 C C . LYS B 1 135 ? -7.371 19.375 16.234 1 96.44 135 LYS B C 1
ATOM 5779 O O . LYS B 1 135 ? -7.832 18.234 16.125 1 96.44 135 LYS B O 1
ATOM 5784 N N . LYS B 1 136 ? -7.863 20.422 15.68 1 98.19 136 LYS B N 1
ATOM 5785 C CA . LYS B 1 136 ? -8.945 20.344 14.695 1 98.19 136 LYS B CA 1
ATOM 5786 C C . LYS B 1 136 ? -8.508 20.891 13.344 1 98.19 136 LYS B C 1
ATOM 5788 O O . LYS B 1 136 ? -7.582 21.703 13.266 1 98.19 136 LYS B O 1
ATOM 5793 N N . VAL B 1 137 ? -9.164 20.438 12.312 1 98.62 137 VAL B N 1
ATOM 5794 C CA . VAL B 1 137 ? -8.828 20.875 10.961 1 98.62 137 VAL B CA 1
ATOM 5795 C C . VAL B 1 137 ? -9.273 22.312 10.75 1 98.62 137 VAL B C 1
ATOM 5797 O O . VAL B 1 137 ? -10.422 22.656 11.031 1 98.62 137 VAL B O 1
ATOM 5800 N N . LEU B 1 138 ? -8.383 23.156 10.266 1 98.5 138 LEU B N 1
ATOM 5801 C CA . LEU B 1 138 ? -8.664 24.578 10.008 1 98.5 138 LEU B CA 1
ATOM 5802 C C . LEU B 1 138 ? -8.898 24.812 8.523 1 98.5 138 LEU B C 1
ATOM 5804 O O . LEU B 1 138 ? -9.586 25.781 8.148 1 98.5 138 LEU B O 1
ATOM 5808 N N . TYR B 1 139 ? -8.297 23.969 7.758 1 98.44 139 TYR B N 1
ATOM 5809 C CA . TYR B 1 139 ? -8.383 24.109 6.309 1 98.44 139 TYR B CA 1
ATOM 5810 C C . TYR B 1 139 ? -8.211 22.766 5.621 1 98.44 139 TYR B C 1
ATOM 5812 O O . TYR B 1 139 ? -7.434 21.922 6.078 1 98.44 139 TYR B O 1
ATOM 5820 N N . TYR B 1 140 ? -8.992 22.562 4.617 1 98.12 140 TYR B N 1
ATOM 5821 C CA . TYR B 1 140 ? -8.742 21.438 3.725 1 98.12 140 TYR B CA 1
ATOM 5822 C C . TYR B 1 140 ? -8.945 21.844 2.27 1 98.12 140 TYR B C 1
ATOM 5824 O O . TYR B 1 140 ? -9.758 22.719 1.971 1 98.12 140 TYR B O 1
ATOM 5832 N N . GLY B 1 141 ? -8.172 21.328 1.396 1 97.38 141 GLY B N 1
ATOM 5833 C CA . GLY B 1 141 ? -8.305 21.531 -0.038 1 97.38 141 GLY B CA 1
ATOM 5834 C C . GLY B 1 141 ? -8.219 20.234 -0.829 1 97.38 141 GLY B C 1
ATOM 5835 O O . GLY B 1 141 ? -7.48 19.328 -0.456 1 97.38 141 GLY B O 1
ATOM 5836 N N . VAL B 1 142 ? -9.086 20.219 -1.868 1 96.88 142 VAL B N 1
ATOM 5837 C CA . VAL B 1 142 ? -9.078 19.031 -2.729 1 96.88 142 VAL B CA 1
ATOM 5838 C C . VAL B 1 142 ? -8.75 19.438 -4.16 1 96.88 142 VAL B C 1
ATOM 5840 O O . VAL B 1 142 ? -9.305 20.406 -4.68 1 96.88 142 VAL B O 1
ATOM 5843 N N . LYS B 1 143 ? -7.789 18.766 -4.727 1 96.06 143 LYS B N 1
ATOM 5844 C CA . LYS B 1 143 ? -7.445 18.969 -6.133 1 96.06 143 LYS B CA 1
ATOM 5845 C C . LYS B 1 143 ? -7.781 17.734 -6.957 1 96.06 143 LYS B C 1
ATOM 5847 O O . LYS B 1 143 ? -7.578 16.594 -6.504 1 96.06 143 LYS B O 1
ATOM 5852 N N . ASN B 1 144 ? -8.375 17.984 -8.094 1 94.38 144 ASN B N 1
ATOM 5853 C CA . ASN B 1 144 ? -8.781 16.922 -9.016 1 94.38 144 ASN B CA 1
ATOM 5854 C C . ASN B 1 144 ? -8.227 17.156 -10.422 1 94.38 144 ASN B C 1
ATOM 5856 O O . ASN B 1 144 ? -8.359 18.25 -10.969 1 94.38 144 ASN B O 1
ATOM 5860 N N . LYS B 1 145 ? -7.738 16.109 -11.047 1 91.38 145 LYS B N 1
ATOM 5861 C CA . LYS B 1 145 ? -7.164 16.219 -12.391 1 91.38 145 LYS B CA 1
ATOM 5862 C C . LYS B 1 145 ? -8.172 15.781 -13.453 1 91.38 145 LYS B C 1
ATOM 5864 O O . LYS B 1 145 ? -8 16.094 -14.633 1 91.38 145 LYS B O 1
ATOM 5869 N N . THR B 1 146 ? -9.195 15.062 -12.984 1 88.69 146 THR B N 1
ATOM 5870 C CA . THR B 1 146 ? -10.055 14.438 -13.984 1 88.69 146 THR B CA 1
ATOM 5871 C C . THR B 1 146 ? -11.523 14.773 -13.727 1 88.69 146 THR B C 1
ATOM 5873 O O . THR B 1 146 ? -11.898 15.078 -12.594 1 88.69 146 THR B O 1
ATOM 5876 N N . CYS B 1 147 ? -12.273 14.93 -14.781 1 89.19 147 CYS B N 1
ATOM 5877 C CA . CYS B 1 147 ? -13.734 15 -14.82 1 89.19 147 CYS B CA 1
ATOM 5878 C C . CYS B 1 147 ? -14.305 14.047 -15.859 1 89.19 147 CYS B C 1
ATOM 5880 O O . CYS B 1 147 ? -13.945 14.117 -17.031 1 89.19 147 CYS B O 1
ATOM 5882 N N . ILE B 1 148 ? -15.086 13.133 -15.406 1 89.62 148 ILE B N 1
ATOM 5883 C CA . ILE B 1 148 ? -15.57 12.055 -16.281 1 89.62 148 ILE B CA 1
ATOM 5884 C C . ILE B 1 148 ? -16.359 12.648 -17.438 1 89.62 148 ILE B C 1
ATOM 5886 O O . ILE B 1 148 ? -16.312 12.133 -18.562 1 89.62 148 ILE B O 1
ATOM 5890 N N . ILE B 1 149 ? -17.094 13.742 -17.203 1 90.25 149 ILE B N 1
ATOM 5891 C CA . ILE B 1 149 ? -17.891 14.367 -18.25 1 90.25 149 ILE B CA 1
ATOM 5892 C C . ILE B 1 149 ? -16.969 14.969 -19.312 1 90.25 149 ILE B C 1
ATOM 5894 O O . ILE B 1 149 ? -17.188 14.773 -20.516 1 90.25 149 ILE B O 1
ATOM 5898 N N . CYS B 1 150 ? -15.953 15.625 -18.812 1 89.75 150 CYS B N 1
ATOM 5899 C CA . CYS B 1 150 ? -14.992 16.234 -19.719 1 89.75 150 CYS B CA 1
ATOM 5900 C C . CYS B 1 150 ? -14.219 15.164 -20.5 1 89.75 150 CYS B C 1
ATOM 5902 O O . CYS B 1 150 ? -13.984 15.312 -21.703 1 89.75 150 CYS B O 1
ATOM 5904 N N . SER B 1 151 ? -13.805 14.109 -19.828 1 88.12 151 SER B N 1
ATOM 5905 C CA . SER B 1 151 ? -13.023 13.039 -20.438 1 88.12 151 SER B CA 1
ATOM 5906 C C . SER B 1 151 ? -13.82 12.32 -21.531 1 88.12 151 SER B C 1
ATOM 5908 O O . SER B 1 151 ? -13.289 12.008 -22.594 1 88.12 151 SER B O 1
ATOM 5910 N N . ARG B 1 152 ? -15.062 12.016 -21.234 1 90.06 152 ARG B N 1
ATOM 5911 C CA . ARG B 1 152 ? -15.914 11.352 -22.203 1 90.06 152 ARG B CA 1
ATOM 5912 C C . ARG B 1 152 ? -16.109 12.227 -23.438 1 90.06 152 ARG B C 1
ATOM 5914 O O . ARG B 1 152 ? -16.109 11.727 -24.562 1 90.06 152 ARG B O 1
ATOM 5921 N N . ALA B 1 153 ? -16.359 13.461 -23.219 1 90.5 153 ALA B N 1
ATOM 5922 C CA . ALA B 1 153 ? -16.516 14.398 -24.344 1 90.5 153 ALA B CA 1
ATOM 5923 C C . ALA B 1 153 ? -15.25 14.461 -25.188 1 90.5 153 ALA B C 1
ATOM 5925 O O . ALA B 1 153 ? -15.32 14.5 -26.422 1 90.5 153 ALA B O 1
ATOM 5926 N N . HIS B 1 154 ? -14.164 14.492 -24.516 1 87.5 154 HIS B N 1
ATOM 5927 C CA . HIS B 1 154 ? -12.891 14.539 -25.219 1 87.5 154 HIS B CA 1
ATOM 5928 C C . HIS B 1 154 ? -12.68 13.297 -26.062 1 87.5 154 HIS B C 1
ATOM 5930 O O . HIS B 1 154 ? -12.172 13.383 -27.188 1 87.5 154 HIS B O 1
ATOM 5936 N N . LEU B 1 155 ? -13 12.141 -25.516 1 86.31 155 LEU B N 1
ATOM 5937 C CA . LEU B 1 155 ? -12.844 10.875 -26.234 1 86.31 155 LEU B CA 1
ATOM 5938 C C . LEU B 1 155 ? -13.758 10.828 -27.453 1 86.31 155 LEU B C 1
ATOM 5940 O O . LEU B 1 155 ? -13.391 10.266 -28.484 1 86.31 155 LEU B O 1
ATOM 5944 N N . LYS B 1 156 ? -14.906 11.461 -27.297 1 88.75 156 LYS B N 1
ATOM 5945 C CA . LYS B 1 156 ? -15.852 11.492 -28.406 1 88.75 156 LYS B CA 1
ATOM 5946 C C . LYS B 1 156 ? -15.547 12.648 -29.344 1 88.75 156 LYS B C 1
ATOM 5948 O O . LYS B 1 156 ? -16.125 12.734 -30.438 1 88.75 156 LYS B O 1
ATOM 5953 N N . GLY B 1 157 ? -14.711 13.531 -29 1 88.31 157 GLY B N 1
ATOM 5954 C CA . GLY B 1 157 ? -14.359 14.68 -29.812 1 88.31 157 GLY B CA 1
ATOM 5955 C C . GLY B 1 157 ? -15.43 15.75 -29.844 1 88.31 157 GLY B C 1
ATOM 5956 O O . GLY B 1 157 ? -15.609 16.422 -30.859 1 88.31 157 GLY B O 1
ATOM 5957 N N . VAL B 1 158 ? -16.297 15.742 -28.812 1 91.06 158 VAL B N 1
ATOM 5958 C CA . VAL B 1 158 ? -17.375 16.719 -28.734 1 91.06 158 VAL B CA 1
ATOM 5959 C C . VAL B 1 158 ? -17.125 17.688 -27.578 1 91.06 158 VAL B C 1
ATOM 5961 O O . VAL B 1 158 ? -16.281 17.422 -26.719 1 91.06 158 VAL B O 1
ATOM 5964 N N . GLN B 1 159 ? -17.672 18.812 -27.656 1 90.12 159 GLN B N 1
ATOM 5965 C CA . GLN B 1 159 ? -17.609 19.766 -26.547 1 90.12 159 GLN B CA 1
ATOM 5966 C C . GLN B 1 159 ? -18.406 19.281 -25.344 1 90.12 159 GLN B C 1
ATOM 5968 O O . GLN B 1 159 ? -19.516 18.75 -25.5 1 90.12 159 GLN B O 1
ATOM 5973 N N . PRO B 1 160 ? -17.812 19.344 -24.234 1 90.88 160 PRO B N 1
ATOM 5974 C CA . PRO B 1 160 ? -18.531 18.906 -23.047 1 90.88 160 PRO B CA 1
ATOM 5975 C C . PRO B 1 160 ? -19.812 19.703 -22.781 1 90.88 160 PRO B C 1
ATOM 5977 O O . PRO B 1 160 ? -19.844 20.906 -23.016 1 90.88 160 PRO B O 1
ATOM 5980 N N . PRO B 1 161 ? -20.859 19.078 -22.453 1 91.19 161 PRO B N 1
ATOM 5981 C CA . PRO B 1 161 ? -22.094 19.781 -22.109 1 91.19 161 PRO B CA 1
ATOM 5982 C C . PRO B 1 161 ? -21.953 20.672 -20.859 1 91.19 161 PRO B C 1
ATOM 5984 O O . PRO B 1 161 ? -20.938 20.578 -20.156 1 91.19 161 PRO B O 1
ATOM 5987 N N . LYS B 1 162 ? -22.891 21.547 -20.672 1 90.94 162 LYS B N 1
ATOM 5988 C CA . LYS B 1 162 ? -22.875 22.406 -19.484 1 90.94 162 LYS B CA 1
ATOM 5989 C C . LYS B 1 162 ? -22.984 21.562 -18.203 1 90.94 162 LYS B C 1
ATOM 5991 O O . LYS B 1 162 ? -23.891 20.75 -18.078 1 90.94 162 LYS B O 1
ATOM 5996 N N . HIS B 1 163 ? -21.969 21.578 -17.391 1 88.19 163 HIS B N 1
ATOM 5997 C CA . HIS B 1 163 ? -21.922 20.797 -16.156 1 88.19 163 HIS B CA 1
ATOM 5998 C C . HIS B 1 163 ? -21.047 21.484 -15.109 1 88.19 163 HIS B C 1
ATOM 6000 O O . HIS B 1 163 ? -20.359 22.453 -15.414 1 88.19 163 HIS B O 1
ATOM 6006 N N . ARG B 1 164 ? -21.266 21.109 -13.953 1 87.75 164 ARG B N 1
ATOM 6007 C CA . ARG B 1 164 ? -20.328 21.547 -12.914 1 87.75 164 ARG B CA 1
ATOM 6008 C C . ARG B 1 164 ? -19.047 20.734 -12.953 1 87.75 164 ARG B C 1
ATOM 6010 O O . ARG B 1 164 ? -19.031 19.562 -12.539 1 87.75 164 ARG B O 1
ATOM 6017 N N . CYS B 1 165 ? -17.984 21.344 -13.469 1 89.31 165 CYS B N 1
ATOM 6018 C CA . CYS B 1 165 ? -16.703 20.641 -13.641 1 89.31 165 CYS B CA 1
ATOM 6019 C C . CYS B 1 165 ? -15.914 20.625 -12.336 1 89.31 165 CYS B C 1
ATOM 6021 O O . CYS B 1 165 ? -15.828 21.641 -11.641 1 89.31 165 CYS B O 1
ATOM 6023 N N . PHE B 1 166 ? -15.406 19.531 -11.992 1 89.69 166 PHE B N 1
ATOM 6024 C CA . PHE B 1 166 ? -14.656 19.406 -10.75 1 89.69 166 PHE B CA 1
ATOM 6025 C C . PHE B 1 166 ? -13.164 19.266 -11.023 1 89.69 166 PHE B C 1
ATOM 6027 O O . PHE B 1 166 ? -12.383 19 -10.109 1 89.69 166 PHE B O 1
ATOM 6034 N N . LYS B 1 167 ? -12.758 19.406 -12.281 1 91.44 167 LYS B N 1
ATOM 6035 C CA . LYS B 1 167 ? -11.344 19.469 -12.633 1 91.44 167 LYS B CA 1
ATOM 6036 C C . LYS B 1 167 ? -10.75 20.828 -12.258 1 91.44 167 LYS B C 1
ATOM 6038 O O . LYS B 1 167 ? -11.156 21.859 -12.797 1 91.44 167 LYS B O 1
ATOM 6043 N N . ASN B 1 168 ? -9.781 20.891 -11.289 1 92.5 168 ASN B N 1
ATOM 6044 C CA . ASN B 1 168 ? -9.242 22.172 -10.844 1 92.5 168 ASN B CA 1
ATOM 6045 C C . ASN B 1 168 ? -7.723 22.141 -10.742 1 92.5 168 ASN B C 1
ATOM 6047 O O . ASN B 1 168 ? -7.125 23 -10.094 1 92.5 168 ASN B O 1
ATOM 6051 N N . PHE B 1 169 ? -7.141 21.094 -11.289 1 92.94 169 PHE B N 1
ATOM 6052 C CA . PHE B 1 169 ? -5.691 20.984 -11.203 1 92.94 169 PHE B CA 1
ATOM 6053 C C . PHE B 1 169 ? -5.113 20.391 -12.484 1 92.94 169 PHE B C 1
ATOM 6055 O O . PHE B 1 169 ? -5.688 19.469 -13.062 1 92.94 169 PHE B O 1
ATOM 6062 N N . GLN B 1 170 ? -4.07 21.078 -12.906 1 89.69 170 GLN B N 1
ATOM 6063 C CA . GLN B 1 170 ? -3.32 20.594 -14.062 1 89.69 170 GLN B CA 1
ATOM 6064 C C . GLN B 1 170 ? -1.84 20.438 -13.727 1 89.69 170 GLN B C 1
ATOM 6066 O O . GLN B 1 170 ? -1.243 21.312 -13.102 1 89.69 170 GLN B O 1
ATOM 6071 N N . GLY B 1 171 ? -1.266 19.25 -13.664 1 87 171 GLY B N 1
ATOM 6072 C CA . GLY B 1 171 ? 0.127 19 -13.328 1 87 171 GLY B CA 1
ATOM 6073 C C . GLY B 1 171 ? 0.352 17.641 -12.711 1 87 171 GLY B C 1
ATOM 6074 O O . GLY B 1 171 ? -0.539 16.781 -12.734 1 87 171 GLY B O 1
ATOM 6075 N N . PRO B 1 172 ? 1.581 17.547 -12.234 1 87.12 172 PRO B N 1
ATOM 6076 C CA . PRO B 1 172 ? 1.867 16.25 -11.617 1 87.12 172 PRO B CA 1
ATOM 6077 C C . PRO B 1 172 ? 1.152 16.062 -10.281 1 87.12 172 PRO B C 1
ATOM 6079 O O . PRO B 1 172 ? 0.923 17.047 -9.562 1 87.12 172 PRO B O 1
ATOM 6082 N N . SER B 1 173 ? 0.822 14.891 -9.93 1 89.31 173 SER B N 1
ATOM 6083 C CA . SER B 1 173 ? 0.074 14.578 -8.719 1 89.31 173 SER B CA 1
ATOM 6084 C C . SER B 1 173 ? 0.85 14.984 -7.469 1 89.31 173 SER B C 1
ATOM 6086 O O . SER B 1 173 ? 0.254 15.336 -6.449 1 89.31 173 SER B O 1
ATOM 6088 N N . THR B 1 174 ? 2.139 15 -7.48 1 84.94 174 THR B N 1
ATOM 6089 C CA . THR B 1 174 ? 2.963 15.297 -6.316 1 84.94 174 THR B CA 1
ATOM 6090 C C . THR B 1 174 ? 2.938 16.797 -5.996 1 84.94 174 THR B C 1
ATOM 6092 O O . THR B 1 174 ? 3.285 17.203 -4.887 1 84.94 174 THR B O 1
ATOM 6095 N N . ALA B 1 175 ? 2.562 17.562 -6.93 1 89.12 175 ALA B N 1
ATOM 6096 C CA . ALA B 1 175 ? 2.549 19.016 -6.75 1 89.12 175 ALA B CA 1
ATOM 6097 C C . ALA B 1 175 ? 1.286 19.469 -6.02 1 89.12 175 ALA B C 1
ATOM 6099 O O . ALA B 1 175 ? 1.212 20.594 -5.535 1 89.12 175 ALA B O 1
ATOM 6100 N N . MET B 1 176 ? 0.361 18.609 -5.879 1 92.5 176 MET B N 1
ATOM 6101 C CA . MET B 1 176 ? -0.927 18.953 -5.285 1 92.5 176 MET B CA 1
ATOM 6102 C C . MET B 1 176 ? -0.758 19.391 -3.832 1 92.5 176 MET B C 1
ATOM 6104 O O . MET B 1 176 ? -1.407 20.328 -3.381 1 92.5 176 MET B O 1
ATOM 6108 N N . GLU B 1 177 ? 0.099 18.703 -3.117 1 92 177 GLU B N 1
ATOM 6109 C CA . GLU B 1 177 ? 0.289 18.984 -1.696 1 92 177 GLU B CA 1
ATOM 6110 C C . GLU B 1 177 ? 0.777 20.406 -1.471 1 92 177 GLU B C 1
ATOM 6112 O O . GLU B 1 177 ? 0.198 21.156 -0.674 1 92 177 GLU B O 1
ATOM 6117 N N . ALA B 1 178 ? 1.825 20.75 -2.191 1 91.75 178 ALA B N 1
ATOM 6118 C CA . ALA B 1 178 ? 2.406 22.078 -2.039 1 91.75 178 ALA B CA 1
ATOM 6119 C C . ALA B 1 178 ? 1.394 23.172 -2.391 1 91.75 178 ALA B C 1
ATOM 6121 O O . ALA B 1 178 ? 1.267 24.172 -1.672 1 91.75 178 ALA B O 1
ATOM 6122 N N . LEU B 1 179 ? 0.645 22.938 -3.377 1 94 179 LEU B N 1
ATOM 6123 C CA . LEU B 1 179 ? -0.32 23.938 -3.828 1 94 179 LEU B CA 1
ATOM 6124 C C . LEU B 1 179 ? -1.45 24.094 -2.814 1 94 179 LEU B C 1
ATOM 6126 O O . LEU B 1 179 ? -1.834 25.219 -2.479 1 94 179 LEU B O 1
ATOM 6130 N N . ILE B 1 180 ? -1.998 23.031 -2.355 1 96.75 180 ILE B N 1
ATOM 6131 C CA . ILE B 1 180 ? -3.139 23.047 -1.446 1 96.75 180 ILE B CA 1
ATOM 6132 C C . ILE B 1 180 ? -2.736 23.719 -0.133 1 96.75 180 ILE B C 1
ATOM 6134 O O . ILE B 1 180 ? -3.451 24.578 0.375 1 96.75 180 ILE B O 1
ATOM 6138 N N . ILE B 1 181 ? -1.655 23.297 0.413 1 96.25 181 ILE B N 1
ATOM 6139 C CA . ILE B 1 181 ? -1.218 23.828 1.701 1 96.25 181 ILE B CA 1
ATOM 6140 C C . ILE B 1 181 ? -0.893 25.312 1.57 1 96.25 181 ILE B C 1
ATOM 6142 O O . ILE B 1 181 ? -1.225 26.109 2.453 1 96.25 181 ILE B O 1
ATOM 6146 N N . THR B 1 182 ? -0.231 25.672 0.472 1 95.56 182 THR B N 1
ATOM 6147 C CA . THR B 1 182 ? 0.086 27.078 0.248 1 95.56 182 THR B CA 1
ATOM 6148 C C . THR B 1 182 ? -1.188 27.922 0.164 1 95.56 182 THR B C 1
ATOM 6150 O O . THR B 1 182 ? -1.259 29.016 0.729 1 95.56 182 THR B O 1
ATOM 6153 N N . GLU B 1 183 ? -2.168 27.406 -0.503 1 96.75 183 GLU B N 1
ATOM 6154 C CA . GLU B 1 183 ? -3.455 28.094 -0.578 1 96.75 183 GLU B CA 1
ATOM 6155 C C . GLU B 1 183 ? -4.078 28.25 0.806 1 96.75 183 GLU B C 1
ATOM 6157 O O . GLU B 1 183 ? -4.691 29.281 1.104 1 96.75 183 GLU B O 1
ATOM 6162 N N . GLY B 1 184 ? -3.916 27.281 1.634 1 97.44 184 GLY B N 1
ATOM 6163 C CA . GLY B 1 184 ? -4.422 27.344 2.996 1 97.44 184 GLY B CA 1
ATOM 6164 C C . GLY B 1 184 ? -3.773 28.438 3.822 1 97.44 184 GLY B C 1
ATOM 6165 O O . GLY B 1 184 ? -4.445 29.094 4.613 1 97.44 184 GLY B O 1
ATOM 6166 N N . PHE B 1 185 ? -2.547 28.609 3.656 1 96.62 185 PHE B N 1
ATOM 6167 C CA . PHE B 1 185 ? -1.83 29.672 4.359 1 96.62 185 PHE B CA 1
ATOM 6168 C C . PHE B 1 185 ? -2.258 31.047 3.85 1 96.62 185 PHE B C 1
ATOM 6170 O O . PHE B 1 185 ? -2.445 31.969 4.637 1 96.62 185 PHE B O 1
ATOM 6177 N N . LYS B 1 186 ? -2.49 31.141 2.564 1 96.25 186 LYS B N 1
ATOM 6178 C CA . LYS B 1 186 ? -2.871 32.406 1.962 1 96.25 186 LYS B CA 1
ATOM 6179 C C . LYS B 1 186 ? -4.266 32.844 2.416 1 96.25 186 LYS B C 1
ATOM 6181 O O . LYS B 1 186 ? -4.543 34.031 2.543 1 96.25 186 LYS B O 1
ATOM 6186 N N . GLU B 1 187 ? -5.074 31.922 2.672 1 96.81 187 GLU B N 1
ATOM 6187 C CA . GLU B 1 187 ? -6.465 32.219 3.008 1 96.81 187 GLU B CA 1
ATOM 6188 C C . GLU B 1 187 ? -6.676 32.219 4.52 1 96.81 187 GLU B C 1
ATOM 6190 O O . GLU B 1 187 ? -7.785 32.469 4.996 1 96.81 187 GLU B O 1
ATOM 6195 N N . SER B 1 188 ? -5.676 32.094 5.285 1 97.5 188 SER B N 1
ATOM 6196 C CA . SER B 1 188 ? -5.824 31.922 6.73 1 97.5 188 SER B CA 1
ATOM 6197 C C . SER B 1 188 ? -6.359 33.188 7.379 1 97.5 188 SER B C 1
ATOM 6199 O O . SER B 1 188 ? -7.199 33.125 8.281 1 97.5 188 SER B O 1
ATOM 6201 N N . ILE B 1 189 ? -5.926 34.375 6.914 1 95.88 189 ILE B N 1
ATOM 6202 C CA . ILE B 1 189 ? -6.363 35.625 7.5 1 95.88 189 ILE B CA 1
ATOM 6203 C C . ILE B 1 189 ? -7.816 35.906 7.117 1 95.88 189 ILE B C 1
ATOM 6205 O O . ILE B 1 189 ? -8.633 36.281 7.969 1 95.88 189 ILE B O 1
ATOM 6209 N N . GLU B 1 190 ? -8.117 35.719 5.906 1 95.62 190 GLU B N 1
ATOM 6210 C CA . GLU B 1 190 ? -9.477 35.969 5.426 1 95.62 190 GLU B CA 1
ATOM 6211 C C . GLU B 1 190 ? -10.477 35 6.074 1 95.62 190 GLU B C 1
ATOM 6213 O O . GLU B 1 190 ? -11.57 35.406 6.449 1 95.62 190 GLU B O 1
ATOM 6218 N N . ARG B 1 191 ? -10.133 33.844 6.242 1 95.56 191 ARG B N 1
ATOM 6219 C CA . ARG B 1 191 ? -11.055 32.812 6.711 1 95.56 191 ARG B CA 1
ATOM 6220 C C . ARG B 1 191 ? -11.164 32.812 8.234 1 95.56 191 ARG B C 1
ATOM 6222 O O . ARG B 1 191 ? -12.258 32.625 8.781 1 95.56 191 ARG B O 1
ATOM 6229 N N . HIS B 1 192 ? -10 32.938 8.93 1 96.94 192 HIS B N 1
ATOM 6230 C CA . HIS B 1 192 ? -9.992 32.75 10.375 1 96.94 192 HIS B CA 1
ATOM 6231 C C . HIS B 1 192 ? -9.461 34 11.094 1 96.94 192 HIS B C 1
ATOM 6233 O O . HIS B 1 192 ? -9.594 34.094 12.32 1 96.94 192 HIS B O 1
ATOM 6239 N N . GLY B 1 193 ? -8.82 34.906 10.414 1 95.81 193 GLY B N 1
ATOM 6240 C CA . GLY B 1 193 ? -8.133 36 11.07 1 95.81 193 GLY B CA 1
ATOM 6241 C C . GLY B 1 193 ? -6.898 35.562 11.836 1 95.81 193 GLY B C 1
ATOM 6242 O O . GLY B 1 193 ? -6.633 36.062 12.938 1 95.81 193 GLY B O 1
ATOM 6243 N N . LEU B 1 194 ? -6.254 34.594 11.336 1 96.94 194 LEU B N 1
ATOM 6244 C CA . LEU B 1 194 ? -5.098 34 12.008 1 96.94 194 LEU B CA 1
ATOM 6245 C C . LEU B 1 194 ? -3.875 34.031 11.094 1 96.94 194 LEU B C 1
ATOM 6247 O O . LEU B 1 194 ? -4.004 33.938 9.875 1 96.94 194 LEU B O 1
ATOM 6251 N N . ILE B 1 195 ? -2.713 34.156 11.688 1 96.31 195 ILE B N 1
ATOM 6252 C CA . ILE B 1 195 ? -1.437 33.938 11.008 1 96.31 195 ILE B CA 1
ATOM 6253 C C . ILE B 1 195 ? -0.814 32.625 11.453 1 96.31 195 ILE B C 1
ATOM 6255 O O . ILE B 1 195 ? -0.701 32.344 12.648 1 96.31 195 ILE B O 1
ATOM 6259 N N . TYR B 1 196 ? -0.559 31.812 10.484 1 96.69 196 TYR B N 1
ATOM 6260 C CA . TYR B 1 196 ? 0.184 30.594 10.781 1 96.69 196 TYR B CA 1
ATOM 6261 C C . TYR B 1 196 ? 1.685 30.859 10.805 1 96.69 196 TYR B C 1
ATOM 6263 O O . TYR B 1 196 ? 2.326 30.938 9.758 1 96.69 196 TYR B O 1
ATOM 6271 N N . ASN B 1 197 ? 2.244 30.906 11.984 1 91.06 197 ASN B N 1
ATOM 6272 C CA . ASN B 1 197 ? 3.627 31.359 12.094 1 91.06 197 ASN B CA 1
ATOM 6273 C C . ASN B 1 197 ? 4.609 30.188 12.047 1 91.06 197 ASN B C 1
ATOM 6275 O O . ASN B 1 197 ? 5.789 30.375 11.75 1 91.06 197 ASN B O 1
ATOM 6279 N N . GLN B 1 198 ? 4.082 29.016 12.375 1 90.38 198 GLN B N 1
ATOM 6280 C CA . GLN B 1 198 ? 4.926 27.828 12.359 1 90.38 198 GLN B CA 1
ATOM 6281 C C . GLN B 1 198 ? 4.234 26.672 11.633 1 90.38 198 GLN B C 1
ATOM 6283 O O . GLN B 1 198 ? 3.029 26.469 11.789 1 90.38 198 GLN B O 1
ATOM 6288 N N . TYR B 1 199 ? 5.051 26.031 10.797 1 92.88 199 TYR B N 1
ATOM 6289 C CA . TYR B 1 199 ? 4.543 24.906 10.016 1 92.88 199 TYR B CA 1
ATOM 6290 C C . TYR B 1 199 ? 5.246 23.609 10.398 1 92.88 199 TYR B C 1
ATOM 6292 O O . TYR B 1 199 ? 6.445 23.453 10.164 1 92.88 199 TYR B O 1
ATOM 6300 N N . VAL B 1 200 ? 4.5 22.719 11.023 1 92.38 200 VAL B N 1
ATOM 6301 C CA . VAL B 1 200 ? 5.02 21.422 11.43 1 92.38 200 VAL B CA 1
ATOM 6302 C C . VAL B 1 200 ? 4.664 20.375 10.375 1 92.38 200 VAL B C 1
ATOM 6304 O O . VAL B 1 200 ? 3.484 20.109 10.117 1 92.38 200 VAL B O 1
ATOM 6307 N N . ALA B 1 201 ? 5.656 19.75 9.711 1 88.88 201 ALA B N 1
ATOM 6308 C CA . ALA B 1 201 ? 5.371 18.781 8.656 1 88.88 201 ALA B CA 1
ATOM 6309 C C . ALA B 1 201 ? 6.434 17.688 8.609 1 88.88 201 ALA B C 1
ATOM 6311 O O . ALA B 1 201 ? 7.285 17.594 9.5 1 88.88 201 ALA B O 1
ATOM 6312 N N . ASP B 1 202 ? 6.309 16.734 7.664 1 85.94 202 ASP B N 1
ATOM 6313 C CA . ASP B 1 202 ? 7.176 15.555 7.566 1 85.94 202 ASP B CA 1
ATOM 6314 C C . ASP B 1 202 ? 8.516 15.914 6.934 1 85.94 202 ASP B C 1
ATOM 6316 O O . ASP B 1 202 ? 9.398 15.062 6.801 1 85.94 202 ASP B O 1
ATOM 6320 N N . GLY B 1 203 ? 8.797 17.156 6.633 1 73.31 203 GLY B N 1
ATOM 6321 C CA . GLY B 1 203 ? 10.109 17.547 6.156 1 73.31 203 GLY B CA 1
ATOM 6322 C C . GLY B 1 203 ? 10.164 17.734 4.652 1 73.31 203 GLY B C 1
ATOM 6323 O O . GLY B 1 203 ? 11.25 17.922 4.086 1 73.31 203 GLY B O 1
ATOM 6324 N N . ASP B 1 204 ? 8.992 17.562 4.059 1 75.56 204 ASP B N 1
ATOM 6325 C CA . ASP B 1 204 ? 8.992 17.812 2.621 1 75.56 204 ASP B CA 1
ATOM 6326 C C . ASP B 1 204 ? 9.43 19.25 2.307 1 75.56 204 ASP B C 1
ATOM 6328 O O . ASP B 1 204 ? 8.766 20.203 2.709 1 75.56 204 ASP B O 1
ATOM 6332 N N . SER B 1 205 ? 10.469 19.344 1.611 1 73.88 205 SER B N 1
ATOM 6333 C CA . SER B 1 205 ? 11.078 20.656 1.353 1 73.88 205 SER B CA 1
ATOM 6334 C C . SER B 1 205 ? 10.305 21.422 0.285 1 73.88 205 SER B C 1
ATOM 6336 O O . SER B 1 205 ? 10.297 22.656 0.281 1 73.88 205 SER B O 1
ATOM 6338 N N . SER B 1 206 ? 9.641 20.703 -0.547 1 80.06 206 SER B N 1
ATOM 6339 C CA . SER B 1 206 ? 8.938 21.359 -1.638 1 80.06 206 SER B CA 1
ATOM 6340 C C . SER B 1 206 ? 7.742 22.156 -1.121 1 80.06 206 SER B C 1
ATOM 6342 O O . SER B 1 206 ? 7.5 23.281 -1.561 1 80.06 206 SER B O 1
ATOM 6344 N N . THR B 1 207 ? 7.039 21.641 -0.184 1 87.25 207 THR B N 1
ATOM 6345 C CA . THR B 1 207 ? 5.867 22.312 0.365 1 87.25 207 THR B CA 1
ATOM 6346 C C . THR B 1 207 ? 6.281 23.562 1.14 1 87.25 207 THR B C 1
ATOM 6348 O O . THR B 1 207 ? 5.684 24.625 0.974 1 87.25 207 THR B O 1
ATOM 6351 N N . TYR B 1 208 ? 7.277 23.406 1.904 1 85.06 208 TYR B N 1
ATOM 6352 C CA . TYR B 1 208 ? 7.734 24.547 2.68 1 85.06 208 TYR B CA 1
ATOM 6353 C C . TYR B 1 208 ? 8.273 25.641 1.768 1 85.06 208 TYR B C 1
ATOM 6355 O O . TYR B 1 208 ? 8.039 26.828 2.01 1 85.06 208 TYR B O 1
ATOM 6363 N N . ALA B 1 209 ? 9.031 25.172 0.782 1 80.56 209 ALA B N 1
ATOM 6364 C CA . ALA B 1 209 ? 9.547 26.141 -0.176 1 80.56 209 ALA B CA 1
ATOM 6365 C C . ALA B 1 209 ? 8.414 26.906 -0.864 1 80.56 209 ALA B C 1
ATOM 6367 O O . ALA B 1 209 ? 8.508 28.109 -1.087 1 80.56 209 ALA B O 1
ATOM 6368 N N . SER B 1 210 ? 7.402 26.203 -1.15 1 87 210 SER B N 1
ATOM 6369 C CA . SER B 1 210 ? 6.242 26.828 -1.782 1 87 210 SER B CA 1
ATOM 6370 C C . SER B 1 210 ? 5.598 27.859 -0.859 1 87 210 SER B C 1
ATOM 6372 O O . SER B 1 210 ? 5.215 28.938 -1.301 1 87 210 SER B O 1
ATOM 6374 N N . ILE B 1 211 ? 5.484 27.562 0.394 1 88.81 211 ILE B N 1
ATOM 6375 C CA . ILE B 1 211 ? 4.906 28.469 1.383 1 88.81 211 ILE B CA 1
ATOM 6376 C C . ILE B 1 211 ? 5.785 29.719 1.516 1 88.81 211 ILE B C 1
ATOM 6378 O O . ILE B 1 211 ? 5.289 30.844 1.468 1 88.81 211 ILE B O 1
ATOM 6382 N N . ARG B 1 212 ? 7 29.453 1.666 1 79.75 212 ARG B N 1
ATOM 6383 C CA . ARG B 1 212 ? 7.945 30.547 1.878 1 79.75 212 ARG B CA 1
ATOM 6384 C C . ARG B 1 212 ? 7.98 31.469 0.672 1 79.75 212 ARG B C 1
ATOM 6386 O O . ARG B 1 212 ? 7.98 32.688 0.827 1 79.75 212 ARG B O 1
ATOM 6393 N N . ASN B 1 213 ? 7.992 30.859 -0.502 1 77.62 213 ASN B N 1
ATOM 6394 C CA . ASN B 1 213 ? 8.102 31.641 -1.729 1 77.62 213 ASN B CA 1
ATOM 6395 C C . ASN B 1 213 ? 6.82 32.438 -2.012 1 77.62 213 ASN B C 1
ATOM 6397 O O . ASN B 1 213 ? 6.859 33.469 -2.639 1 77.62 213 ASN B O 1
ATOM 6401 N N . SER B 1 214 ? 5.75 31.969 -1.545 1 86.12 214 SER B N 1
ATOM 6402 C CA . SER B 1 214 ? 4.473 32.625 -1.783 1 86.12 214 SER B CA 1
ATOM 6403 C C . SER B 1 214 ? 4.266 33.781 -0.811 1 86.12 214 SER B C 1
ATOM 6405 O O . SER B 1 214 ? 3.391 34.625 -1.019 1 86.12 214 SER B O 1
ATOM 6407 N N . ARG B 1 215 ? 4.961 33.875 0.227 1 83.81 215 ARG B N 1
ATOM 6408 C CA . ARG B 1 215 ? 4.863 34.938 1.237 1 83.81 215 ARG B CA 1
ATOM 6409 C C . ARG B 1 215 ? 3.41 35.219 1.599 1 83.81 215 ARG B C 1
ATOM 6411 O O . ARG B 1 215 ? 2.916 36.312 1.391 1 83.81 215 ARG B O 1
ATOM 6418 N N . PRO B 1 216 ? 2.826 34.344 2.18 1 90.38 216 PRO B N 1
ATOM 6419 C CA . PRO B 1 216 ? 1.407 34.5 2.498 1 90.38 216 PRO B CA 1
ATOM 6420 C C . PRO B 1 216 ? 1.157 35.656 3.459 1 90.38 216 PRO B C 1
ATOM 6422 O O . PRO B 1 216 ? 0.071 36.25 3.457 1 90.38 216 PRO B O 1
ATOM 6425 N N . TYR B 1 217 ? 2.182 35.969 4.238 1 88.5 217 TYR B N 1
ATOM 6426 C CA . TYR B 1 217 ? 2.041 37.062 5.195 1 88.5 217 TYR B CA 1
ATOM 6427 C C . TYR B 1 217 ? 3.078 38.125 4.938 1 88.5 217 TYR B C 1
ATOM 6429 O O . TYR B 1 217 ? 4.238 37.844 4.648 1 88.5 217 TYR B O 1
ATOM 6437 N N . GLU B 1 218 ? 2.73 39.281 5.109 1 78.06 218 GLU B N 1
ATOM 6438 C CA . GLU B 1 218 ? 3.592 40.438 4.793 1 78.06 218 GLU B CA 1
ATOM 6439 C C . GLU B 1 218 ? 4.691 40.594 5.836 1 78.06 218 GLU B C 1
ATOM 6441 O O . GLU B 1 218 ? 5.844 40.875 5.496 1 78.06 218 GLU B O 1
ATOM 6446 N N . SER B 1 219 ? 4.43 40.438 7.09 1 74.69 219 SER B N 1
ATOM 6447 C CA . SER B 1 219 ? 5.371 40.812 8.141 1 74.69 219 SER B CA 1
ATOM 6448 C C . SER B 1 219 ? 5.914 39.562 8.852 1 74.69 219 SER B C 1
ATOM 6450 O O . SER B 1 219 ? 6.766 39.688 9.734 1 74.69 219 SER B O 1
ATOM 6452 N N . VAL B 1 220 ? 5.422 38.406 8.531 1 79.44 220 VAL B N 1
ATOM 6453 C CA . VAL B 1 220 ? 5.816 37.219 9.281 1 79.44 220 VAL B CA 1
ATOM 6454 C C . VAL B 1 220 ? 6.309 36.156 8.32 1 79.44 220 VAL B C 1
ATOM 6456 O O . VAL B 1 220 ? 5.645 35.844 7.32 1 79.44 220 VAL B O 1
ATOM 6459 N N . THR B 1 221 ? 7.465 35.625 8.562 1 79.5 221 THR B N 1
ATOM 6460 C CA . THR B 1 221 ? 7.965 34.469 7.828 1 79.5 221 THR B CA 1
ATOM 6461 C C . THR B 1 221 ? 7.637 33.188 8.562 1 79.5 221 THR B C 1
ATOM 6463 O O . THR B 1 221 ? 7.949 33.031 9.75 1 79.5 221 THR B O 1
ATOM 6466 N N . VAL B 1 222 ? 7.059 32.312 7.82 1 86.5 222 VAL B N 1
ATOM 6467 C CA . VAL B 1 222 ? 6.613 31.078 8.43 1 86.5 222 VAL B CA 1
ATOM 6468 C C . VAL B 1 222 ? 7.82 30.219 8.805 1 86.5 222 VAL B C 1
ATOM 6470 O O . VAL B 1 222 ? 8.719 30.016 7.984 1 86.5 222 VAL B O 1
ATOM 6473 N N . GLY B 1 223 ? 7.844 29.781 10.062 1 82.06 223 GLY B N 1
ATOM 6474 C CA . GLY B 1 223 ? 8.906 28.891 10.516 1 82.06 223 GLY B CA 1
ATOM 6475 C C . GLY B 1 223 ? 8.656 27.438 10.18 1 82.06 223 GLY B C 1
ATOM 6476 O O . GLY B 1 223 ? 7.5 27.016 10.094 1 82.06 223 GLY B O 1
ATOM 6477 N N . LYS B 1 224 ? 9.766 26.719 9.977 1 84.38 224 LYS B N 1
ATOM 6478 C CA . LYS B 1 224 ? 9.664 25.297 9.656 1 84.38 224 LYS B CA 1
ATOM 6479 C C . LYS B 1 224 ? 10.055 24.438 10.852 1 84.38 224 LYS B C 1
ATOM 6481 O O . LYS B 1 224 ? 11.125 24.609 11.422 1 84.38 224 LYS B O 1
ATOM 6486 N N . VAL B 1 225 ? 9.188 23.609 11.242 1 87.56 225 VAL B N 1
ATOM 6487 C CA . VAL B 1 225 ? 9.469 22.594 12.266 1 87.56 225 VAL B CA 1
ATOM 6488 C C . VAL B 1 225 ? 9.227 21.203 11.688 1 87.56 225 VAL B C 1
ATOM 6490 O O . VAL B 1 225 ? 8.141 20.906 11.18 1 87.56 225 VAL B O 1
ATOM 6493 N N . GLU B 1 226 ? 10.211 20.438 11.773 1 88.94 226 GLU B N 1
ATOM 6494 C CA . GLU B 1 226 ? 10.078 19.094 11.227 1 88.94 226 GLU B CA 1
ATOM 6495 C C . GLU B 1 226 ? 9.625 18.094 12.297 1 88.94 226 GLU B C 1
ATOM 6497 O O . GLU B 1 226 ? 10.055 18.172 13.445 1 88.94 226 GLU B O 1
ATOM 6502 N N . CYS B 1 227 ? 8.789 17.219 11.852 1 91.44 227 CYS B N 1
ATOM 6503 C CA . CYS B 1 227 ? 8.266 16.188 12.734 1 91.44 227 CYS B CA 1
ATOM 6504 C C . CYS B 1 227 ? 9.391 15.328 13.305 1 91.44 227 CYS B C 1
ATOM 6506 O O . CYS B 1 227 ? 10.242 14.852 12.555 1 91.44 227 CYS B O 1
ATOM 6508 N N . LYS B 1 228 ? 9.414 15.148 14.57 1 92.31 228 LYS B N 1
ATOM 6509 C CA . LYS B 1 228 ? 10.453 14.391 15.258 1 92.31 228 LYS B CA 1
ATOM 6510 C C . LYS B 1 228 ? 10.5 12.945 14.773 1 92.31 228 LYS B C 1
ATOM 6512 O O . LYS B 1 228 ? 11.578 12.391 14.547 1 92.31 228 LYS B O 1
ATOM 6517 N N . ASN B 1 229 ? 9.367 12.359 14.602 1 90.56 229 ASN B N 1
ATOM 6518 C CA . ASN B 1 229 ? 9.297 10.961 14.188 1 90.56 229 ASN B CA 1
ATOM 6519 C C . ASN B 1 229 ? 9.883 10.758 12.797 1 90.56 229 ASN B C 1
ATOM 6521 O O . ASN B 1 229 ? 10.562 9.766 12.547 1 90.56 229 ASN B O 1
ATOM 6525 N N . HIS B 1 230 ? 9.539 11.617 11.945 1 90.5 230 HIS B N 1
ATOM 6526 C CA . HIS B 1 230 ? 10.078 11.508 10.586 1 90.5 230 HIS B CA 1
ATOM 6527 C C . HIS B 1 230 ? 11.594 11.695 10.578 1 90.5 230 HIS B C 1
ATOM 6529 O O . HIS B 1 230 ? 12.297 11.008 9.836 1 90.5 230 HIS B O 1
ATOM 6535 N N . LEU B 1 231 ? 12.078 12.609 11.383 1 91.12 231 LEU B N 1
ATOM 6536 C CA . LEU B 1 231 ? 13.516 12.828 11.492 1 91.12 231 LEU B CA 1
ATOM 6537 C C . LEU B 1 231 ? 14.219 11.578 12 1 91.12 231 LEU B C 1
ATOM 6539 O O . LEU B 1 231 ? 15.227 11.148 11.438 1 91.12 231 LEU B O 1
ATOM 6543 N N . LEU B 1 232 ? 13.695 11.023 13.008 1 93.81 232 LEU B N 1
ATOM 6544 C CA . LEU B 1 232 ? 14.289 9.836 13.609 1 93.81 232 LEU B CA 1
ATOM 6545 C C . LEU B 1 232 ? 14.172 8.641 12.672 1 93.81 232 LEU B C 1
ATOM 6547 O O . LEU B 1 232 ? 15.062 7.785 12.633 1 93.81 232 LEU B O 1
ATOM 6551 N N . ARG B 1 233 ? 13.062 8.555 11.984 1 91.19 233 ARG B N 1
ATOM 6552 C CA . ARG B 1 233 ? 12.906 7.473 11.016 1 91.19 233 ARG B CA 1
ATOM 6553 C C . ARG B 1 233 ? 13.969 7.555 9.922 1 91.19 233 ARG B C 1
ATOM 6555 O O . ARG B 1 233 ? 14.523 6.535 9.508 1 91.19 233 ARG B O 1
ATOM 6562 N N . ASN B 1 234 ? 14.172 8.742 9.445 1 88.81 234 ASN B N 1
ATOM 6563 C CA . ASN B 1 234 ? 15.203 8.945 8.43 1 88.81 234 ASN B CA 1
ATOM 6564 C C . ASN B 1 234 ? 16.594 8.602 8.969 1 88.81 234 ASN B C 1
ATOM 6566 O O . ASN B 1 234 ? 17.422 8.047 8.242 1 88.81 234 ASN B O 1
ATOM 6570 N N . TYR B 1 235 ? 16.859 8.977 10.234 1 92.62 235 TYR B N 1
ATOM 6571 C CA . TYR B 1 235 ? 18.109 8.617 10.906 1 92.62 235 TYR B CA 1
ATOM 6572 C C . TYR B 1 235 ? 18.297 7.109 10.938 1 92.62 235 TYR B C 1
ATOM 6574 O O . TYR B 1 235 ? 19.359 6.605 10.594 1 92.62 235 TYR B O 1
ATOM 6582 N N . CYS B 1 236 ? 17.25 6.395 11.234 1 93.06 236 CYS B N 1
ATOM 6583 C CA . CYS B 1 236 ? 17.312 4.941 11.32 1 93.06 236 CYS B CA 1
ATOM 6584 C C . CYS B 1 236 ? 17.5 4.32 9.945 1 93.06 236 CYS B C 1
ATOM 6586 O O . CYS B 1 236 ? 18.234 3.336 9.797 1 93.06 236 CYS B O 1
ATOM 6588 N N . LYS B 1 237 ? 16.828 4.852 8.992 1 90.94 237 LYS B N 1
ATOM 6589 C CA . LYS B 1 237 ? 17 4.367 7.629 1 90.94 237 LYS B CA 1
ATOM 6590 C C . LYS B 1 237 ? 18.453 4.488 7.188 1 90.94 237 LYS B C 1
ATOM 6592 O O . LYS B 1 237 ? 18.984 3.596 6.527 1 90.94 237 LYS B O 1
ATOM 6597 N N . GLY B 1 238 ? 19.031 5.629 7.578 1 90.56 238 GLY B N 1
ATOM 6598 C CA . GLY B 1 238 ? 20.438 5.812 7.277 1 90.56 238 GLY B CA 1
ATOM 6599 C C . GLY B 1 238 ? 21.344 4.793 7.957 1 90.56 238 GLY B C 1
ATOM 6600 O O . GLY B 1 238 ? 22.25 4.25 7.332 1 90.56 238 GLY B O 1
ATOM 6601 N N . LEU B 1 239 ? 21.094 4.535 9.188 1 93.06 239 LEU B N 1
ATOM 6602 C CA . LEU B 1 239 ? 21.859 3.568 9.953 1 93.06 239 LEU B CA 1
ATOM 6603 C C . LEU B 1 239 ? 21.703 2.166 9.375 1 93.06 239 LEU B C 1
ATOM 6605 O O . LEU B 1 239 ? 22.688 1.431 9.242 1 93.06 239 LEU B O 1
ATOM 6609 N N . LEU B 1 240 ? 20.531 1.845 9 1 91.69 240 LEU B N 1
ATOM 6610 C CA . LEU B 1 240 ? 20.266 0.518 8.453 1 91.69 240 LEU B CA 1
ATOM 6611 C C . LEU B 1 240 ? 20.906 0.358 7.078 1 91.69 240 LEU B C 1
ATOM 6613 O O . LEU B 1 240 ? 21.328 -0.739 6.707 1 91.69 240 LEU B O 1
ATOM 6617 N N . SER B 1 241 ? 20.875 1.45 6.352 1 89.25 241 SER B N 1
ATOM 6618 C CA . SER B 1 241 ? 21.562 1.414 5.062 1 89.25 241 SER B CA 1
ATOM 6619 C C . SER B 1 241 ? 23.047 1.074 5.227 1 89.25 241 SER B C 1
ATOM 6621 O O . SER B 1 241 ? 23.609 0.339 4.418 1 89.25 241 SER B O 1
ATOM 6623 N N . ILE B 1 242 ? 23.672 1.55 6.25 1 88.5 242 ILE B N 1
ATOM 6624 C CA . ILE B 1 242 ? 25.062 1.244 6.547 1 88.5 242 ILE B CA 1
ATOM 6625 C C . ILE B 1 242 ? 25.203 -0.222 6.953 1 88.5 242 ILE B C 1
ATOM 6627 O O . ILE B 1 242 ? 26.125 -0.913 6.516 1 88.5 242 ILE B O 1
ATOM 6631 N N . ALA B 1 243 ? 24.266 -0.663 7.688 1 90.81 243 ALA B N 1
ATOM 6632 C CA . ALA B 1 243 ? 24.297 -2.039 8.18 1 90.81 243 ALA B CA 1
ATOM 6633 C C . ALA B 1 243 ? 24.094 -3.031 7.035 1 90.81 243 ALA B C 1
ATOM 6635 O O . ALA B 1 243 ? 24.562 -4.172 7.109 1 90.81 243 ALA B O 1
ATOM 6636 N N . SER B 1 244 ? 23.438 -2.619 6.055 1 86.88 244 SER B N 1
ATOM 6637 C CA . SER B 1 244 ? 23.156 -3.52 4.945 1 86.88 244 SER B CA 1
ATOM 6638 C C . SER B 1 244 ? 24.234 -3.438 3.869 1 86.88 244 SER B C 1
ATOM 6640 O O . SER B 1 244 ? 24.25 -4.246 2.939 1 86.88 244 SER B O 1
ATOM 6642 N N . ASN B 1 245 ? 25.109 -2.459 4.066 1 80 245 ASN B N 1
ATOM 6643 C CA . ASN B 1 245 ? 26.188 -2.314 3.105 1 80 245 ASN B CA 1
ATOM 6644 C C . ASN B 1 245 ? 27.25 -3.395 3.297 1 80 245 ASN B C 1
ATOM 6646 O O . ASN B 1 245 ? 28.016 -3.357 4.262 1 80 245 ASN B O 1
ATOM 6650 N N . THR B 1 246 ? 27.391 -4.309 2.326 1 76.88 246 THR B N 1
ATOM 6651 C CA . THR B 1 246 ? 28.219 -5.5 2.445 1 76.88 246 THR B CA 1
ATOM 6652 C C . THR B 1 246 ? 29.688 -5.148 2.291 1 76.88 246 THR B C 1
ATOM 6654 O O . THR B 1 246 ? 30.562 -6.004 2.479 1 76.88 246 THR B O 1
ATOM 6657 N N . THR B 1 247 ? 30.016 -3.939 1.938 1 71.19 247 THR B N 1
ATOM 6658 C CA . THR B 1 247 ? 31.406 -3.516 1.856 1 71.19 247 THR B CA 1
ATOM 6659 C C . THR B 1 247 ? 32.031 -3.457 3.246 1 71.19 247 THR B C 1
ATOM 6661 O O . THR B 1 247 ? 33.25 -3.537 3.383 1 71.19 247 THR B O 1
ATOM 6664 N N . TYR B 1 248 ? 31.297 -3.391 4.297 1 84.19 248 TYR B N 1
ATOM 6665 C CA . TYR B 1 248 ? 31.766 -3.354 5.68 1 84.19 248 TYR B CA 1
ATOM 6666 C C . TYR B 1 248 ? 31.797 -4.754 6.277 1 84.19 248 TYR B C 1
ATOM 6668 O O . TYR B 1 248 ? 31.062 -5.645 5.844 1 84.19 248 TYR B O 1
ATOM 6676 N N . PRO B 1 249 ? 32.625 -4.914 7.215 1 82.38 249 PRO B N 1
ATOM 6677 C CA . PRO B 1 249 ? 32.719 -6.234 7.84 1 82.38 249 PRO B CA 1
ATOM 6678 C C . PRO B 1 249 ? 31.406 -6.668 8.5 1 82.38 249 PRO B C 1
ATOM 6680 O O . PRO B 1 249 ? 30.688 -5.836 9.047 1 82.38 249 PRO B O 1
ATOM 6683 N N . ILE B 1 250 ? 31.203 -7.941 8.492 1 83.81 250 ILE B N 1
ATOM 6684 C CA . ILE B 1 250 ? 29.953 -8.539 8.945 1 83.81 250 ILE B CA 1
ATOM 6685 C C . ILE B 1 250 ? 29.734 -8.227 10.422 1 83.81 250 ILE B C 1
ATOM 6687 O O . ILE B 1 250 ? 28.594 -7.973 10.844 1 83.81 250 ILE B O 1
ATOM 6691 N N . ARG B 1 251 ? 30.766 -8.273 11.18 1 84.44 251 ARG B N 1
ATOM 6692 C CA . ARG B 1 251 ? 30.625 -8.039 12.617 1 84.44 251 ARG B CA 1
ATOM 6693 C C . ARG B 1 251 ? 30.172 -6.605 12.891 1 84.44 251 ARG B C 1
ATOM 6695 O O . ARG B 1 251 ? 29.281 -6.379 13.719 1 84.44 251 ARG B O 1
ATOM 6702 N N . ALA B 1 252 ? 30.781 -5.715 12.211 1 88.75 252 ALA B N 1
ATOM 6703 C CA . ALA B 1 252 ? 30.438 -4.309 12.383 1 88.75 252 ALA B CA 1
ATOM 6704 C C . ALA B 1 252 ? 28.984 -4.051 11.992 1 88.75 252 ALA B C 1
ATOM 6706 O O . ALA B 1 252 ? 28.281 -3.293 12.656 1 88.75 252 ALA B O 1
ATOM 6707 N N . ARG B 1 253 ? 28.562 -4.684 10.992 1 90.56 253 ARG B N 1
ATOM 6708 C CA . ARG B 1 253 ? 27.188 -4.531 10.516 1 90.56 253 ARG B CA 1
ATOM 6709 C C . ARG B 1 253 ? 26.188 -5.098 11.523 1 90.56 253 ARG B C 1
ATOM 6711 O O . ARG B 1 253 ? 25.141 -4.5 11.773 1 90.56 253 ARG B O 1
ATOM 6718 N N . LYS B 1 254 ? 26.594 -6.184 12.047 1 89.88 254 LYS B N 1
ATOM 6719 C CA . LYS B 1 254 ? 25.719 -6.828 13.031 1 89.88 254 LYS B CA 1
ATOM 6720 C C . LYS B 1 254 ? 25.594 -5.98 14.289 1 89.88 254 LYS B C 1
ATOM 6722 O O . LYS B 1 254 ? 24.516 -5.852 14.852 1 89.88 254 LYS B O 1
ATOM 6727 N N . ILE B 1 255 ? 26.656 -5.445 14.688 1 90.5 255 ILE B N 1
ATOM 6728 C CA . ILE B 1 255 ? 26.672 -4.602 15.875 1 90.5 255 ILE B CA 1
ATOM 6729 C C . ILE B 1 255 ? 25.734 -3.408 15.664 1 90.5 255 ILE B C 1
ATOM 6731 O O . ILE B 1 255 ? 24.953 -3.064 16.547 1 90.5 255 ILE B O 1
ATOM 6735 N N . LEU B 1 256 ? 25.812 -2.855 14.523 1 92.62 256 LEU B N 1
ATOM 6736 C CA . LEU B 1 256 ? 24.984 -1.69 14.227 1 92.62 256 LEU B CA 1
ATOM 6737 C C . LEU B 1 256 ? 23.516 -2.076 14.125 1 92.62 256 LEU B C 1
ATOM 6739 O O . LEU B 1 256 ? 22.656 -1.358 14.625 1 92.62 256 LEU B O 1
ATOM 6743 N N . LYS B 1 257 ? 23.234 -3.129 13.477 1 92.19 257 LYS B N 1
ATOM 6744 C CA . LYS B 1 257 ? 21.859 -3.588 13.305 1 92.19 257 LYS B CA 1
ATOM 6745 C C . LYS B 1 257 ? 21.219 -3.898 14.648 1 92.19 257 LYS B C 1
ATOM 6747 O O . LYS B 1 257 ? 20.031 -3.631 14.844 1 92.19 257 LYS B O 1
ATOM 6752 N N . ASP B 1 258 ? 22 -4.297 15.555 1 90.06 258 ASP B N 1
ATOM 6753 C CA . ASP B 1 258 ? 21.469 -4.691 16.859 1 90.06 258 ASP B CA 1
ATOM 6754 C C . ASP B 1 258 ? 21.281 -3.475 17.75 1 90.06 258 ASP B C 1
ATOM 6756 O O . ASP B 1 258 ? 20.5 -3.523 18.719 1 90.06 258 ASP B O 1
ATOM 6760 N N . ASN B 1 259 ? 21.922 -2.381 17.391 1 92 259 ASN B N 1
ATOM 6761 C CA . ASN B 1 259 ? 21.922 -1.271 18.328 1 92 259 ASN B CA 1
ATOM 6762 C C . ASN B 1 259 ? 21.297 -0.02 17.719 1 92 259 ASN B C 1
ATOM 6764 O O . ASN B 1 259 ? 21.188 1.016 18.391 1 92 259 ASN B O 1
ATOM 6768 N N . TYR B 1 260 ? 20.891 -0.026 16.516 1 92.62 260 TYR B N 1
ATOM 6769 C CA . TYR B 1 260 ? 20.438 1.197 15.852 1 92.62 260 TYR B CA 1
ATOM 6770 C C . TYR B 1 260 ? 19.203 1.769 16.547 1 92.62 260 TYR B C 1
ATOM 6772 O O . TYR B 1 260 ? 19.031 2.988 16.609 1 92.62 260 TYR B O 1
ATOM 6780 N N . LEU B 1 261 ? 18.312 0.917 17.156 1 92 261 LEU B N 1
ATOM 6781 C CA . LEU B 1 261 ? 17.141 1.406 17.859 1 92 261 LEU B CA 1
ATOM 6782 C C . LEU B 1 261 ? 17.516 2.074 19.172 1 92 261 LEU B C 1
ATOM 6784 O O . LEU B 1 261 ? 16.875 3.027 19.594 1 92 261 LEU B O 1
ATOM 6788 N N . ARG B 1 262 ? 18.516 1.596 19.75 1 90.56 262 ARG B N 1
ATOM 6789 C CA . ARG B 1 262 ? 19 2.203 20.984 1 90.56 262 ARG B CA 1
ATOM 6790 C C . ARG B 1 262 ? 19.5 3.623 20.734 1 90.56 262 ARG B C 1
ATOM 6792 O O . ARG B 1 262 ? 19.328 4.504 21.578 1 90.56 262 ARG B O 1
ATOM 6799 N N . ILE B 1 263 ? 20.141 3.74 19.641 1 91.38 263 ILE B N 1
ATOM 6800 C CA . ILE B 1 263 ? 20.609 5.07 19.266 1 91.38 263 ILE B CA 1
ATOM 6801 C C . ILE B 1 263 ? 19.406 6.012 19.109 1 91.38 263 ILE B C 1
ATOM 6803 O O . ILE B 1 263 ? 19.438 7.145 19.594 1 91.38 263 ILE B O 1
ATOM 6807 N N . ARG B 1 264 ? 18.391 5.508 18.469 1 93.06 264 ARG B N 1
ATOM 6808 C CA . ARG B 1 264 ? 17.188 6.293 18.281 1 93.06 264 ARG B CA 1
ATOM 6809 C C . ARG B 1 264 ? 16.547 6.664 19.609 1 93.06 264 ARG B C 1
ATOM 6811 O O . ARG B 1 264 ? 16.172 7.816 19.828 1 93.06 264 ARG B O 1
ATOM 6818 N N . TRP B 1 265 ? 16.469 5.727 20.531 1 91.38 265 TRP B N 1
ATOM 6819 C CA . TRP B 1 265 ? 15.844 5.945 21.828 1 91.38 265 TRP B CA 1
ATOM 6820 C C . TRP B 1 265 ? 16.656 6.926 22.656 1 91.38 265 TRP B C 1
ATOM 6822 O O . TRP B 1 265 ? 16.109 7.691 23.453 1 91.38 265 TRP B O 1
ATOM 6832 N N . GLY B 1 266 ? 17.922 6.84 22.453 1 89.81 266 GLY B N 1
ATOM 6833 C CA . GLY B 1 266 ? 18.781 7.805 23.141 1 89.81 266 GLY B CA 1
ATOM 6834 C C . GLY B 1 266 ? 18.438 9.242 22.797 1 89.81 266 GLY B C 1
ATOM 6835 O O . GLY B 1 266 ? 18.391 10.102 23.672 1 89.81 266 GLY B O 1
ATOM 6836 N N . VAL B 1 267 ? 18.172 9.453 21.562 1 92.38 267 VAL B N 1
ATOM 6837 C CA . VAL B 1 267 ? 17.828 10.805 21.109 1 92.38 267 VAL B CA 1
ATOM 6838 C C . VAL B 1 267 ? 16.453 11.195 21.656 1 92.38 267 VAL B C 1
ATOM 6840 O O . VAL B 1 267 ? 16.266 12.312 22.141 1 92.38 267 VAL B O 1
ATOM 6843 N N . ASP B 1 268 ? 15.539 10.289 21.547 1 92.5 268 ASP B N 1
ATOM 6844 C CA . ASP B 1 268 ? 14.18 10.547 22.031 1 92.5 268 ASP B CA 1
ATOM 6845 C C . ASP B 1 268 ? 14.18 10.883 23.516 1 92.5 268 ASP B C 1
ATOM 6847 O O . ASP B 1 268 ? 13.461 11.781 23.969 1 92.5 268 ASP B O 1
ATOM 6851 N N . SER B 1 269 ? 15.008 10.188 24.266 1 90.5 269 SER B N 1
ATOM 6852 C CA . SER B 1 269 ? 15.102 10.422 25.703 1 90.5 269 SER B CA 1
ATOM 6853 C C . SER B 1 269 ? 15.727 11.773 26.016 1 90.5 269 SER B C 1
ATOM 6855 O O . SER B 1 269 ? 15.328 12.453 26.953 1 90.5 269 SER B O 1
ATOM 6857 N N . SER B 1 270 ? 16.672 12.094 25.266 1 91.19 270 SER B N 1
ATOM 6858 C CA . SER B 1 270 ? 17.312 13.391 25.422 1 91.19 270 SER B CA 1
ATOM 6859 C C . SER B 1 270 ? 16.328 14.531 25.172 1 91.19 270 SER B C 1
ATOM 6861 O O . SER B 1 270 ? 16.25 15.477 25.953 1 91.19 270 SER B O 1
ATOM 6863 N N . VAL B 1 271 ? 15.586 14.461 24.172 1 92.38 271 VAL B N 1
ATOM 6864 C CA . VAL B 1 271 ? 14.617 15.492 23.812 1 92.38 271 VAL B CA 1
ATOM 6865 C C . VAL B 1 271 ? 13.57 15.625 24.906 1 92.38 271 VAL B C 1
ATOM 6867 O O . VAL B 1 271 ? 13.242 16.734 25.328 1 92.38 271 VAL B O 1
ATOM 6870 N N . LYS B 1 272 ? 13.086 14.508 25.406 1 91.06 272 LYS B N 1
ATOM 6871 C CA . LYS B 1 272 ? 12.086 14.531 26.469 1 91.06 272 LYS B CA 1
ATOM 6872 C C . LYS B 1 272 ? 12.633 15.172 27.734 1 91.06 272 LYS B C 1
ATOM 6874 O O . LYS B 1 272 ? 11.93 15.914 28.422 1 91.06 272 LYS B O 1
ATOM 6879 N N . TYR B 1 273 ? 13.867 14.883 27.953 1 90.5 273 TYR B N 1
ATOM 6880 C CA . TYR B 1 273 ? 14.516 15.414 29.156 1 90.5 273 TYR B CA 1
ATOM 6881 C C . TYR B 1 273 ? 14.664 16.922 29.062 1 90.5 273 TYR B C 1
ATOM 6883 O O . TYR B 1 273 ? 14.273 17.656 29.984 1 90.5 273 TYR B O 1
ATOM 6891 N N . TRP B 1 274 ? 15.148 17.406 28.047 1 90.62 274 TRP B N 1
ATOM 6892 C CA . TRP B 1 274 ? 15.492 18.812 27.953 1 90.62 274 TRP B CA 1
ATOM 6893 C C . TRP B 1 274 ? 14.242 19.672 27.75 1 90.62 274 TRP B C 1
ATOM 6895 O O . TRP B 1 274 ? 14.195 20.828 28.188 1 90.62 274 TRP B O 1
ATOM 6905 N N . VAL B 1 275 ? 13.227 19.188 27.125 1 89.5 275 VAL B N 1
ATOM 6906 C CA . VAL B 1 275 ? 11.984 19.938 26.906 1 89.5 275 VAL B CA 1
ATOM 6907 C C . VAL B 1 275 ? 11.312 20.203 28.25 1 89.5 275 VAL B C 1
ATOM 6909 O O . VAL B 1 275 ? 10.664 21.234 28.438 1 89.5 275 VAL B O 1
ATOM 6912 N N . LYS B 1 276 ? 11.539 19.328 29.219 1 88.62 276 LYS B N 1
ATOM 6913 C CA . LYS B 1 276 ? 10.914 19.453 30.531 1 88.62 276 LYS B CA 1
ATOM 6914 C C . LYS B 1 276 ? 11.688 20.438 31.406 1 88.62 276 LYS B C 1
ATOM 6916 O O . LYS B 1 276 ? 11.148 20.969 32.375 1 88.62 276 LYS B O 1
ATOM 6921 N N . GLN B 1 277 ? 12.859 20.703 31.016 1 87.31 277 GLN B N 1
ATOM 6922 C CA . GLN B 1 277 ? 13.68 21.594 31.812 1 87.31 277 GLN B CA 1
ATOM 6923 C C . GLN B 1 277 ? 13.328 23.062 31.531 1 87.31 277 GLN B C 1
ATOM 6925 O O . GLN B 1 277 ? 12.898 23.406 30.438 1 87.31 277 GLN B O 1
ATOM 6930 N N . SER B 1 278 ? 13.375 23.859 32.594 1 86.5 278 SER B N 1
ATOM 6931 C CA . SER B 1 278 ? 13.07 25.281 32.469 1 86.5 278 SER B CA 1
ATOM 6932 C C . SER B 1 278 ? 14.32 26.078 32.125 1 86.5 278 SER B C 1
ATOM 6934 O O . SER B 1 278 ? 14.766 26.906 32.938 1 86.5 278 SER B O 1
ATOM 6936 N N . ILE B 1 279 ? 14.938 25.781 31.078 1 84.81 279 ILE B N 1
ATOM 6937 C CA . ILE B 1 279 ? 16.109 26.484 30.594 1 84.81 279 ILE B CA 1
ATOM 6938 C C . ILE B 1 279 ? 15.773 27.203 29.281 1 84.81 279 ILE B C 1
ATOM 6940 O O . ILE B 1 279 ? 14.758 26.922 28.656 1 84.81 279 ILE B O 1
ATOM 6944 N N . PRO B 1 280 ? 16.562 28.156 29.016 1 80.88 280 PRO B N 1
ATOM 6945 C CA . PRO B 1 280 ? 16.297 28.906 27.781 1 80.88 280 PRO B CA 1
ATOM 6946 C C . PRO B 1 280 ? 16.359 28.031 26.547 1 80.88 280 PRO B C 1
ATOM 6948 O O . PRO B 1 280 ? 17.031 27 26.547 1 80.88 280 PRO B O 1
ATOM 6951 N N . PHE B 1 281 ? 15.609 28.453 25.562 1 81.19 281 PHE B N 1
ATOM 6952 C CA . PHE B 1 281 ? 15.453 27.719 24.312 1 81.19 281 PHE B CA 1
ATOM 6953 C C . PHE B 1 281 ? 16.812 27.469 23.656 1 81.19 281 PHE B C 1
ATOM 6955 O O . PHE B 1 281 ? 17.062 26.375 23.141 1 81.19 281 PHE B O 1
ATOM 6962 N N . SER B 1 282 ? 17.719 28.359 23.656 1 77.5 282 SER B N 1
ATOM 6963 C CA . SER B 1 282 ? 19.031 28.234 23.031 1 77.5 282 SER B CA 1
ATOM 6964 C C . SER B 1 282 ? 19.891 27.188 23.734 1 77.5 282 SER B C 1
ATOM 6966 O O . SER B 1 282 ? 20.625 26.453 23.078 1 77.5 282 SER B O 1
ATOM 6968 N N . GLU B 1 283 ? 19.797 27.172 24.953 1 82.19 283 GLU B N 1
ATOM 6969 C CA . GLU B 1 283 ? 20.547 26.188 25.719 1 82.19 283 GLU B CA 1
ATOM 6970 C C . GLU B 1 283 ? 20 24.781 25.5 1 82.19 283 GLU B C 1
ATOM 6972 O O . GLU B 1 283 ? 20.766 23.812 25.438 1 82.19 283 GLU B O 1
ATOM 6977 N N . LYS B 1 284 ? 18.703 24.734 25.422 1 87.69 284 LYS B N 1
ATOM 6978 C CA . LYS B 1 284 ? 18.094 23.438 25.125 1 87.69 284 LYS B CA 1
ATOM 6979 C C . LYS B 1 284 ? 18.609 22.891 23.797 1 87.69 284 LYS B C 1
ATOM 6981 O O . LYS B 1 284 ? 18.938 21.719 23.688 1 87.69 284 LYS B O 1
ATOM 6986 N N . MET B 1 285 ? 18.641 23.734 22.859 1 83.75 285 MET B N 1
ATOM 6987 C CA . MET B 1 285 ? 19.094 23.344 21.516 1 83.75 285 MET B CA 1
ATOM 6988 C C . MET B 1 285 ? 20.531 22.859 21.547 1 83.75 285 MET B C 1
ATOM 6990 O O . MET B 1 285 ? 20.859 21.844 20.922 1 83.75 285 MET B O 1
ATOM 6994 N N . LYS B 1 286 ? 21.359 23.578 22.25 1 83.25 286 LYS B N 1
ATOM 6995 C CA . LYS B 1 286 ? 22.766 23.219 22.344 1 83.25 286 LYS B CA 1
ATOM 6996 C C . LYS B 1 286 ? 22.938 21.859 23.031 1 83.25 286 LYS B C 1
ATOM 6998 O O . LYS B 1 286 ? 23.719 21.016 22.562 1 83.25 286 LYS B O 1
ATOM 7003 N N . ASN B 1 287 ? 22.234 21.703 24.062 1 88.75 287 ASN B N 1
ATOM 7004 C CA . ASN B 1 287 ? 22.344 20.469 24.812 1 88.75 287 ASN B CA 1
ATOM 7005 C C . ASN B 1 287 ? 21.844 19.266 24 1 88.75 287 ASN B C 1
ATOM 7007 O O . ASN B 1 287 ? 22.438 18.188 24.047 1 88.75 287 ASN B O 1
ATOM 7011 N N . ILE B 1 288 ? 20.766 19.469 23.297 1 91.12 288 ILE B N 1
ATOM 7012 C CA . ILE B 1 288 ? 20.234 18.391 22.469 1 91.12 288 ILE B CA 1
ATOM 7013 C C . ILE B 1 288 ? 21.234 18.078 21.359 1 91.12 288 ILE B C 1
ATOM 7015 O O . ILE B 1 288 ? 21.453 16.906 21.031 1 91.12 288 ILE B O 1
ATOM 7019 N N . LYS B 1 289 ? 21.797 19.047 20.797 1 88.31 289 LYS B N 1
ATOM 7020 C CA . LYS B 1 289 ? 22.812 18.859 19.75 1 88.31 289 LYS B CA 1
ATOM 7021 C C . LYS B 1 289 ? 23.984 18.031 20.266 1 88.31 289 LYS B C 1
ATOM 7023 O O . LYS B 1 289 ? 24.422 17.094 19.594 1 88.31 289 LYS B O 1
ATOM 7028 N N . ASP B 1 290 ? 24.375 18.375 21.422 1 88.69 290 ASP B N 1
ATOM 7029 C CA . ASP B 1 290 ? 25.5 17.656 22.031 1 88.69 290 ASP B CA 1
ATOM 7030 C C . ASP B 1 290 ? 25.125 16.203 22.328 1 88.69 290 ASP B C 1
ATOM 7032 O O . ASP B 1 290 ? 25.922 15.289 22.125 1 88.69 290 ASP B O 1
ATOM 7036 N N . ASP B 1 291 ? 24 16.062 22.797 1 92 291 ASP B N 1
ATOM 7037 C CA . ASP B 1 291 ? 23.547 14.719 23.109 1 92 291 ASP B CA 1
ATOM 7038 C C . ASP B 1 291 ? 23.438 13.859 21.859 1 92 291 ASP B C 1
ATOM 7040 O O . ASP B 1 291 ? 23.734 12.664 21.875 1 92 291 ASP B O 1
ATOM 7044 N N . ILE B 1 292 ? 22.922 14.438 20.766 1 92.5 292 ILE B N 1
ATOM 7045 C CA . ILE B 1 292 ? 22.766 13.719 19.5 1 92.5 292 ILE B CA 1
ATOM 7046 C C . ILE B 1 292 ? 24.141 13.258 19 1 92.5 292 ILE B C 1
ATOM 7048 O O . ILE B 1 292 ? 24.312 12.109 18.609 1 92.5 292 ILE B O 1
ATOM 7052 N N . ASN B 1 293 ? 25.078 14.086 19.141 1 89.19 293 ASN B N 1
ATOM 7053 C CA . ASN B 1 293 ? 26.422 13.781 18.656 1 89.19 293 ASN B CA 1
ATOM 7054 C C . ASN B 1 293 ? 27.109 12.742 19.547 1 89.19 293 ASN B C 1
ATOM 7056 O O . ASN B 1 293 ? 27.906 11.938 19.078 1 89.19 293 ASN B O 1
ATOM 7060 N N . ASN B 1 294 ? 26.766 12.742 20.766 1 91.06 294 ASN B N 1
ATOM 7061 C CA . ASN B 1 294 ? 27.375 11.797 21.703 1 91.06 294 ASN B CA 1
ATOM 7062 C C . ASN B 1 294 ? 26.625 10.469 21.719 1 91.06 294 ASN B C 1
ATOM 7064 O O . ASN B 1 294 ? 27.125 9.477 22.266 1 91.06 294 ASN B O 1
ATOM 7068 N N . GLY B 1 295 ? 25.5 10.398 21.172 1 91 295 GLY B N 1
ATOM 7069 C CA . GLY B 1 295 ? 24.656 9.219 21.203 1 91 295 GLY B CA 1
ATOM 7070 C C . GLY B 1 295 ? 25.359 7.953 20.75 1 91 295 GLY B C 1
ATOM 7071 O O . GLY B 1 295 ? 25.422 6.977 21.5 1 91 295 GLY B O 1
ATOM 7072 N N . PRO B 1 296 ? 25.906 8.023 19.562 1 92.19 296 PRO B N 1
ATOM 7073 C CA . PRO B 1 296 ? 26.609 6.832 19.062 1 92.19 296 PRO B CA 1
ATOM 7074 C C . PRO B 1 296 ? 27.766 6.414 19.953 1 92.19 296 PRO B C 1
ATOM 7076 O O . PRO B 1 296 ? 27.969 5.219 20.188 1 92.19 296 PRO B O 1
ATOM 7079 N N . TYR B 1 297 ? 28.531 7.363 20.516 1 90.75 297 TYR B N 1
ATOM 7080 C CA . TYR B 1 297 ? 29.625 7.039 21.406 1 90.75 297 TYR B CA 1
ATOM 7081 C C . TYR B 1 297 ? 29.125 6.316 22.656 1 90.75 297 TYR B C 1
ATOM 7083 O O . TYR B 1 297 ? 29.656 5.27 23.031 1 90.75 297 TYR B O 1
ATOM 7091 N N . HIS B 1 298 ? 28.109 6.824 23.203 1 90.19 298 HIS B N 1
ATOM 7092 C CA . HIS B 1 298 ? 27.531 6.25 24.406 1 90.19 298 HIS B CA 1
ATOM 7093 C C . HIS B 1 298 ? 27.031 4.828 24.156 1 90.19 298 HIS B C 1
ATOM 7095 O O . HIS B 1 298 ? 27.312 3.922 24.938 1 90.19 298 HIS B O 1
ATOM 7101 N N . ILE B 1 299 ? 26.391 4.566 23.094 1 91.19 299 ILE B N 1
ATOM 7102 C CA . ILE B 1 299 ? 25.734 3.289 22.812 1 91.19 299 ILE B CA 1
ATOM 7103 C C . ILE B 1 299 ? 26.781 2.234 22.484 1 91.19 299 ILE B C 1
ATOM 7105 O O . ILE B 1 299 ? 26.641 1.063 22.828 1 91.19 299 ILE B O 1
ATOM 7109 N N . PHE B 1 300 ? 27.828 2.693 21.828 1 91.75 300 PHE B N 1
ATOM 7110 C CA . PHE B 1 300 ? 28.844 1.728 21.422 1 91.75 300 PHE B CA 1
ATOM 7111 C C . PHE B 1 300 ? 29.938 1.624 22.469 1 91.75 300 PHE B C 1
ATOM 7113 O O . PHE B 1 300 ? 30.984 1.013 22.234 1 91.75 300 PHE B O 1
ATOM 7120 N N . GLY B 1 301 ? 29.766 2.266 23.656 1 89.06 301 GLY B N 1
ATOM 7121 C CA . GLY B 1 301 ? 30.562 1.927 24.812 1 89.06 301 GLY B CA 1
ATOM 7122 C C . GLY B 1 301 ? 31.547 3.016 25.203 1 89.06 301 GLY B C 1
ATOM 7123 O O . GLY B 1 301 ? 32.281 2.877 26.188 1 89.06 301 GLY B O 1
ATOM 7124 N N . ASP B 1 302 ? 31.703 4.078 24.5 1 89.25 302 ASP B N 1
ATOM 7125 C CA . ASP B 1 302 ? 32.562 5.191 24.891 1 89.25 302 ASP B CA 1
ATOM 7126 C C . ASP B 1 302 ? 31.781 6.199 25.734 1 89.25 302 ASP B C 1
ATOM 7128 O O . ASP B 1 302 ? 31.031 7.027 25.203 1 89.25 302 ASP B O 1
ATOM 7132 N N . HIS B 1 303 ? 32.031 6.207 27.047 1 88.56 303 HIS B N 1
ATOM 7133 C CA . HIS B 1 303 ? 31.281 7.043 27.969 1 88.56 303 HIS B CA 1
ATOM 7134 C C . HIS B 1 303 ? 32.125 8.211 28.469 1 88.56 303 HIS B C 1
ATOM 7136 O O . HIS B 1 303 ? 31.812 8.805 29.5 1 88.56 303 HIS B O 1
ATOM 7142 N N . SER B 1 304 ? 33.094 8.562 27.781 1 83.94 304 SER B N 1
ATOM 7143 C CA . SER B 1 304 ? 34.031 9.594 28.234 1 83.94 304 SER B CA 1
ATOM 7144 C C . SER B 1 304 ? 33.375 10.961 28.281 1 83.94 304 SER B C 1
ATOM 7146 O O . SER B 1 304 ? 33.688 11.781 29.141 1 83.94 304 SER B O 1
ATOM 7148 N N . LYS B 1 305 ? 32.375 11.18 27.375 1 82.56 305 LYS B N 1
ATOM 7149 C CA . LYS B 1 305 ? 31.75 12.492 27.297 1 82.56 305 LYS B CA 1
ATOM 7150 C C . LYS B 1 305 ? 30.297 12.445 27.781 1 82.56 305 LYS B C 1
ATOM 7152 O O . LYS B 1 305 ? 29.531 13.375 27.531 1 82.56 305 LYS B O 1
ATOM 7157 N N . CYS B 1 306 ? 29.875 11.406 28.375 1 86.94 306 CYS B N 1
ATOM 7158 C CA . CYS B 1 306 ? 28.484 11.25 28.781 1 86.94 306 CYS B CA 1
ATOM 7159 C C . CYS B 1 306 ? 28.188 12.023 30.062 1 86.94 306 CYS B C 1
ATOM 7161 O O . CYS B 1 306 ? 29 12.008 31 1 86.94 306 CYS B O 1
ATOM 7163 N N . ALA B 1 307 ? 27.172 12.781 29.984 1 82.31 307 ALA B N 1
ATOM 7164 C CA . ALA B 1 307 ? 26.719 13.469 31.188 1 82.31 307 ALA B CA 1
ATOM 7165 C C . ALA B 1 307 ? 26 12.516 32.156 1 82.31 307 ALA B C 1
ATOM 7167 O O . ALA B 1 307 ? 25.578 11.43 31.734 1 82.31 307 ALA B O 1
ATOM 7168 N N . SER B 1 308 ? 25.875 12.922 33.406 1 79.5 308 SER B N 1
ATOM 7169 C CA . SER B 1 308 ? 25.312 12.07 34.469 1 79.5 308 SER B CA 1
ATOM 7170 C C . SER B 1 308 ? 23.844 11.781 34.188 1 79.5 308 SER B C 1
ATOM 7172 O O . SER B 1 308 ? 23.344 10.711 34.562 1 79.5 308 SER B O 1
ATOM 7174 N N . TYR B 1 309 ? 23.172 12.742 33.531 1 78.62 309 TYR B N 1
ATOM 7175 C CA . TYR B 1 309 ? 21.75 12.531 33.281 1 78.62 309 TYR B CA 1
ATOM 7176 C C . TYR B 1 309 ? 21.531 11.57 32.125 1 78.62 309 TYR B C 1
ATOM 7178 O O . TYR B 1 309 ? 20.453 10.977 31.984 1 78.62 309 TYR B O 1
ATOM 7186 N N . PHE B 1 310 ? 22.531 11.367 31.375 1 72 310 PHE B N 1
ATOM 7187 C CA . PHE B 1 310 ? 22.469 10.602 30.141 1 72 310 PHE B CA 1
ATOM 7188 C C . PHE B 1 310 ? 22.984 9.18 30.359 1 72 310 PHE B C 1
ATOM 7190 O O . PHE B 1 310 ? 22.562 8.25 29.672 1 72 310 PHE B O 1
ATOM 7197 N N . CYS B 1 311 ? 23.859 8.961 31.219 1 77.81 311 CYS B N 1
ATOM 7198 C CA . CYS B 1 311 ? 24.547 7.691 31.422 1 77.81 311 CYS B CA 1
ATOM 7199 C C . CYS B 1 311 ? 24.766 7.414 32.906 1 77.81 311 CYS B C 1
ATOM 7201 O O . CYS B 1 311 ? 25.297 8.266 33.625 1 77.81 311 CYS B O 1
ATOM 7203 N N . ASN B 1 312 ? 24.203 6.277 33.344 1 76.56 312 ASN B N 1
ATOM 7204 C CA . ASN B 1 312 ? 24.422 5.879 34.719 1 76.56 312 ASN B CA 1
ATOM 7205 C C . ASN B 1 312 ? 25.703 5.07 34.875 1 76.56 312 ASN B C 1
ATOM 7207 O O . ASN B 1 312 ? 26.203 4.488 33.906 1 76.56 312 ASN B O 1
ATOM 7211 N N . ASP B 1 313 ? 26.266 5.113 36.031 1 71.69 313 ASP B N 1
ATOM 7212 C CA . ASP B 1 313 ? 27.547 4.484 36.375 1 71.69 313 ASP B CA 1
ATOM 7213 C C . ASP B 1 313 ? 27.484 2.973 36.188 1 71.69 313 ASP B C 1
ATOM 7215 O O . ASP B 1 313 ? 28.469 2.348 35.781 1 71.69 313 ASP B O 1
ATOM 7219 N N . GLU B 1 314 ? 26.375 2.434 36.312 1 71 314 GLU B N 1
ATOM 7220 C CA . GLU B 1 314 ? 26.25 0.989 36.125 1 71 314 GLU B CA 1
ATOM 7221 C C . GLU B 1 314 ? 26.422 0.586 34.688 1 71 314 GLU B C 1
ATOM 7223 O O . GLU B 1 314 ? 27.016 -0.45 34.375 1 71 314 GLU B O 1
ATOM 7228 N N . ILE B 1 315 ? 26.016 1.389 33.781 1 70.94 315 ILE B N 1
ATOM 7229 C CA . ILE B 1 315 ? 26.078 1.117 32.344 1 70.94 315 ILE B CA 1
ATOM 7230 C C . ILE B 1 315 ? 27.531 1.255 31.859 1 70.94 315 ILE B C 1
ATOM 7232 O O . ILE B 1 315 ? 27.984 0.47 31.031 1 70.94 315 ILE B O 1
ATOM 7236 N N . LYS B 1 316 ? 28.312 2.115 32.438 1 69.81 316 LYS B N 1
ATOM 7237 C CA . LYS B 1 316 ? 29.703 2.377 32.062 1 69.81 316 LYS B CA 1
ATOM 7238 C C . LYS B 1 316 ? 30.578 1.158 32.312 1 69.81 316 LYS B C 1
ATOM 7240 O O . LYS B 1 316 ? 31.5 0.878 31.547 1 69.81 316 LYS B O 1
ATOM 7245 N N . LYS B 1 317 ? 30.25 0.531 33.344 1 67.5 317 LYS B N 1
ATOM 7246 C CA . LYS B 1 317 ? 31.062 -0.617 33.75 1 67.5 317 LYS B CA 1
ATOM 7247 C C . LYS B 1 317 ? 30.75 -1.831 32.875 1 67.5 317 LYS B C 1
ATOM 7249 O O . LYS B 1 317 ? 31.641 -2.654 32.594 1 67.5 317 LYS B O 1
ATOM 7254 N N . ARG B 1 318 ? 29.594 -2 32.281 1 65.44 318 ARG B N 1
ATOM 7255 C CA . ARG B 1 318 ? 29.156 -3.252 31.688 1 65.44 318 ARG B CA 1
ATOM 7256 C C . ARG B 1 318 ? 29.359 -3.242 30.172 1 65.44 318 ARG B C 1
ATOM 7258 O O . ARG B 1 318 ? 29.391 -4.297 29.547 1 65.44 318 ARG B O 1
ATOM 7265 N N . THR B 1 319 ? 29.656 -2.137 29.641 1 71.62 319 THR B N 1
ATOM 7266 C CA . THR B 1 319 ? 29.594 -2.107 28.172 1 71.62 319 THR B CA 1
ATOM 7267 C C . THR B 1 319 ? 30.984 -2.064 27.562 1 71.62 319 THR B C 1
ATOM 7269 O O . THR B 1 319 ? 31.844 -1.308 28.031 1 71.62 319 THR B O 1
ATOM 7272 N N . GLU B 1 320 ? 31.281 -3.15 26.719 1 83.81 320 GLU B N 1
ATOM 7273 C CA . GLU B 1 320 ? 32.5 -3.176 25.938 1 83.81 320 GLU B CA 1
ATOM 7274 C C . GLU B 1 320 ? 32.562 -2.025 24.938 1 83.81 320 GLU B C 1
ATOM 7276 O O . GLU B 1 320 ? 31.547 -1.696 24.312 1 83.81 320 GLU B O 1
ATOM 7281 N N . ASN B 1 321 ? 33.719 -1.275 25.016 1 88.5 321 ASN B N 1
ATOM 7282 C CA . ASN B 1 321 ? 33.906 -0.181 24.062 1 88.5 321 ASN B CA 1
ATOM 7283 C C . ASN B 1 321 ? 34.188 -0.7 22.672 1 88.5 321 ASN B C 1
ATOM 7285 O O . ASN B 1 321 ? 35.312 -1.172 22.391 1 88.5 321 ASN B O 1
ATOM 7289 N N . MET B 1 322 ? 33.312 -0.601 21.797 1 91.44 322 MET B N 1
ATOM 7290 C CA . MET B 1 322 ? 33.406 -1.114 20.438 1 91.44 322 MET B CA 1
ATOM 7291 C C . MET B 1 322 ? 33.75 0.005 19.453 1 91.44 322 MET B C 1
ATOM 7293 O O . MET B 1 322 ? 33.875 -0.232 18.25 1 91.44 322 MET B O 1
ATOM 7297 N N . VAL B 1 323 ? 33.938 1.25 19.922 1 90.75 323 VAL B N 1
ATOM 7298 C CA . VAL B 1 323 ? 34.125 2.428 19.078 1 90.75 323 VAL B CA 1
ATOM 7299 C C . VAL B 1 323 ? 35.406 2.301 18.281 1 90.75 323 VAL B C 1
ATOM 7301 O O . VAL B 1 323 ? 35.438 2.531 17.062 1 90.75 323 VAL B O 1
ATOM 7304 N N . PRO B 1 324 ? 36.5 1.805 18.953 1 86.94 324 PRO B N 1
ATOM 7305 C CA . PRO B 1 324 ? 37.719 1.679 18.188 1 86.94 324 PRO B CA 1
ATOM 7306 C C . PRO B 1 324 ? 37.625 0.646 17.062 1 86.94 324 PRO B C 1
ATOM 7308 O O . PRO B 1 324 ? 38.156 0.855 15.977 1 86.94 324 PRO B O 1
ATOM 7311 N N . GLU B 1 325 ? 36.969 -0.354 17.328 1 86.06 325 GLU B N 1
ATOM 7312 C CA . GLU B 1 325 ? 36.781 -1.383 16.312 1 86.06 325 GLU B CA 1
ATOM 7313 C C . GLU B 1 325 ? 35.969 -0.851 15.133 1 86.06 325 GLU B C 1
ATOM 7315 O O . GLU B 1 325 ? 36.312 -1.084 13.969 1 86.06 325 GLU B O 1
ATOM 7320 N N . LEU B 1 326 ? 34.938 -0.16 15.414 1 90.75 326 LEU B N 1
ATOM 7321 C CA . LEU B 1 326 ? 34.062 0.382 14.383 1 90.75 326 LEU B CA 1
ATOM 7322 C C . LEU B 1 326 ? 34.75 1.502 13.609 1 90.75 326 LEU B C 1
ATOM 7324 O O . LEU B 1 326 ? 34.5 1.7 12.422 1 90.75 326 LEU B O 1
ATOM 7328 N N . LYS B 1 327 ? 35.625 2.258 14.266 1 86.31 327 LYS B N 1
ATOM 7329 C CA . LYS B 1 327 ? 36.375 3.32 13.609 1 86.31 327 LYS B CA 1
ATOM 7330 C C . LYS B 1 327 ? 37.375 2.742 12.625 1 86.31 327 LYS B C 1
ATOM 7332 O O . LYS B 1 327 ? 37.625 3.316 11.562 1 86.31 327 LYS B O 1
ATOM 7337 N N . ALA B 1 328 ? 37.906 1.645 13.016 1 81.56 328 ALA B N 1
ATOM 7338 C CA . ALA B 1 328 ? 38.906 0.989 12.172 1 81.56 328 ALA B CA 1
ATOM 7339 C C . ALA B 1 328 ? 38.312 0.531 10.852 1 81.56 328 ALA B C 1
ATOM 7341 O O . ALA B 1 328 ? 38.969 0.551 9.812 1 81.56 328 ALA B O 1
ATOM 7342 N N . ASN B 1 329 ? 37.094 0.236 10.898 1 81.25 329 ASN B N 1
ATOM 7343 C CA . ASN B 1 329 ? 36.438 -0.279 9.711 1 81.25 329 ASN B CA 1
ATOM 7344 C C . ASN B 1 329 ? 35.75 0.835 8.93 1 81.25 329 ASN B C 1
ATOM 7346 O O . ASN B 1 329 ? 35.188 0.591 7.867 1 81.25 329 ASN B O 1
ATOM 7350 N N . GLY B 1 330 ? 35.75 2.059 9.461 1 82.19 330 GLY B N 1
ATOM 7351 C CA . GLY B 1 330 ? 35.156 3.188 8.75 1 82.19 330 GLY B CA 1
ATOM 7352 C C . GLY B 1 330 ? 33.656 3.33 8.969 1 82.19 330 GLY B C 1
ATOM 7353 O O . GLY B 1 330 ? 33.062 4.297 8.508 1 82.19 330 GLY B O 1
ATOM 7354 N N . VAL B 1 331 ? 33.094 2.396 9.617 1 88.31 331 VAL B N 1
ATOM 7355 C CA . VAL B 1 331 ? 31.672 2.375 9.852 1 88.31 331 VAL B CA 1
ATOM 7356 C C . VAL B 1 331 ? 31.281 3.494 10.812 1 88.31 331 VAL B C 1
ATOM 7358 O O . VAL B 1 331 ? 30.266 4.176 10.609 1 88.31 331 VAL B O 1
ATOM 7361 N N . PHE B 1 332 ? 32.094 3.729 11.789 1 89.75 332 PHE B N 1
ATOM 7362 C CA . PHE B 1 332 ? 31.734 4.699 12.82 1 89.75 332 PHE B CA 1
ATOM 7363 C C . PHE B 1 332 ? 31.734 6.113 12.258 1 89.75 332 PHE B C 1
ATOM 7365 O O . PHE B 1 332 ? 30.938 6.953 12.672 1 89.75 332 PHE B O 1
ATOM 7372 N N . GLN B 1 333 ? 32.594 6.371 11.344 1 82.5 333 GLN B N 1
ATOM 7373 C CA . GLN B 1 333 ? 32.656 7.691 10.727 1 82.5 333 GLN B CA 1
ATOM 7374 C C . GLN B 1 333 ? 31.328 8.008 10.031 1 82.5 333 GLN B C 1
ATOM 7376 O O . GLN B 1 333 ? 30.828 9.141 10.094 1 82.5 333 GLN B O 1
ATOM 7381 N N . LYS B 1 334 ? 30.812 7.051 9.367 1 86.69 334 LYS B N 1
ATOM 7382 C CA . LYS B 1 334 ? 29.547 7.246 8.68 1 86.69 334 LYS B CA 1
ATOM 7383 C C . LYS B 1 334 ? 28.406 7.48 9.68 1 86.69 334 LYS B C 1
ATOM 7385 O O . LYS B 1 334 ? 27.5 8.266 9.414 1 86.69 334 LYS B O 1
ATOM 7390 N N . ILE B 1 335 ? 28.469 6.785 10.773 1 91.31 335 ILE B N 1
ATOM 7391 C CA . ILE B 1 335 ? 27.484 6.957 11.828 1 91.31 335 ILE B CA 1
ATOM 7392 C C . ILE B 1 335 ? 27.578 8.367 12.398 1 91.31 335 ILE B C 1
ATOM 7394 O O . ILE B 1 335 ? 26.562 9.023 12.633 1 91.31 335 ILE B O 1
ATOM 7398 N N . GLU B 1 336 ? 28.781 8.758 12.578 1 87.06 336 GLU B N 1
ATOM 7399 C CA . GLU B 1 336 ? 29.016 10.094 13.109 1 87.06 336 GLU B CA 1
ATOM 7400 C C . GLU B 1 336 ? 28.484 11.164 12.156 1 87.06 336 GLU B C 1
ATOM 7402 O O . GLU B 1 336 ? 27.953 12.18 12.602 1 87.06 336 GLU B O 1
ATOM 7407 N N . ASP B 1 337 ? 28.672 10.883 10.938 1 81.69 337 ASP B N 1
ATOM 7408 C CA . ASP B 1 337 ? 28.188 11.82 9.938 1 81.69 337 ASP B CA 1
ATOM 7409 C C . ASP B 1 337 ? 26.656 11.938 9.984 1 81.69 337 ASP B C 1
ATOM 7411 O O . ASP B 1 337 ? 26.109 13.039 9.867 1 81.69 337 ASP B O 1
ATOM 7415 N N . LEU B 1 338 ? 26.031 10.859 10.102 1 87.62 338 LEU B N 1
ATOM 7416 C CA . LEU B 1 338 ? 24.578 10.852 10.188 1 87.62 338 LEU B CA 1
ATOM 7417 C C . LEU B 1 338 ? 24.094 11.578 11.438 1 87.62 338 LEU B C 1
ATOM 7419 O O . LEU B 1 338 ? 23.125 12.328 11.383 1 87.62 338 LEU B O 1
ATOM 7423 N N . ALA B 1 339 ? 24.766 11.32 12.539 1 89.81 339 ALA B N 1
ATOM 7424 C CA . ALA B 1 339 ? 24.406 11.977 13.797 1 89.81 339 ALA B CA 1
ATOM 7425 C C . ALA B 1 339 ? 24.625 13.484 13.695 1 89.81 339 ALA B C 1
ATOM 7427 O O . ALA B 1 339 ? 23.797 14.266 14.18 1 89.81 339 ALA B O 1
ATOM 7428 N N . HIS B 1 340 ? 25.625 13.797 13.078 1 80.38 340 HIS B N 1
ATOM 7429 C CA . HIS B 1 340 ? 25.938 15.211 12.914 1 80.38 340 HIS B CA 1
ATOM 7430 C C . HIS B 1 340 ? 24.875 15.906 12.055 1 80.38 340 HIS B C 1
ATOM 7432 O O . HIS B 1 340 ? 24.484 17.031 12.352 1 80.38 340 HIS B O 1
ATOM 7438 N N . ARG B 1 341 ? 24.469 15.25 11.031 1 79.75 341 ARG B N 1
ATOM 7439 C CA . ARG B 1 341 ? 23.422 15.789 10.188 1 79.75 341 ARG B CA 1
ATOM 7440 C C . ARG B 1 341 ? 22.109 15.938 10.969 1 79.75 341 ARG B C 1
ATOM 7442 O O . ARG B 1 341 ? 21.391 16.922 10.797 1 79.75 341 ARG B O 1
ATOM 7449 N N . LEU B 1 342 ? 21.844 14.984 11.766 1 88.88 342 LEU B N 1
ATOM 7450 C CA . LEU B 1 342 ? 20.625 15.023 12.586 1 88.88 342 LEU B CA 1
ATOM 7451 C C . LEU B 1 342 ? 20.703 16.172 13.594 1 88.88 342 LEU B C 1
ATOM 7453 O O . LEU B 1 342 ? 19.672 16.766 13.914 1 88.88 342 LEU B O 1
ATOM 7457 N N . SER B 1 343 ? 21.891 16.453 14.078 1 85.94 343 SER B N 1
ATOM 7458 C CA . SER B 1 343 ? 22.078 17.453 15.117 1 85.94 343 SER B CA 1
ATOM 7459 C C . SER B 1 343 ? 21.719 18.844 14.609 1 85.94 343 SER B C 1
ATOM 7461 O O . SER B 1 343 ? 21.391 19.734 15.398 1 85.94 343 SER B O 1
ATOM 7463 N N . PHE B 1 344 ? 21.688 19 13.289 1 76.75 344 PHE B N 1
ATOM 7464 C CA . PHE B 1 344 ? 21.328 20.297 12.703 1 76.75 344 PHE B CA 1
ATOM 7465 C C . PHE B 1 344 ? 19.828 20.547 12.844 1 76.75 344 PHE B C 1
ATOM 7467 O O . PHE B 1 344 ? 19.375 21.688 12.68 1 76.75 344 PHE B O 1
ATOM 7474 N N . HIS B 1 345 ? 19.156 19.547 13.164 1 84.5 345 HIS B N 1
ATOM 7475 C CA . HIS B 1 345 ? 17.719 19.688 13.352 1 84.5 345 HIS B CA 1
ATOM 7476 C C . HIS B 1 345 ? 17.359 19.844 14.828 1 84.5 345 HIS B C 1
ATOM 7478 O O . HIS B 1 345 ? 16.234 19.531 15.227 1 84.5 345 HIS B O 1
ATOM 7484 N N . ALA B 1 346 ? 18.297 20.25 15.617 1 85 346 ALA B N 1
ATOM 7485 C CA . ALA B 1 346 ? 18.062 20.422 17.047 1 85 346 ALA B CA 1
ATOM 7486 C C . ALA B 1 346 ? 16.938 21.406 17.312 1 85 346 ALA B C 1
ATOM 7488 O O . ALA B 1 346 ? 16.188 21.25 18.297 1 85 346 ALA B O 1
ATOM 7489 N N . TYR B 1 347 ? 16.797 22.375 16.406 1 80.44 347 TYR B N 1
ATOM 7490 C CA . TYR B 1 347 ? 15.711 23.344 16.531 1 80.44 347 TYR B CA 1
ATOM 7491 C C . TYR B 1 347 ? 14.359 22.641 16.531 1 80.44 347 TYR B C 1
ATOM 7493 O O . TYR B 1 347 ? 13.5 22.938 17.359 1 80.44 347 TYR B O 1
ATOM 7501 N N . SER B 1 348 ? 14.164 21.75 15.648 1 87.38 348 SER B N 1
ATOM 7502 C CA . SER B 1 348 ? 12.906 21.016 15.531 1 87.38 348 SER B CA 1
ATOM 7503 C C . SER B 1 348 ? 12.695 20.078 16.719 1 87.38 348 SER B C 1
ATOM 7505 O O . SER B 1 348 ? 11.562 19.875 17.156 1 87.38 348 SER B O 1
ATOM 7507 N N . PHE B 1 349 ? 13.789 19.547 17.234 1 91.5 349 PHE B N 1
ATOM 7508 C CA . PHE B 1 349 ? 13.688 18.609 18.344 1 91.5 349 PHE B CA 1
ATOM 7509 C C . PHE B 1 349 ? 13.25 19.312 19.625 1 91.5 349 PHE B C 1
ATOM 7511 O O . PHE B 1 349 ? 12.555 18.734 20.453 1 91.5 349 PHE B O 1
ATOM 7518 N N . VAL B 1 350 ? 13.602 20.562 19.75 1 89 350 VAL B N 1
ATOM 7519 C CA . VAL B 1 350 ? 13.234 21.312 20.953 1 89 350 VAL B CA 1
ATOM 7520 C C . VAL B 1 350 ? 11.719 21.484 21 1 89 350 VAL B C 1
ATOM 7522 O O . VAL B 1 350 ? 11.117 21.469 22.094 1 89 350 VAL B O 1
ATOM 7525 N N . HIS B 1 351 ? 11.117 21.656 19.875 1 87.88 351 HIS B N 1
ATOM 7526 C CA . HIS B 1 351 ? 9.672 21.828 19.812 1 87.88 351 HIS B CA 1
ATOM 7527 C C . HIS B 1 351 ? 8.961 20.5 20.094 1 87.88 351 HIS B C 1
ATOM 7529 O O . HIS B 1 351 ? 7.824 20.5 20.578 1 87.88 351 HIS B O 1
ATOM 7535 N N . ASN B 1 352 ? 9.633 19.312 19.812 1 91 352 ASN B N 1
ATOM 7536 C CA . ASN B 1 352 ? 9.117 17.969 20.125 1 91 352 ASN B CA 1
ATOM 7537 C C . ASN B 1 352 ? 7.715 17.766 19.562 1 91 352 ASN B C 1
ATOM 7539 O O . ASN B 1 352 ? 6.828 17.281 20.266 1 91 352 ASN B O 1
ATOM 7543 N N . GLU B 1 353 ? 7.5 18.266 18.359 1 90 353 GLU B N 1
ATOM 7544 C CA . GLU B 1 353 ? 6.191 18.141 17.719 1 90 353 GLU B CA 1
ATOM 7545 C C . GLU B 1 353 ? 6.176 17 16.703 1 90 353 GLU B C 1
ATOM 7547 O O . GLU B 1 353 ? 7.227 16.609 16.188 1 90 353 GLU B O 1
ATOM 7552 N N . THR B 1 354 ? 4.984 16.422 16.547 1 90.31 354 THR B N 1
ATOM 7553 C CA . THR B 1 354 ? 4.789 15.367 15.555 1 90.31 354 THR B CA 1
ATOM 7554 C C . THR B 1 354 ? 3.656 15.727 14.602 1 90.31 354 THR B C 1
ATOM 7556 O O . THR B 1 354 ? 2.875 16.641 14.875 1 90.31 354 THR B O 1
ATOM 7559 N N . ASN B 1 355 ? 3.674 15.094 13.477 1 89.75 355 ASN B N 1
ATOM 7560 C CA . ASN B 1 355 ? 2.617 15.32 12.5 1 89.75 355 ASN B CA 1
ATOM 7561 C C . ASN B 1 355 ? 1.513 14.273 12.617 1 89.75 355 ASN B C 1
ATOM 7563 O O . ASN B 1 355 ? 0.778 14.031 11.656 1 89.75 355 ASN B O 1
ATOM 7567 N N . ASN B 1 356 ? 1.356 13.648 13.75 1 90.38 356 ASN B N 1
ATOM 7568 C CA . ASN B 1 356 ? 0.393 12.578 13.984 1 90.38 356 ASN B CA 1
ATOM 7569 C C . ASN B 1 356 ? -1.042 13.07 13.82 1 90.38 356 ASN B C 1
ATOM 7571 O O . ASN B 1 356 ? -1.92 12.305 13.414 1 90.38 356 ASN B O 1
ATOM 7575 N N . LEU B 1 357 ? -1.254 14.328 14.125 1 93.31 357 LEU B N 1
ATOM 7576 C CA . LEU B 1 357 ? -2.596 14.891 14.023 1 93.31 357 LEU B CA 1
ATOM 7577 C C . LEU B 1 357 ? -3.1 14.836 12.586 1 93.31 357 LEU B C 1
ATOM 7579 O O . LEU B 1 357 ? -4.211 14.359 12.328 1 93.31 357 LEU B O 1
ATOM 7583 N N . VAL B 1 358 ? -2.285 15.258 11.719 1 95 358 VAL B N 1
ATOM 7584 C CA . VAL B 1 358 ? -2.699 15.289 10.32 1 95 358 VAL B CA 1
ATOM 7585 C C . VAL B 1 358 ? -2.768 13.867 9.766 1 95 358 VAL B C 1
ATOM 7587 O O . VAL B 1 358 ? -3.6 13.562 8.906 1 95 358 VAL B O 1
ATOM 7590 N N . GLU B 1 359 ? -1.914 13.016 10.234 1 92.19 359 GLU B N 1
ATOM 7591 C CA . GLU B 1 359 ? -1.969 11.609 9.828 1 92.19 359 GLU B CA 1
ATOM 7592 C C . GLU B 1 359 ? -3.277 10.961 10.266 1 92.19 359 GLU B C 1
ATOM 7594 O O . GLU B 1 359 ? -3.814 10.102 9.57 1 92.19 359 GLU B O 1
ATOM 7599 N N . SER B 1 360 ? -3.691 11.297 11.461 1 94.81 360 SER B N 1
ATOM 7600 C CA . SER B 1 360 ? -4.98 10.805 11.938 1 94.81 360 SER B CA 1
ATOM 7601 C C . SER B 1 360 ? -6.117 11.273 11.039 1 94.81 360 SER B C 1
ATOM 7603 O O . SER B 1 360 ? -7.039 10.508 10.75 1 94.81 360 SER B O 1
ATOM 7605 N N . PHE B 1 361 ? -6.047 12.523 10.68 1 96.75 361 PHE B N 1
ATOM 7606 C CA . PHE B 1 361 ? -7.031 13.023 9.727 1 96.75 361 PHE B CA 1
ATOM 7607 C C . PHE B 1 361 ? -6.977 12.227 8.43 1 96.75 361 PHE B C 1
ATOM 7609 O O . PHE B 1 361 ? -8.016 11.852 7.879 1 96.75 361 PHE B O 1
ATOM 7616 N N . ASN B 1 362 ? -5.77 11.984 7.867 1 95.62 362 ASN B N 1
ATOM 7617 C CA . ASN B 1 362 ? -5.609 11.211 6.641 1 95.62 362 ASN B CA 1
ATOM 7618 C C . ASN B 1 362 ? -6.203 9.812 6.777 1 95.62 362 ASN B C 1
ATOM 7620 O O . ASN B 1 362 ? -6.742 9.266 5.812 1 95.62 362 ASN B O 1
ATOM 7624 N N . ALA B 1 363 ? -6.074 9.258 7.945 1 94.19 363 ALA B N 1
ATOM 7625 C CA . ALA B 1 363 ? -6.66 7.945 8.195 1 94.19 363 ALA B CA 1
ATOM 7626 C C . ALA B 1 363 ? -8.18 7.996 8.094 1 94.19 363 ALA B C 1
ATOM 7628 O O . ALA B 1 363 ? -8.812 7.043 7.633 1 94.19 363 ALA B O 1
ATOM 7629 N N . ARG B 1 364 ? -8.742 9.086 8.578 1 95.06 364 ARG B N 1
ATOM 7630 C CA . ARG B 1 364 ? -10.188 9.25 8.477 1 95.06 364 ARG B CA 1
ATOM 7631 C C . ARG B 1 364 ? -10.617 9.383 7.02 1 95.06 364 ARG B C 1
ATOM 7633 O O . ARG B 1 364 ? -11.656 8.852 6.625 1 95.06 364 ARG B O 1
ATOM 7640 N N . VAL B 1 365 ? -9.836 10.117 6.25 1 96.38 365 VAL B N 1
ATOM 7641 C CA . VAL B 1 365 ? -10.133 10.234 4.828 1 96.38 365 VAL B CA 1
ATOM 7642 C C . VAL B 1 365 ? -10.117 8.852 4.18 1 96.38 365 VAL B C 1
ATOM 7644 O O . VAL B 1 365 ? -11 8.523 3.389 1 96.38 365 VAL B O 1
ATOM 7647 N N . ALA B 1 366 ? -9.133 8.031 4.5 1 93.31 366 ALA B N 1
ATOM 7648 C CA . ALA B 1 366 ? -9.016 6.688 3.951 1 93.31 366 ALA B CA 1
ATOM 7649 C C . ALA B 1 366 ? -10.258 5.855 4.273 1 93.31 366 ALA B C 1
ATOM 7651 O O . ALA B 1 366 ? -10.68 5.023 3.465 1 93.31 366 ALA B O 1
ATOM 7652 N N . LYS B 1 367 ? -10.812 6.082 5.426 1 92.94 367 LYS B N 1
ATOM 7653 C CA . LYS B 1 367 ? -12.023 5.379 5.824 1 92.94 367 LYS B CA 1
ATOM 7654 C C . LYS B 1 367 ? -13.195 5.75 4.918 1 92.94 367 LYS B C 1
ATOM 7656 O O . LYS B 1 367 ? -13.922 4.871 4.441 1 92.94 367 LYS B O 1
ATOM 7661 N N . PHE B 1 368 ? -13.289 7 4.637 1 95.19 368 PHE B N 1
ATOM 7662 C CA . PHE B 1 368 ? -14.43 7.48 3.871 1 95.19 368 PHE B CA 1
ATOM 7663 C C . PHE B 1 368 ? -14.281 7.133 2.395 1 95.19 368 PHE B C 1
ATOM 7665 O O . PHE B 1 368 ? -15.266 7.133 1.648 1 95.19 368 PHE B O 1
ATOM 7672 N N . VAL B 1 369 ? -13.07 6.879 1.944 1 92.19 369 VAL B N 1
ATOM 7673 C CA . VAL B 1 369 ? -12.883 6.535 0.539 1 92.19 369 VAL B CA 1
ATOM 7674 C C . VAL B 1 369 ? -12.719 5.023 0.393 1 92.19 369 VAL B C 1
ATOM 7676 O O . VAL B 1 369 ? -12.391 4.527 -0.688 1 92.19 369 VAL B O 1
ATOM 7679 N N . GLY B 1 370 ? -12.891 4.238 1.408 1 88 370 GLY B N 1
ATOM 7680 C CA . GLY B 1 370 ? -12.898 2.785 1.342 1 88 370 GLY B CA 1
ATOM 7681 C C . GLY B 1 370 ? -11.531 2.188 1.092 1 88 370 GLY B C 1
ATOM 7682 O O . GLY B 1 370 ? -11.383 1.262 0.291 1 88 370 GLY B O 1
ATOM 7683 N N . GLY B 1 371 ? -10.5 2.736 1.664 1 83.81 371 GLY B N 1
ATOM 7684 C CA . GLY B 1 371 ? -9.156 2.195 1.544 1 83.81 371 GLY B CA 1
ATOM 7685 C C . GLY B 1 371 ? -8.562 2.359 0.155 1 83.81 371 GLY B C 1
ATOM 7686 O O . GLY B 1 371 ? -7.746 1.547 -0.278 1 83.81 371 GLY B O 1
ATOM 7687 N N . LYS B 1 372 ? -9.031 3.176 -0.649 1 82.56 372 LYS B N 1
ATOM 7688 C CA . LYS B 1 372 ? -8.516 3.543 -1.964 1 82.56 372 LYS B CA 1
ATOM 7689 C C . LYS B 1 372 ? -8.719 2.412 -2.969 1 82.56 372 LYS B C 1
ATOM 7691 O O . LYS B 1 372 ? -7.969 2.299 -3.941 1 82.56 372 LYS B O 1
ATOM 7696 N N . ARG B 1 373 ? -9.594 1.52 -2.631 1 82.56 373 ARG B N 1
ATOM 7697 C CA . ARG B 1 373 ? -9.852 0.421 -3.555 1 82.56 373 ARG B CA 1
ATOM 7698 C C . ARG B 1 373 ? -10.703 0.885 -4.734 1 82.56 373 ARG B C 1
ATOM 7700 O O . ARG B 1 373 ? -10.43 0.525 -5.883 1 82.56 373 ARG B O 1
ATOM 7707 N N . VAL B 1 374 ? -11.695 1.682 -4.371 1 84.88 374 VAL B N 1
ATOM 7708 C CA . VAL B 1 374 ? -12.625 2.18 -5.387 1 84.88 374 VAL B CA 1
ATOM 7709 C C . VAL B 1 374 ? -12.227 3.594 -5.801 1 84.88 374 VAL B C 1
ATOM 7711 O O . VAL B 1 374 ? -11.805 4.398 -4.965 1 84.88 374 VAL B O 1
ATOM 7714 N N . ASN B 1 375 ? -12.375 3.855 -7.039 1 86.5 375 ASN B N 1
ATOM 7715 C CA . ASN B 1 375 ? -12.031 5.18 -7.547 1 86.5 375 ASN B CA 1
ATOM 7716 C C . ASN B 1 375 ? -13.203 6.148 -7.418 1 86.5 375 ASN B C 1
ATOM 7718 O O . ASN B 1 375 ? -14.141 6.105 -8.219 1 86.5 375 ASN B O 1
ATOM 7722 N N . PHE B 1 376 ? -13.094 7.078 -6.508 1 90.69 376 PHE B N 1
ATOM 7723 C CA . PHE B 1 376 ? -14.148 8.062 -6.289 1 90.69 376 PHE B CA 1
ATOM 7724 C C . PHE B 1 376 ? -13.734 9.43 -6.805 1 90.69 376 PHE B C 1
ATOM 7726 O O . PHE B 1 376 ? -14.359 10.438 -6.477 1 90.69 376 PHE B O 1
ATOM 7733 N N . SER B 1 377 ? -12.664 9.461 -7.602 1 89.94 377 SER B N 1
ATOM 7734 C CA . SER B 1 377 ? -12.094 10.734 -8.023 1 89.94 377 SER B CA 1
ATOM 7735 C C . SER B 1 377 ? -12.578 11.133 -9.414 1 89.94 377 SER B C 1
ATOM 7737 O O . SER B 1 377 ? -11.977 11.977 -10.07 1 89.94 377 SER B O 1
ATOM 7739 N N . GLN B 1 378 ? -13.641 10.625 -9.867 1 89.19 378 GLN B N 1
ATOM 7740 C CA . GLN B 1 378 ? -14.086 10.891 -11.227 1 89.19 378 GLN B CA 1
ATOM 7741 C C . GLN B 1 378 ? -14.859 12.203 -11.305 1 89.19 378 GLN B C 1
ATOM 7743 O O . GLN B 1 378 ? -14.906 12.844 -12.359 1 89.19 378 GLN B O 1
ATOM 7748 N N . ARG B 1 379 ? -15.469 12.609 -10.258 1 89.5 379 ARG B N 1
ATOM 7749 C CA . ARG B 1 379 ? -16.203 13.867 -10.164 1 89.5 379 ARG B CA 1
ATOM 7750 C C . ARG B 1 379 ? -16.141 14.438 -8.758 1 89.5 379 ARG B C 1
ATOM 7752 O O . ARG B 1 379 ? -15.047 14.664 -8.219 1 89.5 379 ARG B O 1
ATOM 7759 N N . ARG B 1 380 ? -17.266 14.555 -8.062 1 90.69 380 ARG B N 1
ATOM 7760 C CA . ARG B 1 380 ? -17.328 15.297 -6.809 1 90.69 380 ARG B CA 1
ATOM 7761 C C . ARG B 1 380 ? -17.234 14.359 -5.609 1 90.69 380 ARG B C 1
ATOM 7763 O O . ARG B 1 380 ? -17.062 14.812 -4.477 1 90.69 380 ARG B O 1
ATOM 7770 N N . SER B 1 381 ? -17.234 13.062 -5.82 1 94.38 381 SER B N 1
ATOM 7771 C CA . SER B 1 381 ? -17.391 12.133 -4.707 1 94.38 381 SER B CA 1
ATOM 7772 C C . SER B 1 381 ? -16.203 12.195 -3.756 1 94.38 381 SER B C 1
ATOM 7774 O O . SER B 1 381 ? -16.375 12.164 -2.535 1 94.38 381 SER B O 1
ATOM 7776 N N . TYR B 1 382 ? -15.016 12.258 -4.289 1 95.62 382 TYR B N 1
ATOM 7777 C CA . TYR B 1 382 ? -13.828 12.328 -3.445 1 95.62 382 TYR B CA 1
ATOM 7778 C C . TYR B 1 382 ? -13.867 13.562 -2.557 1 95.62 382 TYR B C 1
ATOM 7780 O O . TYR B 1 382 ? -13.609 13.477 -1.353 1 95.62 382 TYR B O 1
ATOM 7788 N N . ALA B 1 383 ? -14.203 14.664 -3.146 1 95.69 383 ALA B N 1
ATOM 7789 C CA . ALA B 1 383 ? -14.273 15.922 -2.404 1 95.69 383 ALA B CA 1
ATOM 7790 C C . ALA B 1 383 ? -15.336 15.852 -1.311 1 95.69 383 ALA B C 1
ATOM 7792 O O . ALA B 1 383 ? -15.117 16.328 -0.194 1 95.69 383 ALA B O 1
ATOM 7793 N N . GLY B 1 384 ? -16.484 15.336 -1.664 1 96.81 384 GLY B N 1
ATOM 7794 C CA . GLY B 1 384 ? -17.547 15.18 -0.676 1 96.81 384 GLY B CA 1
ATOM 7795 C C . GLY B 1 384 ? -17.141 14.312 0.498 1 96.81 384 GLY B C 1
ATOM 7796 O O . GLY B 1 384 ? -17.422 14.641 1.65 1 96.81 384 GLY B O 1
ATOM 7797 N N . ARG B 1 385 ? -16.484 13.273 0.245 1 97.5 385 ARG B N 1
ATOM 7798 C CA . ARG B 1 385 ? -16.047 12.344 1.278 1 97.5 385 ARG B CA 1
ATOM 7799 C C . ARG B 1 385 ? -14.969 12.969 2.158 1 97.5 385 ARG B C 1
ATOM 7801 O O . ARG B 1 385 ? -14.898 12.68 3.355 1 97.5 385 ARG B O 1
ATOM 7808 N N . CYS B 1 386 ? -14.102 13.789 1.553 1 98 386 CYS B N 1
ATOM 7809 C CA . CYS B 1 386 ? -13.117 14.516 2.348 1 98 386 CYS B CA 1
ATOM 7810 C C . CYS B 1 386 ? -13.805 15.5 3.295 1 98 386 CYS B C 1
ATOM 7812 O O . CYS B 1 386 ? -13.367 15.672 4.434 1 98 386 CYS B O 1
ATOM 7814 N N . ALA B 1 387 ? -14.852 16.141 2.812 1 98.38 387 ALA B N 1
ATOM 7815 C CA . ALA B 1 387 ? -15.625 17.031 3.672 1 98.38 387 ALA B CA 1
ATOM 7816 C C . ALA B 1 387 ? -16.219 16.281 4.863 1 98.38 387 ALA B C 1
ATOM 7818 O O . ALA B 1 387 ? -16.188 16.766 5.992 1 98.38 387 ALA B O 1
ATOM 7819 N N . ALA B 1 388 ? -16.703 15.125 4.578 1 98.38 388 ALA B N 1
ATOM 7820 C CA . ALA B 1 388 ? -17.25 14.289 5.652 1 98.38 388 ALA B CA 1
ATOM 7821 C C . ALA B 1 388 ? -16.156 13.93 6.664 1 98.38 388 ALA B C 1
ATOM 7823 O O . ALA B 1 388 ? -16.422 13.867 7.867 1 98.38 388 ALA B O 1
ATOM 7824 N N . ALA B 1 389 ? -15 13.672 6.16 1 98.12 389 ALA B N 1
ATOM 7825 C CA . ALA B 1 389 ? -13.875 13.344 7.035 1 98.12 389 ALA B CA 1
ATOM 7826 C C . ALA B 1 389 ? -13.547 14.508 7.965 1 98.12 389 ALA B C 1
ATOM 7828 O O . ALA B 1 389 ? -13.227 14.305 9.141 1 98.12 389 ALA B O 1
ATOM 7829 N N . VAL B 1 390 ? -13.617 15.719 7.449 1 98.56 390 VAL B N 1
ATOM 7830 C CA . VAL B 1 390 ? -13.352 16.906 8.25 1 98.56 390 VAL B CA 1
ATOM 7831 C C . VAL B 1 390 ? -14.367 17.016 9.383 1 98.56 390 VAL B C 1
ATOM 7833 O O . VAL B 1 390 ? -14 17.25 10.539 1 98.56 390 VAL B O 1
ATOM 7836 N N . ILE B 1 391 ? -15.672 16.797 9.055 1 98.38 391 ILE B N 1
ATOM 7837 C CA . ILE B 1 391 ? -16.734 16.891 10.039 1 98.38 391 ILE B CA 1
ATOM 7838 C C . ILE B 1 391 ? -16.531 15.844 11.133 1 98.38 391 ILE B C 1
ATOM 7840 O O . ILE B 1 391 ? -16.578 16.156 12.32 1 98.38 391 ILE B O 1
ATOM 7844 N N . SER B 1 392 ? -16.297 14.641 10.664 1 96.88 392 SER B N 1
ATOM 7845 C CA . SER B 1 392 ? -16.094 13.547 11.609 1 96.88 392 SER B CA 1
ATOM 7846 C C . SER B 1 392 ? -14.883 13.789 12.5 1 96.88 392 SER B C 1
ATOM 7848 O O . SER B 1 392 ? -14.914 13.492 13.695 1 96.88 392 SER B O 1
ATOM 7850 N N . TYR B 1 393 ? -13.836 14.297 11.93 1 97.06 393 TYR B N 1
ATOM 7851 C CA . TYR B 1 393 ? -12.594 14.547 12.664 1 97.06 393 TYR B CA 1
ATOM 7852 C C . TYR B 1 393 ? -12.781 15.672 13.672 1 97.06 393 TYR B C 1
ATOM 7854 O O . TYR B 1 393 ? -12.359 15.547 14.828 1 97.06 393 TYR B O 1
ATOM 7862 N N . ASN B 1 394 ? -13.398 16.766 13.328 1 97.56 394 ASN B N 1
ATOM 7863 C CA . ASN B 1 394 ? -13.539 17.953 14.172 1 97.56 394 ASN B CA 1
ATOM 7864 C C . ASN B 1 394 ? -14.602 17.75 15.242 1 97.56 394 ASN B C 1
ATOM 7866 O O . ASN B 1 394 ? -14.43 18.188 16.375 1 97.56 394 ASN B O 1
ATOM 7870 N N . SER B 1 395 ? -15.711 17.094 14.906 1 94.56 395 SER B N 1
ATOM 7871 C CA . SER B 1 395 ? -16.844 17.031 15.828 1 94.56 395 SER B CA 1
ATOM 7872 C C . SER B 1 395 ? -16.938 15.656 16.484 1 94.56 395 SER B C 1
ATOM 7874 O O . SER B 1 395 ? -17.547 15.508 17.547 1 94.56 395 SER B O 1
ATOM 7876 N N . GLY B 1 396 ? -16.469 14.625 15.789 1 91.5 396 GLY B N 1
ATOM 7877 C CA . GLY B 1 396 ? -16.609 13.266 16.297 1 91.5 396 GLY B CA 1
ATOM 7878 C C . GLY B 1 396 ? -17.922 12.617 15.922 1 91.5 396 GLY B C 1
ATOM 7879 O O . GLY B 1 396 ? -18.094 11.406 16.109 1 91.5 396 GLY B O 1
ATOM 7880 N N . ALA B 1 397 ? -18.859 13.43 15.445 1 94.69 397 ALA B N 1
ATOM 7881 C CA . ALA B 1 397 ? -20.172 12.938 15.047 1 94.69 397 ALA B CA 1
ATOM 7882 C C . ALA B 1 397 ? -20.609 13.539 13.711 1 94.69 397 ALA B C 1
ATOM 7884 O O . ALA B 1 397 ? -21.094 14.672 13.664 1 94.69 397 ALA B O 1
ATOM 7885 N N . LEU B 1 398 ? -20.656 12.734 12.695 1 96.25 398 LEU B N 1
ATOM 7886 C CA . LEU B 1 398 ? -20.875 13.242 11.344 1 96.25 398 LEU B CA 1
ATOM 7887 C C . LEU B 1 398 ? -22.344 13.578 11.133 1 96.25 398 LEU B C 1
ATOM 7889 O O . LEU B 1 398 ? -22.688 14.727 10.867 1 96.25 398 LEU B O 1
ATOM 7893 N N . GLN B 1 399 ? -23.266 12.617 11.328 1 96.5 399 GLN B N 1
ATOM 7894 C CA . GLN B 1 399 ? -24.656 12.781 10.945 1 96.5 399 GLN B CA 1
ATOM 7895 C C . GLN B 1 399 ? -25.375 13.758 11.883 1 96.5 399 GLN B C 1
ATOM 7897 O O . GLN B 1 399 ? -26.188 14.562 11.43 1 96.5 399 GLN B O 1
ATOM 7902 N N . SER B 1 400 ? -25.062 13.703 13.172 1 96.31 400 SER B N 1
ATOM 7903 C CA . SER B 1 400 ? -25.656 14.617 14.141 1 96.31 400 SER B CA 1
ATOM 7904 C C . SER B 1 400 ? -25.266 16.062 13.859 1 96.31 400 SER B C 1
ATOM 7906 O O . SER B 1 400 ? -26.109 16.969 13.93 1 96.31 400 SER B O 1
ATOM 7908 N N . THR B 1 401 ? -24.047 16.266 13.523 1 97.25 401 THR B N 1
ATOM 7909 C CA . THR B 1 401 ? -23.547 17.609 13.266 1 97.25 401 THR B CA 1
ATOM 7910 C C . THR B 1 401 ? -24.156 18.188 11.984 1 97.25 401 THR B C 1
ATOM 7912 O O . THR B 1 401 ? -24.516 19.359 11.938 1 97.25 401 THR B O 1
ATOM 7915 N N . VAL B 1 402 ? -24.312 17.359 10.969 1 97.38 402 VAL B N 1
ATOM 7916 C CA . VAL B 1 402 ? -24.859 17.797 9.695 1 97.38 402 VAL B CA 1
ATOM 7917 C C . VAL B 1 402 ? -26.328 18.188 9.883 1 97.38 402 VAL B C 1
ATOM 7919 O O . VAL B 1 402 ? -26.766 19.25 9.398 1 97.38 402 VAL B O 1
ATOM 7922 N N . HIS B 1 403 ? -27.109 17.406 10.586 1 96.19 403 HIS B N 1
ATOM 7923 C CA . HIS B 1 403 ? -28.516 17.688 10.789 1 96.19 403 HIS B CA 1
ATOM 7924 C C . HIS B 1 403 ? -28.719 18.938 11.625 1 96.19 403 HIS B C 1
ATOM 7926 O O . HIS B 1 403 ? -29.609 19.75 11.336 1 96.19 403 HIS B O 1
ATOM 7932 N N . LYS B 1 404 ? -27.922 19.078 12.594 1 95.75 404 LYS B N 1
ATOM 7933 C CA . LYS B 1 404 ? -28.031 20.25 13.461 1 95.75 404 LYS B CA 1
ATOM 7934 C C . LYS B 1 404 ? -27.734 21.531 12.688 1 95.75 404 LYS B C 1
ATOM 7936 O O . LYS B 1 404 ? -28.453 22.531 12.82 1 95.75 404 LYS B O 1
ATOM 7941 N N . TYR B 1 405 ? -26.734 21.531 11.93 1 96.38 405 TYR B N 1
ATOM 7942 C CA . TYR B 1 405 ? -26.328 22.75 11.242 1 96.38 405 TYR B CA 1
ATOM 7943 C C . TYR B 1 405 ? -27.234 23.031 10.047 1 96.38 405 TYR B C 1
ATOM 7945 O O . TYR B 1 405 ? -27.609 24.172 9.812 1 96.38 405 TYR B O 1
ATOM 7953 N N . ILE B 1 406 ? -27.594 22.047 9.227 1 96 406 ILE B N 1
ATOM 7954 C CA . ILE B 1 406 ? -28.312 22.25 7.973 1 96 406 ILE B CA 1
ATOM 7955 C C . ILE B 1 406 ? -29.797 22.406 8.25 1 96 406 ILE B C 1
ATOM 7957 O O . ILE B 1 406 ? -30.469 23.266 7.668 1 96 406 ILE B O 1
ATOM 7961 N N . PHE B 1 407 ? -30.344 21.562 9.203 1 94.12 407 PHE B N 1
ATOM 7962 C CA . PHE B 1 407 ? -31.781 21.516 9.383 1 94.12 407 PHE B CA 1
ATOM 7963 C C . PHE B 1 407 ? -32.188 22.109 10.719 1 94.12 407 PHE B C 1
ATOM 7965 O O . PHE B 1 407 ? -33.344 22.438 10.93 1 94.12 407 PHE B O 1
ATOM 7972 N N . GLY B 1 408 ? -31.266 22.219 11.648 1 93.31 408 GLY B N 1
ATOM 7973 C CA . GLY B 1 408 ? -31.609 22.703 12.977 1 93.31 408 GLY B CA 1
ATOM 7974 C C . GLY B 1 408 ? -32.312 21.656 13.82 1 93.31 408 GLY B C 1
ATOM 7975 O O . GLY B 1 408 ? -32.969 22 14.82 1 93.31 408 GLY B O 1
ATOM 7976 N N . THR B 1 409 ? -32.281 20.422 13.336 1 91.81 409 THR B N 1
ATOM 7977 C CA . THR B 1 409 ? -32.938 19.312 14.039 1 91.81 409 THR B CA 1
ATOM 7978 C C . THR B 1 409 ? -31.938 18.188 14.328 1 91.81 409 THR B C 1
ATOM 7980 O O . THR B 1 409 ? -30.797 18.234 13.867 1 91.81 409 THR B O 1
ATOM 7983 N N . GLU B 1 410 ? -32.531 17.328 15.117 1 91.88 410 GLU B N 1
ATOM 7984 C CA . GLU B 1 410 ? -31.688 16.172 15.422 1 91.88 410 GLU B CA 1
ATOM 7985 C C . GLU B 1 410 ? -31.828 15.102 14.344 1 91.88 410 GLU B C 1
ATOM 7987 O O . GLU B 1 410 ? -32.875 14.961 13.719 1 91.88 410 GLU B O 1
ATOM 7992 N N . ALA B 1 411 ? -30.734 14.414 14.094 1 94 411 ALA B N 1
ATOM 7993 C CA . ALA B 1 411 ? -30.766 13.289 13.172 1 94 411 ALA B CA 1
ATOM 7994 C C . ALA B 1 411 ? -31.609 12.148 13.727 1 94 411 ALA B C 1
ATOM 7996 O O . ALA B 1 411 ? -32.25 12.289 14.781 1 94 411 ALA B O 1
ATOM 7997 N N . ASN B 1 412 ? -31.781 11.086 12.961 1 91.94 412 ASN B N 1
ATOM 7998 C CA . ASN B 1 412 ? -32.531 9.922 13.414 1 91.94 412 ASN B CA 1
ATOM 7999 C C . ASN B 1 412 ? -32 9.406 14.75 1 91.94 412 ASN B C 1
ATOM 8001 O O . ASN B 1 412 ? -30.812 9.422 15 1 91.94 412 ASN B O 1
ATOM 8005 N N . HIS B 1 413 ? -32.812 8.969 15.555 1 93.44 413 HIS B N 1
ATOM 8006 C CA . HIS B 1 413 ? -32.5 8.609 16.938 1 93.44 413 HIS B CA 1
ATOM 8007 C C . HIS B 1 413 ? -31.438 7.523 17 1 93.44 413 HIS B C 1
ATOM 8009 O O . HIS B 1 413 ? -30.531 7.59 17.828 1 93.44 413 HIS B O 1
ATOM 8015 N N . GLU B 1 414 ? -31.531 6.59 16.156 1 94.81 414 GLU B N 1
ATOM 8016 C CA . GLU B 1 414 ? -30.609 5.453 16.203 1 94.81 414 GLU B CA 1
ATOM 8017 C C . GLU B 1 414 ? -29.188 5.875 15.859 1 94.81 414 GLU B C 1
ATOM 8019 O O . GLU B 1 414 ? -28.219 5.375 16.453 1 94.81 414 GLU B O 1
ATOM 8024 N N . ILE B 1 415 ? -29.016 6.742 14.891 1 95.44 415 ILE B N 1
ATOM 8025 C CA . ILE B 1 415 ? -27.672 7.156 14.5 1 95.44 415 ILE B CA 1
ATOM 8026 C C . ILE B 1 415 ? -27.078 8.07 15.57 1 95.44 415 ILE B C 1
ATOM 8028 O O . ILE B 1 415 ? -25.875 8.031 15.828 1 95.44 415 ILE B O 1
ATOM 8032 N N . VAL B 1 416 ? -27.938 8.898 16.172 1 96.12 416 VAL B N 1
ATOM 8033 C CA . VAL B 1 416 ? -27.469 9.75 17.266 1 96.12 416 VAL B CA 1
ATOM 8034 C C . VAL B 1 416 ? -27 8.883 18.422 1 96.12 416 VAL B C 1
ATOM 8036 O O . VAL B 1 416 ? -25.953 9.156 19.016 1 96.12 416 VAL B O 1
ATOM 8039 N N . ARG B 1 417 ? -27.781 7.887 18.703 1 95.88 417 ARG B N 1
ATOM 8040 C CA . ARG B 1 417 ? -27.422 6.957 19.781 1 95.88 417 ARG B CA 1
ATOM 8041 C C . ARG B 1 417 ? -26.094 6.258 19.469 1 95.88 417 ARG B C 1
ATOM 8043 O O . ARG B 1 417 ? -25.234 6.156 20.344 1 95.88 417 ARG B O 1
ATOM 8050 N N . LEU B 1 418 ? -25.984 5.836 18.281 1 95.62 418 LEU B N 1
ATOM 8051 C CA . LEU B 1 418 ? -24.766 5.137 17.875 1 95.62 418 LEU B CA 1
ATOM 8052 C C . LEU B 1 418 ? -23.547 6.051 17.984 1 95.62 418 LEU B C 1
ATOM 8054 O O . LEU B 1 418 ? -22.5 5.648 18.5 1 95.62 418 LEU B O 1
ATOM 8058 N N . GLU B 1 419 ? -23.625 7.254 17.484 1 95.56 419 GLU B N 1
ATOM 8059 C CA . GLU B 1 419 ? -22.531 8.211 17.531 1 95.56 419 GLU B CA 1
ATOM 8060 C C . GLU B 1 419 ? -22.172 8.555 18.984 1 95.56 419 GLU B C 1
ATOM 8062 O O . GLU B 1 419 ? -20.984 8.711 19.297 1 95.56 419 GLU B O 1
ATOM 8067 N N . THR B 1 420 ? -23.125 8.594 19.859 1 94.38 420 THR B N 1
ATOM 8068 C CA . THR B 1 420 ? -22.906 8.875 21.266 1 94.38 420 THR B CA 1
ATOM 8069 C C . THR B 1 420 ? -22.156 7.723 21.938 1 94.38 420 THR B C 1
ATOM 8071 O O . THR B 1 420 ? -21.234 7.945 22.719 1 94.38 420 THR B O 1
ATOM 8074 N N . ILE B 1 421 ? -22.578 6.559 21.625 1 93.44 421 ILE B N 1
ATOM 8075 C CA . ILE B 1 421 ? -21.922 5.375 22.188 1 93.44 421 ILE B CA 1
ATOM 8076 C C . ILE B 1 421 ? -20.453 5.355 21.75 1 93.44 421 ILE B C 1
ATOM 8078 O O . ILE B 1 421 ? -19.562 5.078 22.562 1 93.44 421 ILE B O 1
ATOM 8082 N N . ARG B 1 422 ? -20.219 5.68 20.531 1 91.38 422 ARG B N 1
ATOM 8083 C CA . ARG B 1 422 ? -18.859 5.688 20 1 91.38 422 ARG B CA 1
ATOM 8084 C C . ARG B 1 422 ? -18.016 6.762 20.688 1 91.38 422 ARG B C 1
ATOM 8086 O O . ARG B 1 422 ? -16.844 6.539 21 1 91.38 422 ARG B O 1
ATOM 8093 N N . GLN B 1 423 ? -18.562 7.859 20.906 1 91.06 423 GLN B N 1
ATOM 8094 C CA . GLN B 1 423 ? -17.859 8.938 21.594 1 91.06 423 GLN B CA 1
ATOM 8095 C C . GLN B 1 423 ? -17.516 8.555 23.031 1 91.06 423 GLN B C 1
ATOM 8097 O O . GLN B 1 423 ? -16.406 8.82 23.5 1 91.06 423 GLN B O 1
ATOM 8102 N N . LYS B 1 424 ? -18.453 7.922 23.641 1 90.75 424 LYS B N 1
ATOM 8103 C CA . LYS B 1 424 ? -18.219 7.492 25.031 1 90.75 424 LYS B CA 1
ATOM 8104 C C . LYS B 1 424 ? -17.125 6.43 25.094 1 90.75 424 LYS B C 1
ATOM 8106 O O . LYS B 1 424 ? -16.297 6.449 26 1 90.75 424 LYS B O 1
ATOM 8111 N N . LEU B 1 425 ? -17.203 5.594 24.172 1 88.69 425 LEU B N 1
ATOM 8112 C CA . LEU B 1 425 ? -16.172 4.555 24.109 1 88.69 425 LEU B CA 1
ATOM 8113 C C . LEU B 1 425 ? -14.797 5.156 23.875 1 88.69 425 LEU B C 1
ATOM 8115 O O . LEU B 1 425 ? -13.812 4.711 24.469 1 88.69 425 LEU B O 1
ATOM 8119 N N . ASN B 1 426 ? -14.711 6.098 23 1 84.62 426 ASN B N 1
ATOM 8120 C CA . ASN B 1 426 ? -13.445 6.762 22.719 1 84.62 426 ASN B CA 1
ATOM 8121 C C . ASN B 1 426 ? -12.898 7.473 23.953 1 84.62 426 ASN B C 1
ATOM 8123 O O . ASN B 1 426 ? -11.695 7.43 24.219 1 84.62 426 ASN B O 1
ATOM 8127 N N . VAL B 1 427 ? -13.75 8.055 24.672 1 85.44 427 VAL B N 1
ATOM 8128 C CA . VAL B 1 427 ? -13.352 8.742 25.891 1 85.44 427 VAL B CA 1
ATOM 8129 C C . VAL B 1 427 ? -12.836 7.73 26.906 1 85.44 427 VAL B C 1
ATOM 8131 O O . VAL B 1 427 ? -11.82 7.973 27.578 1 85.44 427 VAL B O 1
ATOM 8134 N N . LYS B 1 428 ? -13.492 6.602 27 1 85.88 428 LYS B N 1
ATOM 8135 C CA . LYS B 1 428 ? -13.07 5.555 27.922 1 85.88 428 LYS B CA 1
ATOM 8136 C C . LYS B 1 428 ? -11.703 5 27.547 1 85.88 428 LYS B C 1
ATOM 8138 O O . LYS B 1 428 ? -10.875 4.734 28.422 1 85.88 428 LYS B O 1
ATOM 8143 N N . ILE B 1 429 ? -11.531 4.852 26.266 1 82.56 429 ILE B N 1
ATOM 8144 C CA . ILE B 1 429 ? -10.258 4.324 25.781 1 82.56 429 ILE B CA 1
ATOM 8145 C C . ILE B 1 429 ? -9.141 5.312 26.094 1 82.56 429 ILE B C 1
ATOM 8147 O O . ILE B 1 429 ? -8.047 4.914 26.516 1 82.56 429 ILE B O 1
ATOM 8151 N N . MET B 1 430 ? -9.43 6.543 25.922 1 78.44 430 MET B N 1
ATOM 8152 C CA . MET B 1 430 ? -8.438 7.582 26.203 1 78.44 430 MET B CA 1
ATOM 8153 C C . MET B 1 430 ? -8.102 7.629 27.688 1 78.44 430 MET B C 1
ATOM 8155 O O . MET B 1 430 ? -6.953 7.848 28.062 1 78.44 430 MET B O 1
ATOM 8159 N N . GLU B 1 431 ? -9.117 7.285 28.406 1 77.06 431 GLU B N 1
ATOM 8160 C CA . GLU B 1 431 ? -8.922 7.309 29.844 1 77.06 431 GLU B CA 1
ATOM 8161 C C . GLU B 1 431 ? -8.164 6.078 30.328 1 77.06 431 GLU B C 1
ATOM 8163 O O . GLU B 1 431 ? -7.352 6.16 31.25 1 77.06 431 GLU B O 1
ATOM 8168 N N . LYS B 1 432 ? -8.516 4.93 29.75 1 68.5 432 LYS B N 1
ATOM 8169 C CA . LYS B 1 432 ? -7.898 3.674 30.156 1 68.5 432 LYS B CA 1
ATOM 8170 C C . LYS B 1 432 ? -6.465 3.568 29.641 1 68.5 432 LYS B C 1
ATOM 8172 O O . LYS B 1 432 ? -5.703 2.701 30.078 1 68.5 432 LYS B O 1
ATOM 8177 N N . ARG B 1 433 ? -6.18 4.18 28.516 1 59.34 433 ARG B N 1
ATOM 8178 C CA . ARG B 1 433 ? -4.867 3.977 27.906 1 59.34 433 ARG B CA 1
ATOM 8179 C C . ARG B 1 433 ? -3.77 3.982 28.969 1 59.34 433 ARG B C 1
ATOM 8181 O O . ARG B 1 433 ? -3.404 5.039 29.484 1 59.34 433 ARG B O 1
ATOM 8188 N N . ILE B 1 434 ? -3.91 2.885 29.797 1 53.09 434 ILE B N 1
ATOM 8189 C CA . ILE B 1 434 ? -2.816 2.436 30.656 1 53.09 434 ILE B CA 1
ATOM 8190 C C . ILE B 1 434 ? -1.588 2.125 29.812 1 53.09 434 ILE B C 1
ATOM 8192 O O . ILE B 1 434 ? -1.707 1.564 28.719 1 53.09 434 ILE B O 1
ATOM 8196 N N . LYS B 1 435 ? -0.451 2.629 30.125 1 51.56 435 LYS B N 1
ATOM 8197 C CA . LYS B 1 435 ? 0.844 2.332 29.516 1 51.56 435 LYS B CA 1
ATOM 8198 C C . LYS B 1 435 ? 1.019 0.832 29.297 1 51.56 435 LYS B C 1
ATOM 8200 O O . LYS B 1 435 ? 0.956 0.05 30.25 1 51.56 435 LYS B O 1
ATOM 8205 N N . LYS B 1 436 ? 0.513 0.31 28.297 1 47.56 436 LYS B N 1
ATOM 8206 C CA . LYS B 1 436 ? 0.723 -1.11 28.031 1 47.56 436 LYS B CA 1
ATOM 8207 C C . LYS B 1 436 ? 2.189 -1.492 28.203 1 47.56 436 LYS B C 1
ATOM 8209 O O . LYS B 1 436 ? 3.084 -0.767 27.766 1 47.56 436 LYS B O 1
ATOM 8214 N N . ARG B 1 437 ? 2.436 -2.215 29.25 1 43.56 437 ARG B N 1
ATOM 8215 C CA . ARG B 1 437 ? 3.766 -2.789 29.422 1 43.56 437 ARG B CA 1
ATOM 8216 C C . ARG B 1 437 ? 4.254 -3.441 28.125 1 43.56 437 ARG B C 1
ATOM 8218 O O . ARG B 1 437 ? 3.531 -4.234 27.516 1 43.56 437 ARG B O 1
ATOM 8225 N N . LYS B 1 438 ? 5.16 -2.881 27.453 1 42.56 438 LYS B N 1
ATOM 8226 C CA . LYS B 1 438 ? 5.844 -3.4 26.266 1 42.56 438 LYS B CA 1
ATOM 8227 C C . LYS B 1 438 ? 6.168 -4.883 26.438 1 42.56 438 LYS B C 1
ATOM 8229 O O . LYS B 1 438 ? 6.852 -5.277 27.375 1 42.56 438 LYS B O 1
ATOM 8234 N N . VAL B 1 439 ? 5.238 -5.77 26.219 1 41.41 439 VAL B N 1
ATOM 8235 C CA . VAL B 1 439 ? 5.676 -7.164 26.219 1 41.41 439 VAL B CA 1
ATOM 8236 C C . VAL B 1 439 ? 6.855 -7.336 25.266 1 41.41 439 VAL B C 1
ATOM 8238 O O . VAL B 1 439 ? 6.75 -7.008 24.078 1 41.41 439 VAL B O 1
ATOM 8241 N N . ILE B 1 440 ? 8.016 -7.227 25.828 1 38.47 440 ILE B N 1
ATOM 8242 C CA . ILE B 1 440 ? 9.219 -7.516 25.047 1 38.47 440 ILE B CA 1
ATOM 8243 C C . ILE B 1 440 ? 9.016 -8.789 24.234 1 38.47 440 ILE B C 1
ATOM 8245 O O . ILE B 1 440 ? 8.836 -9.867 24.797 1 38.47 440 ILE B O 1
ATOM 8249 N N . LYS B 1 441 ? 8.367 -8.664 23.203 1 39.59 441 LYS B N 1
ATOM 8250 C CA . LYS B 1 441 ? 8.305 -9.836 22.328 1 39.59 441 LYS B CA 1
ATOM 8251 C C . LYS B 1 441 ? 9.695 -10.414 22.094 1 39.59 441 LYS B C 1
ATOM 8253 O O . LYS B 1 441 ? 10.617 -9.695 21.703 1 39.59 441 LYS B O 1
ATOM 8258 N N . HIS B 1 442 ? 10.078 -11.438 22.75 1 35.72 442 HIS B N 1
ATOM 8259 C CA . HIS B 1 442 ? 11.312 -12.156 22.422 1 35.72 442 HIS B CA 1
ATOM 8260 C C . HIS B 1 442 ? 11.383 -12.5 20.938 1 35.72 442 HIS B C 1
ATOM 8262 O O . HIS B 1 442 ? 10.414 -13.008 20.375 1 35.72 442 HIS B O 1
ATOM 8268 N N . THR B 1 443 ? 11.977 -11.617 20.266 1 37.66 443 THR B N 1
ATOM 8269 C CA . THR B 1 443 ? 12.242 -11.883 18.859 1 37.66 443 THR B CA 1
ATOM 8270 C C . THR B 1 443 ? 12.57 -13.352 18.641 1 37.66 443 THR B C 1
ATOM 8272 O O . THR B 1 443 ? 13.547 -13.867 19.172 1 37.66 443 THR B O 1
ATOM 8275 N N . THR B 1 444 ? 11.641 -14.148 18.688 1 37.25 444 THR B N 1
ATOM 8276 C CA . THR B 1 444 ? 11.93 -15.523 18.297 1 37.25 444 THR B CA 1
ATOM 8277 C C . THR B 1 444 ? 12.898 -15.555 17.109 1 37.25 444 THR B C 1
ATOM 8279 O O . THR B 1 444 ? 12.922 -14.625 16.312 1 37.25 444 THR B O 1
ATOM 8282 N N . ASN B 1 445 ? 14.023 -16.469 17.312 1 35.41 445 ASN B N 1
ATOM 8283 C CA . ASN B 1 445 ? 15.078 -16.797 16.359 1 35.41 445 ASN B CA 1
ATOM 8284 C C . ASN B 1 445 ? 14.562 -16.766 14.922 1 35.41 445 ASN B C 1
ATOM 8286 O O . ASN B 1 445 ? 13.352 -16.781 14.688 1 35.41 445 ASN B O 1
ATOM 8290 N N . LYS B 1 446 ? 15.547 -17.047 14.062 1 36.16 446 LYS B N 1
ATOM 8291 C CA . LYS B 1 446 ? 15.531 -17.219 12.617 1 36.16 446 LYS B CA 1
ATOM 8292 C C . LYS B 1 446 ? 14.375 -18.109 12.18 1 36.16 446 LYS B C 1
ATOM 8294 O O . LYS B 1 446 ? 13.984 -19.031 12.906 1 36.16 446 LYS B O 1
ATOM 8299 N N . ASP B 1 447 ? 13.477 -17.656 11.453 1 37.81 447 ASP B N 1
ATOM 8300 C CA . ASP B 1 447 ? 12.469 -18.422 10.727 1 37.81 447 ASP B CA 1
ATOM 8301 C C . ASP B 1 447 ? 12.977 -19.844 10.43 1 37.81 447 ASP B C 1
ATOM 8303 O O . ASP B 1 447 ? 13.836 -20.031 9.562 1 37.81 447 ASP B O 1
ATOM 8307 N N . VAL B 1 448 ? 13.055 -20.781 11.367 1 35.59 448 VAL B N 1
ATOM 8308 C CA . VAL B 1 448 ? 13.555 -22.156 11.352 1 35.59 448 VAL B CA 1
ATOM 8309 C C . VAL B 1 448 ? 13 -22.891 10.141 1 35.59 448 VAL B C 1
ATOM 8311 O O . VAL B 1 448 ? 13.477 -23.969 9.789 1 35.59 448 VAL B O 1
ATOM 8314 N N . HIS B 1 449 ? 11.836 -22.844 9.82 1 31.52 449 HIS B N 1
ATOM 8315 C CA . HIS B 1 449 ? 11.188 -23.688 8.82 1 31.52 449 HIS B CA 1
ATOM 8316 C C . HIS B 1 449 ? 11.797 -23.469 7.438 1 31.52 449 HIS B C 1
ATOM 8318 O O . HIS B 1 449 ? 11.375 -24.109 6.465 1 31.52 449 HIS B O 1
ATOM 8324 N N . TYR B 1 450 ? 12.609 -22.516 7.41 1 31.12 450 TYR B N 1
ATOM 8325 C CA . TYR B 1 450 ? 13.586 -22.312 6.344 1 31.12 450 TYR B CA 1
ATOM 8326 C C . TYR B 1 450 ? 14.992 -22.641 6.824 1 31.12 450 TYR B C 1
ATOM 8328 O O . TYR B 1 450 ? 15.383 -22.266 7.938 1 31.12 450 TYR B O 1
ATOM 8336 N N . GLY B 1 451 ? 15.648 -23.891 6.496 1 29.34 451 GLY B N 1
ATOM 8337 C CA . GLY B 1 451 ? 17 -24.391 6.719 1 29.34 451 GLY B CA 1
ATOM 8338 C C . GLY B 1 451 ? 17.031 -25.859 7.09 1 29.34 451 GLY B C 1
ATOM 8339 O O . GLY B 1 451 ? 16.078 -26.594 6.809 1 29.34 451 GLY B O 1
ATOM 8340 N N . GLU B 1 452 ? 18.016 -26.438 8.016 1 29.7 452 GLU B N 1
ATOM 8341 C CA . GLU B 1 452 ? 18.688 -27.688 8.266 1 29.7 452 GLU B CA 1
ATOM 8342 C C . GLU B 1 452 ? 17.797 -28.672 9.023 1 29.7 452 GLU B C 1
ATOM 8344 O O . GLU B 1 452 ? 18.094 -29.859 9.094 1 29.7 452 GLU B O 1
ATOM 8349 N N . GLU B 1 453 ? 16.844 -28.312 9.797 1 30.56 453 GLU B N 1
ATOM 8350 C CA . GLU B 1 453 ? 16.359 -29.281 10.781 1 30.56 453 GLU B CA 1
ATOM 8351 C C . GLU B 1 453 ? 15.188 -30.094 10.219 1 30.56 453 GLU B C 1
ATOM 8353 O O . GLU B 1 453 ? 14.406 -30.656 10.977 1 30.56 453 GLU B O 1
ATOM 8358 N N . CYS B 1 454 ? 14.969 -30.234 9.047 1 30.09 454 CYS B N 1
ATOM 8359 C CA . CYS B 1 454 ? 13.883 -31.047 8.523 1 30.09 454 CYS B CA 1
ATOM 8360 C C . CYS B 1 454 ? 14.055 -32.5 8.922 1 30.09 454 CYS B C 1
ATOM 8362 O O . CYS B 1 454 ? 15.164 -33.031 8.883 1 30.09 454 CYS B O 1
ATOM 8364 N N . GLN B 1 455 ? 13.258 -33.094 9.734 1 31.09 455 GLN B N 1
ATOM 8365 C CA . GLN B 1 455 ? 13.148 -34.438 10.273 1 31.09 455 GLN B CA 1
ATOM 8366 C C . GLN B 1 455 ? 13.25 -35.469 9.164 1 31.09 455 GLN B C 1
ATOM 8368 O O . GLN B 1 455 ? 12.633 -35.344 8.102 1 31.09 455 GLN B O 1
ATOM 8373 N N . LYS B 1 456 ? 14.219 -36.406 9.312 1 33.91 456 LYS B N 1
ATOM 8374 C CA . LYS B 1 456 ? 14.695 -37.5 8.484 1 33.91 456 LYS B CA 1
ATOM 8375 C C . LYS B 1 456 ? 13.711 -38.688 8.523 1 33.91 456 LYS B C 1
ATOM 8377 O O . LYS B 1 456 ? 13.375 -39.188 9.602 1 33.91 456 LYS B O 1
ATOM 8382 N N . VAL B 1 457 ? 12.711 -38.719 7.914 1 35.94 457 VAL B N 1
ATOM 8383 C CA . VAL B 1 457 ? 12.055 -40.031 7.926 1 35.94 457 VAL B CA 1
ATOM 8384 C C . VAL B 1 457 ? 13.008 -41.094 7.395 1 35.94 457 VAL B C 1
ATOM 8386 O O . VAL B 1 457 ? 13.523 -40.969 6.277 1 35.94 457 VAL B O 1
ATOM 8389 N N . ASP B 1 458 ? 13.75 -41.75 8.18 1 38.78 458 ASP B N 1
ATOM 8390 C CA . ASP B 1 458 ? 14.742 -42.75 7.785 1 38.78 458 ASP B CA 1
ATOM 8391 C C . ASP B 1 458 ? 14.078 -44.062 7.348 1 38.78 458 ASP B C 1
ATOM 8393 O O . ASP B 1 458 ? 13.094 -44.5 7.949 1 38.78 458 ASP B O 1
ATOM 8397 N N . MET B 1 459 ? 14.086 -44.469 6.25 1 45.25 459 MET B N 1
ATOM 8398 C CA . MET B 1 459 ? 13.727 -45.781 5.711 1 45.25 459 MET B CA 1
ATOM 8399 C C . MET B 1 459 ? 14.43 -46.906 6.48 1 45.25 459 MET B C 1
ATOM 8401 O O . MET B 1 459 ? 15.531 -46.719 6.992 1 45.25 459 MET B O 1
ATOM 8405 N N . ASP B 1 460 ? 13.75 -47.969 6.816 1 51.06 460 ASP B N 1
ATOM 8406 C CA . ASP B 1 460 ? 14.336 -49.156 7.406 1 51.06 460 ASP B CA 1
ATOM 8407 C C . ASP B 1 460 ? 15.453 -49.719 6.527 1 51.06 460 ASP B C 1
ATOM 8409 O O . ASP B 1 460 ? 15.492 -49.438 5.324 1 51.06 460 ASP B O 1
ATOM 8413 N N . ASP B 1 461 ? 16.453 -50.438 7.047 1 55.62 461 ASP B N 1
ATOM 8414 C CA . ASP B 1 461 ? 17.672 -50.906 6.383 1 55.62 461 ASP B CA 1
ATOM 8415 C C . ASP B 1 461 ? 17.344 -51.812 5.211 1 55.62 461 ASP B C 1
ATOM 8417 O O . ASP B 1 461 ? 17.969 -51.719 4.148 1 55.62 461 ASP B O 1
ATOM 8421 N N . LYS B 1 462 ? 16.422 -52.844 5.508 1 58.91 462 LYS B N 1
ATOM 8422 C CA . LYS B 1 462 ? 16.078 -53.75 4.434 1 58.91 462 LYS B CA 1
ATOM 8423 C C . LYS B 1 462 ? 15.383 -53.031 3.285 1 58.91 462 LYS B C 1
ATOM 8425 O O . LYS B 1 462 ? 15.68 -53.281 2.115 1 58.91 462 LYS B O 1
ATOM 8430 N N . GLN B 1 463 ? 14.562 -52.25 3.699 1 58.44 463 GLN B N 1
ATOM 8431 C CA . GLN B 1 463 ? 13.859 -51.469 2.688 1 58.44 463 GLN B CA 1
ATOM 8432 C C . GLN B 1 463 ? 14.812 -50.531 1.948 1 58.44 463 GLN B C 1
ATOM 8434 O O . GLN B 1 463 ? 14.68 -50.344 0.738 1 58.44 463 GLN B O 1
ATOM 8439 N N . TYR B 1 464 ? 15.727 -50.156 2.691 1 62.78 464 TYR B N 1
ATOM 8440 C CA . TYR B 1 464 ? 16.75 -49.281 2.098 1 62.78 464 TYR B CA 1
ATOM 8441 C C . TYR B 1 464 ? 17.578 -50.062 1.081 1 62.78 464 TYR B C 1
ATOM 8443 O O . TYR B 1 464 ? 17.875 -49.531 -0.003 1 62.78 464 TYR B O 1
ATOM 8451 N N . ALA B 1 465 ? 17.906 -51.25 1.508 1 68.75 465 ALA B N 1
ATOM 8452 C CA . ALA B 1 465 ? 18.719 -52.062 0.611 1 68.75 465 ALA B CA 1
ATOM 8453 C C . ALA B 1 465 ? 17.984 -52.375 -0.684 1 68.75 465 ALA B C 1
ATOM 8455 O O . ALA B 1 465 ? 18.562 -52.281 -1.772 1 68.75 465 ALA B O 1
ATOM 8456 N N . THR B 1 466 ? 16.75 -52.75 -0.542 1 66.31 466 THR B N 1
ATOM 8457 C CA . THR B 1 466 ? 15.953 -53.031 -1.727 1 66.31 466 THR B CA 1
ATOM 8458 C C . THR B 1 466 ? 15.75 -51.75 -2.561 1 66.31 466 THR B C 1
ATOM 8460 O O . THR B 1 466 ? 15.883 -51.781 -3.785 1 66.31 466 THR B O 1
ATOM 8463 N N . ALA B 1 467 ? 15.539 -50.781 -1.887 1 69 467 ALA B N 1
ATOM 8464 C CA . ALA B 1 467 ? 15.328 -49.5 -2.584 1 69 467 ALA B CA 1
ATOM 8465 C C . ALA B 1 467 ? 16.594 -49.062 -3.295 1 69 467 ALA B C 1
ATOM 8467 O O . ALA B 1 467 ? 16.547 -48.531 -4.41 1 69 467 ALA B O 1
ATOM 8468 N N . LYS B 1 468 ? 17.641 -49.312 -2.605 1 71.38 468 LYS B N 1
ATOM 8469 C CA . LYS B 1 468 ? 18.938 -48.969 -3.191 1 71.38 468 LYS B CA 1
ATOM 8470 C C . LYS B 1 468 ? 19.188 -49.781 -4.465 1 71.38 468 LYS B C 1
ATOM 8472 O O . LYS B 1 468 ? 19.609 -49.219 -5.48 1 71.38 468 LYS B O 1
ATOM 8477 N N . ARG B 1 469 ? 18.906 -51.062 -4.324 1 72.75 469 ARG B N 1
ATOM 8478 C CA . ARG B 1 469 ? 19.125 -51.906 -5.477 1 72.75 469 ARG B CA 1
ATOM 8479 C C . ARG B 1 4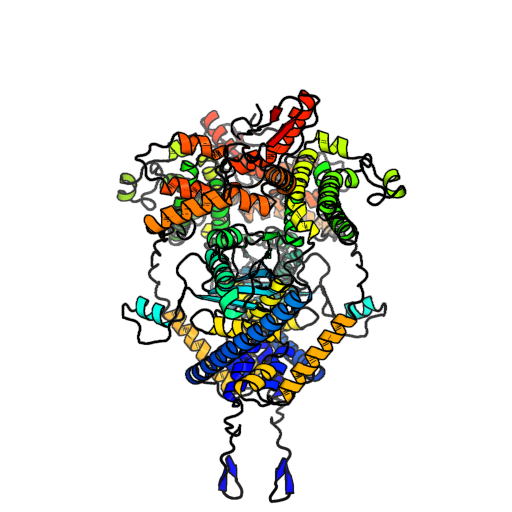69 ? 18.219 -51.5 -6.641 1 72.75 469 ARG B C 1
ATOM 8481 O O . ARG B 1 469 ? 18.656 -51.438 -7.785 1 72.75 469 ARG B O 1
ATOM 8488 N N . GLU B 1 470 ? 17.078 -51.281 -6.254 1 69.12 470 GLU B N 1
ATOM 8489 C CA . GLU B 1 470 ? 16.125 -50.875 -7.297 1 69.12 470 GLU B CA 1
ATOM 8490 C C . GLU B 1 470 ? 16.516 -49.531 -7.906 1 69.12 470 GLU B C 1
ATOM 8492 O O . GLU B 1 470 ? 16.406 -49.344 -9.117 1 69.12 470 GLU B O 1
ATOM 8497 N N . PHE B 1 471 ? 16.969 -48.719 -7.09 1 73.88 471 PHE B N 1
ATOM 8498 C CA . PHE B 1 471 ? 17.391 -47.375 -7.547 1 73.88 471 PHE B CA 1
ATOM 8499 C C . PHE B 1 471 ? 18.578 -47.5 -8.5 1 73.88 471 PHE B C 1
ATOM 8501 O O . PHE B 1 471 ? 18.594 -46.906 -9.57 1 73.88 471 PHE B O 1
ATOM 8508 N N . LEU B 1 472 ? 19.484 -48.312 -8.141 1 75 472 LEU B N 1
ATOM 8509 C CA . LEU B 1 472 ? 20.688 -48.5 -8.945 1 75 472 LEU B CA 1
ATOM 8510 C C . LEU B 1 472 ? 20.375 -49.188 -10.266 1 75 472 LEU B C 1
ATOM 8512 O O . LEU B 1 472 ? 20.969 -48.844 -11.297 1 75 472 LEU B O 1
ATOM 8516 N N . LEU B 1 473 ? 19.406 -50 -10.164 1 71.38 473 LEU B N 1
ATOM 8517 C CA . LEU B 1 473 ? 19 -50.688 -11.383 1 71.38 473 LEU B CA 1
ATOM 8518 C C . LEU B 1 473 ? 18.312 -49.75 -12.344 1 71.38 473 LEU B C 1
ATOM 8520 O O . LEU B 1 473 ? 18.5 -49.844 -13.562 1 71.38 473 LEU B O 1
ATOM 8524 N N . ARG B 1 474 ? 17.609 -48.906 -11.789 1 70.69 474 ARG B N 1
ATOM 8525 C CA . ARG B 1 474 ? 16.891 -47.938 -12.609 1 70.69 474 ARG B CA 1
ATOM 8526 C C . ARG B 1 474 ? 17.844 -46.969 -13.266 1 70.69 474 ARG B C 1
ATOM 8528 O O . ARG B 1 474 ? 17.516 -46.375 -14.297 1 70.69 474 ARG B O 1
ATOM 8535 N N . LEU B 1 475 ? 18.984 -46.781 -12.688 1 75.06 475 LEU B N 1
ATOM 8536 C CA . LEU B 1 475 ? 19.969 -45.844 -13.219 1 75.06 475 LEU B CA 1
ATOM 8537 C C . LEU B 1 475 ? 20.734 -46.469 -14.383 1 75.06 475 LEU B C 1
ATOM 8539 O O . LEU B 1 475 ? 21.391 -45.75 -15.141 1 75.06 475 LEU B O 1
ATOM 8543 N N . GLU B 1 476 ? 20.594 -47.781 -14.516 1 74.25 476 GLU B N 1
ATOM 8544 C CA . GLU B 1 476 ? 21.297 -48.438 -15.609 1 74.25 476 GLU B CA 1
ATOM 8545 C C . GLU B 1 476 ? 20.562 -48.219 -16.938 1 74.25 476 GLU B C 1
ATOM 8547 O O . GLU B 1 476 ? 19.5 -48.781 -17.172 1 74.25 476 GLU B O 1
ATOM 8552 N N . ILE B 1 477 ? 21 -47.25 -17.641 1 76.38 477 ILE B N 1
ATOM 8553 C CA . ILE B 1 477 ? 20.422 -46.906 -18.938 1 76.38 477 ILE B CA 1
ATOM 8554 C C . ILE B 1 477 ? 21.422 -47.25 -20.047 1 76.38 477 ILE B C 1
ATOM 8556 O O . ILE B 1 477 ? 22.609 -47.469 -19.797 1 76.38 477 ILE B O 1
ATOM 8560 N N . THR B 1 478 ? 20.906 -47.469 -21.25 1 76.94 478 THR B N 1
ATOM 8561 C CA . THR B 1 478 ? 21.719 -47.812 -22.406 1 76.94 478 THR B CA 1
ATOM 8562 C C . THR B 1 478 ? 22.594 -46.625 -22.812 1 76.94 478 THR B C 1
ATOM 8564 O O . THR B 1 478 ? 22.297 -45.469 -22.469 1 76.94 478 THR B O 1
ATOM 8567 N N . PRO B 1 479 ? 23.734 -46.875 -23.297 1 80.5 479 PRO B N 1
ATOM 8568 C CA . PRO B 1 479 ? 24.609 -45.812 -23.766 1 80.5 479 PRO B CA 1
ATOM 8569 C C . PRO B 1 479 ? 23.891 -44.812 -24.672 1 80.5 479 PRO B C 1
ATOM 8571 O O . PRO B 1 479 ? 24.188 -43.625 -24.641 1 80.5 479 PRO B O 1
ATOM 8574 N N . GLU B 1 480 ? 23.016 -45.312 -25.391 1 78.75 480 GLU B N 1
ATOM 8575 C CA . GLU B 1 480 ? 22.281 -44.406 -26.281 1 78.75 480 GLU B CA 1
ATOM 8576 C C . GLU B 1 480 ? 21.391 -43.438 -25.484 1 78.75 480 GLU B C 1
ATOM 8578 O O . GLU B 1 480 ? 21.281 -42.281 -25.844 1 78.75 480 GLU B O 1
ATOM 8583 N N . GLU B 1 481 ? 20.875 -44.031 -24.484 1 80.88 481 GLU B N 1
ATOM 8584 C CA . GLU B 1 481 ? 20.047 -43.188 -23.641 1 80.88 481 GLU B CA 1
ATOM 8585 C C . GLU B 1 481 ? 20.875 -42.156 -22.891 1 80.88 481 GLU B C 1
ATOM 8587 O O . GLU B 1 481 ? 20.422 -41.031 -22.703 1 80.88 481 GLU B O 1
ATOM 8592 N N . LYS B 1 482 ? 22 -42.5 -22.578 1 85 482 LYS B N 1
ATOM 8593 C CA . LYS B 1 482 ? 22.906 -41.562 -21.906 1 85 482 LYS B CA 1
ATOM 8594 C C . LYS B 1 482 ? 23.25 -40.375 -22.812 1 85 482 LYS B C 1
ATOM 8596 O O . LYS B 1 482 ? 23.266 -39.25 -22.375 1 85 482 LYS B O 1
ATOM 8601 N N . ASP B 1 483 ? 23.453 -40.75 -24 1 80.44 483 ASP B N 1
ATOM 8602 C CA . ASP B 1 483 ? 23.766 -39.719 -24.969 1 80.44 483 ASP B CA 1
ATOM 8603 C C . ASP B 1 483 ? 22.578 -38.781 -25.188 1 80.44 483 ASP B C 1
ATOM 8605 O O . ASP B 1 483 ? 22.766 -37.562 -25.328 1 80.44 483 ASP B O 1
ATOM 8609 N N . LYS B 1 484 ? 21.516 -39.344 -25.125 1 80.31 484 LYS B N 1
ATOM 8610 C CA . LYS B 1 484 ? 20.312 -38.562 -25.312 1 80.31 484 LYS B CA 1
ATOM 8611 C C . LYS B 1 484 ? 20.094 -37.625 -24.125 1 80.31 484 LYS B C 1
ATOM 8613 O O . LYS B 1 484 ? 19.734 -36.438 -24.312 1 80.31 484 LYS B O 1
ATOM 8618 N N . ILE B 1 485 ? 20.297 -38.094 -22.984 1 80.81 485 ILE B N 1
ATOM 8619 C CA . ILE B 1 485 ? 20.156 -37.281 -21.781 1 80.81 485 ILE B CA 1
ATOM 8620 C C . ILE B 1 485 ? 21.141 -36.125 -21.828 1 80.81 485 ILE B C 1
ATOM 8622 O O . ILE B 1 485 ? 20.797 -35 -21.469 1 80.81 485 ILE B O 1
ATOM 8626 N N . GLU B 1 486 ? 22.281 -36.344 -22.219 1 82.75 486 GLU B N 1
ATOM 8627 C CA . GLU B 1 486 ? 23.297 -35.312 -22.312 1 82.75 486 GLU B CA 1
ATOM 8628 C C . GLU B 1 486 ? 22.859 -34.219 -23.297 1 82.75 486 GLU B C 1
ATOM 8630 O O . GLU B 1 486 ? 23.016 -33.031 -23.016 1 82.75 486 GLU B O 1
ATOM 8635 N N . GLN B 1 487 ? 22.25 -34.656 -24.281 1 77.06 487 GLN B N 1
ATOM 8636 C CA . GLN B 1 487 ? 21.812 -33.719 -25.281 1 77.06 487 GLN B CA 1
ATOM 8637 C C . GLN B 1 487 ? 20.594 -32.938 -24.812 1 77.06 487 GLN B C 1
ATOM 8639 O O . GLN B 1 487 ? 20.484 -31.734 -25.062 1 77.06 487 GLN B O 1
ATOM 8644 N N . ASP B 1 488 ? 19.812 -33.656 -24.094 1 74.69 488 ASP B N 1
ATOM 8645 C CA . ASP B 1 488 ? 18.547 -33.031 -23.672 1 74.69 488 ASP B CA 1
ATOM 8646 C C . ASP B 1 488 ? 18.766 -32.094 -22.484 1 74.69 488 ASP B C 1
ATOM 8648 O O . ASP B 1 488 ? 17.922 -31.25 -22.188 1 74.69 488 ASP B O 1
ATOM 8652 N N . THR B 1 489 ? 19.859 -32.25 -21.844 1 76.56 489 THR B N 1
ATOM 8653 C CA . THR B 1 489 ? 20.078 -31.484 -20.625 1 76.56 489 THR B CA 1
ATOM 8654 C C . THR B 1 489 ? 21.156 -30.422 -20.844 1 76.56 489 THR B C 1
ATOM 8656 O O . THR B 1 489 ? 21.828 -30.016 -19.906 1 76.56 489 THR B O 1
ATOM 8659 N N . ILE B 1 490 ? 21.266 -29.969 -21.969 1 72.31 490 ILE B N 1
ATOM 8660 C CA . ILE B 1 490 ? 22.312 -29.016 -22.328 1 72.31 490 ILE B CA 1
ATOM 8661 C C . ILE B 1 490 ? 22.094 -27.703 -21.594 1 72.31 490 ILE B C 1
ATOM 8663 O O . ILE B 1 490 ? 23.047 -26.984 -21.281 1 72.31 490 ILE B O 1
ATOM 8667 N N . LEU B 1 491 ? 20.875 -27.547 -21.234 1 64.62 491 LEU B N 1
ATOM 8668 C CA . LEU B 1 491 ? 20.562 -26.281 -20.594 1 64.62 491 LEU B CA 1
ATOM 8669 C C . LEU B 1 491 ? 20.797 -26.359 -19.078 1 64.62 491 LEU B C 1
ATOM 8671 O O . LEU B 1 491 ? 20.609 -25.375 -18.359 1 64.62 491 LEU B O 1
ATOM 8675 N N . GLN B 1 492 ? 21.125 -27.5 -18.609 1 69.19 492 GLN B N 1
ATOM 8676 C CA . GLN B 1 492 ? 21.547 -27.766 -17.234 1 69.19 492 GLN B CA 1
ATOM 8677 C C . GLN B 1 492 ? 20.484 -27.281 -16.234 1 69.19 492 GLN B C 1
ATOM 8679 O O . GLN B 1 492 ? 19.328 -27.703 -16.281 1 69.19 492 GLN B O 1
ATOM 8684 N N . SER B 1 493 ? 20.75 -26.234 -15.516 1 64.06 493 SER B N 1
ATOM 8685 C CA . SER B 1 493 ? 19.922 -25.828 -14.383 1 64.06 493 SER B CA 1
ATOM 8686 C C . SER B 1 493 ? 18.562 -25.344 -14.836 1 64.06 493 SER B C 1
ATOM 8688 O O . SER B 1 493 ? 17.594 -25.328 -14.055 1 64.06 493 SER B O 1
ATOM 8690 N N . ALA B 1 494 ? 18.484 -25.172 -16.078 1 60.97 494 ALA B N 1
ATOM 8691 C CA . ALA B 1 494 ? 17.203 -24.688 -16.594 1 60.97 494 ALA B CA 1
ATOM 8692 C C . ALA B 1 494 ? 16.312 -25.844 -17.031 1 60.97 494 ALA B C 1
ATOM 8694 O O . ALA B 1 494 ? 15.109 -25.656 -17.234 1 60.97 494 ALA B O 1
ATOM 8695 N N . SER B 1 495 ? 16.844 -27.031 -17.172 1 63.25 495 SER B N 1
ATOM 8696 C CA . SER B 1 495 ? 16.109 -28.203 -17.641 1 63.25 495 SER B CA 1
ATOM 8697 C C . SER B 1 495 ? 15.617 -29.047 -16.469 1 63.25 495 SER B C 1
ATOM 8699 O O . SER B 1 495 ? 16.406 -29.469 -15.617 1 63.25 495 SER B O 1
ATOM 8701 N N . PRO B 1 496 ? 14.305 -29.281 -16.422 1 65.62 496 PRO B N 1
ATOM 8702 C CA . PRO B 1 496 ? 13.789 -30.156 -15.383 1 65.62 496 PRO B CA 1
ATOM 8703 C C . PRO B 1 496 ? 14.406 -31.562 -15.438 1 65.62 496 PRO B C 1
ATOM 8705 O O . PRO B 1 496 ? 14.625 -32.188 -14.391 1 65.62 496 PRO B O 1
ATOM 8708 N N . LEU B 1 497 ? 14.547 -31.922 -16.672 1 70.81 497 LEU B N 1
ATOM 8709 C CA . LEU B 1 497 ? 15.156 -33.25 -16.828 1 70.81 497 LEU B CA 1
ATOM 8710 C C . LEU B 1 497 ? 16.531 -33.281 -16.172 1 70.81 497 LEU B C 1
ATOM 8712 O O . LEU B 1 497 ? 16.891 -34.281 -15.539 1 70.81 497 LEU B O 1
ATOM 8716 N N . TRP B 1 498 ? 17.266 -32.219 -16.344 1 76.88 498 TRP B N 1
ATOM 8717 C CA . TRP B 1 498 ? 18.578 -32.125 -15.734 1 76.88 498 TRP B CA 1
ATOM 8718 C C . TRP B 1 498 ? 18.484 -32.188 -14.219 1 76.88 498 TRP B C 1
ATOM 8720 O O . TRP B 1 498 ? 19.234 -32.938 -13.57 1 76.88 498 TRP B O 1
ATOM 8730 N N . LEU B 1 499 ? 17.562 -31.547 -13.789 1 70.62 499 LEU B N 1
ATOM 8731 C CA . LEU B 1 499 ? 17.391 -31.5 -12.344 1 70.62 499 LEU B CA 1
ATOM 8732 C C . LEU B 1 499 ? 17.016 -32.875 -11.797 1 70.62 499 LEU B C 1
ATOM 8734 O O . LEU B 1 499 ? 17.547 -33.312 -10.766 1 70.62 499 LEU B O 1
ATOM 8738 N N . GLU B 1 500 ? 16.141 -33.469 -12.531 1 73.38 500 GLU B N 1
ATOM 8739 C CA . GLU B 1 500 ? 15.695 -34.781 -12.102 1 73.38 500 GLU B CA 1
ATOM 8740 C C . GLU B 1 500 ? 16.828 -35.812 -12.195 1 73.38 500 GLU B C 1
ATOM 8742 O O . GLU B 1 500 ? 17.016 -36.625 -11.273 1 73.38 500 GLU B O 1
ATOM 8747 N N . THR B 1 501 ? 17.469 -35.75 -13.32 1 76.5 501 THR B N 1
ATOM 8748 C CA . THR B 1 501 ? 18.516 -36.75 -13.547 1 76.5 501 THR B CA 1
ATOM 8749 C C . THR B 1 501 ? 19.688 -36.5 -12.594 1 76.5 501 THR B C 1
ATOM 8751 O O . THR B 1 501 ? 20.266 -37.469 -12.078 1 76.5 501 THR B O 1
ATOM 8754 N N . ARG B 1 502 ? 19.984 -35.344 -12.297 1 76.94 502 ARG B N 1
ATOM 8755 C CA . ARG B 1 502 ? 21.109 -35 -11.438 1 76.94 502 ARG B CA 1
ATOM 8756 C C . ARG B 1 502 ? 20.859 -35.438 -10 1 76.94 502 ARG B C 1
ATOM 8758 O O . ARG B 1 502 ? 21.812 -35.812 -9.297 1 76.94 502 ARG B O 1
ATOM 8765 N N . ARG B 1 503 ? 19.719 -35.375 -9.703 1 73.69 503 ARG B N 1
ATOM 8766 C CA . ARG B 1 503 ? 19.359 -35.781 -8.352 1 73.69 503 ARG B CA 1
ATOM 8767 C C . ARG B 1 503 ? 19.625 -37.25 -8.141 1 73.69 503 ARG B C 1
ATOM 8769 O O . ARG B 1 503 ? 19.859 -37.688 -7.008 1 73.69 503 ARG B O 1
ATOM 8776 N N . LYS B 1 504 ? 19.5 -37.938 -9.266 1 75.5 504 LYS B N 1
ATOM 8777 C CA . LYS B 1 504 ? 19.656 -39.375 -9.18 1 75.5 504 LYS B CA 1
ATOM 8778 C C . LYS B 1 504 ? 21.125 -39.781 -9.281 1 75.5 504 LYS B C 1
ATOM 8780 O O . LYS B 1 504 ? 21.484 -40.938 -9.031 1 75.5 504 LYS B O 1
ATOM 8785 N N . LEU B 1 505 ? 21.984 -38.781 -9.68 1 78.5 505 LEU B N 1
ATOM 8786 C CA . LEU B 1 505 ? 23.375 -39.094 -9.953 1 78.5 505 LEU B CA 1
ATOM 8787 C C . LEU B 1 505 ? 24.297 -38.406 -8.938 1 78.5 505 LEU B C 1
ATOM 8789 O O . LEU B 1 505 ? 23.922 -37.406 -8.328 1 78.5 505 LEU B O 1
ATOM 8793 N N . LEU B 1 506 ? 25.344 -39.031 -8.633 1 79.5 506 LEU B N 1
ATOM 8794 C CA . LEU B 1 506 ? 26.438 -38.375 -7.918 1 79.5 506 LEU B CA 1
ATOM 8795 C C . LEU B 1 506 ? 27.297 -37.562 -8.883 1 79.5 506 LEU B C 1
ATOM 8797 O O . LEU B 1 506 ? 27.953 -38.125 -9.758 1 79.5 506 LEU B O 1
ATOM 8801 N N . THR B 1 507 ? 27.156 -36.344 -8.781 1 81.5 507 THR B N 1
ATOM 8802 C CA . THR B 1 507 ? 27.812 -35.469 -9.75 1 81.5 507 THR B CA 1
ATOM 8803 C C . THR B 1 507 ? 29.266 -35.188 -9.336 1 81.5 507 THR B C 1
ATOM 8805 O O . THR B 1 507 ? 29.641 -35.438 -8.188 1 81.5 507 THR B O 1
ATOM 8808 N N . ALA B 1 508 ? 30 -34.625 -10.266 1 76.88 508 ALA B N 1
ATOM 8809 C CA . ALA B 1 508 ? 31.438 -34.375 -10.086 1 76.88 508 ALA B CA 1
ATOM 8810 C C . ALA B 1 508 ? 31.688 -33.438 -8.922 1 76.88 508 ALA B C 1
ATOM 8812 O O . ALA B 1 508 ? 32.688 -33.562 -8.211 1 76.88 508 ALA B O 1
ATOM 8813 N N . SER B 1 509 ? 30.766 -32.562 -8.672 1 72.88 509 SER B N 1
ATOM 8814 C CA . SER B 1 509 ? 30.953 -31.547 -7.629 1 72.88 509 SER B CA 1
ATOM 8815 C C . SER B 1 509 ? 30.922 -32.188 -6.242 1 72.88 509 SER B C 1
ATOM 8817 O O . SER B 1 509 ? 31.5 -31.656 -5.293 1 72.88 509 SER B O 1
ATOM 8819 N N . TRP B 1 510 ? 30.25 -33.25 -6.211 1 76.75 510 TRP B N 1
ATOM 8820 C CA . TRP B 1 510 ? 30.062 -33.875 -4.906 1 76.75 510 TRP B CA 1
ATOM 8821 C C . TRP B 1 510 ? 30.953 -35.094 -4.766 1 76.75 510 TRP B C 1
ATOM 8823 O O . TRP B 1 510 ? 31.094 -35.656 -3.67 1 76.75 510 TRP B O 1
ATOM 8833 N N . PHE B 1 511 ? 31.594 -35.469 -5.848 1 76.31 511 PHE B N 1
ATOM 8834 C CA . PHE B 1 511 ? 32.344 -36.719 -5.859 1 76.31 511 PHE B CA 1
ATOM 8835 C C . PHE B 1 511 ? 33.469 -36.688 -4.836 1 76.31 511 PHE B C 1
ATOM 8837 O O . PHE B 1 511 ? 33.625 -37.625 -4.062 1 76.31 511 PHE B O 1
ATOM 8844 N N . SER B 1 512 ? 34.125 -35.562 -4.883 1 70.81 512 SER B N 1
ATOM 8845 C CA . SER B 1 512 ? 35.25 -35.438 -3.961 1 70.81 512 SER B CA 1
ATOM 8846 C C . SER B 1 512 ? 34.781 -35.5 -2.51 1 70.81 512 SER B C 1
ATOM 8848 O O . SER B 1 512 ? 35.406 -36.156 -1.675 1 70.81 512 SER B O 1
ATOM 8850 N N . THR B 1 513 ? 33.781 -34.844 -2.311 1 76.31 513 THR B N 1
ATOM 8851 C CA . THR B 1 513 ? 33.25 -34.781 -0.949 1 76.31 513 THR B CA 1
ATOM 8852 C C . THR B 1 513 ? 32.781 -36.156 -0.484 1 76.31 513 THR B C 1
ATOM 8854 O O . THR B 1 513 ? 33 -36.531 0.669 1 76.31 513 THR B O 1
ATOM 8857 N N . VAL B 1 514 ? 32.188 -36.781 -1.418 1 78.38 514 VAL B N 1
ATOM 8858 C CA . VAL B 1 514 ? 31.672 -38.094 -1.07 1 78.38 514 VAL B CA 1
ATOM 8859 C C . VAL B 1 514 ? 32.812 -39.062 -0.897 1 78.38 514 VAL B C 1
ATOM 8861 O O . VAL B 1 514 ? 32.812 -39.875 0.038 1 78.38 514 VAL B O 1
ATOM 8864 N N . CYS B 1 515 ? 33.812 -38.875 -1.747 1 72.69 515 CYS B N 1
ATOM 8865 C CA . CYS B 1 515 ? 34.969 -39.812 -1.702 1 72.69 515 CYS B CA 1
ATOM 8866 C C . CYS B 1 515 ? 35.812 -39.531 -0.467 1 72.69 515 CYS B C 1
ATOM 8868 O O . CYS B 1 515 ? 36.375 -40.469 0.096 1 72.69 515 CYS B O 1
ATOM 8870 N N . LYS B 1 516 ? 35.781 -38.312 -0.099 1 72.38 516 LYS B N 1
ATOM 8871 C CA . LYS B 1 516 ? 36.625 -37.938 1.021 1 72.38 516 LYS B CA 1
ATOM 8872 C C . LYS B 1 516 ? 35.906 -38.094 2.352 1 72.38 516 LYS B C 1
ATOM 8874 O O . LYS B 1 516 ? 36.469 -37.844 3.412 1 72.38 516 LYS B O 1
ATOM 8879 N N . ARG B 1 517 ? 34.781 -38.406 2.195 1 73.88 517 ARG B N 1
ATOM 8880 C CA . ARG B 1 517 ? 34.031 -38.531 3.43 1 73.88 517 ARG B CA 1
ATOM 8881 C C . ARG B 1 517 ? 34.531 -39.688 4.266 1 73.88 517 ARG B C 1
ATOM 8883 O O . ARG B 1 517 ? 34.75 -40.781 3.734 1 73.88 517 ARG B O 1
ATOM 8890 N N . ARG B 1 518 ? 34.719 -39.406 5.523 1 65.5 518 ARG B N 1
ATOM 8891 C CA . ARG B 1 518 ? 35.062 -40.469 6.449 1 65.5 518 ARG B CA 1
ATOM 8892 C C . ARG B 1 518 ? 33.906 -41.406 6.703 1 65.5 518 ARG B C 1
ATOM 8894 O O . ARG B 1 518 ? 32.75 -40.938 6.883 1 65.5 518 ARG B O 1
ATOM 8901 N N . PRO B 1 519 ? 33.969 -42.625 6.512 1 60.94 519 PRO B N 1
ATOM 8902 C CA . PRO B 1 519 ? 32.906 -43.594 6.707 1 60.94 519 PRO B CA 1
ATOM 8903 C C . PRO B 1 519 ? 32.219 -43.469 8.062 1 60.94 519 PRO B C 1
ATOM 8905 O O . PRO B 1 519 ? 31.031 -43.781 8.203 1 60.94 519 PRO B O 1
ATOM 8908 N N . SER B 1 520 ? 32.875 -42.906 8.984 1 63.16 520 SER B N 1
ATOM 8909 C CA . SER B 1 520 ? 32.344 -42.812 10.336 1 63.16 520 SER B CA 1
ATOM 8910 C C . SER B 1 520 ? 31.469 -41.562 10.5 1 63.16 520 SER B C 1
ATOM 8912 O O . SER B 1 520 ? 30.703 -41.469 11.453 1 63.16 520 SER B O 1
ATOM 8914 N N . SER B 1 521 ? 31.562 -40.75 9.602 1 61.88 521 SER B N 1
ATOM 8915 C CA . SER B 1 521 ? 30.828 -39.5 9.758 1 61.88 521 SER B CA 1
ATOM 8916 C C . SER B 1 521 ? 29.406 -39.625 9.234 1 61.88 521 SER B C 1
ATOM 8918 O O . SER B 1 521 ? 29.141 -40.375 8.312 1 61.88 521 SER B O 1
ATOM 8920 N N . ASN B 1 522 ? 28.547 -39.094 9.984 1 62.88 522 ASN B N 1
ATOM 8921 C CA . ASN B 1 522 ? 27.141 -39.094 9.586 1 62.88 522 ASN B CA 1
ATOM 8922 C C . ASN B 1 522 ? 26.953 -38.5 8.188 1 62.88 522 ASN B C 1
ATOM 8924 O O . ASN B 1 522 ? 27.469 -37.406 7.891 1 62.88 522 ASN B O 1
ATOM 8928 N N . CYS B 1 523 ? 26.453 -39.312 7.238 1 65.44 523 CYS B N 1
ATOM 8929 C CA . CYS B 1 523 ? 26.312 -38.938 5.836 1 65.44 523 CYS B CA 1
ATOM 8930 C C . CYS B 1 523 ? 25.078 -38.062 5.629 1 65.44 523 CYS B C 1
ATOM 8932 O O . CYS B 1 523 ? 24.875 -37.5 4.551 1 65.44 523 CYS B O 1
ATOM 8934 N N . ALA B 1 524 ? 24.328 -37.969 6.562 1 64.75 524 ALA B N 1
ATOM 8935 C CA . ALA B 1 524 ? 23.031 -37.312 6.434 1 64.75 524 ALA B CA 1
ATOM 8936 C C . ALA B 1 524 ? 23.188 -35.844 5.984 1 64.75 524 ALA B C 1
ATOM 8938 O O . ALA B 1 524 ? 22.516 -35.406 5.047 1 64.75 524 ALA B O 1
ATOM 8939 N N . PRO B 1 525 ? 24.047 -35.281 6.629 1 64.19 525 PRO B N 1
ATOM 8940 C CA . PRO B 1 525 ? 24.156 -33.875 6.207 1 64.19 525 PRO B CA 1
ATOM 8941 C C . PRO B 1 525 ? 24.656 -33.719 4.77 1 64.19 525 PRO B C 1
ATOM 8943 O O . PRO B 1 525 ? 24.188 -32.844 4.043 1 64.19 525 PRO B O 1
ATOM 8946 N N . LEU B 1 526 ? 25.516 -34.531 4.484 1 68.25 526 LEU B N 1
ATOM 8947 C CA . LEU B 1 526 ? 26.062 -34.5 3.131 1 68.25 526 LEU B CA 1
ATOM 8948 C C . LEU B 1 526 ? 25 -34.844 2.104 1 68.25 526 LEU B C 1
ATOM 8950 O O . LEU B 1 526 ? 24.859 -34.188 1.076 1 68.25 526 LEU B O 1
ATOM 8954 N N . VAL B 1 527 ? 24.25 -35.906 2.418 1 68.69 527 VAL B N 1
ATOM 8955 C CA . VAL B 1 527 ? 23.188 -36.344 1.517 1 68.69 527 VAL B CA 1
ATOM 8956 C C . VAL B 1 527 ? 22.141 -35.25 1.382 1 68.69 527 VAL B C 1
ATOM 8958 O O . VAL B 1 527 ? 21.656 -34.969 0.281 1 68.69 527 VAL B O 1
ATOM 8961 N N . LYS B 1 528 ? 21.922 -34.719 2.469 1 65.69 528 LYS B N 1
ATOM 8962 C CA . LYS B 1 528 ? 20.938 -33.625 2.449 1 65.69 528 LYS B CA 1
ATOM 8963 C C . LYS B 1 528 ? 21.438 -32.469 1.585 1 65.69 528 LYS B C 1
ATOM 8965 O O . LYS B 1 528 ? 20.656 -31.859 0.844 1 65.69 528 LYS B O 1
ATOM 8970 N N . GLN B 1 529 ? 22.641 -32.281 1.695 1 65.5 529 GLN B N 1
ATOM 8971 C CA . GLN B 1 529 ? 23.234 -31.188 0.901 1 65.5 529 GLN B CA 1
ATOM 8972 C C . GLN B 1 529 ? 23.203 -31.531 -0.587 1 65.5 529 GLN B C 1
ATOM 8974 O O . GLN B 1 529 ? 22.938 -30.656 -1.417 1 65.5 529 GLN B O 1
ATOM 8979 N N . ILE B 1 530 ? 23.453 -32.75 -0.826 1 64.81 530 ILE B N 1
ATOM 8980 C CA . ILE B 1 530 ? 23.547 -33.156 -2.219 1 64.81 530 ILE B CA 1
ATOM 8981 C C . ILE B 1 530 ? 22.156 -33.219 -2.844 1 64.81 530 ILE B C 1
ATOM 8983 O O . ILE B 1 530 ? 21.969 -32.75 -3.971 1 64.81 530 ILE B O 1
ATOM 8987 N N . LEU B 1 531 ? 21.219 -33.719 -2.062 1 62.12 531 LEU B N 1
ATOM 8988 C CA . LEU B 1 531 ? 19.906 -33.969 -2.643 1 62.12 531 LEU B CA 1
ATOM 8989 C C . LEU B 1 531 ? 18.984 -32.781 -2.482 1 62.12 531 LEU B C 1
ATOM 8991 O O . LEU B 1 531 ? 18.141 -32.5 -3.342 1 62.12 531 LEU B O 1
ATOM 8995 N N . TYR B 1 532 ? 19.188 -32.156 -1.371 1 55.41 532 TYR B N 1
ATOM 8996 C CA . TYR B 1 532 ? 18.234 -31.109 -1.047 1 55.41 532 TYR B CA 1
ATOM 8997 C C . TYR B 1 532 ? 18.922 -29.75 -0.918 1 55.41 532 TYR B C 1
ATOM 8999 O O . TYR B 1 532 ? 18.391 -28.828 -0.296 1 55.41 532 TYR B O 1
ATOM 9007 N N . GLY B 1 533 ? 20.062 -29.766 -1.272 1 54.62 533 GLY B N 1
ATOM 9008 C CA . GLY B 1 533 ? 20.844 -28.562 -1.067 1 54.62 533 GLY B CA 1
ATOM 9009 C C . GLY B 1 533 ? 20.172 -27.312 -1.571 1 54.62 533 GLY B C 1
ATOM 9010 O O . GLY B 1 533 ? 19.391 -27.359 -2.523 1 54.62 533 GLY B O 1
ATOM 9011 N N . LYS B 1 534 ? 20.141 -26.359 -0.776 1 51.28 534 LYS B N 1
ATOM 9012 C CA . LYS B 1 534 ? 19.594 -25.031 -1.031 1 51.28 534 LYS B CA 1
ATOM 9013 C C . LYS B 1 534 ? 20.188 -24.422 -2.303 1 51.28 534 LYS B C 1
ATOM 9015 O O . LYS B 1 534 ? 21.359 -24.641 -2.609 1 51.28 534 LYS B O 1
ATOM 9020 N N . ASP B 1 535 ? 19.359 -24.188 -3.191 1 50.31 535 ASP B N 1
ATOM 9021 C CA . ASP B 1 535 ? 19.828 -23.422 -4.332 1 50.31 535 ASP B CA 1
ATOM 9022 C C . ASP B 1 535 ? 20.719 -22.25 -3.881 1 50.31 535 ASP B C 1
ATOM 9024 O O . ASP B 1 535 ? 20.25 -21.344 -3.18 1 50.31 535 ASP B O 1
ATOM 9028 N N . LEU B 1 536 ? 21.938 -22.578 -3.863 1 50.19 536 LEU B N 1
ATOM 9029 C CA . LEU B 1 536 ? 22.906 -21.562 -3.432 1 50.19 536 LEU B CA 1
ATOM 9030 C C . LEU B 1 536 ? 23.031 -20.453 -4.477 1 50.19 536 LEU B C 1
ATOM 9032 O O . LEU B 1 536 ? 23.938 -19.641 -4.406 1 50.19 536 LEU B O 1
ATOM 9036 N N . GLY B 1 537 ? 22.203 -20.688 -5.348 1 51.44 537 GLY B N 1
ATOM 9037 C CA . GLY B 1 537 ? 22.297 -19.719 -6.438 1 51.44 537 GLY B CA 1
ATOM 9038 C C . GLY B 1 537 ? 22.125 -18.281 -5.98 1 51.44 537 GLY B C 1
ATOM 9039 O O . GLY B 1 537 ? 22.609 -17.359 -6.641 1 51.44 537 GLY B O 1
ATOM 9040 N N . ASN B 1 538 ? 21.562 -18.141 -4.852 1 50.53 538 ASN B N 1
ATOM 9041 C CA . ASN B 1 538 ? 21.312 -16.781 -4.391 1 50.53 538 ASN B CA 1
ATOM 9042 C C . ASN B 1 538 ? 22.453 -16.281 -3.494 1 50.53 538 ASN B C 1
ATOM 9044 O O . ASN B 1 538 ? 22.422 -15.133 -3.053 1 50.53 538 ASN B O 1
ATOM 9048 N N . VAL B 1 539 ? 23.375 -17.156 -3.195 1 53.41 539 VAL B N 1
ATOM 9049 C CA . VAL B 1 539 ? 24.547 -16.703 -2.457 1 53.41 539 VAL B CA 1
ATOM 9050 C C . VAL B 1 539 ? 25.406 -15.797 -3.344 1 53.41 539 VAL B C 1
ATOM 9052 O O . VAL B 1 539 ? 25.719 -16.156 -4.48 1 53.41 539 VAL B O 1
ATOM 9055 N N . PRO B 1 540 ? 25.641 -14.688 -2.861 1 56.88 540 PRO B N 1
ATOM 9056 C CA . PRO B 1 540 ? 26.297 -13.68 -3.695 1 56.88 540 PRO B CA 1
ATOM 9057 C C . PRO B 1 540 ? 27.516 -14.219 -4.422 1 56.88 540 PRO B C 1
ATOM 9059 O O . PRO B 1 540 ? 27.734 -13.914 -5.598 1 56.88 540 PRO B O 1
ATOM 9062 N N . SER B 1 541 ? 28.266 -15.102 -3.811 1 58.53 541 SER B N 1
ATOM 9063 C CA . SER B 1 541 ? 29.484 -15.617 -4.426 1 58.53 541 SER B CA 1
ATOM 9064 C C . SER B 1 541 ? 29.156 -16.547 -5.59 1 58.53 541 SER B C 1
ATOM 9066 O O . SER B 1 541 ? 29.828 -16.516 -6.625 1 58.53 541 SER B O 1
ATOM 9068 N N . ILE B 1 542 ? 28.062 -17.25 -5.391 1 57.56 542 ILE B N 1
ATOM 9069 C CA . ILE B 1 542 ? 27.672 -18.219 -6.414 1 57.56 542 ILE B CA 1
ATOM 9070 C C . ILE B 1 542 ? 26.984 -17.5 -7.566 1 57.56 542 ILE B C 1
ATOM 9072 O O . ILE B 1 542 ? 27.219 -17.812 -8.734 1 57.56 542 ILE B O 1
ATOM 9076 N N . LYS B 1 543 ? 26.266 -16.547 -7.035 1 62.12 543 LYS B N 1
ATOM 9077 C CA . LYS B 1 543 ? 25.625 -15.727 -8.062 1 62.12 543 LYS B CA 1
ATOM 9078 C C . LYS B 1 543 ? 26.656 -15.008 -8.922 1 62.12 543 LYS B C 1
ATOM 9080 O O . LYS B 1 543 ? 26.516 -14.938 -10.141 1 62.12 543 LYS B O 1
ATOM 9085 N N . HIS B 1 544 ? 27.672 -14.477 -8.234 1 60.56 544 HIS B N 1
ATOM 9086 C CA . HIS B 1 544 ? 28.781 -13.852 -8.945 1 60.56 544 HIS B CA 1
ATOM 9087 C C . HIS B 1 544 ? 29.438 -14.828 -9.922 1 60.56 544 HIS B C 1
ATOM 9089 O O . HIS B 1 544 ? 29.734 -14.469 -11.062 1 60.56 544 HIS B O 1
ATOM 9095 N N . GLY B 1 545 ? 29.578 -15.953 -9.516 1 61.31 545 GLY B N 1
ATOM 9096 C CA . GLY B 1 545 ? 30.203 -16.969 -10.352 1 61.31 545 GLY B CA 1
ATOM 9097 C C . GLY B 1 545 ? 29.375 -17.312 -11.578 1 61.31 545 GLY B C 1
ATOM 9098 O O . GLY B 1 545 ? 29.906 -17.391 -12.688 1 61.31 545 GLY B O 1
ATOM 9099 N N . LYS B 1 546 ? 28.156 -17.344 -11.242 1 63.25 546 LYS B N 1
ATOM 9100 C CA . LYS B 1 546 ? 27.25 -17.688 -12.328 1 63.25 546 LYS B CA 1
ATOM 9101 C C . LYS B 1 546 ? 27.141 -16.562 -13.344 1 63.25 546 LYS B C 1
ATOM 9103 O O . LYS B 1 546 ? 27.125 -16.797 -14.555 1 63.25 546 LYS B O 1
ATOM 9108 N N . ASP B 1 547 ? 27.188 -15.398 -12.75 1 62.66 547 ASP B N 1
ATOM 9109 C CA . ASP B 1 547 ? 27.047 -14.219 -13.602 1 62.66 547 ASP B CA 1
ATOM 9110 C C . ASP B 1 547 ? 28.266 -14.023 -14.492 1 62.66 547 ASP B C 1
ATOM 9112 O O . ASP B 1 547 ? 28.156 -13.531 -15.617 1 62.66 547 ASP B O 1
ATOM 9116 N N . ASN B 1 548 ? 29.406 -14.453 -13.992 1 62.69 548 ASN B N 1
ATOM 9117 C CA . ASN B 1 548 ? 30.641 -14.203 -14.719 1 62.69 548 ASN B CA 1
ATOM 9118 C C . ASN B 1 548 ? 31.078 -15.43 -15.516 1 62.69 548 ASN B C 1
ATOM 9120 O O . ASN B 1 548 ? 32.094 -15.383 -16.219 1 62.69 548 ASN B O 1
ATOM 9124 N N . GLU B 1 549 ? 30.359 -16.453 -15.352 1 68.44 549 GLU B N 1
ATOM 9125 C CA . GLU B 1 549 ? 30.734 -17.672 -16.031 1 68.44 549 GLU B CA 1
ATOM 9126 C C . GLU B 1 549 ? 30.641 -17.516 -17.547 1 68.44 549 GLU B C 1
ATOM 9128 O O . GLU B 1 549 ? 31.5 -17.984 -18.281 1 68.44 549 GLU B O 1
ATOM 9133 N N . TYR B 1 550 ? 29.766 -16.828 -17.922 1 65.06 550 TYR B N 1
ATOM 9134 C CA . TYR B 1 550 ? 29.578 -16.656 -19.359 1 65.06 550 TYR B CA 1
ATOM 9135 C C . TYR B 1 550 ? 30.688 -15.797 -19.953 1 65.06 550 TYR B C 1
ATOM 9137 O O . TYR B 1 550 ? 31.234 -16.109 -21.016 1 65.06 550 TYR B O 1
ATOM 9145 N N . THR B 1 551 ? 30.938 -14.75 -19.188 1 68.56 551 THR B N 1
ATOM 9146 C CA . THR B 1 551 ? 32.031 -13.891 -19.656 1 68.56 551 THR B CA 1
ATOM 9147 C C . THR B 1 551 ? 33.344 -14.664 -19.734 1 68.56 551 THR B C 1
ATOM 9149 O O . THR B 1 551 ? 34.094 -14.508 -20.688 1 68.56 551 THR B O 1
ATOM 9152 N N . ALA B 1 552 ? 33.5 -15.43 -18.75 1 74.5 552 ALA B N 1
ATOM 9153 C CA . ALA B 1 552 ? 34.75 -16.219 -18.703 1 74.5 552 ALA B CA 1
ATOM 9154 C C . ALA B 1 552 ? 34.812 -17.219 -19.844 1 74.5 552 ALA B C 1
ATOM 9156 O O . ALA B 1 552 ? 35.844 -17.438 -20.438 1 74.5 552 ALA B O 1
ATOM 9157 N N . LEU B 1 553 ? 33.656 -17.734 -20.156 1 74.25 553 LEU B N 1
ATOM 9158 C CA . LEU B 1 553 ? 33.594 -18.703 -21.234 1 74.25 553 LEU B CA 1
ATOM 9159 C C . LEU B 1 553 ? 33.906 -18.047 -22.578 1 74.25 553 LEU B C 1
ATOM 9161 O O . LEU B 1 553 ? 34.625 -18.609 -23.406 1 74.25 553 LEU B O 1
ATOM 9165 N N . ARG B 1 554 ? 33.438 -16.953 -22.734 1 71.81 554 ARG B N 1
ATOM 9166 C CA . ARG B 1 554 ? 33.656 -16.219 -23.969 1 71.81 554 ARG B CA 1
ATOM 9167 C C . ARG B 1 554 ? 35.125 -15.836 -24.109 1 71.81 554 ARG B C 1
ATOM 9169 O O . ARG B 1 554 ? 35.688 -15.93 -25.203 1 71.81 554 ARG B O 1
ATOM 9176 N N . GLU B 1 555 ? 35.625 -15.406 -23.016 1 75.75 555 GLU B N 1
ATOM 9177 C CA . GLU B 1 555 ? 37.031 -15.047 -23.031 1 75.75 555 GLU B CA 1
ATOM 9178 C C . GLU B 1 555 ? 37.906 -16.266 -23.328 1 75.75 555 GLU B C 1
ATOM 9180 O O . GLU B 1 555 ? 38.875 -16.156 -24.078 1 75.75 555 GLU B O 1
ATOM 9185 N N . LEU B 1 556 ? 37.5 -17.312 -22.781 1 78.88 556 LEU B N 1
ATOM 9186 C CA . LEU B 1 556 ? 38.281 -18.531 -23 1 78.88 556 LEU B CA 1
ATOM 9187 C C . LEU B 1 556 ? 38.156 -18.984 -24.469 1 78.88 556 LEU B C 1
ATOM 9189 O O . LEU B 1 556 ? 39.156 -19.453 -25.047 1 78.88 556 LEU B O 1
ATOM 9193 N N . GLU B 1 557 ? 37 -18.797 -24.922 1 78.69 557 GLU B N 1
ATOM 9194 C CA . GLU B 1 557 ? 36.812 -19.141 -26.328 1 78.69 557 GLU B CA 1
ATOM 9195 C C . GLU B 1 557 ? 37.719 -18.297 -27.234 1 78.69 557 GLU B C 1
ATOM 9197 O O . GLU B 1 557 ? 38.281 -18.797 -28.219 1 78.69 557 GLU B O 1
ATOM 9202 N N . GLN B 1 558 ? 37.844 -17.156 -26.891 1 76.69 558 GLN B N 1
ATOM 9203 C CA . GLN B 1 558 ? 38.688 -16.25 -27.672 1 76.69 558 GLN B CA 1
ATOM 9204 C C . GLN B 1 558 ? 40.156 -16.609 -27.531 1 76.69 558 GLN B C 1
ATOM 9206 O O . GLN B 1 558 ? 40.906 -16.594 -28.516 1 76.69 558 GLN B O 1
ATOM 9211 N N . VAL B 1 559 ? 40.531 -16.953 -26.359 1 76.88 559 VAL B N 1
ATOM 9212 C CA . VAL B 1 559 ? 41.906 -17.25 -26.094 1 76.88 559 VAL B CA 1
ATOM 9213 C C . VAL B 1 559 ? 42.312 -18.578 -26.734 1 76.88 559 VAL B C 1
ATOM 9215 O O . VAL B 1 559 ? 43.375 -18.703 -27.328 1 76.88 559 VAL B O 1
ATOM 9218 N N . LEU B 1 560 ? 41.375 -19.484 -26.703 1 77.94 560 LEU B N 1
ATOM 9219 C CA . LEU B 1 560 ? 41.656 -20.812 -27.219 1 77.94 560 LEU B CA 1
ATOM 9220 C C . LEU B 1 560 ? 41.281 -20.922 -28.688 1 77.94 560 LEU B C 1
ATOM 9222 O O . LEU B 1 560 ? 41.656 -21.891 -29.375 1 77.94 560 LEU B O 1
ATOM 9226 N N . GLN B 1 561 ? 40.656 -19.812 -29.188 1 74.25 561 GLN B N 1
ATOM 9227 C CA . GLN B 1 561 ? 40.219 -19.766 -30.578 1 74.25 561 GLN B CA 1
ATOM 9228 C C . GLN B 1 561 ? 39.438 -21.016 -30.953 1 74.25 561 GLN B C 1
ATOM 9230 O O . GLN B 1 561 ? 39.688 -21.625 -32 1 74.25 561 GLN B O 1
ATOM 9235 N N . THR B 1 562 ? 38.719 -21.578 -29.969 1 75.94 562 THR B N 1
ATOM 9236 C CA . THR B 1 562 ? 37.875 -22.75 -30.203 1 75.94 562 THR B CA 1
ATOM 9237 C C . THR B 1 562 ? 36.438 -22.484 -29.734 1 75.94 562 THR B C 1
ATOM 9239 O O . THR B 1 562 ? 36.219 -21.625 -28.891 1 75.94 562 THR B O 1
ATOM 9242 N N . ASN B 1 563 ? 35.562 -23.156 -30.453 1 76.94 563 ASN B N 1
ATOM 9243 C CA . ASN B 1 563 ? 34.156 -23.047 -30.062 1 76.94 563 ASN B CA 1
ATOM 9244 C C . ASN B 1 563 ? 33.844 -23.984 -28.891 1 76.94 563 ASN B C 1
ATOM 9246 O O . ASN B 1 563 ? 34.156 -25.188 -28.953 1 76.94 563 ASN B O 1
ATOM 9250 N N . ILE B 1 564 ? 33.469 -23.422 -27.812 1 76.31 564 ILE B N 1
ATOM 9251 C CA . ILE B 1 564 ? 33.094 -24.203 -26.656 1 76.31 564 ILE B CA 1
ATOM 9252 C C . ILE B 1 564 ? 31.609 -24.562 -26.734 1 76.31 564 ILE B C 1
ATOM 9254 O O . ILE B 1 564 ? 30.75 -23.688 -26.797 1 76.31 564 ILE B O 1
ATOM 9258 N N . LEU B 1 565 ? 31.344 -25.844 -26.891 1 76.75 565 LEU B N 1
ATOM 9259 C CA . LEU B 1 565 ? 29.969 -26.328 -26.969 1 76.75 565 LEU B CA 1
ATOM 9260 C C . LEU B 1 565 ? 29.375 -26.531 -25.578 1 76.75 565 LEU B C 1
ATOM 9262 O O . LEU B 1 565 ? 30.078 -26.922 -24.656 1 76.75 565 LEU B O 1
ATOM 9266 N N . GLN B 1 566 ? 28.172 -26.172 -25.5 1 76.38 566 GLN B N 1
ATOM 9267 C CA . GLN B 1 566 ? 27.484 -26.422 -24.234 1 76.38 566 GLN B CA 1
ATOM 9268 C C . GLN B 1 566 ? 27.25 -27.906 -24 1 76.38 566 GLN B C 1
ATOM 9270 O O . GLN B 1 566 ? 26.969 -28.641 -24.938 1 76.38 566 GLN B O 1
ATOM 9275 N N . CYS B 1 567 ? 27.594 -28.375 -22.781 1 77.38 567 CYS B N 1
ATOM 9276 C CA . CYS B 1 567 ? 27.422 -29.781 -22.438 1 77.38 567 CYS B CA 1
ATOM 9277 C C . CYS B 1 567 ? 26.281 -29.969 -21.438 1 77.38 567 CYS B C 1
ATOM 9279 O O . CYS B 1 567 ? 26 -29.078 -20.641 1 77.38 567 CYS B O 1
ATOM 9281 N N . GLY B 1 568 ? 25.578 -30.953 -21.672 1 79.38 568 GLY B N 1
ATOM 9282 C CA . GLY B 1 568 ? 24.578 -31.359 -20.703 1 79.38 568 GLY B CA 1
ATOM 9283 C C . GLY B 1 568 ? 25.125 -32.312 -19.656 1 79.38 568 GLY B C 1
ATOM 9284 O O . GLY B 1 568 ? 26.328 -32.312 -19.375 1 79.38 568 GLY B O 1
ATOM 9285 N N . LEU B 1 569 ? 24.281 -33 -19 1 84.06 569 LEU B N 1
ATOM 9286 C CA . LEU B 1 569 ? 24.656 -33.969 -17.984 1 84.06 569 LEU B CA 1
ATOM 9287 C C . LEU B 1 569 ? 25.203 -35.219 -18.625 1 84.06 569 LEU B C 1
ATOM 9289 O O . LEU B 1 569 ? 24.484 -35.938 -19.328 1 84.06 569 LEU B O 1
ATOM 9293 N N . SER B 1 570 ? 26.547 -35.469 -18.531 1 84.69 570 SER B N 1
ATOM 9294 C CA . SER B 1 570 ? 27.203 -36.656 -19.047 1 84.69 570 SER B CA 1
ATOM 9295 C C . SER B 1 570 ? 27.266 -37.75 -17.969 1 84.69 570 SER B C 1
ATOM 9297 O O . SER B 1 570 ? 27.734 -37.5 -16.859 1 84.69 570 SER B O 1
ATOM 9299 N N . ILE B 1 571 ? 26.656 -38.844 -18.266 1 87 571 ILE B N 1
ATOM 9300 C CA . ILE B 1 571 ? 26.656 -39.969 -17.359 1 87 571 ILE B CA 1
ATOM 9301 C C . ILE B 1 571 ? 27.797 -40.938 -17.719 1 87 571 ILE B C 1
ATOM 9303 O O . ILE B 1 571 ? 28.031 -41.188 -18.906 1 87 571 ILE B O 1
ATOM 9307 N N . ASP B 1 572 ? 28.531 -41.375 -16.766 1 82.88 572 ASP B N 1
ATOM 9308 C CA . ASP B 1 572 ? 29.688 -42.25 -16.953 1 82.88 572 ASP B CA 1
ATOM 9309 C C . ASP B 1 572 ? 29.281 -43.531 -17.672 1 82.88 572 ASP B C 1
ATOM 9311 O O . ASP B 1 572 ? 28.219 -44.125 -17.375 1 82.88 572 ASP B O 1
ATOM 9315 N N . LYS B 1 573 ? 30.031 -43.938 -18.609 1 81.06 573 LYS B N 1
ATOM 9316 C CA . LYS B 1 573 ? 29.719 -45.094 -19.422 1 81.06 573 LYS B CA 1
ATOM 9317 C C . LYS B 1 573 ? 29.781 -46.375 -18.578 1 81.06 573 LYS B C 1
ATOM 9319 O O . LYS B 1 573 ? 28.984 -47.312 -18.797 1 81.06 573 LYS B O 1
ATOM 9324 N N . GLU B 1 574 ? 30.656 -46.438 -17.656 1 78.94 574 GLU B N 1
ATOM 9325 C CA . GLU B 1 574 ? 30.859 -47.656 -16.875 1 78.94 574 GLU B CA 1
ATOM 9326 C C . GLU B 1 574 ? 30.047 -47.594 -15.57 1 78.94 574 GLU B C 1
ATOM 9328 O O . GLU B 1 574 ? 29.469 -48.594 -15.164 1 78.94 574 GLU B O 1
ATOM 9333 N N . ILE B 1 575 ? 30.078 -46.438 -14.992 1 80.94 575 ILE B N 1
ATOM 9334 C CA . ILE B 1 575 ? 29.406 -46.281 -13.719 1 80.94 575 ILE B CA 1
ATOM 9335 C C . ILE B 1 575 ? 28.172 -45.375 -13.898 1 80.94 575 ILE B C 1
ATOM 9337 O O . ILE B 1 575 ? 28.297 -44.156 -13.922 1 80.94 575 ILE B O 1
ATOM 9341 N N . SER B 1 576 ? 27.078 -45.969 -13.922 1 80.31 576 SER B N 1
ATOM 9342 C CA . SER B 1 576 ? 25.844 -45.312 -14.32 1 80.31 576 SER B CA 1
ATOM 9343 C C . SER B 1 576 ? 25.391 -44.312 -13.258 1 80.31 576 SER B C 1
ATOM 9345 O O . SER B 1 576 ? 24.5 -43.5 -13.508 1 80.31 576 SER B O 1
ATOM 9347 N N . PHE B 1 577 ? 25.938 -44.312 -12.086 1 80.88 577 PHE B N 1
ATOM 9348 C CA . PHE B 1 577 ? 25.469 -43.406 -11.062 1 80.88 577 PHE B CA 1
ATOM 9349 C C . PHE B 1 577 ? 26.391 -42.188 -10.977 1 80.88 577 PHE B C 1
ATOM 9351 O O . PHE B 1 577 ? 26.156 -41.281 -10.156 1 80.88 577 PHE B O 1
ATOM 9358 N N . LEU B 1 578 ? 27.375 -42.094 -11.797 1 82.19 578 LEU B N 1
ATOM 9359 C CA . LEU B 1 578 ? 28.266 -40.969 -11.844 1 82.19 578 LEU B CA 1
ATOM 9360 C C . LEU B 1 578 ? 27.953 -40.062 -13.047 1 82.19 578 LEU B C 1
ATOM 9362 O O . LEU B 1 578 ? 27.719 -40.562 -14.148 1 82.19 578 LEU B O 1
ATOM 9366 N N . GLY B 1 579 ? 27.75 -38.844 -12.742 1 83.69 579 GLY B N 1
ATOM 9367 C CA . GLY B 1 579 ? 27.5 -37.875 -13.805 1 83.69 579 GLY B CA 1
ATOM 9368 C C . GLY B 1 579 ? 28.234 -36.562 -13.609 1 83.69 579 GLY B C 1
ATOM 9369 O O . GLY B 1 579 ? 28.703 -36.25 -12.508 1 83.69 579 GLY B O 1
ATOM 9370 N N . ALA B 1 580 ? 28.453 -35.906 -14.641 1 84.25 580 ALA B N 1
ATOM 9371 C CA . ALA B 1 580 ? 29.094 -34.594 -14.602 1 84.25 580 ALA B CA 1
ATOM 9372 C C . ALA B 1 580 ? 28.5 -33.656 -15.664 1 84.25 580 ALA B C 1
ATOM 9374 O O . ALA B 1 580 ? 28.094 -34.125 -16.734 1 84.25 580 ALA B O 1
ATOM 9375 N N . SER B 1 581 ? 28.344 -32.469 -15.258 1 81.44 581 SER B N 1
ATOM 9376 C CA . SER B 1 581 ? 27.938 -31.438 -16.203 1 81.44 581 SER B CA 1
ATOM 9377 C C . SER B 1 581 ? 29.016 -30.391 -16.375 1 81.44 581 SER B C 1
ATOM 9379 O O . SER B 1 581 ? 29.016 -29.359 -15.68 1 81.44 581 SER B O 1
ATOM 9381 N N . PRO B 1 582 ? 29.891 -30.688 -17.281 1 79.75 582 PRO B N 1
ATOM 9382 C CA . PRO B 1 582 ? 30.922 -29.672 -17.5 1 79.75 582 PRO B CA 1
ATOM 9383 C C . PRO B 1 582 ? 30.344 -28.375 -18.062 1 79.75 582 PRO B C 1
ATOM 9385 O O . PRO B 1 582 ? 29.234 -28.359 -18.578 1 79.75 582 PRO B O 1
ATOM 9388 N N . ASP B 1 583 ? 31.062 -27.359 -17.875 1 78.75 583 ASP B N 1
ATOM 9389 C CA . ASP B 1 583 ? 30.625 -26.047 -18.359 1 78.75 583 ASP B CA 1
ATOM 9390 C C . ASP B 1 583 ? 30.688 -25.969 -19.891 1 78.75 583 ASP B C 1
ATOM 9392 O O . ASP B 1 583 ? 30 -25.172 -20.5 1 78.75 583 ASP B O 1
ATOM 9396 N N . GLY B 1 584 ? 31.516 -26.719 -20.422 1 78.38 584 GLY B N 1
ATOM 9397 C CA . GLY B 1 584 ? 31.656 -26.766 -21.875 1 78.38 584 GLY B CA 1
ATOM 9398 C C . GLY B 1 584 ? 32.594 -27.844 -22.344 1 78.38 584 GLY B C 1
ATOM 9399 O O . GLY B 1 584 ? 33.25 -28.5 -21.547 1 78.38 584 GLY B O 1
ATOM 9400 N N . LYS B 1 585 ? 32.406 -28.172 -23.641 1 82.06 585 LYS B N 1
ATOM 9401 C CA . LYS B 1 585 ? 33.312 -29.125 -24.297 1 82.06 585 LYS B CA 1
ATOM 9402 C C . LYS B 1 585 ? 33.938 -28.516 -25.547 1 82.06 585 LYS B C 1
ATOM 9404 O O . LYS B 1 585 ? 33.281 -27.75 -26.266 1 82.06 585 LYS B O 1
ATOM 9409 N N . CYS B 1 586 ? 35.219 -28.656 -25.609 1 79.56 586 CYS B N 1
ATOM 9410 C CA . CYS B 1 586 ? 35.938 -28.219 -26.812 1 79.56 586 CYS B CA 1
ATOM 9411 C C . CYS B 1 586 ? 36.875 -29.312 -27.344 1 79.56 586 CYS B C 1
ATOM 9413 O O . CYS B 1 586 ? 36.875 -30.422 -26.828 1 79.56 586 CYS B O 1
ATOM 9415 N N . GLU B 1 587 ? 37.562 -29.016 -28.469 1 77.06 587 GLU B N 1
ATOM 9416 C CA . GLU B 1 587 ? 38.438 -29.969 -29.125 1 77.06 587 GLU B CA 1
ATOM 9417 C C . GLU B 1 587 ? 39.562 -30.406 -28.172 1 77.06 587 GLU B C 1
ATOM 9419 O O . GLU B 1 587 ? 40.031 -31.547 -28.266 1 77.06 587 GLU B O 1
ATOM 9424 N N . HIS B 1 588 ? 39.812 -29.625 -27.219 1 75.25 588 HIS B N 1
ATOM 9425 C CA . HIS B 1 588 ? 40.938 -29.875 -26.328 1 75.25 588 HIS B CA 1
ATOM 9426 C C . HIS B 1 588 ? 40.469 -30.625 -25.078 1 75.25 588 HIS B C 1
ATOM 9428 O O . HIS B 1 588 ? 41.281 -31.078 -24.281 1 75.25 588 HIS B O 1
ATOM 9434 N N . GLY B 1 589 ? 39.125 -30.672 -24.953 1 79.44 589 GLY B N 1
ATOM 9435 C CA . GLY B 1 589 ? 38.656 -31.344 -23.75 1 79.44 589 GLY B CA 1
ATOM 9436 C C . GLY B 1 589 ? 37.406 -30.688 -23.156 1 79.44 589 GLY B C 1
ATOM 9437 O O . GLY B 1 589 ? 36.594 -30.094 -23.875 1 79.44 589 GLY B O 1
ATOM 9438 N N . ILE B 1 590 ? 37.312 -30.922 -21.766 1 81 590 ILE B N 1
ATOM 9439 C CA . ILE B 1 590 ? 36.188 -30.375 -21.031 1 81 590 ILE B CA 1
ATOM 9440 C C . ILE B 1 590 ? 36.562 -29.062 -20.375 1 81 590 ILE B C 1
ATOM 9442 O O . ILE B 1 590 ? 37.75 -28.844 -20.031 1 81 590 ILE B O 1
ATOM 9446 N N . VAL B 1 591 ? 35.75 -28.172 -20.406 1 79.25 591 VAL B N 1
ATOM 9447 C CA . VAL B 1 591 ? 36 -26.859 -19.844 1 79.25 591 VAL B CA 1
ATOM 9448 C C . VAL B 1 591 ? 35.219 -26.688 -18.547 1 79.25 591 VAL B C 1
ATOM 9450 O O . VAL B 1 591 ? 34.031 -27 -18.484 1 79.25 591 VAL B O 1
ATOM 9453 N N . GLU B 1 592 ? 35.906 -26.406 -17.453 1 80.5 592 GLU B N 1
ATOM 9454 C CA . GLU B 1 592 ? 35.312 -26.047 -16.172 1 80.5 592 GLU B CA 1
ATOM 9455 C C . GLU B 1 592 ? 35.75 -24.656 -15.719 1 80.5 592 GLU B C 1
ATOM 9457 O O . GLU B 1 592 ? 36.969 -24.391 -15.625 1 80.5 592 GLU B O 1
ATOM 9462 N N . ILE B 1 593 ? 34.781 -23.844 -15.594 1 74.56 593 ILE B N 1
ATOM 9463 C CA . ILE B 1 593 ? 35.125 -22.453 -15.281 1 74.56 593 ILE B CA 1
ATOM 9464 C C . ILE B 1 593 ? 34.719 -22.125 -13.852 1 74.56 593 ILE B C 1
ATOM 9466 O O . ILE B 1 593 ? 33.594 -22.5 -13.422 1 74.56 593 ILE B O 1
ATOM 9470 N N . LYS B 1 594 ? 35.594 -21.734 -13 1 73.69 594 LYS B N 1
ATOM 9471 C CA . LYS B 1 594 ? 35.281 -21.203 -11.664 1 73.69 594 LYS B CA 1
ATOM 9472 C C . LYS B 1 594 ? 35.625 -19.719 -11.57 1 73.69 594 LYS B C 1
ATOM 9474 O O . LYS B 1 594 ? 36.75 -19.312 -11.93 1 73.69 594 LYS B O 1
ATOM 9479 N N . CYS B 1 595 ? 34.562 -18.953 -11.297 1 66.94 595 CYS B N 1
ATOM 9480 C CA . CYS B 1 595 ? 34.75 -17.516 -11.188 1 66.94 595 CYS B CA 1
ATOM 9481 C C . CYS B 1 595 ? 34.594 -17.062 -9.742 1 66.94 595 CYS B C 1
ATOM 9483 O O . CYS B 1 595 ? 33.562 -16.5 -9.367 1 66.94 595 CYS B O 1
ATOM 9485 N N . PRO B 1 596 ? 35.594 -17.359 -8.914 1 63.16 596 PRO B N 1
ATOM 9486 C CA . PRO B 1 596 ? 35.5 -16.906 -7.523 1 63.16 596 PRO B CA 1
ATOM 9487 C C . PRO B 1 596 ? 35.5 -15.391 -7.387 1 63.16 596 PRO B C 1
ATOM 9489 O O . PRO B 1 596 ? 36.156 -14.695 -8.164 1 63.16 596 PRO B O 1
ATOM 9492 N N . SER B 1 597 ? 34.562 -14.844 -6.582 1 62 597 SER B N 1
ATOM 9493 C CA . SER B 1 597 ? 34.5 -13.406 -6.348 1 62 597 SER B CA 1
ATOM 9494 C C . SER B 1 597 ? 35.844 -12.844 -5.879 1 62 597 SER B C 1
ATOM 9496 O O . SER B 1 597 ? 36.156 -11.688 -6.152 1 62 597 SER B O 1
ATOM 9498 N N . SER B 1 598 ? 36.656 -13.656 -5.203 1 56.44 598 SER B N 1
ATOM 9499 C CA . SER B 1 598 ? 37.938 -13.242 -4.68 1 56.44 598 SER B CA 1
ATOM 9500 C C . SER B 1 598 ? 38.938 -12.984 -5.801 1 56.44 598 SER B C 1
ATOM 9502 O O . SER B 1 598 ? 39.875 -12.195 -5.645 1 56.44 598 SER B O 1
ATOM 9504 N N . ALA B 1 599 ? 38.625 -13.57 -6.875 1 56.16 599 ALA B N 1
ATOM 9505 C CA . ALA B 1 599 ? 39.594 -13.43 -7.961 1 56.16 599 ALA B CA 1
ATOM 9506 C C . ALA B 1 599 ? 39.094 -12.484 -9.039 1 56.16 599 ALA B C 1
ATOM 9508 O O . ALA B 1 599 ? 39.688 -12.352 -10.102 1 56.16 599 ALA B O 1
ATOM 9509 N N . TYR B 1 600 ? 38 -11.898 -8.688 1 55.91 600 TYR B N 1
ATOM 9510 C CA . TYR B 1 600 ? 37.375 -11.023 -9.672 1 55.91 600 TYR B CA 1
ATOM 9511 C C . TYR B 1 600 ? 38.188 -9.75 -9.867 1 55.91 600 TYR B C 1
ATOM 9513 O O . TYR B 1 600 ? 38.594 -9.109 -8.898 1 55.91 600 TYR B O 1
ATOM 9521 N N . GLY B 1 601 ? 38.562 -9.383 -11.039 1 51.25 601 GLY B N 1
ATOM 9522 C CA . GLY B 1 601 ? 39.375 -8.211 -11.359 1 51.25 601 GLY B CA 1
ATOM 9523 C C . GLY B 1 601 ? 40.844 -8.508 -11.484 1 51.25 601 GLY B C 1
ATOM 9524 O O . GLY B 1 601 ? 41.656 -7.598 -11.711 1 51.25 601 GLY B O 1
ATOM 9525 N N . MET B 1 602 ? 41.25 -9.688 -11.164 1 44.56 602 MET B N 1
ATOM 9526 C CA . MET B 1 602 ? 42.656 -10 -11.289 1 44.56 602 MET B CA 1
ATOM 9527 C C . MET B 1 602 ? 43 -10.414 -12.719 1 44.56 602 MET B C 1
ATOM 9529 O O . MET B 1 602 ? 42.188 -11.023 -13.398 1 44.56 602 MET B O 1
#

pLDDT: mean 82.64, std 15.07, range [28.84, 98.62]

Solvent-accessible surface area (backbone atoms only — not comparable to full-atom values): 65177 Å² total; per-residue (Å²): 88,63,38,84,83,74,63,45,72,41,84,76,67,91,53,78,89,44,96,54,48,79,41,56,70,44,23,42,51,52,21,37,37,63,57,20,44,55,68,71,49,48,30,49,31,34,8,40,58,54,34,78,60,75,52,67,67,59,49,51,53,43,46,52,52,48,29,51,51,29,43,54,44,23,53,50,51,17,46,54,39,28,50,52,44,43,54,50,21,57,71,74,61,36,48,49,97,87,61,45,25,41,42,51,30,27,45,49,59,48,59,52,40,83,65,54,91,89,45,67,76,34,51,26,36,38,20,40,34,25,33,67,83,70,66,23,49,55,39,73,38,72,43,20,56,36,30,53,64,52,52,52,18,55,76,69,71,44,80,55,71,95,69,91,77,49,51,73,45,87,75,55,49,80,52,47,41,28,52,35,49,33,51,46,55,53,42,26,44,81,72,51,53,37,42,68,43,29,42,30,23,78,60,62,59,64,38,51,48,43,36,61,72,60,48,60,44,92,90,56,74,64,32,82,31,41,15,42,63,49,53,52,49,52,52,46,51,52,54,48,53,56,35,66,38,76,90,44,58,67,67,58,22,50,54,43,65,74,39,50,63,56,44,51,48,49,46,54,50,47,41,58,53,49,61,71,46,94,61,57,70,68,57,42,28,51,51,45,26,51,48,35,56,42,30,61,40,48,74,35,30,45,58,86,82,57,48,75,91,77,44,55,74,71,58,63,72,72,42,70,62,44,51,67,63,30,47,73,65,51,54,42,57,55,51,49,49,52,29,49,59,54,30,66,45,22,68,26,42,60,68,65,42,66,46,57,66,46,50,52,50,49,51,41,33,36,45,26,43,27,47,46,67,56,85,46,47,46,50,61,55,42,55,24,34,45,22,42,28,46,30,30,65,60,68,62,33,48,64,47,51,42,27,38,70,78,48,68,31,79,47,48,64,40,36,47,50,51,40,50,52,50,50,52,48,51,52,47,48,66,66,54,67,57,84,70,75,76,72,76,70,71,75,69,75,73,63,60,94,63,74,86,79,71,81,76,82,74,73,55,69,67,58,41,50,52,49,47,52,51,50,55,55,67,46,61,66,55,71,67,54,39,53,48,46,17,63,69,8,39,62,34,92,69,25,58,65,30,53,56,52,48,62,73,27,52,33,60,87,47,43,59,58,60,68,66,45,57,87,84,50,80,56,59,64,56,50,44,44,70,69,60,44,70,79,51,59,77,39,66,54,45,33,44,18,59,67,41,40,57,58,51,49,52,51,46,26,62,74,65,70,44,74,65,38,74,35,13,46,42,51,40,91,86,46,52,50,35,28,35,63,48,67,18,36,38,98,89,40,77,38,79,82,81,44,55,65,89,55,59,91,113,87,63,39,85,84,76,63,46,73,41,84,77,66,93,51,76,91,43,95,56,46,79,40,56,69,43,23,42,48,52,22,36,38,62,58,21,44,52,69,70,49,49,30,48,31,35,9,40,59,54,34,76,60,75,53,68,67,60,48,51,55,42,47,52,51,49,29,51,51,28,43,55,43,24,53,49,51,17,48,54,38,27,50,53,43,43,55,50,21,58,73,75,61,36,49,48,96,88,61,45,25,40,42,52,31,28,46,49,58,50,58,53,40,84,64,56,90,87,45,67,76,35,50,26,35,39,21,39,34,26,34,68,83,69,66,24,50,54,38,75,37,71,43,20,55,37,30,54,64,53,50,51,18,54,75,68,71,44,80,56,71,95,68,90,77,49,52,73,44,86,75,55,50,78,52,48,42,28,52,34,48,34,50,46,54,53,42,27,45,81,71,50,54,37,42,67,45,31,42,31,22,78,61,62,58,64,38,51,50,43,36,63,70,61,48,62,44,92,90,55,76,65,29,83,32,40,14,42,62,49,54,51,49,52,52,45,50,52,52,48,51,55,34,66,38,76,89,45,58,67,66,59,23,49,54,43,65,73,38,50,63,57,42,52,48,49,45,55,50,46,40,57,51,47,59,71,45,96,61,57,70,67,56,43,27,52,51,46,25,50,48,36,56,43,31,62,40,49,75,36,30,46,58,87,82,58,47,75,93,77,45,57,74,71,59,64,74,70,42,71,63,44,51,66,64,30,47,73,67,49,55,42,57,56,51,49,50,52,30,49,58,54,29,66,45,22,68,26,41,59,67,65,43,65,47,59,66,47,51,52,49,49,50,42,33,36,43,27,43,28,47,45,67,54,86,46,46,45,49,62,55,42,55,25,34,45,22,42,29,48,30,31,66,59,68,64,32,47,63,46,51,42,28,37,72,77,49,68,30,80,47,47,65,41,36,46,50,50,42,49,52,51,51,53,50,51,50,48,49,65,68,55,67,58,83,69,76,76,71,76,67,73,75,70,74,74,63,61,94,62,74,87,75,71,81,75,82,73,72,56,67,69,60,40,50,51,48,47,50,51,50,54,53,67,45,59,63,54,71,66,53,39,51,47,47,17,63,68,8,38,63,33,93,68,24,59,65,28,52,56,53,46,62,71,26,53,33,60,87,46,42,58,57,61,69,64,45,59,88,84,50,80,56,59,64,56,49,42,44,70,69,60,43,70,78,51,60,74,38,66,56,46,32,45,17,59,67,40,41,57,58,50,48,53,50,46,26,62,74,64,71,44,74,66,39,73,35,14,46,42,51,41,89,86,48,51,49,36,27,35,63,48,67,17,35,40,98,90,40,77,38,78,82,80,44,55,64,90,56,59,93,111

Radius of gyration: 35.75 Å; Cα contacts (8 Å, |Δi|>4): 1696; chains: 2; bounding box: 107×109×80 Å